Protein AF-A0A401KVC7-F1 (afdb_monomer_lite)

Structure (mmCIF, N/CA/C/O backbone):
data_AF-A0A401KVC7-F1
#
_entry.id   AF-A0A401KVC7-F1
#
loop_
_atom_site.group_PDB
_atom_site.id
_atom_site.type_symbol
_atom_site.label_atom_id
_atom_site.label_alt_id
_atom_site.label_comp_id
_atom_site.label_asym_id
_atom_site.label_entity_id
_atom_site.label_seq_id
_atom_site.pdbx_PDB_ins_code
_atom_site.Cartn_x
_atom_site.Cartn_y
_atom_site.Cartn_z
_atom_site.occupancy
_atom_site.B_iso_or_equiv
_atom_site.auth_seq_id
_atom_site.auth_comp_id
_atom_site.auth_asym_id
_atom_site.auth_atom_id
_atom_site.pdbx_PDB_model_num
ATOM 1 N N . MET A 1 1 ? -33.698 -28.258 -18.970 1.00 56.53 1 MET A N 1
ATOM 2 C CA . MET A 1 1 ? -33.904 -28.857 -17.631 1.00 56.53 1 MET A CA 1
ATOM 3 C C . MET A 1 1 ? -33.681 -27.746 -16.618 1.00 56.53 1 MET A C 1
ATOM 5 O O . MET A 1 1 ? -32.806 -26.934 -16.901 1.00 56.53 1 MET A O 1
ATOM 9 N N . PRO A 1 2 ? -34.462 -27.651 -15.528 1.00 72.38 2 PRO A N 1
ATOM 10 C CA . PRO A 1 2 ? -34.276 -26.594 -14.529 1.00 72.38 2 PRO A CA 1
ATOM 11 C C . PRO A 1 2 ? -32.848 -26.633 -13.958 1.00 72.38 2 PRO A C 1
ATOM 13 O O . PRO A 1 2 ? -32.379 -27.715 -13.610 1.00 72.38 2 PRO A O 1
ATOM 16 N N . GLN A 1 3 ? -32.163 -25.487 -13.872 1.00 91.75 3 GLN A N 1
ATOM 17 C CA . GLN A 1 3 ? -30.787 -25.375 -13.354 1.00 91.75 3 GLN A CA 1
ATOM 18 C C . GLN A 1 3 ? -30.751 -25.302 -11.817 1.00 91.75 3 GLN A C 1
ATOM 20 O O . GLN A 1 3 ? -30.100 -24.445 -11.221 1.00 91.75 3 GLN A O 1
ATOM 25 N N . LYS A 1 4 ? -31.484 -26.206 -11.163 1.00 95.62 4 LYS A N 1
ATOM 26 C CA . LYS A 1 4 ? -31.705 -26.182 -9.715 1.00 95.62 4 LYS A CA 1
ATOM 27 C C . LYS A 1 4 ? -30.775 -27.117 -8.954 1.00 95.62 4 LYS A C 1
ATOM 29 O O . LYS A 1 4 ? -30.546 -28.252 -9.371 1.00 95.62 4 LYS A O 1
ATOM 34 N N . LEU A 1 5 ? -30.313 -26.661 -7.794 1.00 96.81 5 LEU A N 1
ATOM 35 C CA . LEU A 1 5 ? -29.488 -27.426 -6.864 1.00 96.81 5 LEU A CA 1
ATOM 36 C C . LEU A 1 5 ? -29.976 -27.254 -5.434 1.00 96.81 5 LEU A C 1
ATOM 38 O O . LEU A 1 5 ? -30.321 -26.163 -5.005 1.00 96.81 5 LEU A O 1
ATOM 42 N N . THR A 1 6 ? -29.928 -28.328 -4.661 1.00 98.31 6 THR A N 1
ATOM 43 C CA . THR A 1 6 ? -30.092 -28.267 -3.205 1.00 98.31 6 THR A CA 1
ATOM 44 C C . THR A 1 6 ? -28.721 -28.147 -2.555 1.00 98.31 6 THR A C 1
ATOM 46 O O . THR A 1 6 ? -27.891 -29.046 -2.704 1.00 98.31 6 THR A O 1
ATOM 49 N N . VAL A 1 7 ? -28.480 -27.060 -1.834 1.00 98.62 7 VAL A N 1
ATOM 50 C CA . VAL A 1 7 ? -27.216 -26.775 -1.146 1.00 98.62 7 VAL A CA 1
ATOM 51 C C . VAL A 1 7 ? -27.413 -26.722 0.364 1.00 98.62 7 VAL A C 1
ATOM 53 O O . VAL A 1 7 ? -28.530 -26.506 0.837 1.00 98.62 7 VAL A O 1
ATOM 56 N N . ALA A 1 8 ? -26.332 -26.909 1.119 1.00 98.50 8 ALA A N 1
ATOM 57 C CA . ALA A 1 8 ? -26.359 -26.805 2.569 1.00 98.50 8 ALA A CA 1
ATOM 58 C C . ALA A 1 8 ? -25.140 -26.086 3.162 1.00 98.50 8 ALA A C 1
ATOM 60 O O . ALA A 1 8 ? -24.025 -26.174 2.643 1.00 98.50 8 ALA A O 1
ATOM 61 N N . VAL A 1 9 ? -25.347 -25.425 4.302 1.00 98.44 9 VAL A N 1
ATOM 62 C CA . VAL A 1 9 ? -24.275 -24.921 5.175 1.00 98.44 9 VAL A CA 1
ATOM 63 C C . VAL A 1 9 ? -24.387 -25.587 6.542 1.00 98.44 9 VAL A C 1
ATOM 65 O O . VAL A 1 9 ? -25.467 -25.623 7.135 1.00 98.44 9 VAL A O 1
ATOM 68 N N . ALA A 1 10 ? -23.278 -26.141 7.031 1.00 97.75 10 ALA A N 1
ATOM 69 C CA . ALA A 1 10 ? -23.212 -26.791 8.334 1.00 97.75 10 ALA A CA 1
ATOM 70 C C . ALA A 1 10 ? -22.612 -25.845 9.375 1.00 97.75 10 ALA A C 1
ATOM 72 O O . ALA A 1 10 ? -21.483 -25.376 9.218 1.00 97.75 10 ALA A O 1
ATOM 73 N N . GLN A 1 11 ? -23.341 -25.620 10.466 1.00 97.38 11 GLN A N 1
ATOM 74 C CA . GLN A 1 11 ? -22.810 -24.956 11.647 1.00 97.38 11 GLN A CA 1
ATOM 75 C C . GLN A 1 11 ? -22.252 -26.003 12.614 1.00 97.38 11 GLN A C 1
ATOM 77 O O . GLN A 1 11 ? -22.992 -26.601 13.388 1.00 97.38 11 GLN A O 1
ATOM 82 N N . ALA A 1 12 ? -20.945 -26.247 12.537 1.00 94.25 12 ALA A N 1
ATOM 83 C CA . ALA A 1 12 ? -20.281 -27.363 13.216 1.00 94.25 12 ALA A CA 1
ATOM 84 C C . ALA A 1 12 ? -19.062 -26.904 14.031 1.00 94.25 12 ALA A C 1
ATOM 86 O O . ALA A 1 12 ? -18.500 -25.836 13.764 1.00 94.25 12 ALA A O 1
ATOM 87 N N . SER A 1 13 ? -18.611 -27.716 14.991 1.00 93.00 13 SER A N 1
ATOM 88 C CA . SER A 1 13 ? -17.391 -27.477 15.771 1.00 93.00 13 SER A CA 1
ATOM 89 C C . SER A 1 13 ? -16.362 -28.600 15.628 1.00 93.00 13 SER A C 1
ATOM 91 O O . SER A 1 13 ? -16.674 -29.778 15.431 1.00 93.00 13 SER A O 1
ATOM 93 N N . THR A 1 14 ? -15.084 -28.227 15.691 1.00 93.50 14 THR A N 1
ATOM 94 C CA . THR A 1 14 ? -13.983 -29.193 15.660 1.00 93.50 14 THR A CA 1
ATOM 95 C C . THR A 1 14 ? -14.047 -30.098 16.886 1.00 93.50 14 THR A C 1
ATOM 97 O O . THR A 1 14 ? -14.194 -29.623 18.010 1.00 93.50 14 THR A O 1
ATOM 100 N N . GLN A 1 15 ? -13.894 -31.403 16.674 1.00 92.62 15 GLN A N 1
ATOM 101 C CA . GLN A 1 15 ? -13.914 -32.392 17.746 1.00 92.62 15 GLN A CA 1
ATOM 102 C C . GLN A 1 15 ? -12.521 -32.560 18.367 1.00 92.62 15 GLN A C 1
ATOM 104 O O . GLN A 1 15 ? -11.517 -32.067 17.856 1.00 92.62 15 GLN A O 1
ATOM 109 N N . SER A 1 16 ? -12.435 -33.320 19.460 1.00 87.94 16 SER A N 1
ATOM 110 C CA . SER A 1 16 ? -11.190 -33.517 20.222 1.00 87.94 16 SER A CA 1
ATOM 111 C C . SER A 1 16 ? -10.022 -34.106 19.420 1.00 87.94 16 SER A C 1
ATOM 113 O O . SER A 1 16 ? -8.867 -33.944 19.808 1.00 87.94 16 SER A O 1
ATOM 115 N N . THR A 1 17 ? -10.304 -34.797 18.312 1.00 91.25 17 THR A N 1
ATOM 116 C CA . THR A 1 17 ? -9.293 -35.348 17.403 1.00 91.25 17 THR A CA 1
ATOM 117 C C . THR A 1 17 ? -9.710 -35.162 15.948 1.00 91.25 17 THR A C 1
ATOM 119 O O . THR A 1 17 ? -10.899 -35.053 15.629 1.00 91.25 17 THR A O 1
ATOM 122 N N . LEU A 1 18 ? -8.732 -35.203 15.040 1.00 93.12 18 LEU A N 1
ATOM 123 C CA . LEU A 1 18 ? -8.986 -35.166 13.600 1.00 93.12 18 LEU A CA 1
ATOM 124 C C . LEU A 1 18 ? -9.897 -36.318 13.146 1.00 93.12 18 LEU A C 1
ATOM 126 O O . LEU A 1 18 ? -10.847 -36.092 12.403 1.00 93.12 18 LEU A O 1
ATOM 130 N N . ALA A 1 19 ? -9.666 -37.534 13.649 1.00 94.62 19 ALA A N 1
ATOM 131 C CA . ALA A 1 19 ? -10.492 -38.699 13.327 1.00 94.62 19 ALA A CA 1
ATOM 132 C C . ALA A 1 19 ? -11.947 -38.534 13.798 1.00 94.62 19 ALA A C 1
ATOM 134 O O . ALA A 1 19 ? -12.874 -38.836 13.049 1.00 94.62 19 ALA A O 1
ATOM 135 N N . ALA A 1 20 ? -12.159 -38.005 15.009 1.00 94.50 20 ALA A N 1
ATOM 136 C CA . ALA A 1 20 ? -13.500 -37.708 15.510 1.00 94.50 20 ALA A CA 1
ATOM 137 C C . ALA A 1 20 ? -14.190 -36.614 14.679 1.00 94.50 20 ALA A C 1
ATOM 139 O O . ALA A 1 20 ? -15.381 -36.719 14.393 1.00 94.50 20 ALA A O 1
ATOM 140 N N . THR A 1 21 ? -13.436 -35.603 14.241 1.00 95.81 21 THR A N 1
ATOM 141 C CA . THR A 1 21 ? -13.970 -34.522 13.400 1.00 95.81 21 THR A CA 1
ATOM 142 C C . THR A 1 21 ? -14.352 -35.041 12.012 1.00 95.81 21 THR A C 1
ATOM 144 O O . THR A 1 21 ? -15.408 -34.692 11.499 1.00 95.81 21 THR A O 1
ATOM 147 N N . LEU A 1 22 ? -13.560 -35.944 11.425 1.00 97.56 22 LEU A N 1
ATOM 148 C CA . LEU A 1 22 ? -13.903 -36.608 10.162 1.00 97.56 22 LEU A CA 1
ATOM 149 C C . LEU A 1 22 ? -15.141 -37.505 10.289 1.00 97.56 22 LEU A C 1
ATOM 151 O O . LEU A 1 22 ? -15.984 -37.500 9.397 1.00 97.56 22 LEU A O 1
ATOM 155 N N . ALA A 1 23 ? -15.293 -38.227 11.401 1.00 96.19 23 ALA A N 1
ATOM 156 C CA . ALA A 1 23 ? -16.499 -39.012 11.662 1.00 96.19 23 ALA A CA 1
ATOM 157 C C . ALA A 1 23 ? -17.746 -38.120 11.837 1.00 96.19 23 ALA A C 1
ATOM 159 O O . ALA A 1 23 ? -18.835 -38.476 11.384 1.00 96.19 23 ALA A O 1
ATOM 160 N N . ALA A 1 24 ? -17.597 -36.948 12.467 1.00 94.88 24 ALA A N 1
ATOM 161 C CA . ALA A 1 24 ? -18.662 -35.951 12.559 1.00 94.88 24 ALA A CA 1
ATOM 162 C C . ALA A 1 24 ? -19.033 -35.383 11.183 1.00 94.88 24 ALA A C 1
ATOM 164 O O . ALA A 1 24 ? -20.211 -35.387 10.824 1.00 94.88 24 ALA A O 1
ATOM 165 N N . LEU A 1 25 ? -18.035 -35.011 10.377 1.00 97.69 25 LEU A N 1
ATOM 166 C CA . LEU A 1 25 ? -18.208 -34.579 8.990 1.00 97.69 25 LEU A CA 1
ATOM 167 C C . LEU A 1 25 ? -18.964 -35.626 8.164 1.00 97.69 25 LEU A C 1
ATOM 169 O O . LEU A 1 25 ? -19.913 -35.290 7.455 1.00 97.69 25 LEU A O 1
ATOM 173 N N . GLU A 1 26 ? -18.573 -36.898 8.267 1.00 97.50 26 GLU A N 1
ATOM 174 C CA . GLU A 1 26 ? -19.224 -38.006 7.566 1.00 97.50 26 GLU A CA 1
ATOM 175 C C . GLU A 1 26 ? -20.699 -38.128 7.958 1.00 97.50 26 GLU A C 1
ATOM 177 O O . GLU A 1 26 ? -21.561 -38.210 7.082 1.00 97.50 26 GLU A O 1
ATOM 182 N N . ARG A 1 27 ? -21.007 -38.086 9.259 1.00 94.38 27 ARG A N 1
ATOM 183 C CA . ARG A 1 27 ? -22.385 -38.146 9.767 1.00 94.38 27 ARG A CA 1
ATOM 184 C C . ARG A 1 27 ? -23.233 -36.992 9.232 1.00 94.38 27 ARG A C 1
ATOM 186 O O . ARG A 1 27 ? -24.313 -37.239 8.698 1.00 94.38 27 ARG A O 1
ATOM 193 N N . VAL A 1 28 ? -22.734 -35.756 9.321 1.00 95.94 28 VAL A N 1
ATOM 194 C CA . VAL A 1 28 ? -23.423 -34.560 8.801 1.00 95.94 28 VAL A CA 1
ATOM 195 C C . VAL A 1 28 ? -23.644 -34.680 7.291 1.00 95.94 28 VAL A C 1
ATOM 197 O O . VAL A 1 28 ? -24.738 -34.413 6.799 1.00 95.94 28 VAL A O 1
ATOM 200 N N . THR A 1 29 ? -22.641 -35.157 6.550 1.00 97.56 29 THR A N 1
ATOM 201 C CA . THR A 1 29 ? -22.743 -35.329 5.094 1.00 97.56 29 THR A CA 1
ATOM 202 C C . THR A 1 29 ? -23.755 -36.414 4.720 1.00 97.56 29 THR A C 1
ATOM 204 O O . THR A 1 29 ? -24.546 -36.215 3.804 1.00 97.56 29 THR A O 1
ATOM 207 N N . ARG A 1 30 ? -23.786 -37.551 5.430 1.00 95.81 30 ARG A N 1
ATOM 208 C CA . ARG A 1 30 ? -24.785 -38.614 5.208 1.00 95.81 30 ARG A CA 1
ATOM 209 C C . ARG A 1 30 ? -26.203 -38.120 5.493 1.00 95.81 30 ARG A C 1
ATOM 211 O O . ARG A 1 30 ? -27.116 -38.423 4.728 1.00 95.81 30 ARG A O 1
ATOM 218 N N . HIS A 1 31 ? -26.377 -37.327 6.548 1.00 92.94 31 HIS A N 1
ATOM 219 C CA . HIS A 1 31 ? -27.657 -36.698 6.875 1.00 92.94 31 HIS A CA 1
ATOM 220 C C . HIS A 1 31 ? -28.111 -35.713 5.792 1.00 92.94 31 HIS A C 1
ATOM 222 O O . HIS A 1 31 ? -29.267 -35.737 5.373 1.00 92.94 31 HIS A O 1
ATOM 228 N N . ALA A 1 32 ? -27.194 -34.889 5.282 1.00 95.38 32 ALA A N 1
ATOM 229 C CA . ALA A 1 32 ? -27.457 -33.990 4.162 1.00 95.38 32 ALA A CA 1
ATOM 230 C C . ALA A 1 32 ? -27.831 -34.769 2.883 1.00 95.38 32 ALA A C 1
ATOM 232 O O . ALA A 1 32 ? -28.822 -34.446 2.226 1.00 95.38 32 ALA A O 1
ATOM 233 N N . ALA A 1 33 ? -27.098 -35.842 2.573 1.00 96.50 33 ALA A N 1
ATOM 234 C CA . ALA A 1 33 ? -27.354 -36.704 1.419 1.00 96.50 33 ALA A CA 1
ATOM 235 C C . ALA A 1 33 ? -28.751 -37.340 1.465 1.00 96.50 33 ALA A C 1
ATOM 237 O O . ALA A 1 33 ? -29.472 -37.332 0.468 1.00 96.50 33 ALA A O 1
ATOM 238 N N . ALA A 1 34 ? -29.181 -37.817 2.639 1.00 94.38 34 ALA A N 1
ATOM 239 C CA . ALA A 1 34 ? -30.521 -38.375 2.841 1.00 94.38 34 ALA A CA 1
ATOM 240 C C . ALA A 1 34 ? -31.654 -37.366 2.555 1.00 94.38 34 ALA A C 1
ATOM 242 O O . ALA A 1 34 ? -32.795 -37.768 2.332 1.00 94.38 34 ALA A O 1
ATOM 243 N N . ARG A 1 35 ? -31.343 -36.064 2.536 1.00 94.38 35 ARG A N 1
ATOM 244 C CA . ARG A 1 35 ? -32.273 -34.957 2.259 1.00 94.38 35 ARG A CA 1
ATOM 245 C C . ARG A 1 35 ? -32.081 -34.359 0.860 1.00 94.38 35 ARG A C 1
ATOM 247 O O . ARG A 1 35 ? -32.627 -33.299 0.576 1.00 94.38 35 ARG A O 1
ATOM 254 N N . GLY A 1 36 ? -31.321 -35.034 -0.007 1.00 95.81 36 GLY A N 1
ATOM 255 C CA . GLY A 1 36 ? -31.115 -34.634 -1.400 1.00 95.81 36 GLY A CA 1
ATOM 256 C C . GLY A 1 36 ? -30.153 -33.461 -1.591 1.00 95.81 36 GLY A C 1
ATOM 257 O O . GLY A 1 36 ? -30.205 -32.800 -2.624 1.00 95.81 36 GLY A O 1
ATOM 258 N N . VAL A 1 37 ? -29.290 -33.167 -0.613 1.00 98.12 37 VAL A N 1
ATOM 259 C CA . VAL A 1 37 ? -28.264 -32.123 -0.750 1.00 98.12 37 VAL A CA 1
ATOM 260 C C . VAL A 1 37 ? -27.216 -32.549 -1.778 1.00 98.12 37 VAL A C 1
ATOM 262 O O . VAL A 1 37 ? -26.712 -33.665 -1.730 1.00 98.12 37 VAL A O 1
ATOM 265 N N . HIS A 1 38 ? -26.855 -31.637 -2.676 1.00 98.44 38 HIS A N 1
ATOM 266 C CA . HIS A 1 38 ? -25.848 -31.845 -3.717 1.00 98.44 38 HIS A CA 1
ATOM 267 C C . HIS A 1 38 ? -24.479 -31.289 -3.313 1.00 98.44 38 HIS A C 1
ATOM 269 O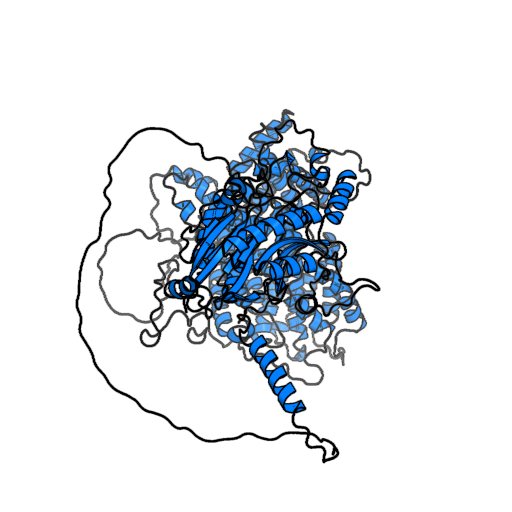 O . HIS A 1 38 ? -23.454 -31.842 -3.702 1.00 98.44 38 HIS A O 1
ATOM 275 N N . LEU A 1 39 ? -24.452 -30.203 -2.533 1.00 98.62 39 LEU A N 1
ATOM 276 C CA . LEU A 1 39 ? -23.230 -29.552 -2.062 1.00 98.62 39 LEU A CA 1
ATOM 277 C C . LEU A 1 39 ? -23.388 -29.077 -0.621 1.00 98.62 39 LEU A C 1
ATOM 279 O O . LEU A 1 39 ? -24.402 -28.468 -0.280 1.00 98.62 39 LEU A O 1
ATOM 283 N N . ILE A 1 40 ? -22.364 -29.304 0.201 1.00 98.75 40 ILE A N 1
ATOM 284 C CA . ILE A 1 40 ? -22.306 -28.844 1.589 1.00 98.75 40 ILE A CA 1
ATOM 285 C C . ILE A 1 40 ? -21.018 -28.061 1.876 1.00 98.75 40 ILE A C 1
ATOM 287 O O . ILE A 1 40 ? -19.923 -28.480 1.493 1.00 98.75 40 ILE A O 1
ATOM 291 N N . LEU A 1 41 ? -21.153 -26.931 2.575 1.00 98.88 41 LEU A N 1
ATOM 292 C CA . LEU A 1 41 ? -20.036 -26.131 3.082 1.00 98.88 41 LEU A CA 1
ATOM 293 C C . LEU A 1 41 ? -19.881 -26.305 4.600 1.00 98.88 41 LEU A C 1
ATOM 295 O O . LEU A 1 41 ? -20.819 -26.046 5.357 1.00 98.88 41 LEU A O 1
ATOM 299 N N . PHE A 1 42 ? -18.673 -26.669 5.031 1.00 98.69 42 PHE A N 1
ATOM 300 C CA . PHE A 1 42 ? -18.246 -26.688 6.432 1.00 98.69 42 PHE A CA 1
ATOM 301 C C . PHE A 1 42 ? -17.442 -25.424 6.814 1.00 98.69 42 PHE A C 1
ATOM 303 O O . PHE A 1 42 ? -16.848 -24.790 5.933 1.00 98.69 42 PHE A O 1
ATOM 310 N N . PRO A 1 43 ? -17.383 -25.059 8.112 1.00 98.44 43 PRO A N 1
ATOM 311 C CA . PRO A 1 43 ? -16.771 -23.808 8.579 1.00 98.44 43 PRO A CA 1
ATOM 312 C C . PRO A 1 43 ? -15.259 -23.659 8.339 1.00 98.44 43 PRO A C 1
ATOM 314 O O . PRO A 1 43 ? -14.547 -24.618 8.030 1.00 98.44 43 PRO A O 1
ATOM 317 N N . GLU A 1 44 ? -14.751 -22.436 8.549 1.00 98.12 44 GLU A N 1
ATOM 318 C CA . GLU A 1 44 ? -13.310 -22.135 8.577 1.00 98.12 44 GLU A CA 1
ATOM 319 C C . GLU A 1 44 ? -12.610 -22.949 9.670 1.00 98.12 44 GLU A C 1
ATOM 321 O O . GLU A 1 44 ? -13.117 -23.060 10.786 1.00 98.12 44 GLU A O 1
ATOM 326 N N . ALA A 1 45 ? -11.416 -23.470 9.358 1.00 96.94 45 ALA A N 1
ATOM 327 C CA . ALA A 1 45 ? -10.579 -24.210 10.304 1.00 96.94 45 ALA A CA 1
ATOM 328 C C . ALA A 1 45 ? -11.289 -25.402 10.983 1.00 96.94 45 ALA A C 1
ATOM 330 O O . ALA A 1 45 ? -10.896 -25.807 12.076 1.00 96.94 45 ALA A O 1
ATOM 331 N N . TYR A 1 46 ? -12.321 -25.972 10.346 1.00 97.44 46 TYR A N 1
ATOM 332 C CA . TYR A 1 46 ? -13.087 -27.080 10.913 1.00 97.44 46 TYR A CA 1
ATOM 333 C C . TYR A 1 46 ? -12.210 -28.315 11.149 1.00 97.44 46 TYR A C 1
ATOM 335 O O . TYR A 1 46 ? -12.194 -28.859 12.253 1.00 97.44 46 TYR A O 1
ATOM 343 N N . LEU A 1 47 ? -11.405 -28.712 10.157 1.00 97.56 47 LEU A N 1
ATOM 344 C CA . LEU A 1 47 ? -10.352 -29.711 10.357 1.00 97.56 47 LEU A CA 1
ATOM 345 C C . LEU A 1 47 ? -9.073 -29.028 10.859 1.00 97.56 47 LEU A C 1
ATOM 347 O O . LEU A 1 47 ? -8.608 -28.057 10.264 1.00 97.56 47 LEU A O 1
ATOM 351 N N . GLY A 1 48 ? -8.497 -29.543 11.946 1.00 94.12 48 GLY A N 1
ATOM 352 C CA . GLY A 1 48 ? -7.313 -28.980 12.613 1.00 94.12 48 GLY A CA 1
ATOM 353 C C . GLY A 1 48 ? -7.628 -27.947 13.705 1.00 94.12 48 GLY A C 1
ATOM 354 O O . GLY A 1 48 ? -6.843 -27.800 14.639 1.00 94.12 48 GLY A O 1
ATOM 355 N N . GLY A 1 49 ? -8.806 -27.318 13.655 1.00 93.94 49 GLY A N 1
ATOM 356 C CA . GLY A 1 49 ? -9.346 -26.479 14.725 1.00 93.94 49 GLY A CA 1
ATOM 357 C C . GLY A 1 49 ? -8.904 -25.021 14.681 1.00 93.94 49 GLY A C 1
ATOM 358 O O . GLY A 1 49 ? -7.815 -24.682 14.225 1.00 93.94 49 GLY A O 1
ATOM 359 N N . TYR A 1 50 ? -9.759 -24.138 15.198 1.00 94.81 50 TYR A N 1
ATOM 360 C CA . TYR A 1 50 ? -9.441 -22.722 15.370 1.00 94.81 50 TYR A CA 1
ATOM 361 C C . TYR A 1 50 ? -8.943 -22.464 16.806 1.00 94.81 50 TYR A C 1
ATOM 363 O O . TYR A 1 50 ? -9.690 -22.715 17.755 1.00 94.81 50 TYR A O 1
ATOM 371 N N . PRO A 1 51 ? -7.734 -21.904 17.010 1.00 93.00 51 PRO A N 1
ATOM 372 C CA . PRO A 1 51 ? -7.132 -21.726 18.332 1.00 93.00 51 PRO A CA 1
ATOM 373 C C . PRO A 1 51 ? -7.692 -20.487 19.052 1.00 93.00 51 PRO A C 1
ATOM 375 O O . PRO A 1 51 ? -6.978 -19.518 19.321 1.00 93.00 51 PRO A O 1
ATOM 378 N N . ARG A 1 52 ? -9.003 -20.468 19.326 1.00 89.31 52 ARG A N 1
ATOM 379 C CA . ARG A 1 52 ? -9.651 -19.336 20.008 1.00 89.31 52 ARG A CA 1
ATOM 380 C C . ARG A 1 52 ? -9.040 -19.159 21.390 1.00 89.31 52 ARG A C 1
ATOM 382 O O . ARG A 1 52 ? -8.782 -20.139 22.074 1.00 89.31 52 ARG A O 1
ATOM 389 N N . THR A 1 53 ? -8.876 -17.907 21.814 1.00 82.88 53 THR A N 1
ATOM 390 C CA . THR A 1 53 ? -8.333 -17.510 23.131 1.00 82.88 53 THR A CA 1
ATOM 391 C C . THR A 1 53 ? -6.835 -17.768 23.362 1.00 82.88 53 THR A C 1
ATOM 393 O O . THR A 1 53 ? -6.312 -17.341 24.386 1.00 82.88 53 THR A O 1
ATOM 396 N N . CYS A 1 54 ? -6.114 -18.374 22.410 1.00 86.25 54 CYS A N 1
ATOM 397 C CA . CYS A 1 54 ? -4.666 -18.569 22.514 1.00 86.25 54 CYS A CA 1
ATOM 398 C C . CYS A 1 54 ? -3.873 -17.315 22.124 1.00 86.25 54 CYS A C 1
ATOM 400 O O . CYS A 1 54 ? -4.102 -16.726 21.068 1.00 86.25 54 CYS A O 1
ATOM 402 N N . ASP A 1 55 ? -2.858 -16.980 22.923 1.00 88.06 55 ASP A N 1
ATOM 403 C CA . ASP A 1 55 ? -1.827 -15.986 22.598 1.00 88.06 55 ASP A CA 1
ATOM 404 C C . ASP A 1 55 ? -0.489 -16.626 22.170 1.00 88.06 55 ASP A C 1
ATOM 406 O O . ASP A 1 55 ? 0.445 -15.924 21.771 1.00 88.06 55 ASP A O 1
ATOM 410 N N . PHE A 1 56 ? -0.382 -17.959 22.269 1.00 90.94 56 PHE A N 1
ATOM 411 C CA . PHE A 1 56 ? 0.837 -18.744 22.044 1.00 90.94 56 PHE A CA 1
ATOM 412 C C . PHE A 1 56 ? 2.053 -18.204 22.818 1.00 90.94 56 PHE A C 1
ATOM 414 O O . PHE A 1 56 ? 3.193 -18.285 22.351 1.00 90.94 56 PHE A O 1
ATOM 421 N N . GLY A 1 57 ? 1.830 -17.613 23.999 1.00 88.62 57 GLY A N 1
ATOM 422 C CA . GLY A 1 57 ? 2.864 -17.001 24.833 1.00 88.62 57 GLY A CA 1
ATOM 423 C C . GLY A 1 57 ? 3.692 -15.941 24.102 1.00 88.62 57 GLY A C 1
ATOM 424 O O . GLY A 1 57 ? 4.893 -15.809 24.375 1.00 88.62 57 GLY A O 1
ATOM 425 N N . THR A 1 58 ? 3.097 -15.251 23.126 1.00 89.19 58 THR A N 1
ATOM 426 C CA . THR A 1 58 ? 3.782 -14.267 22.287 1.00 89.19 58 THR A CA 1
ATOM 427 C C . THR A 1 58 ? 3.620 -12.848 22.825 1.00 89.19 58 THR A C 1
ATOM 429 O O . THR A 1 58 ? 2.539 -12.415 23.207 1.00 89.19 58 THR A O 1
ATOM 432 N N . ALA A 1 59 ? 4.718 -12.096 22.818 1.00 87.81 59 ALA A N 1
ATOM 433 C CA . ALA A 1 59 ? 4.732 -10.653 23.028 1.00 87.81 59 ALA A CA 1
ATOM 434 C C . ALA A 1 59 ? 5.758 -10.022 22.077 1.00 87.81 59 ALA A C 1
ATOM 436 O O . ALA A 1 59 ? 6.619 -10.714 21.518 1.00 87.81 59 ALA A O 1
ATOM 437 N N . VAL A 1 60 ? 5.701 -8.705 21.876 1.00 80.69 60 VAL A N 1
ATOM 438 C CA . VAL A 1 60 ? 6.688 -8.010 21.036 1.00 80.69 60 VAL A CA 1
ATOM 439 C C . VAL A 1 60 ? 8.087 -8.221 21.630 1.00 80.69 60 VAL A C 1
ATOM 441 O O . VAL A 1 60 ? 8.378 -7.776 22.734 1.00 80.69 60 VAL A O 1
ATOM 444 N N . GLY A 1 61 ? 8.945 -8.951 20.909 1.00 82.50 61 GLY A N 1
ATOM 445 C CA . GLY A 1 61 ? 10.310 -9.278 21.342 1.00 82.50 61 GLY A CA 1
ATOM 446 C C . GLY A 1 61 ? 10.458 -10.482 22.288 1.00 82.50 61 GLY A C 1
ATOM 447 O O . GLY A 1 61 ? 11.590 -10.830 22.616 1.00 82.50 61 GLY A O 1
ATOM 448 N N . ALA A 1 62 ? 9.378 -11.169 22.686 1.00 83.44 62 ALA A N 1
ATOM 449 C CA . ALA A 1 62 ? 9.443 -12.307 23.614 1.00 83.44 62 ALA A CA 1
ATOM 450 C C . ALA A 1 62 ? 8.546 -13.486 23.197 1.00 83.44 62 ALA A C 1
ATOM 452 O O . ALA A 1 62 ? 7.521 -13.320 22.538 1.00 83.44 62 ALA A O 1
ATOM 453 N N . ARG A 1 63 ? 8.969 -14.709 23.553 1.00 91.06 63 ARG A N 1
ATOM 454 C CA . ARG A 1 63 ? 8.213 -15.954 23.331 1.00 91.06 63 ARG A CA 1
ATOM 455 C C . ARG A 1 63 ? 8.382 -16.886 24.525 1.00 91.06 63 ARG A C 1
ATOM 457 O O . ARG A 1 63 ? 9.505 -17.330 24.791 1.00 91.06 63 ARG A O 1
ATOM 464 N N . GLY A 1 64 ? 7.289 -17.198 25.215 1.00 89.94 64 GLY A N 1
ATOM 465 C CA . GLY A 1 64 ? 7.267 -18.122 26.351 1.00 89.94 64 GLY A CA 1
ATOM 466 C C . GLY A 1 64 ? 7.525 -19.578 25.947 1.00 89.94 64 GLY A C 1
ATOM 467 O O . GLY A 1 64 ? 7.293 -19.967 24.804 1.00 89.94 64 GLY A O 1
ATOM 468 N N . ALA A 1 65 ? 8.031 -20.396 26.875 1.00 91.81 65 ALA A N 1
ATOM 469 C CA . ALA A 1 65 ? 8.225 -21.834 26.646 1.00 91.81 65 ALA A CA 1
ATOM 470 C C . ALA A 1 65 ? 6.883 -22.544 26.405 1.00 91.81 65 ALA A C 1
ATOM 472 O O . ALA A 1 65 ? 6.721 -23.193 25.380 1.00 91.81 65 ALA A O 1
ATOM 473 N N . HIS A 1 66 ? 5.890 -22.277 27.258 1.00 88.62 66 HIS A N 1
ATOM 474 C CA . HIS A 1 66 ? 4.530 -22.802 27.109 1.00 88.62 66 HIS A CA 1
ATOM 475 C C . HIS A 1 66 ? 3.913 -22.526 25.728 1.00 88.62 66 HIS A C 1
ATOM 477 O O . HIS A 1 66 ? 3.258 -23.391 25.158 1.00 88.62 66 HIS A O 1
ATOM 483 N N . GLY A 1 67 ? 4.161 -21.341 25.166 1.00 91.56 67 GLY A N 1
ATOM 484 C CA . GLY A 1 67 ? 3.689 -20.986 23.831 1.00 91.56 67 GLY A CA 1
ATOM 485 C C . GLY A 1 67 ? 4.248 -21.876 22.718 1.00 91.56 67 GLY A C 1
ATOM 486 O O . GLY A 1 67 ? 3.552 -22.174 21.750 1.00 91.56 67 GLY A O 1
ATOM 487 N N . ARG A 1 68 ? 5.492 -22.352 22.872 1.00 93.44 68 ARG A N 1
ATOM 488 C CA . ARG A 1 68 ? 6.110 -23.311 21.943 1.00 93.44 68 ARG A CA 1
ATOM 489 C C . ARG A 1 68 ? 5.470 -24.690 22.062 1.00 93.44 68 ARG A C 1
ATOM 491 O O . ARG A 1 68 ? 5.247 -25.318 21.034 1.00 93.44 68 ARG A O 1
ATOM 498 N N . ASP A 1 69 ? 5.138 -25.119 23.278 1.00 93.00 69 ASP A N 1
ATOM 499 C CA . ASP A 1 69 ? 4.448 -26.391 23.511 1.00 93.00 69 ASP A CA 1
ATOM 500 C C . ASP A 1 69 ? 3.011 -26.347 22.962 1.00 93.00 69 ASP A C 1
ATOM 502 O O . ASP A 1 69 ? 2.596 -27.265 22.262 1.00 93.00 69 ASP A O 1
ATOM 506 N N . GLN A 1 70 ? 2.281 -25.240 23.162 1.00 92.19 70 GLN A N 1
ATOM 507 C CA . GLN A 1 70 ? 0.969 -25.032 22.529 1.00 92.19 70 GLN A CA 1
ATOM 508 C C . GLN A 1 70 ? 1.054 -25.055 21.003 1.00 92.19 70 GLN A C 1
ATOM 510 O O . GLN A 1 70 ? 0.215 -25.666 20.346 1.00 92.19 70 GLN A O 1
ATOM 515 N N . PHE A 1 71 ? 2.065 -24.400 20.425 1.00 94.88 71 PHE A N 1
ATOM 516 C CA . PHE A 1 71 ? 2.267 -24.430 18.980 1.00 94.88 71 PHE A CA 1
ATOM 517 C C . PHE A 1 71 ? 2.602 -25.841 18.478 1.00 94.88 71 PHE A C 1
ATOM 519 O O . PHE A 1 71 ? 2.124 -26.224 17.416 1.00 94.88 71 PHE A O 1
ATOM 526 N N . LEU A 1 72 ? 3.380 -26.624 19.233 1.00 94.88 72 LEU A N 1
ATOM 527 C CA . LEU A 1 72 ? 3.698 -28.013 18.898 1.00 94.88 72 LEU A CA 1
ATOM 528 C C . LEU A 1 72 ? 2.440 -28.893 18.874 1.00 94.88 72 LEU A C 1
ATOM 530 O O . LEU A 1 72 ? 2.219 -29.603 17.895 1.00 94.88 72 LEU A O 1
ATOM 534 N N . GLU A 1 73 ? 1.597 -28.804 19.906 1.00 93.06 73 GLU A N 1
ATOM 535 C CA . GLU A 1 73 ? 0.309 -29.511 19.962 1.00 93.06 73 GLU A CA 1
ATOM 536 C C . GLU A 1 73 ? -0.595 -29.108 18.791 1.00 93.06 73 GLU A C 1
ATOM 538 O O . GLU A 1 73 ? -1.128 -29.959 18.076 1.00 93.06 73 GLU A O 1
ATOM 543 N N . TYR A 1 74 ? -0.700 -27.805 18.520 1.00 95.12 74 TYR A N 1
ATOM 544 C CA . TYR A 1 74 ? -1.493 -27.296 17.406 1.00 95.12 74 TYR A CA 1
ATOM 545 C C . TYR A 1 74 ? -0.956 -27.757 16.040 1.00 95.12 74 TYR A C 1
ATOM 547 O O . TYR A 1 74 ? -1.720 -28.153 15.161 1.00 95.12 74 TYR A O 1
ATOM 555 N N . PHE A 1 75 ? 0.367 -27.789 15.869 1.00 95.69 75 PHE A N 1
ATOM 556 C CA . PHE A 1 75 ? 1.013 -28.292 14.658 1.00 95.69 75 PHE A CA 1
ATOM 557 C C . PHE A 1 75 ? 0.792 -29.800 14.454 1.00 95.69 75 PHE A C 1
ATOM 559 O O . PHE A 1 75 ? 0.692 -30.266 13.317 1.00 95.69 75 PHE A O 1
ATOM 566 N N . HIS A 1 76 ? 0.708 -30.577 15.537 1.00 93.06 76 HIS A N 1
ATOM 567 C CA . HIS A 1 76 ? 0.368 -32.000 15.481 1.00 93.06 76 HIS A CA 1
ATOM 568 C C . HIS A 1 76 ? -1.115 -32.255 15.202 1.00 93.06 76 HIS A C 1
ATOM 570 O O . HIS A 1 76 ? -1.431 -33.265 14.574 1.00 93.06 76 HIS A O 1
ATOM 576 N N . ALA A 1 77 ? -2.000 -31.349 15.619 1.00 91.81 77 ALA A N 1
ATOM 577 C CA . ALA A 1 77 ? -3.429 -31.413 15.325 1.00 91.81 77 ALA A CA 1
ATOM 578 C C . ALA A 1 77 ? -3.776 -31.019 13.874 1.00 91.81 77 ALA A C 1
ATOM 580 O O . ALA A 1 77 ? -4.815 -31.438 13.361 1.00 91.81 77 ALA A O 1
ATOM 581 N N . ALA A 1 78 ? -2.926 -30.227 13.213 1.00 96.44 78 ALA A N 1
ATOM 582 C CA . ALA A 1 78 ? -3.124 -29.780 11.837 1.00 96.44 78 ALA A CA 1
ATOM 583 C C . ALA A 1 78 ? -3.041 -30.921 10.803 1.00 96.44 78 ALA A C 1
ATOM 585 O O . ALA A 1 78 ? -2.273 -31.875 10.945 1.00 96.44 78 ALA A O 1
ATOM 586 N N . VAL A 1 79 ? -3.797 -30.772 9.715 1.00 97.88 79 VAL A N 1
ATOM 587 C CA . VAL A 1 79 ? -3.949 -31.776 8.652 1.00 97.88 79 VAL A CA 1
ATOM 588 C C . VAL A 1 79 ? -2.772 -31.743 7.684 1.00 97.88 79 VAL A C 1
ATOM 590 O O . VAL A 1 79 ? -2.424 -30.689 7.162 1.00 97.88 79 VAL A O 1
ATOM 593 N N . ASP A 1 80 ? -2.195 -32.893 7.354 1.00 96.69 80 ASP A N 1
ATOM 594 C CA . ASP A 1 80 ? -1.257 -33.018 6.235 1.00 96.69 80 ASP A CA 1
ATOM 595 C C . ASP A 1 80 ? -1.985 -33.476 4.966 1.00 96.69 80 ASP A C 1
ATOM 597 O O . ASP A 1 80 ? -2.235 -34.663 4.760 1.00 96.69 80 ASP A O 1
ATOM 601 N N . LEU A 1 81 ? -2.294 -32.534 4.073 1.00 96.81 81 LEU A N 1
ATOM 602 C CA . LEU A 1 81 ? -2.901 -32.840 2.773 1.00 96.81 81 LEU A CA 1
ATOM 603 C C . LEU A 1 81 ? -1.891 -33.379 1.739 1.00 96.81 81 LEU A C 1
ATOM 605 O O . LEU A 1 81 ? -2.276 -33.701 0.614 1.00 96.81 81 LEU A O 1
ATOM 609 N N . GLY A 1 82 ? -0.602 -33.472 2.076 1.00 94.75 82 GLY A N 1
ATOM 610 C CA . GLY A 1 82 ? 0.451 -33.944 1.178 1.00 94.75 82 GLY A CA 1
ATOM 611 C C . GLY A 1 82 ? 0.867 -32.933 0.103 1.00 94.75 82 GLY A C 1
ATOM 612 O O . GLY A 1 82 ? 1.430 -33.327 -0.919 1.00 94.75 82 GLY A O 1
ATOM 613 N N . ASP A 1 83 ? 0.590 -31.643 0.288 1.00 94.56 83 ASP A N 1
ATOM 614 C CA . ASP A 1 83 ? 0.997 -30.580 -0.643 1.00 94.56 83 ASP A CA 1
ATOM 615 C C . ASP A 1 83 ? 2.367 -29.967 -0.270 1.00 94.56 83 ASP A C 1
ATOM 617 O O . ASP A 1 83 ? 3.003 -30.343 0.715 1.00 94.56 83 ASP A O 1
ATOM 621 N N . THR A 1 84 ? 2.866 -29.032 -1.076 1.00 92.94 84 THR A N 1
ATOM 622 C CA . THR A 1 84 ? 4.126 -28.313 -0.852 1.00 92.94 84 THR A CA 1
ATOM 623 C C . THR A 1 84 ? 3.894 -26.939 -0.197 1.00 92.94 84 THR A C 1
ATOM 625 O O . THR A 1 84 ? 2.796 -26.379 -0.296 1.00 92.94 84 THR A O 1
ATOM 628 N N . PRO A 1 85 ? 4.911 -26.333 0.453 1.00 89.50 85 PRO A N 1
ATOM 629 C CA . PRO A 1 85 ? 4.796 -24.985 1.027 1.00 89.50 85 PRO A CA 1
ATOM 630 C C . PRO A 1 85 ? 4.459 -23.885 0.007 1.00 89.50 85 PRO A C 1
ATOM 632 O O . PRO A 1 85 ? 3.765 -22.929 0.335 1.00 89.50 85 PRO A O 1
ATOM 635 N N . THR A 1 86 ? 4.879 -24.030 -1.252 1.00 85.38 86 THR A N 1
ATOM 636 C CA . THR A 1 86 ? 4.520 -23.094 -2.334 1.00 85.38 86 THR A CA 1
ATOM 637 C C . THR A 1 86 ? 3.146 -23.382 -2.943 1.00 85.38 86 THR A C 1
ATOM 639 O O . THR A 1 86 ? 2.578 -22.508 -3.588 1.00 85.38 86 THR A O 1
ATOM 642 N N . GLY A 1 87 ? 2.601 -24.580 -2.708 1.00 89.25 87 GLY A N 1
ATOM 643 C CA . GLY A 1 87 ? 1.389 -25.089 -3.341 1.00 89.25 87 GLY A CA 1
ATOM 644 C C . GLY A 1 87 ? 1.707 -25.656 -4.721 1.00 89.25 87 GLY A C 1
ATOM 645 O O . GLY A 1 87 ? 2.150 -24.927 -5.604 1.00 89.25 87 GLY A O 1
ATOM 646 N N . ALA A 1 88 ? 1.511 -26.959 -4.921 1.00 90.31 88 ALA A N 1
ATOM 647 C CA . ALA A 1 88 ? 1.838 -27.616 -6.191 1.00 90.31 88 ALA A CA 1
ATOM 648 C C . ALA A 1 88 ? 0.717 -27.524 -7.244 1.00 90.31 88 ALA A C 1
ATOM 650 O O . ALA A 1 88 ? 0.874 -28.033 -8.352 1.00 90.31 88 ALA A O 1
ATOM 651 N N . GLY A 1 89 ? -0.413 -26.887 -6.915 1.00 90.50 89 GLY A N 1
ATOM 652 C CA . GLY A 1 89 ? -1.515 -26.652 -7.849 1.00 90.50 89 GLY A CA 1
ATOM 653 C C . GLY A 1 89 ? -2.028 -27.945 -8.485 1.00 90.50 89 GLY A C 1
ATOM 654 O O . GLY A 1 89 ? -2.333 -28.916 -7.786 1.00 90.50 89 GLY A O 1
ATOM 655 N N . ASP A 1 90 ? -2.088 -27.962 -9.816 1.00 90.12 90 ASP A N 1
ATOM 656 C CA . ASP A 1 90 ? -2.643 -29.077 -10.587 1.00 90.12 90 ASP A CA 1
ATOM 657 C C . ASP A 1 90 ? -1.841 -30.385 -10.407 1.00 90.12 90 ASP A C 1
ATOM 659 O O . ASP A 1 90 ? -2.408 -31.467 -10.550 1.00 90.12 90 ASP A O 1
ATOM 663 N N . ASP A 1 91 ? -0.555 -30.341 -10.034 1.00 93.50 91 ASP A N 1
ATOM 664 C CA . ASP A 1 91 ? 0.223 -31.557 -9.745 1.00 93.50 91 ASP A CA 1
ATOM 665 C C . ASP A 1 91 ? -0.224 -32.235 -8.443 1.00 93.50 91 ASP A C 1
ATOM 667 O O . ASP A 1 91 ? -0.210 -33.465 -8.345 1.00 93.50 91 ASP A O 1
ATOM 671 N N . TRP A 1 92 ? -0.654 -31.455 -7.444 1.00 95.06 92 TRP A N 1
ATOM 672 C CA . TRP A 1 92 ? -1.257 -32.009 -6.232 1.00 95.06 92 TRP A CA 1
ATOM 673 C C . TRP A 1 92 ? -2.650 -32.560 -6.533 1.00 95.06 92 TRP A C 1
ATOM 675 O O . TRP A 1 92 ? -2.922 -33.714 -6.198 1.00 95.06 92 TRP A O 1
ATOM 685 N N . VAL A 1 93 ? -3.498 -31.787 -7.224 1.00 94.50 93 VAL A N 1
ATOM 686 C CA . VAL A 1 93 ? -4.853 -32.205 -7.641 1.00 94.50 93 VAL A CA 1
ATOM 687 C C . VAL A 1 93 ? -4.794 -33.543 -8.380 1.00 94.50 93 VAL A C 1
ATOM 689 O O . VAL A 1 93 ? -5.403 -34.519 -7.947 1.00 94.50 93 VAL A O 1
ATOM 692 N N . ASN A 1 94 ? -3.930 -33.642 -9.390 1.00 94.06 94 ASN A N 1
ATOM 693 C CA . ASN A 1 94 ? -3.788 -34.822 -10.243 1.00 94.06 94 ASN A CA 1
ATOM 694 C C . ASN A 1 94 ? -2.885 -35.927 -9.663 1.00 94.06 94 ASN A C 1
ATOM 696 O O . ASN A 1 94 ? -2.482 -36.828 -10.395 1.00 94.06 94 ASN A O 1
ATOM 700 N N . ARG A 1 95 ? -2.528 -35.867 -8.371 1.00 94.19 95 ARG A N 1
ATOM 701 C CA . ARG A 1 95 ? -1.709 -36.884 -7.676 1.00 94.19 95 ARG A CA 1
ATOM 702 C C . ARG A 1 95 ? -0.357 -37.178 -8.366 1.00 94.19 95 ARG A C 1
ATOM 704 O O . ARG A 1 95 ? 0.142 -38.297 -8.295 1.00 94.19 95 ARG A O 1
ATOM 711 N N . ARG A 1 96 ? 0.265 -36.178 -9.005 1.00 94.81 96 ARG A N 1
ATOM 712 C CA . ARG A 1 96 ? 1.556 -36.314 -9.719 1.00 94.81 96 ARG A CA 1
ATOM 713 C C . ARG A 1 96 ? 2.778 -36.174 -8.811 1.00 94.81 96 ARG A C 1
ATOM 715 O O . ARG A 1 96 ? 3.895 -36.491 -9.213 1.00 94.81 96 ARG A O 1
ATOM 722 N N . LEU A 1 97 ? 2.585 -35.696 -7.582 1.00 93.50 97 LEU A N 1
ATOM 723 C CA . LEU A 1 97 ? 3.658 -35.602 -6.596 1.00 93.50 97 LEU A CA 1
ATOM 724 C C . LEU A 1 97 ? 4.114 -37.000 -6.134 1.00 93.50 97 LEU A C 1
ATOM 726 O O . LEU A 1 97 ? 3.280 -37.881 -5.930 1.00 93.50 97 LEU A O 1
ATOM 730 N N . PRO A 1 98 ? 5.421 -37.211 -5.888 1.00 92.12 98 PRO A N 1
ATOM 731 C CA . PRO A 1 98 ? 5.943 -38.526 -5.529 1.00 92.12 98 PRO A CA 1
ATOM 732 C C . PRO A 1 98 ? 5.399 -39.013 -4.181 1.00 92.12 98 PRO A C 1
ATOM 734 O O . PRO A 1 98 ? 5.296 -38.244 -3.223 1.00 92.12 98 PRO A O 1
ATOM 737 N N . LEU A 1 99 ? 5.104 -40.306 -4.074 1.00 92.75 99 LEU A N 1
ATOM 738 C CA . LEU A 1 99 ? 4.691 -40.917 -2.811 1.00 92.75 99 LEU A CA 1
ATOM 739 C C . LEU A 1 99 ? 5.906 -41.238 -1.922 1.00 92.75 99 LEU A C 1
ATOM 741 O O . LEU A 1 99 ? 6.948 -41.671 -2.430 1.00 92.75 99 LEU A O 1
ATOM 745 N N . PRO A 1 100 ? 5.799 -41.073 -0.590 1.00 88.38 100 PRO A N 1
ATOM 746 C CA . PRO A 1 100 ? 6.787 -41.611 0.336 1.00 88.38 100 PRO A CA 1
ATOM 747 C C . PRO A 1 100 ? 6.898 -43.137 0.196 1.00 88.38 100 PRO A C 1
ATOM 749 O O . PRO A 1 100 ? 5.901 -43.832 -0.008 1.00 88.38 100 PRO A O 1
ATOM 752 N N . ARG A 1 101 ? 8.114 -43.684 0.329 1.00 90.25 101 ARG A N 1
ATOM 753 C CA . ARG A 1 101 ? 8.340 -45.136 0.216 1.00 90.25 101 ARG A CA 1
ATOM 754 C C . ARG A 1 101 ? 7.465 -45.898 1.219 1.00 90.25 101 ARG A C 1
ATOM 756 O O . ARG A 1 101 ? 7.560 -45.658 2.419 1.00 90.25 101 ARG A O 1
ATOM 763 N N . GLY A 1 102 ? 6.660 -46.836 0.719 1.00 89.94 102 GLY A N 1
ATOM 764 C CA . GLY A 1 102 ? 5.798 -47.691 1.542 1.00 89.94 102 GLY A CA 1
ATOM 765 C C . GLY A 1 102 ? 4.531 -47.016 2.080 1.00 89.94 102 GLY A C 1
ATOM 766 O O . GLY A 1 102 ? 3.910 -47.562 2.988 1.00 89.94 102 GLY A O 1
ATOM 767 N N . LYS A 1 103 ? 4.150 -45.841 1.563 1.00 90.94 103 LYS A N 1
ATOM 768 C CA . LYS A 1 103 ? 2.881 -45.172 1.882 1.00 90.94 103 LYS A CA 1
ATOM 769 C C . LYS A 1 103 ? 1.943 -45.199 0.676 1.00 90.94 103 LYS A C 1
ATOM 771 O O . LYS A 1 103 ? 2.393 -45.047 -0.455 1.00 90.94 103 LYS A O 1
ATOM 776 N N . GLU A 1 104 ? 0.648 -45.375 0.934 1.00 90.94 104 GLU A N 1
ATOM 777 C CA . GLU A 1 104 ? -0.404 -45.366 -0.098 1.00 90.94 104 GLU A CA 1
ATOM 778 C C . GLU A 1 104 ? -0.800 -43.945 -0.519 1.00 90.94 104 GLU A C 1
ATOM 780 O O . GLU A 1 104 ? -1.198 -43.709 -1.656 1.00 90.94 104 GLU A O 1
ATOM 785 N N . TYR A 1 105 ? -0.648 -42.988 0.392 1.00 92.69 105 TYR A N 1
ATOM 786 C CA . TYR A 1 105 ? -0.975 -41.583 0.199 1.00 92.69 105 TYR A CA 1
ATOM 787 C C . TYR A 1 105 ? 0.179 -40.697 0.675 1.00 92.69 105 TYR A C 1
ATOM 789 O O . TYR A 1 105 ? 1.041 -41.116 1.452 1.00 92.69 105 TYR A O 1
ATOM 797 N N . ARG A 1 106 ? 0.225 -39.465 0.161 1.00 92.81 106 ARG A N 1
ATOM 798 C CA . ARG A 1 106 ? 1.337 -38.535 0.404 1.00 92.81 106 ARG A CA 1
ATOM 799 C C . ARG A 1 106 ? 1.265 -37.848 1.771 1.00 92.81 106 ARG A C 1
ATOM 801 O O . ARG A 1 106 ? 2.315 -37.629 2.364 1.00 92.81 106 ARG A O 1
ATOM 808 N N . GLY A 1 107 ? 0.058 -37.499 2.213 1.00 94.25 107 GLY A N 1
ATOM 809 C CA . GLY A 1 107 ? -0.206 -36.807 3.476 1.00 94.25 107 GLY A CA 1
ATOM 810 C C . GLY A 1 107 ? -0.569 -37.756 4.621 1.00 94.25 107 GLY A C 1
ATOM 811 O O . GLY A 1 107 ? -0.012 -38.847 4.742 1.00 94.25 107 GLY A O 1
ATOM 812 N N . ASP A 1 108 ? -1.533 -37.361 5.452 1.00 94.94 108 ASP A N 1
ATOM 813 C CA . ASP A 1 108 ? -2.034 -38.153 6.587 1.00 94.94 108 ASP A CA 1
ATOM 814 C C . ASP A 1 108 ? -3.256 -39.038 6.265 1.00 94.94 108 ASP A C 1
ATOM 816 O O . ASP A 1 108 ? -3.657 -39.847 7.100 1.00 94.94 108 ASP A O 1
ATOM 820 N N . GLY A 1 109 ? -3.788 -38.950 5.042 1.00 96.06 109 GLY A N 1
ATOM 821 C CA . GLY A 1 109 ? -4.955 -39.709 4.574 1.00 96.06 109 GLY A CA 1
ATOM 822 C C . GLY A 1 109 ? -6.271 -38.930 4.654 1.00 96.06 109 GLY A C 1
ATOM 823 O O . GLY A 1 109 ? -7.318 -39.439 4.256 1.00 96.06 109 GLY A O 1
ATOM 824 N N . THR A 1 110 ? -6.246 -37.684 5.140 1.00 97.81 110 THR A N 1
ATOM 825 C CA . THR A 1 110 ? -7.445 -36.840 5.256 1.00 97.81 110 THR A CA 1
ATOM 826 C C . THR A 1 110 ? -8.060 -36.518 3.899 1.00 97.81 110 THR A C 1
ATOM 828 O O . THR A 1 110 ? -9.281 -36.557 3.758 1.00 97.81 110 THR A O 1
ATOM 831 N N . ARG A 1 111 ? -7.234 -36.252 2.876 1.00 97.62 111 ARG A N 1
ATOM 832 C CA . ARG A 1 111 ? -7.717 -36.058 1.499 1.00 97.62 111 ARG A CA 1
ATOM 833 C C . ARG A 1 111 ? -8.513 -37.280 1.036 1.00 97.62 111 ARG A C 1
ATOM 835 O O . ARG A 1 111 ? -9.635 -37.139 0.565 1.00 97.62 111 ARG A O 1
ATOM 842 N N . GLU A 1 112 ? -7.940 -38.468 1.191 1.00 97.50 112 GLU A N 1
ATOM 843 C CA . GLU A 1 112 ? -8.553 -39.735 0.798 1.00 97.50 112 GLU A CA 1
ATOM 844 C C . GLU A 1 112 ? -9.856 -40.005 1.561 1.00 97.50 112 GLU A C 1
ATOM 846 O O . GLU A 1 112 ? -10.823 -40.484 0.969 1.00 97.50 112 GLU A O 1
ATOM 851 N N . ALA A 1 113 ? -9.906 -39.672 2.853 1.00 98.38 113 ALA A N 1
ATOM 852 C CA . ALA A 1 113 ? -11.117 -39.792 3.658 1.00 98.38 113 ALA A CA 1
ATOM 853 C C . ALA A 1 113 ? -12.239 -38.881 3.136 1.00 98.38 113 ALA A C 1
ATOM 855 O O . ALA A 1 113 ? -13.359 -39.351 2.945 1.00 98.38 113 ALA A O 1
ATOM 856 N N . LEU A 1 114 ? -11.942 -37.612 2.836 1.00 98.69 114 LEU A N 1
ATOM 857 C CA . LEU A 1 114 ? -12.923 -36.678 2.273 1.00 98.69 114 LEU A CA 1
ATOM 858 C C . LEU A 1 114 ? -13.421 -37.132 0.896 1.00 98.69 114 LEU A C 1
ATOM 860 O O . LEU A 1 114 ? -14.625 -37.136 0.652 1.00 98.69 114 LEU A O 1
ATOM 864 N N . GLU A 1 115 ? -12.516 -37.571 0.016 1.00 98.56 115 GLU A N 1
ATOM 865 C CA . GLU A 1 115 ? -12.876 -38.113 -1.302 1.00 98.56 115 GLU A CA 1
ATOM 866 C C . GLU A 1 115 ? -13.739 -39.375 -1.185 1.00 98.56 115 GLU A C 1
ATOM 868 O O . GLU A 1 115 ? -14.670 -39.570 -1.964 1.00 98.56 115 GLU A O 1
ATOM 873 N N . LYS A 1 116 ? -13.457 -40.240 -0.204 1.00 98.62 116 LYS A N 1
ATOM 874 C CA . LYS A 1 116 ? -14.282 -41.416 0.084 1.00 98.62 116 LYS A CA 1
ATOM 875 C C . LYS A 1 116 ? -15.680 -41.011 0.545 1.00 98.62 116 LYS A C 1
ATOM 877 O O . LYS A 1 116 ? -16.646 -41.527 -0.008 1.00 98.62 116 LYS A O 1
ATOM 882 N N . ILE A 1 117 ? -15.787 -40.103 1.516 1.00 98.75 117 ILE A N 1
ATOM 883 C CA . ILE A 1 117 ? -17.079 -39.647 2.046 1.00 98.75 117 ILE A CA 1
ATOM 884 C C . ILE A 1 117 ? -17.902 -39.012 0.925 1.00 98.75 117 ILE A C 1
ATOM 886 O O . ILE A 1 117 ? -19.039 -39.421 0.722 1.00 98.75 117 ILE A O 1
ATOM 890 N N . SER A 1 118 ? -17.320 -38.080 0.164 1.00 98.69 118 SER A N 1
ATOM 891 C CA . SER A 1 118 ? -17.996 -37.405 -0.951 1.00 98.69 118 SER A CA 1
ATOM 892 C C . SER A 1 118 ? -18.522 -38.406 -1.984 1.00 98.69 118 SER A C 1
ATOM 894 O O . SER A 1 118 ? -19.692 -38.359 -2.359 1.00 98.69 118 SER A O 1
ATOM 896 N N . ARG A 1 119 ? -17.696 -39.382 -2.380 1.00 98.62 119 ARG A N 1
ATOM 897 C CA . ARG A 1 119 ? -18.084 -40.425 -3.338 1.00 98.62 119 ARG A CA 1
ATOM 898 C C . ARG A 1 119 ? -19.192 -41.340 -2.820 1.00 98.62 119 ARG A C 1
ATOM 900 O O . ARG A 1 119 ? -20.072 -41.721 -3.583 1.00 98.62 119 ARG A O 1
ATOM 907 N N . GLU A 1 120 ? -19.145 -41.726 -1.547 1.00 98.44 120 GLU A N 1
ATOM 908 C CA . GLU A 1 120 ? -20.148 -42.617 -0.950 1.00 98.44 120 GLU A CA 1
ATOM 909 C C . GLU A 1 120 ? -21.492 -41.930 -0.706 1.00 98.44 120 GLU A C 1
ATOM 911 O O . GLU A 1 120 ? -22.527 -42.594 -0.736 1.00 98.44 120 GLU A O 1
ATOM 916 N N . THR A 1 121 ? -21.491 -40.624 -0.437 1.00 98.25 121 THR A N 1
ATOM 917 C CA . THR A 1 121 ? -22.716 -39.852 -0.200 1.00 98.25 121 THR A CA 1
ATOM 918 C C . THR A 1 121 ? -23.273 -39.217 -1.469 1.00 98.25 121 THR A C 1
ATOM 920 O O . THR A 1 121 ? -24.448 -38.864 -1.493 1.00 98.25 121 THR A O 1
ATOM 923 N N . GLY A 1 122 ? -22.454 -39.065 -2.512 1.00 97.94 122 GLY A N 1
ATOM 924 C CA . GLY A 1 122 ? -22.808 -38.317 -3.717 1.00 97.94 122 GLY A CA 1
ATOM 925 C C . GLY A 1 122 ? -22.828 -36.798 -3.513 1.00 97.94 122 GLY A C 1
ATOM 926 O O . GLY A 1 122 ? -23.305 -36.082 -4.388 1.00 97.94 122 GLY A O 1
ATOM 927 N N . VAL A 1 123 ? -22.328 -36.299 -2.376 1.00 98.69 123 VAL A N 1
ATOM 928 C CA . VAL A 1 123 ? -22.369 -34.876 -2.006 1.00 98.69 123 VAL A CA 1
ATOM 929 C C . VAL A 1 123 ? -21.013 -34.229 -2.261 1.00 98.69 123 VAL A C 1
ATOM 931 O O . VAL A 1 123 ? -19.987 -34.728 -1.796 1.00 98.69 123 VAL A O 1
ATOM 934 N N . PHE A 1 124 ? -21.001 -33.081 -2.936 1.00 98.75 124 PHE A N 1
ATOM 935 C CA . PHE A 1 124 ? -19.816 -32.235 -3.058 1.00 98.75 124 PHE A CA 1
ATOM 936 C C . PHE A 1 124 ? -19.489 -31.586 -1.711 1.00 98.75 124 PHE A C 1
ATOM 938 O O . PHE A 1 124 ? -20.316 -30.874 -1.137 1.00 98.75 124 PHE A O 1
ATOM 945 N N . ILE A 1 125 ? -18.284 -31.816 -1.198 1.00 98.81 125 ILE A N 1
ATOM 946 C CA . ILE A 1 125 ? -17.855 -31.301 0.105 1.00 98.81 125 ILE A CA 1
ATOM 947 C C . ILE A 1 125 ? -16.904 -30.128 -0.096 1.00 98.81 125 ILE A C 1
ATOM 949 O O . ILE A 1 125 ? -15.881 -30.248 -0.773 1.00 98.81 125 ILE A O 1
ATOM 953 N N . VAL A 1 126 ? -17.190 -29.017 0.584 1.00 98.69 126 VAL A N 1
ATOM 954 C CA . VAL A 1 126 ? -16.213 -27.951 0.819 1.00 98.69 126 VAL A CA 1
ATOM 955 C C . VAL A 1 126 ? -15.929 -27.843 2.303 1.00 98.69 126 VAL A C 1
ATOM 957 O O . VAL A 1 126 ? -16.849 -27.721 3.108 1.00 98.69 126 VAL A O 1
ATOM 960 N N . CYS A 1 127 ? -14.652 -27.882 2.675 1.00 98.38 127 CYS A N 1
ATOM 961 C CA . CYS A 1 127 ? -14.254 -27.895 4.078 1.00 98.38 127 CYS A CA 1
ATOM 962 C C . CYS A 1 127 ? -13.109 -26.927 4.362 1.00 98.38 127 CYS A C 1
ATOM 964 O O . CYS A 1 127 ? -12.109 -26.920 3.641 1.00 98.38 127 CYS A O 1
ATOM 966 N N . GLY A 1 128 ? -13.234 -26.146 5.439 1.00 98.44 128 GLY A N 1
ATOM 967 C CA . GLY A 1 128 ? -12.121 -25.392 6.006 1.00 98.44 128 GLY A CA 1
ATOM 968 C C . GLY A 1 128 ? -11.134 -26.316 6.722 1.00 98.44 128 GLY A C 1
ATOM 969 O O . GLY A 1 128 ? -11.527 -27.199 7.486 1.00 98.44 128 GLY A O 1
ATOM 970 N N . VAL A 1 129 ? -9.843 -26.116 6.468 1.00 98.25 129 VAL A N 1
ATOM 971 C CA . VAL A 1 129 ? -8.752 -26.974 6.943 1.00 98.25 129 VAL A CA 1
ATOM 972 C C . VAL A 1 129 ? -7.585 -26.111 7.405 1.00 98.25 129 VAL A C 1
ATOM 974 O O . VAL A 1 129 ? -7.137 -25.229 6.675 1.00 98.25 129 VAL A O 1
ATOM 977 N N . ILE A 1 130 ? -7.049 -26.396 8.588 1.00 98.31 130 ILE A N 1
ATOM 978 C CA . ILE A 1 130 ? -5.701 -25.968 8.961 1.00 98.31 130 ILE A CA 1
ATOM 979 C C . ILE A 1 130 ? -4.740 -27.016 8.436 1.00 98.31 130 ILE A C 1
ATOM 981 O O . ILE A 1 130 ? -4.592 -28.091 9.018 1.00 98.31 130 ILE A O 1
ATOM 985 N N . GLU A 1 131 ? -4.129 -26.718 7.294 1.00 96.56 131 GLU A N 1
ATOM 986 C CA . GLU A 1 131 ? -3.172 -27.622 6.679 1.00 96.56 131 GLU A CA 1
ATOM 987 C C . GLU A 1 131 ? -1.750 -27.308 7.138 1.00 96.56 131 GLU A C 1
ATOM 989 O O . GLU A 1 131 ? -1.359 -26.145 7.248 1.00 96.56 131 GLU A O 1
ATOM 994 N N . ARG A 1 132 ? -0.948 -28.343 7.354 1.00 96.75 132 ARG A N 1
ATOM 995 C CA . ARG A 1 132 ? 0.497 -28.228 7.519 1.00 96.75 132 ARG A CA 1
ATOM 996 C C . ARG A 1 132 ? 1.193 -28.625 6.225 1.00 96.75 132 ARG A C 1
ATOM 998 O O . ARG A 1 132 ? 0.863 -29.638 5.614 1.00 96.75 132 ARG A O 1
ATOM 1005 N N . ALA A 1 133 ? 2.175 -27.831 5.817 1.00 94.81 133 ALA A N 1
ATOM 1006 C CA . ALA A 1 133 ? 3.049 -28.142 4.694 1.00 94.81 133 ALA A CA 1
ATOM 1007 C C . ALA A 1 133 ? 4.476 -27.703 5.035 1.00 94.81 133 ALA A C 1
ATOM 1009 O O . ALA A 1 133 ? 4.744 -26.523 5.272 1.00 94.81 133 ALA A O 1
ATOM 1010 N N . GLY A 1 134 ? 5.404 -28.660 5.085 1.00 88.88 134 GLY A N 1
ATOM 1011 C CA . GLY A 1 134 ? 6.740 -28.409 5.625 1.00 88.88 134 GLY A CA 1
ATOM 1012 C C . GLY A 1 134 ? 6.671 -28.023 7.107 1.00 88.88 134 GLY A C 1
ATOM 1013 O O . GLY A 1 134 ? 6.090 -28.754 7.899 1.00 88.88 134 GLY A O 1
ATOM 1014 N N . GLY A 1 135 ? 7.265 -26.885 7.477 1.00 90.94 135 GLY A N 1
ATOM 1015 C CA . GLY A 1 135 ? 7.250 -26.349 8.846 1.00 90.94 135 GLY A CA 1
ATOM 1016 C C . GLY A 1 135 ? 6.195 -25.265 9.099 1.00 90.94 135 GLY A C 1
ATOM 1017 O O . GLY A 1 135 ? 6.304 -24.545 10.087 1.00 90.94 135 GLY A O 1
ATOM 1018 N N . SER A 1 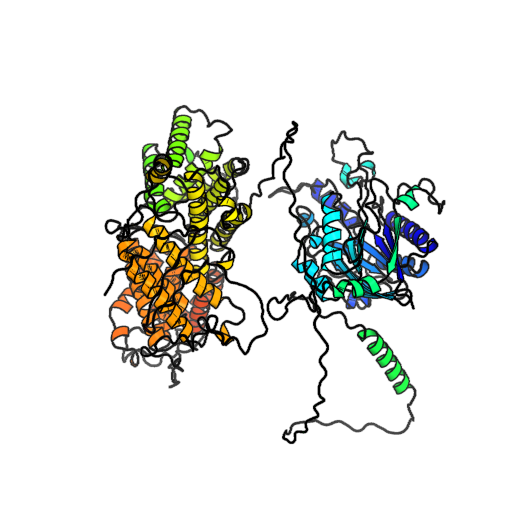136 ? 5.220 -25.095 8.201 1.00 96.00 136 SER A N 1
ATOM 1019 C CA . SER A 1 136 ? 4.245 -23.996 8.245 1.00 96.00 136 SER A CA 1
ATOM 1020 C C . SER A 1 136 ? 2.807 -24.507 8.282 1.00 96.00 136 SER A C 1
ATOM 1022 O O . SER A 1 136 ? 2.508 -25.560 7.718 1.00 96.00 136 SER A O 1
ATOM 1024 N N . LEU A 1 137 ? 1.925 -23.735 8.921 1.00 98.25 137 LEU A N 1
ATOM 1025 C CA . LEU A 1 137 ? 0.478 -23.953 8.939 1.00 98.25 137 LEU A CA 1
ATOM 1026 C C . LEU A 1 137 ? -0.214 -22.945 8.022 1.00 98.25 137 LEU A C 1
ATOM 1028 O O . LEU A 1 137 ? 0.176 -21.780 7.988 1.00 98.25 137 LEU A O 1
ATOM 1032 N N . TYR A 1 138 ? -1.259 -23.364 7.320 1.00 98.19 138 TYR A N 1
ATOM 1033 C CA . TYR A 1 138 ? -2.054 -22.515 6.438 1.00 98.19 138 TYR A CA 1
ATOM 1034 C C . TYR A 1 138 ? -3.542 -22.728 6.712 1.00 98.19 138 TYR A C 1
ATOM 1036 O O . TYR A 1 138 ? -4.013 -23.863 6.752 1.00 98.19 138 TYR A O 1
ATOM 1044 N N . CYS A 1 139 ? -4.302 -21.638 6.833 1.00 98.38 139 CYS A N 1
ATOM 1045 C CA . CYS A 1 139 ? -5.762 -21.709 6.815 1.00 98.38 139 CYS A CA 1
ATOM 1046 C C . CYS A 1 139 ? -6.235 -21.861 5.366 1.00 98.38 139 CYS A C 1
ATOM 1048 O O . CYS A 1 139 ? -5.905 -21.028 4.517 1.00 98.38 139 CYS A O 1
ATOM 1050 N N . SER A 1 140 ? -6.956 -22.940 5.077 1.00 98.00 140 SER A N 1
ATOM 1051 C CA . SER A 1 140 ? -7.286 -23.363 3.718 1.00 98.00 140 SER A CA 1
ATOM 1052 C C . SER A 1 140 ? -8.739 -23.800 3.571 1.00 98.00 140 SER A C 1
ATOM 1054 O O . SER A 1 140 ? -9.405 -24.105 4.555 1.00 98.00 140 SER A O 1
ATOM 1056 N N . ALA A 1 141 ? -9.217 -23.873 2.330 1.00 98.12 141 ALA A N 1
ATOM 1057 C CA . ALA A 1 141 ? -10.474 -24.524 1.963 1.00 98.12 141 ALA A CA 1
ATOM 1058 C C . ALA A 1 141 ? -10.218 -25.540 0.840 1.00 98.12 141 ALA A C 1
ATOM 1060 O O . ALA A 1 141 ? -9.541 -25.206 -0.134 1.00 98.12 141 ALA A O 1
ATOM 1061 N N . ILE A 1 142 ? -10.727 -26.766 0.977 1.00 98.19 142 ILE A N 1
ATOM 1062 C CA . ILE A 1 142 ? -10.615 -27.846 -0.022 1.00 98.19 142 ILE A CA 1
ATOM 1063 C C . ILE A 1 142 ? -11.968 -28.090 -0.698 1.00 98.19 142 ILE A C 1
ATOM 1065 O O . ILE A 1 142 ? -12.992 -28.065 -0.019 1.00 98.19 142 ILE A O 1
ATOM 1069 N N . TYR A 1 143 ? -11.958 -28.343 -2.010 1.00 98.44 143 TYR A N 1
ATOM 1070 C CA . TYR A 1 143 ? -13.141 -28.658 -2.817 1.00 98.44 143 TYR A CA 1
ATOM 1071 C C . TYR A 1 143 ? -13.089 -30.122 -3.256 1.00 98.44 143 TYR A C 1
ATOM 1073 O O . TYR A 1 143 ? -12.132 -30.524 -3.925 1.00 98.44 143 TYR A O 1
ATOM 1081 N N . VAL A 1 144 ? -14.091 -30.917 -2.883 1.00 98.62 144 VAL A N 1
ATOM 1082 C CA . VAL A 1 144 ? -14.116 -32.364 -3.122 1.00 98.62 144 VAL A CA 1
ATOM 1083 C C . VAL A 1 144 ? -15.400 -32.754 -3.838 1.00 98.62 144 VAL A C 1
ATOM 1085 O O . VAL A 1 144 ? -16.492 -32.649 -3.287 1.00 98.62 144 VAL A O 1
ATOM 1088 N N . ASP A 1 145 ? -15.234 -33.212 -5.070 1.00 98.12 145 ASP A N 1
ATOM 1089 C CA . ASP A 1 145 ? -16.292 -33.669 -5.952 1.00 98.12 145 ASP A CA 1
ATOM 1090 C C . ASP A 1 145 ? -16.580 -35.168 -5.752 1.00 98.12 145 ASP A C 1
ATOM 1092 O O . ASP A 1 145 ? -15.638 -35.961 -5.624 1.00 98.12 145 ASP A O 1
ATOM 1096 N N . PRO A 1 146 ? -17.859 -35.590 -5.750 1.00 97.38 146 PRO A N 1
ATOM 1097 C CA . PRO A 1 146 ? -18.226 -36.987 -5.518 1.00 97.38 146 PRO A CA 1
ATOM 1098 C C . PRO A 1 146 ? -17.770 -37.930 -6.638 1.00 97.38 146 PRO A C 1
ATOM 1100 O O . PRO A 1 146 ? -17.554 -39.119 -6.394 1.00 97.38 146 PRO A O 1
ATOM 1103 N N . ARG A 1 147 ? -17.618 -37.420 -7.864 1.00 95.31 147 ARG A N 1
ATOM 1104 C CA . ARG A 1 147 ? -17.140 -38.176 -9.024 1.00 95.31 147 ARG A CA 1
ATOM 1105 C C . ARG A 1 147 ? -15.632 -38.036 -9.180 1.00 95.31 147 ARG A C 1
ATOM 1107 O O . ARG A 1 147 ? -14.943 -39.034 -9.378 1.00 95.31 147 ARG A O 1
ATOM 1114 N N . ASP A 1 148 ? -15.137 -36.807 -9.095 1.00 93.62 148 ASP A N 1
ATOM 1115 C CA . ASP A 1 148 ? -13.790 -36.450 -9.545 1.00 93.62 148 ASP A CA 1
ATOM 1116 C C . ASP A 1 148 ? -12.762 -36.321 -8.407 1.00 93.62 148 ASP A C 1
ATOM 1118 O O . ASP A 1 148 ? -11.563 -36.193 -8.657 1.00 93.62 148 ASP A O 1
ATOM 1122 N N . GLY A 1 149 ? -13.202 -36.413 -7.149 1.00 96.50 149 GLY A N 1
ATOM 1123 C CA . GLY A 1 149 ? -12.344 -36.267 -5.977 1.00 96.50 149 GLY A CA 1
ATOM 1124 C C . GLY A 1 149 ? -11.943 -34.812 -5.726 1.00 96.50 149 GLY A C 1
ATOM 1125 O O . GLY A 1 149 ? -12.696 -33.886 -6.018 1.00 96.50 149 GLY A O 1
ATOM 1126 N N . ALA A 1 150 ? -10.771 -34.575 -5.129 1.00 97.38 150 ALA A N 1
ATOM 1127 C CA . ALA A 1 150 ? -10.335 -33.211 -4.832 1.00 97.38 150 ALA A CA 1
ATOM 1128 C C . ALA A 1 150 ? -10.068 -32.416 -6.124 1.00 97.38 150 ALA A C 1
ATOM 1130 O O . ALA A 1 150 ? -9.094 -32.695 -6.817 1.00 97.38 150 ALA A O 1
ATOM 1131 N N . LEU A 1 151 ? -10.883 -31.394 -6.409 1.00 95.62 151 LEU A N 1
ATOM 1132 C CA . LEU A 1 151 ? -10.728 -30.517 -7.583 1.00 95.62 151 LEU A CA 1
ATOM 1133 C C . LEU A 1 151 ? -9.708 -29.400 -7.362 1.00 95.62 151 LEU A C 1
ATOM 1135 O O . LEU A 1 151 ? -9.197 -28.801 -8.304 1.00 95.62 151 LEU A O 1
ATOM 1139 N N . GLY A 1 152 ? -9.423 -29.093 -6.101 1.00 94.56 152 GLY A N 1
ATOM 1140 C CA . GLY A 1 152 ? -8.513 -28.029 -5.732 1.00 94.56 152 GLY A CA 1
ATOM 1141 C C . GLY A 1 152 ? -8.557 -27.743 -4.244 1.00 94.56 152 GLY A C 1
ATOM 1142 O O . GLY A 1 152 ? -9.386 -28.265 -3.495 1.00 94.56 152 GLY A O 1
ATOM 1143 N N . LYS A 1 153 ? -7.658 -26.867 -3.820 1.00 94.81 153 LYS A N 1
ATOM 1144 C CA . LYS A 1 153 ? -7.705 -26.235 -2.508 1.00 94.81 153 LYS A CA 1
ATOM 1145 C C . LYS A 1 153 ? -7.106 -24.849 -2.602 1.00 94.81 153 LYS A C 1
ATOM 1147 O O . LYS A 1 153 ? -6.277 -24.585 -3.474 1.00 94.81 153 LYS A O 1
ATOM 1152 N N . ARG A 1 154 ? -7.476 -23.990 -1.665 1.00 94.00 154 ARG A N 1
ATOM 1153 C CA . ARG A 1 154 ? -6.927 -22.645 -1.578 1.00 94.00 154 ARG A CA 1
ATOM 1154 C C . ARG A 1 154 ? -6.420 -22.313 -0.194 1.00 94.00 154 ARG A C 1
ATOM 1156 O O . ARG A 1 154 ? -6.987 -22.791 0.780 1.00 94.00 154 ARG A O 1
ATOM 1163 N N . ARG A 1 155 ? -5.391 -21.468 -0.126 1.00 97.19 155 ARG A N 1
ATOM 1164 C CA . ARG A 1 155 ? -4.828 -20.926 1.118 1.00 97.19 155 ARG A CA 1
ATOM 1165 C C . ARG A 1 155 ? -5.296 -19.481 1.300 1.00 97.19 155 ARG A C 1
ATOM 1167 O O . ARG A 1 155 ? -5.392 -18.733 0.325 1.00 97.19 155 ARG A O 1
ATOM 1174 N N . LYS A 1 156 ? -5.567 -19.074 2.540 1.00 97.50 156 LYS A N 1
ATOM 1175 C CA . LYS A 1 156 ? -5.885 -17.688 2.919 1.00 97.50 156 LYS A CA 1
ATOM 1176 C C . LYS A 1 156 ? -4.706 -16.786 2.542 1.00 97.50 156 LYS A C 1
ATOM 1178 O O . LYS A 1 156 ? -3.601 -16.992 3.039 1.00 97.50 156 LYS A O 1
ATOM 1183 N N . VAL A 1 157 ? -4.902 -15.816 1.650 1.00 95.25 157 VAL A N 1
ATOM 1184 C CA . VAL A 1 157 ? -3.827 -14.937 1.155 1.00 95.25 157 VAL A CA 1
ATOM 1185 C C . VAL A 1 157 ? -3.322 -14.000 2.249 1.00 95.25 157 VAL A C 1
ATOM 1187 O O . VAL A 1 157 ? -2.151 -13.634 2.267 1.00 95.25 157 VAL A O 1
ATOM 1190 N N . MET A 1 158 ? -4.187 -13.646 3.202 1.00 95.25 158 MET A N 1
ATOM 1191 C CA . MET A 1 158 ? -3.836 -12.775 4.317 1.00 95.25 158 MET A CA 1
ATOM 1192 C C . MET A 1 158 ? -4.530 -13.221 5.611 1.00 95.25 158 MET A C 1
ATOM 1194 O O . MET A 1 158 ? -5.705 -12.912 5.813 1.00 95.25 158 MET A O 1
ATOM 1198 N N . PRO A 1 159 ? -3.816 -13.906 6.523 1.00 96.38 159 PRO A N 1
ATOM 1199 C CA . PRO A 1 159 ? -4.304 -14.141 7.877 1.00 96.38 159 PRO A CA 1
ATOM 1200 C C . PRO A 1 159 ? -4.581 -12.821 8.615 1.00 96.38 159 PRO A C 1
ATOM 1202 O O . PRO A 1 159 ? -3.915 -11.800 8.385 1.00 96.38 159 PRO A O 1
ATOM 1205 N N . THR A 1 160 ? -5.564 -12.834 9.508 1.00 92.56 160 THR A N 1
ATOM 1206 C CA . THR A 1 160 ? -6.056 -11.663 10.240 1.00 92.56 160 THR A CA 1
ATOM 1207 C C . THR A 1 160 ? -5.315 -11.486 11.564 1.00 92.56 160 THR A C 1
ATOM 1209 O O . THR A 1 160 ? -5.232 -12.410 12.364 1.00 92.56 160 THR A O 1
ATOM 1212 N N . ALA A 1 161 ? -4.828 -10.271 11.843 1.00 93.12 161 ALA A N 1
ATOM 1213 C CA . ALA A 1 161 ? -4.257 -9.892 13.144 1.00 93.12 161 ALA A CA 1
ATOM 1214 C C . ALA A 1 161 ? -3.263 -10.940 13.706 1.00 93.12 161 ALA A C 1
ATOM 1216 O O . ALA A 1 161 ? -2.262 -11.236 13.049 1.00 93.12 161 ALA A O 1
ATOM 1217 N N . SER A 1 162 ? -3.532 -11.496 14.892 1.00 91.50 162 SER A N 1
ATOM 1218 C CA . SER A 1 162 ? -2.673 -12.471 15.581 1.00 91.50 162 SER A CA 1
ATOM 1219 C C . SER A 1 162 ? -2.559 -13.821 14.871 1.00 91.50 162 SER A C 1
ATOM 1221 O O . SER A 1 162 ? -1.594 -14.540 15.114 1.00 91.50 162 SER A O 1
ATOM 1223 N N . GLU A 1 163 ? -3.460 -14.156 13.939 1.00 96.12 163 GLU A N 1
ATOM 1224 C CA . GLU A 1 163 ? -3.319 -15.359 13.104 1.00 96.12 163 GLU A CA 1
ATOM 1225 C C . GLU A 1 163 ? -1.982 -15.357 12.344 1.00 96.12 163 GLU A C 1
ATOM 1227 O O . GLU A 1 163 ? -1.400 -16.412 12.123 1.00 96.12 163 GLU A O 1
ATOM 1232 N N . ARG A 1 164 ? -1.434 -14.176 12.008 1.00 95.25 164 ARG A N 1
ATOM 1233 C CA . ARG A 1 164 ? -0.142 -14.026 11.304 1.00 95.25 164 ARG A CA 1
ATOM 1234 C C . ARG A 1 164 ? 1.062 -14.539 12.095 1.00 95.25 164 ARG A C 1
ATOM 1236 O O . ARG A 1 164 ? 2.146 -14.664 11.535 1.00 95.25 164 ARG A O 1
ATOM 1243 N N . LEU A 1 165 ? 0.891 -14.801 13.389 1.00 92.38 165 LEU A N 1
ATOM 1244 C CA . LEU A 1 165 ? 1.926 -15.397 14.230 1.00 92.38 165 LEU A CA 1
ATOM 1245 C C . LEU A 1 165 ? 2.043 -16.910 14.020 1.00 92.38 165 LEU A C 1
ATOM 1247 O O . LEU A 1 165 ? 3.102 -17.473 14.283 1.00 92.38 165 LEU A O 1
ATOM 1251 N N . ILE A 1 166 ? 0.966 -17.555 13.564 1.00 94.62 166 ILE A N 1
ATOM 1252 C CA . ILE A 1 166 ? 0.838 -19.017 13.518 1.00 94.62 166 ILE A CA 1
ATOM 1253 C C . ILE A 1 166 ? 0.512 -19.558 12.125 1.00 94.62 166 ILE A C 1
ATOM 1255 O O . ILE A 1 166 ? 0.867 -20.696 11.825 1.00 94.62 166 ILE A O 1
ATOM 1259 N N . TRP A 1 167 ? -0.134 -18.766 11.270 1.00 97.88 167 TRP A N 1
ATOM 1260 C CA . TRP A 1 167 ? -0.499 -19.136 9.909 1.00 97.88 167 TRP A CA 1
ATOM 1261 C C . TRP A 1 167 ? 0.317 -18.348 8.892 1.00 97.88 167 TRP A C 1
ATOM 1263 O O . TRP A 1 167 ? 0.465 -17.128 8.980 1.00 97.88 167 TRP A O 1
ATOM 1273 N N . ALA A 1 168 ? 0.820 -19.064 7.895 1.00 97.31 168 ALA A N 1
ATOM 1274 C CA . ALA A 1 168 ? 1.493 -18.505 6.742 1.00 97.31 168 ALA A CA 1
ATOM 1275 C C . ALA A 1 168 ? 0.485 -17.985 5.705 1.00 97.31 168 ALA A C 1
ATOM 1277 O O . ALA A 1 168 ? -0.672 -18.408 5.644 1.00 97.31 168 ALA A O 1
ATOM 1278 N N . GLN A 1 169 ? 0.951 -17.056 4.872 1.00 96.25 169 GLN A N 1
ATOM 1279 C CA . GLN A 1 169 ? 0.174 -16.484 3.776 1.00 96.25 169 GLN A CA 1
ATOM 1280 C C . GLN A 1 169 ? 0.109 -17.445 2.585 1.00 96.25 169 GLN A C 1
ATOM 1282 O O . GLN A 1 169 ? 1.109 -18.050 2.193 1.00 96.25 169 GLN A O 1
ATOM 1287 N N . GLY A 1 170 ? -1.077 -17.567 1.998 1.00 93.25 170 GLY A N 1
ATOM 1288 C CA . GLY A 1 170 ? -1.305 -18.238 0.726 1.00 93.25 170 GLY A CA 1
ATOM 1289 C C . GLY A 1 170 ? -0.886 -17.394 -0.476 1.00 93.25 170 GLY A C 1
ATOM 1290 O O . GLY A 1 170 ? -0.865 -16.167 -0.420 1.00 93.25 170 GLY A O 1
ATOM 1291 N N . SER A 1 171 ? -0.601 -18.062 -1.593 1.00 91.88 171 SER A N 1
ATOM 1292 C CA . SER A 1 171 ? -0.379 -17.398 -2.880 1.00 91.88 171 SER A CA 1
ATOM 1293 C C . SER A 1 171 ? -1.712 -16.961 -3.510 1.00 91.88 171 SER A C 1
ATOM 1295 O O . SER A 1 171 ? -2.667 -17.752 -3.480 1.00 91.88 171 SER A O 1
ATOM 1297 N N . PRO A 1 172 ? -1.783 -15.781 -4.163 1.00 89.81 172 PRO A N 1
ATOM 1298 C CA . PRO A 1 172 ? -2.928 -15.387 -4.984 1.00 89.81 172 PRO A CA 1
ATOM 1299 C C . PRO A 1 172 ? -3.280 -16.407 -6.071 1.00 89.81 172 PRO A C 1
ATOM 1301 O O . PRO A 1 172 ? -4.452 -16.555 -6.396 1.00 89.81 172 PRO A O 1
ATOM 1304 N N . SER A 1 173 ? -2.305 -17.181 -6.565 1.00 90.62 173 SER A N 1
ATOM 1305 C CA . SER A 1 173 ? -2.535 -18.265 -7.536 1.00 90.62 173 SER A CA 1
ATOM 1306 C C . SER A 1 173 ? -3.540 -19.317 -7.055 1.00 90.62 173 SER A C 1
ATOM 1308 O O . SER A 1 173 ? -4.164 -20.005 -7.858 1.00 90.62 173 SER A O 1
ATOM 1310 N N . THR A 1 174 ? -3.724 -19.440 -5.738 1.00 90.12 174 THR A N 1
ATOM 1311 C CA . THR A 1 174 ? -4.679 -20.378 -5.142 1.00 90.12 174 THR A CA 1
ATOM 1312 C C . THR A 1 174 ? -6.117 -19.850 -5.108 1.00 90.12 174 THR A C 1
ATOM 1314 O O . THR A 1 174 ? -7.022 -20.611 -4.797 1.00 90.12 174 THR A O 1
ATOM 1317 N N . LEU A 1 175 ? -6.361 -18.581 -5.469 1.00 93.81 175 LEU A N 1
ATOM 1318 C CA . LEU A 1 175 ? -7.710 -18.022 -5.671 1.00 93.81 175 LEU A CA 1
ATOM 1319 C C . LEU A 1 175 ? -8.360 -18.485 -6.991 1.00 93.81 175 LEU A C 1
ATOM 1321 O O . LEU A 1 175 ? -9.448 -18.015 -7.326 1.00 93.81 175 LEU A O 1
ATOM 1325 N N . LYS A 1 176 ? -7.703 -19.389 -7.733 1.00 93.06 176 LYS A N 1
ATOM 1326 C CA . LYS A 1 176 ? -8.237 -20.038 -8.935 1.00 93.06 176 LYS A CA 1
ATOM 1327 C C . LYS A 1 176 ? -9.590 -20.685 -8.617 1.00 93.06 176 LYS A C 1
ATOM 1329 O O . LYS A 1 176 ? -9.670 -21.562 -7.754 1.00 93.06 176 LYS A O 1
ATOM 1334 N N . ALA A 1 177 ? -10.637 -20.247 -9.308 1.00 95.06 177 ALA A N 1
ATOM 1335 C CA . ALA A 1 177 ? -11.963 -20.841 -9.218 1.00 95.06 177 ALA A CA 1
ATOM 1336 C C . ALA A 1 177 ? -11.944 -22.276 -9.769 1.00 95.06 177 ALA A C 1
ATOM 1338 O O . ALA A 1 177 ? -11.214 -22.585 -10.716 1.00 95.06 177 ALA A O 1
ATOM 1339 N N . VAL A 1 178 ? -12.758 -23.153 -9.185 1.00 94.38 178 VAL A N 1
ATOM 1340 C CA . VAL A 1 178 ? -12.937 -24.531 -9.665 1.00 94.38 178 VAL A CA 1
ATOM 1341 C C . VAL A 1 178 ? -14.262 -24.648 -10.404 1.00 94.38 178 VAL A C 1
ATOM 1343 O O . VAL A 1 178 ? -15.244 -24.013 -10.025 1.00 94.38 178 VAL A O 1
ATOM 1346 N N . THR A 1 179 ? -14.299 -25.454 -11.461 1.00 92.50 179 THR A N 1
ATOM 1347 C CA . THR A 1 179 ? -15.527 -25.711 -12.220 1.00 92.50 179 THR A CA 1
ATOM 1348 C C . THR A 1 179 ? -15.927 -27.174 -12.097 1.00 92.50 179 THR A C 1
ATOM 1350 O O . THR A 1 179 ? -15.070 -28.057 -12.070 1.00 92.50 179 THR A O 1
ATOM 1353 N N . THR A 1 180 ? -17.227 -27.433 -11.984 1.00 93.88 180 THR A N 1
ATOM 1354 C CA . THR A 1 180 ? -17.795 -28.787 -11.984 1.00 93.88 180 THR A CA 1
ATOM 1355 C C . THR A 1 180 ? -19.234 -28.766 -12.505 1.00 93.88 180 THR A C 1
ATOM 1357 O O . THR A 1 180 ? -19.833 -27.703 -12.689 1.00 93.88 180 THR A O 1
ATOM 1360 N N . GLU A 1 181 ? -19.793 -29.947 -12.744 1.00 92.75 181 GLU A N 1
ATOM 1361 C CA . GLU A 1 181 ? -21.204 -30.144 -13.049 1.00 92.75 181 GLU A CA 1
ATOM 1362 C C . GLU A 1 181 ? -21.809 -31.083 -12.004 1.00 92.75 181 GLU A C 1
ATOM 1364 O O . GLU A 1 181 ? -21.424 -32.249 -11.911 1.00 92.75 181 GLU A O 1
ATOM 1369 N N . LEU A 1 182 ? -22.769 -30.574 -11.232 1.00 92.88 182 LEU A N 1
ATOM 1370 C CA . LEU A 1 182 ? -23.511 -31.342 -10.235 1.00 92.88 182 LEU A CA 1
ATOM 1371 C C . LEU A 1 182 ? -24.964 -31.433 -10.676 1.00 92.88 182 LEU A C 1
ATOM 1373 O O . LEU A 1 182 ? -25.577 -30.419 -10.982 1.00 92.88 182 LEU A O 1
ATOM 1377 N N . ASN A 1 183 ? -25.519 -32.645 -10.730 1.00 91.31 183 ASN A N 1
ATOM 1378 C CA . ASN A 1 183 ? -26.910 -32.880 -11.142 1.00 91.31 183 ASN A CA 1
ATOM 1379 C C . ASN A 1 183 ? -27.306 -32.193 -12.476 1.00 91.31 183 ASN A C 1
ATOM 1381 O O . ASN A 1 183 ? -28.416 -31.687 -12.623 1.00 91.31 183 ASN A O 1
ATOM 1385 N N . GLY A 1 184 ? -26.385 -32.134 -13.446 1.00 89.56 184 GLY A N 1
ATOM 1386 C CA . GLY A 1 184 ? -26.610 -31.459 -14.732 1.00 89.56 184 GLY A CA 1
ATOM 1387 C C . GLY A 1 184 ? -26.579 -29.923 -14.677 1.00 89.56 184 GLY A C 1
ATOM 1388 O O . GLY A 1 184 ? -26.944 -29.271 -15.657 1.00 89.56 184 GLY A O 1
ATOM 1389 N N . VAL A 1 185 ? -26.164 -29.343 -13.546 1.00 92.69 185 VAL A N 1
ATOM 1390 C CA . VAL A 1 185 ? -26.041 -27.899 -13.315 1.00 92.69 185 VAL A CA 1
ATOM 1391 C C . VAL A 1 185 ? -24.572 -27.511 -13.238 1.00 92.69 185 VAL A C 1
ATOM 1393 O O . VAL A 1 185 ? -23.790 -28.103 -12.491 1.00 92.69 185 VAL A O 1
ATOM 1396 N N . ARG A 1 186 ? -24.188 -26.498 -14.016 1.00 89.62 186 ARG A N 1
ATOM 1397 C CA . ARG A 1 186 ? -22.797 -26.041 -14.115 1.00 89.62 186 ARG A CA 1
ATOM 1398 C C . ARG A 1 186 ? -22.460 -25.040 -13.021 1.00 89.62 186 ARG A C 1
ATOM 1400 O O . ARG A 1 186 ? -23.152 -24.038 -12.842 1.00 89.62 186 ARG A O 1
ATOM 1407 N N . LEU A 1 187 ? -21.341 -25.276 -12.349 1.00 94.25 187 LEU A N 1
ATOM 1408 C CA . LEU A 1 187 ? -20.863 -24.455 -11.247 1.00 94.25 187 LEU A CA 1
ATOM 1409 C C . LEU A 1 187 ? -19.459 -23.931 -11.523 1.00 94.25 187 LEU A C 1
ATOM 1411 O O . LEU A 1 187 ? -18.576 -24.686 -11.928 1.00 94.25 187 LEU A O 1
ATOM 1415 N N . THR A 1 188 ? -19.259 -22.656 -11.209 1.00 95.81 188 THR A N 1
ATOM 1416 C CA . THR A 1 188 ? -17.949 -22.031 -11.037 1.00 95.81 188 THR A CA 1
ATOM 1417 C C . THR A 1 188 ? -17.867 -21.562 -9.593 1.00 95.81 188 THR A C 1
ATOM 1419 O O . THR A 1 188 ? -18.562 -20.629 -9.182 1.00 95.81 188 THR A O 1
ATOM 1422 N N . ILE A 1 189 ? -17.032 -22.237 -8.815 1.00 97.69 189 ILE A N 1
ATOM 1423 C CA . ILE A 1 189 ? -16.977 -22.114 -7.365 1.00 97.69 189 ILE A CA 1
ATOM 1424 C C . ILE A 1 189 ? -15.713 -21.351 -6.981 1.00 97.69 189 ILE A C 1
ATOM 1426 O O . ILE A 1 189 ? -14.601 -21.721 -7.367 1.00 97.69 189 ILE A O 1
ATOM 1430 N N . GLY A 1 190 ? -15.886 -20.298 -6.188 1.00 97.19 190 GLY A N 1
ATOM 1431 C CA . GLY A 1 190 ? -14.799 -19.538 -5.578 1.00 97.19 190 GLY A CA 1
ATOM 1432 C C . GLY A 1 190 ? -15.025 -19.399 -4.079 1.00 97.19 190 GLY A C 1
ATOM 1433 O O . GLY A 1 190 ? -16.164 -19.437 -3.618 1.00 97.19 190 GLY A O 1
ATOM 1434 N N . ALA A 1 191 ? -13.952 -19.231 -3.307 1.00 98.00 191 ALA A N 1
ATOM 1435 C CA . ALA A 1 191 ? -14.067 -19.049 -1.865 1.00 98.00 191 ALA A CA 1
ATOM 1436 C C . ALA A 1 191 ? -13.171 -17.927 -1.344 1.00 98.00 191 ALA A C 1
ATOM 1438 O O . ALA A 1 191 ? -11.994 -17.848 -1.700 1.00 98.00 191 ALA A O 1
ATOM 1439 N N . ALA A 1 192 ? -13.691 -17.140 -0.406 1.00 98.12 192 ALA A N 1
ATOM 1440 C CA . ALA A 1 192 ? -12.944 -16.176 0.398 1.00 98.12 192 ALA A CA 1
ATOM 1441 C C . ALA A 1 192 ? -13.151 -16.498 1.884 1.00 98.12 192 ALA A C 1
ATOM 1443 O O . ALA A 1 192 ? -14.281 -16.637 2.347 1.00 98.12 192 ALA A O 1
ATOM 1444 N N . ILE A 1 193 ? -12.065 -16.629 2.641 1.00 98.44 193 ILE A N 1
ATOM 1445 C CA . ILE A 1 193 ? -12.087 -17.108 4.021 1.00 98.44 193 ILE A CA 1
ATOM 1446 C C . ILE A 1 193 ? -12.108 -15.895 4.952 1.00 98.44 193 ILE A C 1
ATOM 1448 O O . ILE A 1 193 ? -11.192 -15.065 4.931 1.00 98.44 193 ILE A O 1
ATOM 1452 N N . CYS A 1 194 ? -13.125 -15.815 5.813 1.00 98.00 194 CYS A N 1
ATOM 1453 C CA . CYS A 1 194 ? -13.228 -14.797 6.859 1.00 98.00 194 CYS A CA 1
ATOM 1454 C C . CYS A 1 194 ? -13.066 -13.375 6.288 1.00 98.00 194 CYS A C 1
ATOM 1456 O O . CYS A 1 194 ? -13.758 -12.995 5.342 1.00 98.00 194 CYS A O 1
ATOM 1458 N N . TRP A 1 195 ? -12.142 -12.574 6.820 1.00 98.00 195 TRP A N 1
ATOM 1459 C CA . TRP A 1 195 ? -12.005 -11.163 6.455 1.00 98.00 195 TRP A CA 1
ATOM 1460 C C . TRP A 1 195 ? -11.450 -10.890 5.054 1.00 98.00 195 TRP A C 1
ATOM 1462 O O . TRP A 1 195 ? -11.436 -9.737 4.631 1.00 98.00 195 TRP A O 1
ATOM 1472 N N . GLU A 1 196 ? -11.085 -11.917 4.285 1.00 97.69 196 GLU A N 1
ATOM 1473 C CA . GLU A 1 196 ? -10.853 -11.754 2.843 1.00 97.69 196 GLU A CA 1
ATOM 1474 C C . GLU A 1 196 ? -12.096 -11.216 2.121 1.00 97.69 196 GLU A C 1
ATOM 1476 O O . GLU A 1 196 ? -11.975 -10.488 1.140 1.00 97.69 196 GLU A O 1
ATOM 1481 N N . ASN A 1 197 ? -13.292 -11.478 2.657 1.00 98.31 197 ASN A N 1
ATOM 1482 C CA . ASN A 1 197 ? -14.547 -10.924 2.151 1.00 98.31 197 ASN A CA 1
ATOM 1483 C C . ASN A 1 197 ? -14.643 -9.395 2.300 1.00 98.31 197 ASN A C 1
ATOM 1485 O O . ASN A 1 197 ? -15.391 -8.748 1.571 1.00 98.31 197 ASN A O 1
ATOM 1489 N N . TYR A 1 198 ? -13.866 -8.786 3.198 1.00 97.38 198 TYR A N 1
ATOM 1490 C CA . TYR A 1 198 ? -13.778 -7.328 3.301 1.00 97.38 198 TYR A CA 1
ATOM 1491 C C . TYR A 1 198 ? -12.799 -6.718 2.289 1.00 97.38 198 TYR A C 1
ATOM 1493 O O . TYR A 1 198 ? -12.724 -5.497 2.203 1.00 97.38 198 TYR A O 1
ATOM 1501 N N . MET A 1 199 ? -12.048 -7.522 1.523 1.00 97.25 199 MET A N 1
ATOM 1502 C CA . MET A 1 199 ? -11.048 -7.042 0.564 1.00 97.25 199 MET A CA 1
ATOM 1503 C C . MET A 1 199 ? -11.677 -6.877 -0.833 1.00 97.25 199 MET A C 1
ATOM 1505 O O . MET A 1 199 ? -11.855 -7.878 -1.531 1.00 97.25 199 MET A O 1
ATOM 1509 N N . PRO A 1 200 ? -11.976 -5.647 -1.304 1.00 96.50 200 PRO A N 1
ATOM 1510 C CA . PRO A 1 200 ? -12.755 -5.458 -2.534 1.00 96.50 200 PRO A CA 1
ATOM 1511 C C . PRO A 1 200 ? -12.066 -6.030 -3.778 1.00 96.50 200 PRO A C 1
ATOM 1513 O O . PRO A 1 200 ? -12.703 -6.682 -4.596 1.00 96.50 200 PRO A O 1
ATOM 1516 N N . MET A 1 201 ? -10.741 -5.874 -3.886 1.00 96.00 201 MET A N 1
ATOM 1517 C CA . MET A 1 201 ? -9.977 -6.406 -5.024 1.00 96.00 201 MET A CA 1
ATOM 1518 C C . MET A 1 201 ? -9.926 -7.941 -5.051 1.00 96.00 201 MET A C 1
ATOM 1520 O O . MET A 1 201 ? -9.860 -8.523 -6.129 1.00 96.00 201 MET A O 1
ATOM 1524 N N . LEU A 1 202 ? -9.977 -8.603 -3.888 1.00 96.94 202 LEU A N 1
ATOM 1525 C CA . LEU A 1 202 ? -10.034 -10.067 -3.813 1.00 96.94 202 LEU A CA 1
ATOM 1526 C C . LEU A 1 202 ? -11.410 -10.574 -4.240 1.00 96.94 202 LEU A C 1
ATOM 1528 O O . LEU A 1 202 ? -11.511 -11.550 -4.973 1.00 96.94 202 LEU A O 1
ATOM 1532 N N . ARG A 1 203 ? -12.480 -9.893 -3.825 1.00 97.31 203 ARG A N 1
ATOM 1533 C CA . ARG A 1 203 ? -13.829 -10.232 -4.288 1.00 97.31 203 ARG A CA 1
ATOM 1534 C C . ARG A 1 203 ? -13.964 -10.038 -5.794 1.00 97.31 203 ARG A C 1
ATOM 1536 O O . ARG A 1 203 ? -14.400 -10.956 -6.481 1.00 97.31 203 ARG A O 1
ATOM 1543 N N . GLN A 1 204 ? -13.476 -8.909 -6.311 1.00 96.25 204 GLN A N 1
ATOM 1544 C CA . GLN A 1 204 ? -13.473 -8.642 -7.746 1.00 96.25 204 GLN A CA 1
ATOM 1545 C C . GLN A 1 204 ? -12.675 -9.692 -8.531 1.00 96.25 204 GLN A C 1
ATOM 1547 O O . GLN A 1 204 ? -13.126 -10.105 -9.595 1.00 96.25 204 GLN A O 1
ATOM 1552 N N . SER A 1 205 ? -11.542 -10.188 -8.015 1.00 96.44 205 SER A N 1
ATOM 1553 C CA . SER A 1 205 ? -10.781 -11.243 -8.703 1.00 96.44 205 SER A CA 1
ATOM 1554 C C . SER A 1 205 ? -11.520 -12.584 -8.769 1.00 96.44 205 SER A C 1
ATOM 1556 O O . SER A 1 205 ? -11.323 -13.342 -9.718 1.00 96.44 205 SER A O 1
ATOM 1558 N N . LEU A 1 206 ? -12.396 -12.880 -7.804 1.00 96.81 206 LEU A N 1
ATOM 1559 C CA . LEU A 1 206 ? -13.292 -14.037 -7.862 1.00 96.81 206 LEU A CA 1
ATOM 1560 C C . LEU A 1 206 ? -14.440 -13.801 -8.854 1.00 96.81 206 LEU A C 1
ATOM 1562 O O . LEU A 1 206 ? -14.727 -14.679 -9.666 1.00 96.81 206 LEU A O 1
ATOM 1566 N N . TYR A 1 207 ? -15.049 -12.611 -8.861 1.00 96.31 207 TYR A N 1
ATOM 1567 C CA . TYR A 1 207 ? -16.105 -12.270 -9.824 1.00 96.31 207 TYR A CA 1
ATOM 1568 C C . TYR A 1 207 ? -15.599 -12.337 -11.274 1.00 96.31 207 TYR A C 1
ATOM 1570 O O . TYR A 1 207 ? -16.269 -12.909 -12.131 1.00 96.31 207 TYR A O 1
ATOM 1578 N N . SER A 1 208 ? -14.380 -11.848 -11.536 1.00 94.12 208 SER A N 1
ATOM 1579 C CA . SER A 1 208 ? -13.715 -11.911 -12.848 1.00 94.12 208 SER A CA 1
ATOM 1580 C C . SER A 1 208 ? -13.571 -13.322 -13.410 1.00 94.12 208 SER A C 1
ATOM 1582 O O . SER A 1 208 ? -13.629 -13.499 -14.623 1.00 94.12 208 SER A O 1
ATOM 1584 N N . GLN A 1 209 ? -13.470 -14.331 -12.546 1.00 94.19 209 GLN A N 1
ATOM 1585 C CA . GLN A 1 209 ? -13.387 -15.734 -12.949 1.00 94.19 209 GLN A CA 1
ATOM 1586 C C . GLN A 1 209 ? -14.763 -16.372 -13.205 1.00 94.19 209 GLN A C 1
ATOM 1588 O O . GLN A 1 209 ? -14.843 -17.587 -13.371 1.00 94.19 209 GLN A O 1
ATOM 1593 N N . ASN A 1 210 ? -15.842 -15.579 -13.257 1.00 92.44 210 ASN A N 1
ATOM 1594 C CA . ASN A 1 210 ? -17.221 -16.024 -13.468 1.00 92.44 210 ASN A CA 1
ATOM 1595 C C . ASN A 1 210 ? -17.771 -16.915 -12.335 1.00 92.44 210 ASN A C 1
ATOM 1597 O O . ASN A 1 210 ? -18.539 -17.842 -12.592 1.00 92.44 210 ASN A O 1
ATOM 1601 N N . VAL A 1 211 ? -17.383 -16.653 -11.082 1.00 96.69 211 VAL A N 1
ATOM 1602 C CA . VAL A 1 211 ? -17.921 -17.370 -9.914 1.00 96.69 211 VAL A CA 1
ATOM 1603 C C . VAL A 1 211 ? -19.432 -17.143 -9.808 1.00 96.69 211 VAL A C 1
ATOM 1605 O O . VAL A 1 211 ? -19.887 -16.004 -9.747 1.00 96.69 211 VAL A O 1
ATOM 1608 N N . ASN A 1 212 ? -20.205 -18.231 -9.787 1.00 95.62 212 ASN A N 1
ATOM 1609 C CA . ASN A 1 212 ? -21.664 -18.215 -9.609 1.00 95.62 212 ASN A CA 1
ATOM 1610 C C . ASN A 1 212 ? -22.104 -18.825 -8.264 1.00 95.62 212 ASN A C 1
ATOM 1612 O O . ASN A 1 212 ? -23.207 -18.544 -7.797 1.00 95.62 212 ASN A O 1
ATOM 1616 N N . LEU A 1 213 ? -21.213 -19.574 -7.607 1.00 98.31 213 LEU A N 1
ATOM 1617 C CA . LEU A 1 213 ? -21.367 -20.051 -6.238 1.00 98.31 213 LEU A CA 1
ATOM 1618 C C . LEU A 1 213 ? -20.168 -19.593 -5.400 1.00 98.31 213 LEU A C 1
ATOM 1620 O O . LEU A 1 213 ? -19.051 -20.097 -5.545 1.00 98.31 213 LEU A O 1
ATOM 1624 N N . TYR A 1 214 ? -20.400 -18.620 -4.527 1.00 98.81 214 TYR A N 1
ATOM 1625 C CA . TYR A 1 214 ? -19.377 -17.999 -3.700 1.00 98.81 214 TYR A CA 1
ATOM 1626 C C . TYR A 1 214 ? -19.433 -18.550 -2.273 1.00 98.81 214 TYR A C 1
ATOM 1628 O O . TYR A 1 214 ? -20.465 -18.515 -1.603 1.00 98.81 214 TYR A O 1
ATOM 1636 N N . LEU A 1 215 ? -18.301 -19.040 -1.777 1.00 98.81 215 LEU A N 1
ATOM 1637 C CA . LEU A 1 215 ? -18.209 -19.676 -0.467 1.00 98.81 215 LEU A CA 1
ATOM 1638 C C . LEU A 1 215 ? -17.458 -18.781 0.520 1.00 98.81 215 LEU A C 1
ATOM 1640 O O . LEU A 1 215 ? -16.337 -18.339 0.262 1.00 98.81 215 LEU A O 1
ATOM 1644 N N . ALA A 1 216 ? -18.065 -18.549 1.678 1.00 98.69 216 ALA A N 1
ATOM 1645 C CA . ALA A 1 216 ? -17.548 -17.670 2.718 1.00 98.69 216 ALA A CA 1
ATOM 1646 C C . ALA A 1 216 ? -17.474 -18.384 4.081 1.00 98.69 216 ALA A C 1
ATOM 1648 O O . ALA A 1 216 ? -18.222 -18.032 5.004 1.00 98.69 216 ALA A O 1
ATOM 1649 N N . PRO A 1 217 ? -16.603 -19.405 4.235 1.00 98.50 217 PRO A N 1
ATOM 1650 C CA . PRO A 1 217 ? -16.335 -19.993 5.542 1.00 98.50 217 PRO A CA 1
ATOM 1651 C C . PRO A 1 217 ? -15.710 -18.938 6.463 1.00 98.50 217 PRO A C 1
ATOM 1653 O O . PRO A 1 217 ? -14.847 -18.159 6.042 1.00 98.50 217 PRO A O 1
ATOM 1656 N N . THR A 1 218 ? -16.153 -18.894 7.716 1.00 97.88 218 THR A N 1
ATOM 1657 C CA . THR A 1 218 ? -15.762 -17.836 8.649 1.00 97.88 218 THR A CA 1
ATOM 1658 C C . THR A 1 218 ? -15.653 -18.326 10.089 1.00 97.88 218 THR A C 1
ATOM 1660 O O . THR A 1 218 ? -16.159 -19.385 10.461 1.00 97.88 218 THR A O 1
ATOM 1663 N N . ALA A 1 219 ? -14.986 -17.509 10.894 1.00 94.75 219 ALA A N 1
ATOM 1664 C CA . ALA A 1 219 ? -14.896 -17.577 12.343 1.00 94.75 219 ALA A CA 1
ATOM 1665 C C . ALA A 1 219 ? -15.509 -16.320 13.009 1.00 94.75 219 ALA A C 1
ATOM 1667 O O . ALA A 1 219 ? -15.374 -16.132 14.224 1.00 94.75 219 ALA A O 1
ATOM 1668 N N . ASP A 1 220 ? -16.149 -15.450 12.222 1.00 94.25 220 ASP A N 1
ATOM 1669 C CA . ASP A 1 220 ? -16.679 -14.148 12.623 1.00 94.25 220 ASP A CA 1
ATOM 1670 C C . ASP A 1 220 ? -18.189 -14.207 12.887 1.00 94.25 220 ASP A C 1
ATOM 1672 O O . ASP A 1 220 ? -18.988 -14.322 11.964 1.00 94.25 220 ASP A O 1
ATOM 1676 N N . ALA A 1 221 ? -18.574 -14.138 14.161 1.00 94.50 221 ALA A N 1
ATOM 1677 C CA . ALA A 1 221 ? -19.967 -14.217 14.612 1.00 94.50 221 ALA A CA 1
ATOM 1678 C C . ALA A 1 221 ? -20.607 -12.838 14.868 1.00 94.50 221 ALA A C 1
ATOM 1680 O O . ALA A 1 221 ? -21.542 -12.732 15.659 1.00 94.50 221 ALA A O 1
ATOM 1681 N N . ARG A 1 222 ? -20.063 -11.761 14.285 1.00 93.44 222 ARG A N 1
ATOM 1682 C CA . ARG A 1 222 ? -20.588 -10.400 14.474 1.00 93.44 222 ARG A CA 1
ATOM 1683 C C . ARG A 1 222 ? -21.786 -10.133 13.568 1.00 93.44 222 ARG A C 1
ATOM 1685 O O . ARG A 1 222 ? -21.807 -10.559 12.416 1.00 93.44 222 ARG A O 1
ATOM 1692 N N . ASP A 1 223 ? -22.705 -9.293 14.037 1.00 93.12 223 ASP A N 1
ATOM 1693 C CA . ASP A 1 223 ? -23.889 -8.868 13.272 1.00 93.12 223 ASP A CA 1
ATOM 1694 C C . ASP A 1 223 ? -23.538 -8.168 11.951 1.00 93.12 223 ASP A C 1
ATOM 1696 O O . ASP A 1 223 ? -24.319 -8.178 11.004 1.00 93.12 223 ASP A O 1
ATOM 1700 N N . THR A 1 224 ? -22.330 -7.605 11.843 1.00 94.81 224 THR A N 1
ATOM 1701 C CA . THR A 1 224 ? -21.810 -6.997 10.610 1.00 94.81 224 THR A CA 1
ATOM 1702 C C . THR A 1 224 ? -21.527 -8.007 9.495 1.00 94.81 224 THR A C 1
ATOM 1704 O O . THR A 1 224 ? -21.294 -7.598 8.358 1.00 94.81 224 THR A O 1
ATOM 1707 N N . TRP A 1 225 ? -21.515 -9.309 9.792 1.00 97.81 225 TRP A N 1
ATOM 1708 C CA . TRP A 1 225 ? -21.205 -10.355 8.819 1.00 97.81 225 TRP A CA 1
ATOM 1709 C C . TRP A 1 225 ? -22.329 -10.566 7.797 1.00 97.81 225 TRP A C 1
ATOM 1711 O O . TRP A 1 225 ? -22.068 -10.572 6.595 1.00 97.81 225 TRP A O 1
ATOM 1721 N N . LEU A 1 226 ? -23.588 -10.664 8.240 1.00 98.19 226 LEU A N 1
ATOM 1722 C CA . LEU A 1 226 ? -24.726 -10.861 7.333 1.00 98.19 226 LEU A CA 1
ATOM 1723 C C . LEU A 1 226 ? -24.875 -9.711 6.314 1.00 98.19 226 LEU A C 1
ATOM 1725 O O . LEU A 1 226 ? -24.989 -10.006 5.122 1.00 98.19 226 LEU A O 1
ATOM 1729 N N . PRO A 1 227 ? -24.828 -8.418 6.706 1.00 98.56 227 PRO A N 1
ATOM 1730 C CA . PRO A 1 227 ? -24.828 -7.315 5.748 1.00 98.56 227 PRO A CA 1
ATOM 1731 C C . PRO A 1 227 ? -23.713 -7.423 4.703 1.00 98.56 227 PRO A C 1
ATOM 1733 O O . PRO A 1 227 ? -23.964 -7.152 3.533 1.00 98.56 227 PRO A O 1
ATOM 1736 N N . LEU A 1 228 ? -22.511 -7.877 5.085 1.00 98.56 228 LEU A N 1
ATOM 1737 C CA . LEU A 1 228 ? -21.436 -8.114 4.122 1.00 98.56 228 LEU A CA 1
ATOM 1738 C C . LEU A 1 228 ? -21.810 -9.219 3.131 1.00 98.56 228 LEU A C 1
ATOM 1740 O O . LEU A 1 228 ? -21.654 -9.013 1.934 1.00 98.56 228 LEU A O 1
ATOM 1744 N N . MET A 1 229 ? -22.315 -10.366 3.594 1.00 98.69 229 MET A N 1
ATOM 1745 C CA . MET A 1 229 ? -22.708 -11.471 2.704 1.00 98.69 229 MET A CA 1
ATOM 1746 C C . MET A 1 229 ? -23.795 -11.047 1.710 1.00 98.69 229 MET A C 1
ATOM 1748 O O . MET A 1 229 ? -23.733 -11.422 0.541 1.00 98.69 229 MET A O 1
ATOM 1752 N N . ARG A 1 230 ? -24.732 -10.191 2.139 1.00 98.75 230 ARG A N 1
ATOM 1753 C CA . ARG A 1 230 ? -25.732 -9.557 1.263 1.00 98.75 230 ARG A CA 1
ATOM 1754 C C . ARG A 1 230 ? -25.104 -8.676 0.196 1.00 98.75 230 ARG A C 1
ATOM 1756 O O . ARG A 1 230 ? -25.467 -8.799 -0.971 1.00 98.75 230 ARG A O 1
ATOM 1763 N N . THR A 1 231 ? -24.133 -7.850 0.576 1.00 98.56 231 THR A N 1
ATOM 1764 C CA . THR A 1 231 ? -23.359 -7.051 -0.380 1.00 98.56 231 THR A CA 1
ATOM 1765 C C . THR A 1 231 ? -22.606 -7.941 -1.363 1.00 98.56 231 THR A C 1
ATOM 1767 O O . THR A 1 231 ? -22.716 -7.722 -2.558 1.00 98.56 231 THR A O 1
ATOM 1770 N N . VAL A 1 232 ? -21.898 -8.974 -0.896 1.00 98.62 232 VAL A N 1
ATOM 1771 C CA . VAL A 1 232 ? -21.118 -9.879 -1.760 1.00 98.62 232 VAL A CA 1
ATOM 1772 C C . VAL A 1 232 ? -22.006 -10.600 -2.774 1.00 98.62 232 VAL A C 1
ATOM 1774 O O . VAL A 1 232 ? -21.621 -10.707 -3.939 1.00 98.62 232 VAL A O 1
ATOM 1777 N N . ALA A 1 233 ? -23.181 -11.070 -2.345 1.00 98.56 233 ALA A N 1
ATOM 1778 C CA . ALA A 1 233 ? -24.129 -11.759 -3.213 1.00 98.56 233 ALA A CA 1
ATOM 1779 C C . ALA A 1 233 ? -24.714 -10.813 -4.271 1.00 98.56 233 ALA A C 1
ATOM 1781 O O . ALA A 1 233 ? -24.682 -11.126 -5.462 1.00 98.56 233 ALA A O 1
ATOM 1782 N N . GLY A 1 234 ? -25.161 -9.627 -3.839 1.00 97.81 234 GLY A N 1
ATOM 1783 C CA . GLY A 1 234 ? -25.706 -8.590 -4.713 1.00 97.81 234 GLY A CA 1
ATOM 1784 C C . GLY A 1 234 ? -24.682 -8.011 -5.692 1.00 97.81 234 GLY A C 1
ATOM 1785 O O . GLY A 1 234 ? -24.997 -7.791 -6.854 1.00 97.81 234 GLY A O 1
ATOM 1786 N N . GLU A 1 235 ? -23.448 -7.791 -5.245 1.00 97.50 235 GLU A N 1
ATOM 1787 C CA . GLU A 1 235 ? -22.369 -7.230 -6.060 1.00 97.50 235 GLU A CA 1
ATOM 1788 C C . GLU A 1 235 ? -21.893 -8.219 -7.127 1.00 97.50 235 GLU A C 1
ATOM 1790 O O . GLU A 1 235 ? -21.761 -7.847 -8.288 1.00 97.50 235 GLU A O 1
ATOM 1795 N N . GLY A 1 236 ? -21.678 -9.487 -6.760 1.00 96.62 236 GLY A N 1
ATOM 1796 C CA . GLY A 1 236 ? -21.181 -10.505 -7.689 1.00 96.62 236 GLY A CA 1
ATOM 1797 C C . GLY A 1 236 ? -22.254 -11.202 -8.529 1.00 96.62 236 GLY A C 1
ATOM 1798 O O . GLY A 1 236 ? -21.909 -11.927 -9.460 1.00 96.62 236 GLY A O 1
ATOM 1799 N N . ARG A 1 237 ? -23.541 -11.033 -8.191 1.00 97.25 237 ARG A N 1
ATOM 1800 C CA . ARG A 1 237 ? -24.665 -11.825 -8.731 1.00 97.25 237 ARG A CA 1
ATOM 1801 C C . ARG A 1 237 ? -24.436 -13.330 -8.600 1.00 97.25 237 ARG A C 1
ATOM 1803 O O . ARG A 1 237 ? -24.575 -14.098 -9.551 1.00 97.25 237 ARG A O 1
ATOM 1810 N N . THR A 1 238 ? -24.084 -13.750 -7.390 1.00 97.88 238 THR A N 1
ATOM 1811 C CA . THR A 1 238 ? -23.765 -15.146 -7.053 1.00 97.88 238 THR A CA 1
ATOM 1812 C C . THR A 1 238 ? -24.595 -15.590 -5.856 1.00 97.88 238 THR A C 1
ATOM 1814 O O . THR A 1 238 ? -24.890 -14.763 -4.991 1.00 97.88 238 THR A O 1
ATOM 1817 N N . PHE A 1 239 ? -24.866 -16.887 -5.730 1.00 98.75 239 PHE A N 1
ATOM 1818 C CA . PHE A 1 239 ? -25.296 -17.432 -4.443 1.00 98.75 239 PHE A CA 1
ATOM 1819 C C . PHE A 1 239 ? -24.121 -17.439 -3.464 1.00 98.75 239 PHE A C 1
ATOM 1821 O O . PHE A 1 239 ? -23.055 -17.970 -3.780 1.00 98.75 239 PHE A O 1
ATOM 1828 N N . VAL A 1 240 ? -24.319 -16.878 -2.271 1.00 98.88 240 VAL A N 1
ATOM 1829 C CA . VAL A 1 240 ? -23.321 -16.876 -1.196 1.00 98.88 240 VAL A CA 1
ATOM 1830 C C . VAL A 1 240 ? -23.720 -17.882 -0.125 1.00 98.88 240 VAL A C 1
ATOM 1832 O O . VAL A 1 240 ? -24.780 -17.762 0.492 1.00 98.88 240 VAL A O 1
ATOM 1835 N N . LEU A 1 241 ? -22.842 -18.851 0.127 1.00 98.81 241 LEU A N 1
ATOM 1836 C CA . LEU A 1 241 ? -22.953 -19.790 1.243 1.00 98.81 241 LEU A CA 1
ATOM 1837 C C . LEU A 1 241 ? -21.922 -19.400 2.296 1.00 98.81 241 LEU A C 1
ATOM 1839 O O . LEU A 1 241 ? -20.719 -19.432 2.029 1.00 98.81 241 LEU A O 1
ATOM 1843 N N . SER A 1 242 ? -22.376 -19.069 3.502 1.00 98.69 242 SER A N 1
ATOM 1844 C CA . SER A 1 242 ? -21.491 -18.782 4.626 1.00 98.69 242 SER A CA 1
ATOM 1845 C C . SER A 1 242 ? -21.688 -19.797 5.743 1.00 98.69 242 SER A C 1
ATOM 1847 O O . SER A 1 242 ? -22.795 -19.970 6.248 1.00 98.69 242 SER A O 1
ATOM 1849 N N . ALA A 1 243 ? -20.597 -20.455 6.136 1.00 98.56 243 ALA A N 1
ATOM 1850 C CA . ALA A 1 243 ? -20.573 -21.414 7.234 1.00 98.56 243 ALA A CA 1
ATOM 1851 C C . ALA A 1 243 ? -19.661 -20.902 8.351 1.00 98.56 243 ALA A C 1
ATOM 1853 O O . ALA A 1 243 ? -18.489 -20.589 8.117 1.00 98.56 243 ALA A O 1
ATOM 1854 N N . ASN A 1 244 ? -20.199 -20.834 9.564 1.00 98.00 244 ASN A N 1
ATOM 1855 C CA . ASN A 1 244 ? -19.484 -20.453 10.773 1.00 98.00 244 ASN A CA 1
ATOM 1856 C C . ASN A 1 244 ? -19.495 -21.608 11.777 1.00 98.00 244 ASN A C 1
ATOM 1858 O O . ASN A 1 244 ? -20.370 -22.469 11.768 1.00 98.00 244 ASN A O 1
ATOM 1862 N N . GLN A 1 245 ? -18.510 -21.612 12.658 1.00 94.62 245 GLN A N 1
ATOM 1863 C CA . GLN A 1 245 ? -18.429 -22.537 13.778 1.00 94.62 245 GLN A CA 1
ATOM 1864 C C . GLN A 1 245 ? -19.299 -22.050 14.946 1.00 94.62 245 GLN A C 1
ATOM 1866 O O . GLN A 1 245 ? -19.390 -20.851 15.207 1.00 94.62 245 GLN A O 1
ATOM 1871 N N . CYS A 1 246 ? -19.905 -22.977 15.683 1.00 95.12 246 CYS A N 1
ATOM 1872 C CA . CYS A 1 246 ? -20.595 -22.691 16.940 1.00 95.12 246 CYS A CA 1
ATOM 1873 C C . CYS A 1 246 ? -19.901 -23.484 18.047 1.00 95.12 246 CYS A C 1
ATOM 1875 O O . CYS A 1 246 ? -19.912 -24.709 18.017 1.00 95.12 246 CYS A O 1
ATOM 1877 N N . VAL A 1 247 ? -19.213 -22.789 18.955 1.00 93.31 247 VAL A N 1
ATOM 1878 C CA . VAL A 1 247 ? -18.263 -23.402 19.894 1.00 93.31 247 VAL A CA 1
ATOM 1879 C C . VAL A 1 247 ? -18.502 -22.862 21.295 1.00 93.31 247 VAL A C 1
ATOM 1881 O O . VAL A 1 247 ? -18.425 -21.647 21.522 1.00 93.31 247 VAL A O 1
ATOM 1884 N N . ARG A 1 248 ? -18.740 -23.768 22.244 1.00 91.25 248 ARG A N 1
ATOM 1885 C CA . ARG A 1 248 ? -18.775 -23.470 23.681 1.00 91.25 248 ARG A CA 1
ATOM 1886 C C . ARG A 1 248 ? -17.386 -23.591 24.284 1.00 91.25 248 ARG A C 1
ATOM 1888 O O . ARG A 1 248 ? -16.528 -24.327 23.804 1.00 91.25 248 ARG A O 1
ATOM 1895 N N . ARG A 1 249 ? -17.146 -22.885 25.382 1.00 88.50 249 ARG A N 1
ATOM 1896 C CA . ARG A 1 249 ? -15.838 -22.871 26.047 1.00 88.50 249 ARG A CA 1
ATOM 1897 C C . ARG A 1 249 ? -15.364 -24.266 26.463 1.00 88.50 249 ARG A C 1
ATOM 1899 O O . ARG A 1 249 ? -14.186 -24.571 26.304 1.00 88.50 249 ARG A O 1
ATOM 1906 N N . ARG A 1 250 ? -16.271 -25.123 26.943 1.00 86.81 250 ARG A N 1
ATOM 1907 C CA . ARG A 1 250 ? -15.987 -26.524 27.316 1.00 86.81 250 ARG A CA 1
ATOM 1908 C C . ARG A 1 250 ? -15.543 -27.414 26.146 1.00 86.81 250 ARG A C 1
ATOM 1910 O O . ARG A 1 250 ? -14.991 -28.480 26.388 1.00 86.81 250 ARG A O 1
ATOM 1917 N N . GLU A 1 251 ? -15.810 -27.000 24.908 1.00 88.12 251 GLU A N 1
ATOM 1918 C CA . GLU A 1 251 ? -15.455 -27.739 23.687 1.00 88.12 251 GLU A CA 1
ATOM 1919 C C . GLU A 1 251 ? -14.058 -27.367 23.173 1.00 88.12 251 GLU A C 1
ATOM 1921 O O . GLU A 1 251 ? -13.539 -28.020 22.269 1.00 88.12 251 GLU A O 1
ATOM 1926 N N . LEU A 1 252 ? -13.414 -26.346 23.752 1.00 87.38 252 LEU A N 1
ATOM 1927 C CA . LEU A 1 252 ? -12.040 -26.006 23.405 1.00 87.38 252 LEU A CA 1
ATOM 1928 C C . LEU A 1 252 ? -11.079 -27.134 23.828 1.00 87.38 252 LEU A C 1
ATOM 1930 O O . LEU A 1 252 ? -11.172 -27.632 24.954 1.00 87.38 252 LEU A O 1
ATOM 1934 N N . PRO A 1 253 ? -10.113 -27.513 22.970 1.00 84.62 253 PRO A N 1
ATOM 1935 C CA . PRO A 1 253 ? -9.099 -28.500 23.312 1.00 84.62 253 PRO A CA 1
ATOM 1936 C C . PRO A 1 253 ? -8.360 -28.183 24.616 1.00 84.62 253 PRO A C 1
ATOM 1938 O O . PRO A 1 253 ? -8.055 -27.029 24.913 1.00 84.62 253 PRO A O 1
ATOM 1941 N N . GLY A 1 254 ? -7.982 -29.222 25.366 1.00 80.06 254 GLY A N 1
ATOM 1942 C CA . GLY A 1 254 ? -7.299 -29.056 26.655 1.00 80.06 254 GLY A CA 1
ATOM 1943 C C . GLY A 1 254 ? -5.994 -28.256 26.570 1.00 80.06 254 GLY A C 1
ATOM 1944 O O . GLY A 1 254 ? -5.676 -27.513 27.490 1.00 80.06 254 GLY A O 1
ATOM 1945 N N . TRP A 1 255 ? -5.264 -28.327 25.453 1.00 82.94 255 TRP A N 1
ATOM 1946 C CA . TRP A 1 255 ? -4.041 -27.538 25.249 1.00 82.94 255 TRP A CA 1
ATOM 1947 C C . TRP A 1 255 ? -4.304 -26.024 25.102 1.00 82.94 255 TRP A C 1
ATOM 1949 O O . TRP A 1 255 ? -3.397 -25.225 25.345 1.00 82.94 255 TRP A O 1
ATOM 1959 N N . ILE A 1 256 ? -5.538 -25.620 24.774 1.00 83.31 256 ILE A N 1
ATOM 1960 C CA . ILE A 1 256 ? -5.989 -24.219 24.783 1.00 83.31 256 ILE A CA 1
ATOM 1961 C C . ILE A 1 256 ? -6.292 -23.768 26.216 1.00 83.31 256 ILE A C 1
ATOM 1963 O O . ILE A 1 256 ? -5.858 -22.697 26.635 1.00 83.31 256 ILE A O 1
ATOM 1967 N N . THR A 1 257 ? -7.011 -24.590 26.985 1.00 75.12 257 THR A N 1
ATOM 1968 C CA . THR A 1 257 ? -7.558 -24.211 28.301 1.00 75.12 257 THR A CA 1
ATOM 1969 C C . THR A 1 257 ? -6.626 -24.497 29.484 1.00 75.12 257 THR A C 1
ATOM 1971 O O . THR A 1 257 ? -6.825 -23.928 30.557 1.00 75.12 257 THR A O 1
ATOM 1974 N N . ALA A 1 258 ? -5.577 -25.312 29.305 1.00 65.75 258 ALA A N 1
ATOM 1975 C CA . ALA A 1 258 ? -4.692 -25.796 30.375 1.00 65.75 258 ALA A CA 1
ATOM 1976 C C . ALA A 1 258 ? -4.066 -24.698 31.254 1.00 65.75 258 ALA A C 1
ATOM 1978 O O . ALA A 1 258 ? -3.785 -24.950 32.424 1.00 65.75 258 ALA A O 1
ATOM 1979 N N . ASN A 1 259 ? -3.870 -23.491 30.714 1.00 59.16 259 ASN A N 1
ATOM 1980 C CA . ASN A 1 259 ? -3.248 -22.371 31.425 1.00 59.16 259 ASN A CA 1
ATOM 1981 C C . ASN A 1 259 ? -4.191 -21.192 31.705 1.00 59.16 259 ASN A C 1
ATOM 1983 O O . ASN A 1 259 ? -3.751 -20.175 32.244 1.00 59.16 259 ASN A O 1
ATOM 1987 N N . SER A 1 260 ? -5.482 -21.308 31.381 1.00 59.06 260 SER A N 1
ATOM 1988 C CA . SER A 1 260 ? -6.448 -20.254 31.689 1.00 59.06 260 SER A CA 1
ATOM 1989 C C . SER A 1 260 ? -6.873 -20.337 33.161 1.00 59.06 260 SER A C 1
ATOM 1991 O O . SER A 1 260 ? -7.429 -21.346 33.587 1.00 59.06 260 SER A O 1
ATOM 1993 N N . GLN A 1 261 ? -6.657 -19.274 33.946 1.00 52.47 261 GLN A N 1
ATOM 1994 C CA . GLN A 1 261 ? -7.228 -19.133 35.301 1.00 52.47 261 GLN A CA 1
ATOM 1995 C C . GLN A 1 261 ? -8.708 -18.694 35.282 1.00 52.47 261 GLN A C 1
ATOM 1997 O O . GLN A 1 261 ? -9.216 -18.127 36.253 1.00 52.47 261 GLN A O 1
ATOM 2002 N N . ASP A 1 262 ? -9.398 -18.911 34.164 1.00 53.78 262 ASP A N 1
ATOM 2003 C CA . ASP A 1 262 ? -10.686 -18.293 33.888 1.00 53.78 262 ASP A CA 1
ATOM 2004 C C . ASP A 1 262 ? -11.818 -18.956 34.683 1.00 53.78 262 ASP A C 1
ATOM 2006 O O . ASP A 1 262 ? -12.089 -20.148 34.553 1.00 53.78 262 ASP A O 1
ATOM 2010 N N . LYS A 1 263 ? -12.513 -18.156 35.501 1.00 53.19 263 LYS A N 1
ATOM 2011 C CA . LYS A 1 263 ? -13.661 -18.565 36.336 1.00 53.19 263 LYS A CA 1
ATOM 2012 C C . LYS A 1 263 ? -15.005 -18.532 35.584 1.00 53.19 263 LYS A C 1
ATOM 2014 O O . LYS A 1 263 ? -16.049 -18.363 36.210 1.00 53.19 263 LYS A O 1
ATOM 2019 N N . HIS A 1 264 ? -14.990 -18.613 34.257 1.00 60.97 264 HIS A N 1
ATOM 2020 C CA . HIS A 1 264 ? -16.197 -18.510 33.431 1.00 60.97 264 HIS A CA 1
ATOM 2021 C C . HIS A 1 264 ? -16.945 -19.843 33.313 1.00 60.97 264 HIS A C 1
ATOM 2023 O O . HIS A 1 264 ? -16.364 -20.914 33.494 1.00 60.97 264 HIS A O 1
ATOM 2029 N N . ASN A 1 265 ? -18.244 -19.773 33.005 1.00 66.38 265 ASN A N 1
ATOM 2030 C CA . ASN A 1 265 ? -19.091 -20.946 32.826 1.00 66.38 265 ASN A CA 1
ATOM 2031 C C . ASN A 1 265 ? -18.663 -21.714 31.559 1.00 66.38 265 ASN A C 1
ATOM 2033 O O . ASN A 1 265 ? -18.437 -21.120 30.505 1.00 66.38 265 ASN A O 1
ATOM 2037 N N . GLY A 1 266 ? -18.547 -23.042 31.646 1.00 73.25 266 GLY A N 1
ATOM 2038 C CA . GLY A 1 266 ? -18.144 -23.891 30.516 1.00 73.25 266 GLY A CA 1
ATOM 2039 C C . GLY A 1 266 ? -19.135 -23.875 29.345 1.00 73.25 266 GLY A C 1
ATOM 2040 O O . GLY A 1 266 ? -18.753 -24.200 28.219 1.00 73.25 266 GLY A O 1
ATOM 2041 N N . ASP A 1 267 ? -20.375 -23.459 29.602 1.00 84.25 267 ASP A N 1
ATOM 2042 C CA . ASP A 1 267 ? -21.454 -23.395 28.612 1.00 84.25 267 ASP A CA 1
ATOM 2043 C C . ASP A 1 267 ? -21.479 -22.090 27.804 1.00 84.25 267 ASP A C 1
ATOM 2045 O O . ASP A 1 267 ? -22.224 -21.996 26.830 1.00 84.25 267 ASP A O 1
ATOM 2049 N N . ASP A 1 268 ? -20.646 -21.103 28.154 1.00 89.12 268 ASP A N 1
ATOM 2050 C CA . ASP A 1 268 ? -20.568 -19.840 27.420 1.00 89.12 268 ASP A CA 1
ATOM 2051 C C . ASP A 1 268 ? -20.003 -20.061 26.004 1.00 89.12 268 ASP A C 1
ATOM 2053 O O . ASP A 1 268 ? -18.978 -20.730 25.813 1.00 89.12 268 ASP A O 1
ATOM 2057 N N . TYR A 1 269 ? -20.633 -19.448 24.998 1.00 90.81 269 TYR A N 1
ATOM 2058 C CA . TYR A 1 269 ? -20.163 -19.494 23.613 1.00 90.81 269 TYR A CA 1
ATOM 2059 C C . TYR A 1 269 ? -18.927 -18.611 23.407 1.00 90.81 269 TYR A C 1
ATOM 2061 O O . TYR A 1 269 ? -18.965 -17.400 23.620 1.00 90.81 269 TYR A O 1
ATOM 2069 N N . VAL A 1 270 ? -17.839 -19.203 22.904 1.00 91.25 270 VAL A N 1
ATOM 2070 C CA . VAL A 1 270 ? -16.673 -18.462 22.379 1.00 91.25 270 VAL A CA 1
ATOM 2071 C C . VAL A 1 270 ? -16.846 -18.102 20.900 1.00 91.25 270 VAL A C 1
ATOM 2073 O O . VAL A 1 270 ? -16.168 -17.214 20.383 1.00 91.25 270 VAL A O 1
ATOM 2076 N N . CYS A 1 271 ? -17.771 -18.777 20.217 1.00 93.94 271 CYS A N 1
ATOM 2077 C CA . CYS A 1 271 ? -18.320 -18.382 18.928 1.00 93.94 271 CYS A CA 1
ATOM 2078 C C . CYS A 1 271 ? -19.764 -18.874 18.837 1.00 93.94 271 CYS A C 1
ATOM 2080 O O . CYS A 1 271 ? -20.023 -20.050 19.073 1.00 93.94 271 CYS A O 1
ATOM 2082 N N . ARG A 1 272 ? -20.700 -17.980 18.519 1.00 95.38 272 ARG A N 1
ATOM 2083 C CA . ARG A 1 272 ? -22.142 -18.270 18.553 1.00 95.38 272 ARG A CA 1
ATOM 2084 C C . ARG A 1 272 ? -22.685 -18.824 17.234 1.00 95.38 272 ARG A C 1
ATOM 2086 O O . ARG A 1 272 ? -23.862 -19.157 17.179 1.00 95.38 272 ARG A O 1
ATOM 2093 N N . GLY A 1 273 ? -21.865 -18.937 16.190 1.00 96.00 273 GLY A N 1
ATOM 2094 C CA . GLY A 1 273 ? -22.327 -19.289 14.850 1.00 96.00 273 GLY A CA 1
ATOM 2095 C C . GLY A 1 273 ? -22.660 -18.068 13.993 1.00 96.00 273 GLY A C 1
ATOM 2096 O O . GLY A 1 273 ? -21.966 -17.055 14.059 1.00 96.00 273 GLY A O 1
ATOM 2097 N N . GLY A 1 274 ? -23.689 -18.182 13.161 1.00 97.12 274 GLY A N 1
ATOM 2098 C CA . GLY A 1 274 ? -24.123 -17.164 12.200 1.00 97.12 274 GLY A CA 1
ATOM 2099 C C . GLY A 1 274 ? -24.085 -17.641 10.745 1.00 97.12 274 GLY A C 1
ATOM 2100 O O . GLY A 1 274 ? -23.955 -16.823 9.835 1.00 97.12 274 GLY A O 1
ATOM 2101 N N . SER A 1 275 ? -24.145 -18.957 10.514 1.00 98.38 275 SER A N 1
ATOM 2102 C CA . SER A 1 275 ? -24.161 -19.537 9.162 1.00 98.38 275 SER A CA 1
ATOM 2103 C C . SER A 1 275 ? -25.429 -19.127 8.412 1.00 98.38 275 SER A C 1
ATOM 2105 O O . SER A 1 275 ? -26.509 -19.198 8.988 1.00 98.38 275 SER A O 1
ATOM 2107 N N . CYS A 1 276 ? -25.317 -18.714 7.149 1.00 98.44 276 CYS A N 1
ATOM 2108 C CA . CYS A 1 276 ? -26.439 -18.202 6.354 1.00 98.44 276 CYS A CA 1
ATOM 2109 C C . CYS A 1 276 ? -26.272 -18.490 4.853 1.00 98.44 276 CYS A C 1
ATOM 2111 O O . CYS A 1 276 ? -25.177 -18.816 4.381 1.00 98.44 276 CYS A O 1
ATOM 2113 N N . ILE A 1 277 ? -27.371 -18.352 4.105 1.00 98.81 277 ILE A N 1
ATOM 2114 C CA . ILE A 1 277 ? -27.407 -18.484 2.641 1.00 98.81 277 ILE A CA 1
ATOM 2115 C C . ILE A 1 277 ? -28.090 -17.248 2.063 1.00 98.81 277 ILE A C 1
ATOM 2117 O O . ILE A 1 277 ? -29.172 -16.858 2.509 1.00 98.81 277 ILE A O 1
ATOM 2121 N N . VAL A 1 278 ? -27.457 -16.634 1.067 1.00 98.88 278 VAL A N 1
ATOM 2122 C CA . VAL A 1 278 ? -27.913 -15.387 0.446 1.00 98.88 278 VAL A CA 1
ATOM 2123 C C . VAL A 1 278 ? -27.947 -15.550 -1.070 1.00 98.88 278 VAL A C 1
ATOM 2125 O O . VAL A 1 278 ? -27.017 -16.107 -1.656 1.00 98.88 278 VAL A O 1
ATOM 2128 N N . GLY A 1 279 ? -29.020 -15.080 -1.698 1.00 98.56 279 GLY A N 1
ATOM 2129 C CA . GLY A 1 279 ? -29.197 -15.148 -3.141 1.00 98.56 279 GLY A CA 1
ATOM 2130 C C . GLY A 1 279 ? -28.635 -13.940 -3.907 1.00 98.56 279 GLY A C 1
ATOM 2131 O O . GLY A 1 279 ? -28.197 -12.957 -3.297 1.00 98.56 279 GLY A O 1
ATOM 2132 N N . PRO A 1 280 ? -28.605 -14.005 -5.251 1.00 97.88 280 PRO A N 1
ATOM 2133 C CA . PRO A 1 280 ? -27.883 -13.064 -6.116 1.00 97.88 280 PRO A CA 1
ATOM 2134 C C . PRO A 1 280 ? -28.371 -11.607 -6.082 1.00 97.88 280 PRO A C 1
ATOM 2136 O O . PRO A 1 280 ? -27.673 -10.712 -6.572 1.00 97.88 280 PRO A O 1
ATOM 2139 N N . LEU A 1 281 ? -29.558 -11.336 -5.532 1.00 96.94 281 LEU A N 1
ATOM 2140 C CA . LEU A 1 281 ? -30.090 -9.982 -5.347 1.00 96.94 281 LEU A CA 1
ATOM 2141 C C . LEU A 1 281 ? -29.866 -9.463 -3.915 1.00 96.94 281 LEU A C 1
ATOM 2143 O O . LEU A 1 281 ? -30.300 -8.361 -3.576 1.00 96.94 281 LEU A O 1
ATOM 2147 N N . GLY A 1 282 ? -29.134 -10.213 -3.085 1.00 97.38 282 GLY A N 1
ATOM 2148 C CA . GLY A 1 282 ? -28.854 -9.878 -1.689 1.00 97.38 282 GLY A CA 1
ATOM 2149 C C . GLY A 1 282 ? -29.993 -10.243 -0.733 1.00 97.38 282 GLY A C 1
ATOM 2150 O O . GLY A 1 282 ? -30.015 -9.773 0.408 1.00 97.38 282 GLY A O 1
ATOM 2151 N N . GLU A 1 283 ? -30.953 -11.043 -1.186 1.00 98.00 283 GLU A N 1
ATOM 2152 C CA . GLU A 1 283 ? -32.022 -11.633 -0.394 1.00 98.00 283 GLU A CA 1
ATOM 2153 C C . GLU A 1 283 ? -31.494 -12.771 0.481 1.00 98.00 283 GLU A C 1
ATOM 2155 O O . GLU A 1 283 ? -30.673 -13.585 0.064 1.00 98.00 283 GLU A O 1
ATOM 2160 N N . VAL A 1 284 ? -31.961 -12.828 1.724 1.00 98.62 284 VAL A N 1
ATOM 2161 C CA . VAL A 1 284 ? -31.559 -13.879 2.661 1.00 98.62 284 VAL A CA 1
ATOM 2162 C C . VAL A 1 284 ? -32.473 -15.077 2.431 1.00 98.62 284 VAL A C 1
ATOM 2164 O O . VAL A 1 284 ? -33.675 -14.985 2.661 1.00 98.62 284 VAL A O 1
ATOM 2167 N N . LEU A 1 285 ? -31.901 -16.175 1.939 1.00 98.38 285 LEU A N 1
ATOM 2168 C CA . LEU A 1 285 ? -32.616 -17.425 1.660 1.00 98.38 285 LEU A CA 1
ATOM 2169 C C . LEU A 1 285 ? -32.644 -18.340 2.886 1.00 98.38 285 LEU A C 1
ATOM 2171 O O . LEU A 1 285 ? -33.601 -19.080 3.094 1.00 98.38 285 LEU A O 1
ATOM 2175 N N . SER A 1 286 ? -31.597 -18.257 3.709 1.00 97.38 286 SER A N 1
ATOM 2176 C CA . SER A 1 286 ? -31.557 -18.831 5.047 1.00 97.38 286 SER A CA 1
ATOM 2177 C C . SER A 1 286 ? -30.988 -17.815 6.016 1.00 97.38 286 SER A C 1
ATOM 2179 O O . SER A 1 286 ? -29.838 -17.388 5.864 1.00 97.38 286 SER A O 1
ATOM 2181 N N . ASP A 1 287 ? -31.773 -17.495 7.040 1.00 96.81 287 ASP A N 1
ATOM 2182 C CA . ASP A 1 287 ? -31.345 -16.635 8.136 1.00 96.81 287 ASP A CA 1
ATOM 2183 C C . ASP A 1 287 ? -30.144 -17.225 8.896 1.00 96.81 287 ASP A C 1
ATOM 2185 O O . ASP A 1 287 ? -29.930 -18.444 8.865 1.00 96.81 287 ASP A O 1
ATOM 2189 N N . PRO A 1 288 ? -29.349 -16.375 9.575 1.00 97.06 288 PRO A N 1
ATOM 2190 C CA . PRO A 1 288 ? -28.233 -16.830 10.389 1.00 97.06 288 PRO A CA 1
ATOM 2191 C C . PRO A 1 288 ? -28.652 -17.819 11.485 1.00 97.06 288 PRO A C 1
ATOM 2193 O O . PRO A 1 288 ? -29.527 -17.524 12.301 1.00 97.06 288 PRO A O 1
ATOM 2196 N N . ILE A 1 289 ? -27.977 -18.968 11.543 1.00 96.56 289 ILE A N 1
ATOM 2197 C CA . ILE A 1 289 ? -28.149 -19.959 12.613 1.00 96.56 289 ILE A CA 1
ATOM 2198 C C . ILE A 1 289 ? -27.358 -19.512 13.846 1.00 96.56 289 ILE A C 1
ATOM 2200 O O . ILE A 1 289 ? -26.139 -19.363 13.777 1.00 96.56 289 ILE A O 1
ATOM 2204 N N . TRP A 1 290 ? -28.005 -19.372 15.001 1.00 96.25 290 TRP A N 1
ATOM 2205 C CA . TRP A 1 290 ? -27.346 -18.966 16.248 1.00 96.25 290 TRP A CA 1
ATOM 2206 C C . TRP A 1 290 ? -27.416 -20.055 17.313 1.00 96.25 290 TRP A C 1
ATOM 2208 O O . TRP A 1 290 ? -28.458 -20.668 17.505 1.00 96.25 290 TRP A O 1
ATOM 2218 N N . GLU A 1 291 ? -26.309 -20.242 18.033 1.00 95.25 291 GLU A N 1
ATOM 2219 C CA . GLU A 1 291 ? -26.234 -20.988 19.299 1.00 95.25 291 GLU A CA 1
ATOM 2220 C C . GLU A 1 291 ? -26.700 -22.451 19.233 1.00 95.25 291 GLU A C 1
ATOM 2222 O O . GLU A 1 291 ? -27.139 -23.013 20.237 1.00 95.25 291 GLU A O 1
ATOM 2227 N N . VAL A 1 292 ? -26.577 -23.072 18.060 1.00 93.50 292 VAL A N 1
ATOM 2228 C CA . VAL A 1 292 ? -26.826 -24.500 17.841 1.00 93.50 292 VAL A CA 1
ATOM 2229 C C . VAL A 1 292 ? -25.745 -25.053 16.918 1.00 93.50 292 VAL A C 1
ATOM 2231 O O . VAL A 1 292 ? -25.406 -24.419 15.913 1.00 93.50 292 VAL A O 1
ATOM 2234 N N . SER A 1 293 ? -25.191 -26.211 17.270 1.00 93.62 293 SER A N 1
ATOM 2235 C CA . SER A 1 293 ? -24.174 -26.927 16.499 1.00 93.62 293 SER A CA 1
ATOM 2236 C C . SER A 1 293 ? -24.695 -28.281 16.014 1.00 93.62 293 SER A C 1
ATOM 2238 O O . SER A 1 293 ? -25.490 -28.932 16.690 1.00 93.62 293 SER A O 1
ATOM 2240 N N . THR A 1 294 ? -24.187 -28.773 14.880 1.00 90.94 294 THR A N 1
ATOM 2241 C CA . THR A 1 294 ? -24.436 -30.153 14.418 1.00 90.94 294 THR A CA 1
ATOM 2242 C C . THR A 1 294 ? -23.902 -31.208 15.390 1.00 90.94 294 THR A C 1
ATOM 2244 O O . THR A 1 294 ? -24.199 -32.395 15.254 1.00 90.94 294 THR A O 1
ATOM 2247 N N . ASP A 1 295 ? -23.087 -30.779 16.350 1.00 88.44 295 ASP A N 1
ATOM 2248 C CA . ASP A 1 295 ? -22.493 -31.611 17.388 1.00 88.44 295 ASP A CA 1
ATOM 2249 C C . ASP A 1 295 ? -23.304 -31.609 18.701 1.00 88.44 295 ASP A C 1
ATOM 2251 O O . ASP A 1 295 ? -23.005 -32.403 19.587 1.00 88.44 295 ASP A O 1
ATOM 2255 N N . ASP A 1 296 ? -24.373 -30.802 18.810 1.00 88.00 296 ASP A N 1
ATOM 2256 C CA . ASP A 1 296 ? -25.317 -30.807 19.949 1.00 88.00 296 ASP A CA 1
ATOM 2257 C C . ASP A 1 296 ? -26.296 -32.006 19.930 1.00 88.00 296 ASP A C 1
ATOM 2259 O O . ASP A 1 296 ? -27.174 -32.115 20.787 1.00 88.00 296 ASP A O 1
ATOM 2263 N N . VAL A 1 297 ? -26.161 -32.905 18.951 1.00 83.06 297 VAL A N 1
ATOM 2264 C CA . VAL A 1 297 ? -27.010 -34.091 18.773 1.00 83.06 297 VAL A CA 1
ATOM 2265 C C . VAL A 1 297 ? -26.974 -34.985 20.010 1.00 83.06 297 VAL A C 1
ATOM 2267 O O . VAL A 1 297 ? -25.911 -35.354 20.510 1.00 83.06 297 VAL A O 1
ATOM 2270 N N . THR A 1 298 ? -28.157 -35.377 20.477 1.00 76.56 298 THR A N 1
ATOM 2271 C CA . THR A 1 298 ? -28.328 -36.194 21.688 1.00 76.56 298 THR A CA 1
ATOM 2272 C C . THR A 1 298 ? -28.275 -37.690 21.400 1.00 76.56 298 THR A C 1
ATOM 2274 O O . THR A 1 298 ? -27.781 -38.459 22.227 1.00 76.56 298 THR A O 1
ATOM 2277 N N . ASP A 1 299 ? -28.716 -38.095 20.208 1.00 75.56 299 ASP A N 1
ATOM 2278 C CA . ASP A 1 299 ? -28.598 -39.454 19.694 1.00 75.56 299 ASP A CA 1
ATOM 2279 C C . ASP A 1 299 ? -28.012 -39.419 18.280 1.00 75.56 299 ASP A C 1
ATOM 2281 O O . ASP A 1 299 ? -28.689 -39.121 17.300 1.00 75.56 299 ASP A O 1
ATOM 2285 N N . ALA A 1 300 ? -26.724 -39.753 18.163 1.00 67.38 300 ALA A N 1
ATOM 2286 C CA . ALA A 1 300 ? -26.017 -39.768 16.882 1.00 67.38 300 ALA A CA 1
ATOM 2287 C C . ALA A 1 300 ? -26.571 -40.799 15.878 1.00 67.38 300 ALA A C 1
ATOM 2289 O O . ALA A 1 300 ? -26.167 -40.779 14.713 1.00 67.38 300 ALA A O 1
ATOM 2290 N N . SER A 1 301 ? -27.444 -41.709 16.324 1.00 71.00 301 SER A N 1
ATOM 2291 C CA . SER A 1 301 ? -28.128 -42.688 15.483 1.00 71.00 301 SER A CA 1
ATOM 2292 C C . SER A 1 301 ? -29.511 -42.238 15.011 1.00 71.00 301 SER A C 1
ATOM 2294 O O . SER A 1 301 ? -30.048 -42.876 14.104 1.00 71.00 301 SER A O 1
ATOM 2296 N N . ASP A 1 302 ? -30.063 -41.148 15.560 1.00 76.19 302 ASP A N 1
ATOM 2297 C CA . ASP A 1 302 ? -31.339 -40.584 15.122 1.00 76.19 302 ASP A CA 1
ATOM 2298 C C . ASP A 1 302 ? -31.132 -39.639 13.919 1.00 76.19 302 ASP A C 1
ATOM 2300 O O . ASP A 1 302 ? -30.626 -38.523 14.072 1.00 76.19 302 ASP A O 1
ATOM 2304 N N . PRO A 1 303 ? -31.549 -40.035 12.700 1.00 67.31 303 PRO A N 1
ATOM 2305 C CA . PRO A 1 303 ? -31.459 -39.186 11.515 1.00 67.31 303 PRO A CA 1
ATOM 2306 C C . PRO A 1 303 ? -32.458 -38.017 11.534 1.00 67.31 303 PRO A C 1
ATOM 2308 O O . PRO A 1 303 ? -32.524 -37.264 10.568 1.00 67.31 303 PRO A O 1
ATOM 2311 N N . ASN A 1 304 ? -33.271 -37.863 12.581 1.00 76.31 304 ASN A N 1
ATOM 2312 C CA . ASN A 1 304 ? -34.198 -36.748 12.756 1.00 76.31 304 ASN A CA 1
ATOM 2313 C C . ASN A 1 304 ? -33.897 -35.913 14.009 1.00 76.31 304 ASN A C 1
ATOM 2315 O O . ASN A 1 304 ? -34.763 -35.136 14.417 1.00 76.31 304 ASN A O 1
ATOM 2319 N N . ASP A 1 305 ? -32.695 -36.031 14.593 1.00 84.56 305 ASP A N 1
ATOM 2320 C CA . ASP A 1 305 ? -32.338 -35.252 15.782 1.00 84.56 305 ASP A CA 1
ATOM 2321 C C . ASP A 1 305 ? -32.566 -33.740 15.528 1.00 84.56 305 ASP A C 1
ATOM 2323 O O . ASP A 1 305 ? -32.106 -33.185 14.514 1.00 84.56 305 ASP A O 1
ATOM 2327 N N . PRO A 1 306 ? -33.307 -33.057 16.421 1.00 83.69 306 PRO A N 1
ATOM 2328 C CA . PRO A 1 306 ? -33.704 -31.669 16.221 1.00 83.69 306 PRO A CA 1
ATOM 2329 C C . PRO A 1 306 ? -32.511 -30.706 16.189 1.00 83.69 306 PRO A C 1
ATOM 2331 O O . PRO A 1 306 ? -32.583 -29.699 15.485 1.00 83.69 306 PRO A O 1
ATOM 2334 N N . ALA A 1 307 ? -31.410 -31.004 16.887 1.00 85.12 307 ALA A N 1
ATOM 2335 C CA . ALA A 1 307 ? -30.206 -30.178 16.863 1.00 85.12 307 ALA A CA 1
ATOM 2336 C C . ALA A 1 307 ? -29.495 -30.270 15.505 1.00 85.12 307 ALA A C 1
ATOM 2338 O O . ALA A 1 307 ? -29.101 -29.244 14.951 1.00 85.12 307 ALA A O 1
ATOM 2339 N N . MET A 1 308 ? -29.423 -31.468 14.908 1.00 89.25 308 MET A N 1
ATOM 2340 C CA . MET A 1 308 ? -28.885 -31.637 13.550 1.00 89.25 308 MET A CA 1
ATOM 2341 C C . MET A 1 308 ? -29.715 -30.854 12.526 1.00 89.25 308 MET A C 1
ATOM 2343 O O . MET A 1 308 ? -29.162 -30.173 11.666 1.00 89.25 308 MET A O 1
ATOM 2347 N N . ALA A 1 309 ? -31.046 -30.925 12.619 1.00 85.38 309 ALA A N 1
ATOM 2348 C CA . ALA A 1 309 ? -31.931 -30.180 11.727 1.00 85.38 309 ALA A CA 1
ATOM 2349 C C . ALA A 1 309 ? -31.842 -28.654 11.925 1.00 85.38 309 ALA A C 1
ATOM 2351 O O . ALA A 1 309 ? -31.993 -27.919 10.954 1.00 85.38 309 ALA A O 1
ATOM 2352 N N . ALA A 1 310 ? -31.593 -28.183 13.150 1.00 88.75 310 ALA A N 1
ATOM 2353 C CA . ALA A 1 310 ? -31.458 -26.761 13.461 1.00 88.75 310 ALA A CA 1
ATOM 2354 C C . ALA A 1 310 ? -30.095 -26.171 13.054 1.00 88.75 310 ALA A C 1
ATOM 2356 O O . ALA A 1 310 ? -30.026 -24.995 12.707 1.00 88.75 310 ALA A O 1
ATOM 2357 N N . ALA A 1 311 ? -29.019 -26.966 13.079 1.00 93.88 311 ALA A N 1
ATOM 2358 C CA . ALA A 1 311 ? -27.664 -26.526 12.730 1.00 93.88 311 ALA A CA 1
ATOM 2359 C C . ALA A 1 311 ? -27.286 -26.702 11.248 1.00 93.88 311 ALA A C 1
ATOM 2361 O O . ALA A 1 311 ? -26.227 -26.230 10.821 1.00 93.88 311 ALA A O 1
ATOM 2362 N N . LEU A 1 312 ? -28.121 -27.387 10.465 1.00 95.00 312 LEU A N 1
ATOM 2363 C CA . LEU A 1 312 ? -27.913 -27.617 9.039 1.00 95.00 312 LEU A CA 1
ATOM 2364 C C . LEU A 1 312 ? -28.978 -26.873 8.230 1.00 95.00 312 LEU A C 1
ATOM 2366 O O . LEU A 1 312 ? -30.116 -27.328 8.117 1.00 95.00 312 LEU A O 1
ATOM 2370 N N . SER A 1 313 ? -28.595 -25.752 7.621 1.00 96.12 313 SER A N 1
ATOM 2371 C CA . SER A 1 313 ? -29.482 -25.046 6.696 1.00 96.12 313 SER A CA 1
ATOM 2372 C C . SER A 1 313 ? -29.407 -25.681 5.313 1.00 96.12 313 SER A C 1
ATOM 2374 O O . SER A 1 313 ? -28.312 -25.882 4.789 1.00 96.12 313 SER A O 1
ATOM 2376 N N . ILE A 1 314 ? -30.570 -26.010 4.745 1.00 97.62 314 ILE A N 1
ATOM 2377 C CA . ILE A 1 314 ? -30.727 -26.632 3.429 1.00 97.62 314 ILE A CA 1
ATOM 2378 C C . ILE A 1 314 ? -31.643 -25.749 2.584 1.00 97.62 314 ILE A C 1
ATOM 2380 O O . ILE A 1 314 ? -32.756 -25.424 3.000 1.00 97.62 314 ILE A O 1
ATOM 2384 N N . THR A 1 315 ? -31.202 -25.397 1.380 1.00 97.94 315 THR A N 1
ATOM 2385 C CA . THR A 1 315 ? -31.936 -24.505 0.475 1.00 97.94 315 THR A CA 1
ATOM 2386 C C . THR A 1 315 ? -31.836 -25.010 -0.962 1.00 97.94 315 THR A C 1
ATOM 2388 O O . THR A 1 315 ? -30.760 -25.394 -1.414 1.00 97.94 315 THR A O 1
ATOM 2391 N N . GLU A 1 316 ? -32.954 -25.015 -1.691 1.00 98.00 316 GLU A N 1
ATOM 2392 C CA . GLU A 1 316 ? -32.945 -25.174 -3.150 1.00 98.00 316 GLU A CA 1
ATOM 2393 C C . GLU A 1 316 ? -32.677 -23.813 -3.801 1.00 98.00 316 GLU A C 1
ATOM 2395 O O . GLU A 1 316 ? -33.366 -22.839 -3.506 1.00 98.00 316 GLU A O 1
ATOM 2400 N N . ILE A 1 317 ? -31.681 -23.755 -4.679 1.00 97.69 317 ILE A N 1
ATOM 2401 C CA . ILE A 1 317 ? -31.267 -22.567 -5.426 1.00 97.69 317 ILE A CA 1
ATOM 2402 C C . ILE A 1 317 ? -31.418 -22.824 -6.929 1.00 97.69 317 ILE A C 1
ATOM 2404 O O . ILE A 1 317 ? -31.163 -23.937 -7.394 1.00 97.69 317 ILE A O 1
ATOM 2408 N N . ASP A 1 318 ? -31.839 -21.814 -7.690 1.00 96.88 318 ASP A N 1
ATOM 2409 C CA . ASP A 1 318 ? -31.885 -21.849 -9.156 1.00 96.88 318 ASP A CA 1
ATOM 2410 C C . ASP A 1 318 ? -30.690 -21.072 -9.714 1.00 96.88 318 ASP A C 1
ATOM 2412 O O . ASP A 1 318 ? -30.633 -19.850 -9.618 1.00 96.88 318 ASP A O 1
ATOM 2416 N N . MET A 1 319 ? -29.716 -21.770 -10.300 1.00 95.69 319 MET A N 1
ATOM 2417 C CA . MET A 1 319 ? -28.486 -21.142 -10.792 1.00 95.69 319 MET A CA 1
ATOM 2418 C C . MET A 1 319 ? -28.732 -20.172 -11.957 1.00 95.69 319 MET A C 1
ATOM 2420 O O . MET A 1 319 ? -27.889 -19.310 -12.207 1.00 95.69 319 MET A O 1
ATOM 2424 N N . GLU A 1 320 ? -29.887 -20.248 -12.631 1.00 95.38 320 GLU A N 1
ATOM 2425 C CA . GLU A 1 320 ? -30.290 -19.234 -13.614 1.00 95.38 320 GLU A CA 1
ATOM 2426 C C . GLU A 1 320 ? -30.534 -17.858 -12.968 1.00 95.38 320 GLU A C 1
ATOM 2428 O O . GLU A 1 320 ? -30.428 -16.848 -13.660 1.00 95.38 320 GLU A O 1
ATOM 2433 N N . ASP A 1 321 ? -30.781 -17.764 -11.654 1.00 96.31 321 ASP A N 1
ATOM 2434 C CA . ASP A 1 321 ? -30.926 -16.472 -10.966 1.00 96.31 321 ASP A CA 1
ATOM 2435 C C . ASP A 1 321 ? -29.634 -15.646 -10.977 1.00 96.31 321 ASP A C 1
ATOM 2437 O O . ASP A 1 321 ? -29.688 -14.415 -10.973 1.00 96.31 321 ASP A O 1
ATOM 2441 N N . CYS A 1 322 ? -28.466 -16.289 -11.079 1.00 95.75 322 CYS A N 1
ATOM 2442 C CA . CYS A 1 322 ? -27.207 -15.585 -11.318 1.00 95.75 322 CYS A CA 1
ATOM 2443 C C . CYS A 1 322 ? -27.214 -14.881 -12.682 1.00 95.75 322 CYS A C 1
ATOM 2445 O O . CYS A 1 322 ? -26.812 -13.724 -12.784 1.00 95.75 322 CYS A O 1
ATOM 2447 N N . GLU A 1 323 ? -27.688 -15.557 -13.733 1.00 92.75 323 GLU A N 1
ATOM 2448 C CA . GLU A 1 323 ? -27.781 -14.986 -15.082 1.00 92.75 323 GLU A CA 1
ATOM 2449 C C . GLU A 1 323 ? -28.870 -13.912 -15.161 1.00 92.75 323 GLU A C 1
ATOM 2451 O O . GLU A 1 323 ? -28.629 -12.838 -15.713 1.00 92.75 323 GLU A O 1
ATOM 2456 N N . ARG A 1 324 ? -30.036 -14.152 -14.546 1.00 94.94 324 ARG A N 1
ATOM 2457 C CA . ARG A 1 324 ? -31.118 -13.160 -14.446 1.00 94.94 324 ARG A CA 1
ATOM 2458 C C . ARG A 1 324 ? -30.640 -11.902 -13.717 1.00 94.94 324 ARG A C 1
ATOM 2460 O O . ARG A 1 324 ? -30.860 -10.806 -14.217 1.00 94.94 324 ARG A O 1
ATOM 2467 N N . GLY A 1 325 ? -29.921 -12.043 -12.601 1.00 93.62 325 GLY A N 1
ATOM 2468 C CA . GLY A 1 325 ? -29.380 -10.909 -11.841 1.00 93.62 325 GLY A CA 1
ATOM 2469 C C . GLY A 1 325 ? -28.298 -10.111 -12.580 1.00 93.62 325 GLY A C 1
ATOM 2470 O O . GLY A 1 325 ? -28.132 -8.915 -12.325 1.00 93.62 325 GLY A O 1
ATOM 2471 N N . ARG A 1 326 ? -27.578 -10.733 -13.524 1.00 92.38 326 ARG A N 1
ATOM 2472 C CA . ARG A 1 326 ? -26.575 -10.047 -14.361 1.00 92.38 326 ARG A CA 1
ATOM 2473 C C . ARG A 1 326 ? -27.173 -9.086 -15.377 1.00 92.38 326 ARG A C 1
ATOM 2475 O O . ARG A 1 326 ? -26.459 -8.192 -15.822 1.00 92.38 326 ARG A O 1
ATOM 2482 N N . LEU A 1 327 ? -28.461 -9.226 -15.705 1.00 92.56 327 LEU A N 1
ATOM 2483 C CA . LEU A 1 327 ? -29.181 -8.219 -16.487 1.00 92.56 327 LEU A CA 1
ATOM 2484 C C . LEU A 1 327 ? -29.091 -6.840 -15.819 1.00 92.56 327 LEU A C 1
ATOM 2486 O O . LEU A 1 327 ? -28.868 -5.844 -16.502 1.00 92.56 327 LEU A O 1
ATOM 2490 N N . ASP A 1 328 ? -29.234 -6.805 -14.491 1.00 90.75 328 ASP A N 1
ATOM 2491 C CA . ASP A 1 328 ? -29.213 -5.568 -13.712 1.00 90.75 328 ASP A CA 1
ATOM 2492 C C . ASP A 1 328 ? -27.784 -5.077 -13.453 1.00 90.75 328 ASP A C 1
ATOM 2494 O O . ASP A 1 328 ? -27.530 -3.872 -13.429 1.00 90.75 328 ASP A O 1
ATOM 2498 N N . LEU A 1 329 ? -26.850 -6.002 -13.194 1.00 92.00 329 LEU A N 1
ATOM 2499 C CA . LEU A 1 329 ? -25.472 -5.676 -12.828 1.00 92.00 329 LEU A CA 1
ATOM 2500 C C . LEU A 1 329 ? -24.510 -6.833 -13.123 1.00 92.00 329 LEU A C 1
ATOM 2502 O O . LEU A 1 329 ? -24.629 -7.902 -12.533 1.00 92.00 329 LEU A O 1
ATOM 2506 N N . ASP A 1 330 ? -23.489 -6.578 -13.938 1.00 91.25 330 ASP A N 1
ATOM 2507 C CA . ASP A 1 330 ? -22.373 -7.496 -14.186 1.00 91.25 330 ASP A CA 1
ATOM 2508 C C . ASP A 1 330 ? -21.035 -6.782 -13.933 1.00 91.25 330 ASP A C 1
ATOM 2510 O O . ASP A 1 330 ? -20.421 -6.221 -14.846 1.00 91.25 330 ASP A O 1
ATOM 2514 N N . VAL A 1 331 ? -20.600 -6.763 -12.666 1.00 91.38 331 VAL A N 1
ATOM 2515 C CA . VAL A 1 331 ? -19.411 -6.016 -12.198 1.00 91.38 331 VAL A CA 1
ATOM 2516 C C . VAL A 1 331 ? -18.093 -6.486 -12.811 1.00 91.38 331 VAL A C 1
ATOM 2518 O O . VAL A 1 331 ? -17.109 -5.745 -12.791 1.00 91.38 331 VAL A O 1
ATOM 2521 N N . ALA A 1 332 ? -18.045 -7.710 -13.331 1.00 87.38 332 ALA A N 1
ATOM 2522 C CA . ALA A 1 332 ? -16.848 -8.299 -13.920 1.00 87.38 332 ALA A CA 1
ATOM 2523 C C . ALA A 1 332 ? -16.873 -8.302 -15.456 1.00 87.38 332 ALA A C 1
ATOM 2525 O O . ALA A 1 332 ? -15.806 -8.336 -16.073 1.00 87.38 332 ALA A O 1
ATOM 2526 N N . GLY A 1 333 ? -18.060 -8.244 -16.063 1.00 86.31 333 GLY A N 1
ATOM 2527 C CA . GLY A 1 333 ? -18.254 -8.098 -17.500 1.00 86.31 333 GLY A CA 1
ATOM 2528 C C . GLY A 1 333 ? -18.727 -6.699 -17.883 1.00 86.31 333 GLY A C 1
ATOM 2529 O O . GLY A 1 333 ? -17.947 -5.749 -17.858 1.00 86.31 333 GLY A O 1
ATOM 2530 N N . SER A 1 334 ? -19.984 -6.551 -18.310 1.00 85.94 334 SER A N 1
ATOM 2531 C CA . SER A 1 334 ? -20.429 -5.334 -19.017 1.00 85.94 334 SER A CA 1
ATOM 2532 C C . SER A 1 334 ? -20.374 -4.048 -18.184 1.00 85.94 334 SER A C 1
ATOM 2534 O O . SER A 1 334 ? -20.275 -2.962 -18.755 1.00 85.94 334 SER A O 1
ATOM 2536 N N . TYR A 1 335 ? -20.424 -4.147 -16.854 1.00 88.38 335 TYR A N 1
ATOM 2537 C CA . TYR A 1 335 ? -20.370 -2.999 -15.944 1.00 88.38 335 TYR A CA 1
ATOM 2538 C C . TYR A 1 335 ? -18.940 -2.644 -15.506 1.00 88.38 335 TYR A C 1
ATOM 2540 O O . TYR A 1 335 ? -18.718 -1.575 -14.940 1.00 88.38 335 TYR A O 1
ATOM 2548 N N . SER A 1 336 ? -17.952 -3.504 -15.775 1.00 85.00 336 SER A N 1
ATOM 2549 C CA . SER A 1 336 ? -16.603 -3.374 -15.211 1.00 85.00 336 SER A CA 1
ATOM 2550 C C . SER A 1 336 ? -15.812 -2.174 -15.742 1.00 85.00 336 SER A C 1
ATOM 2552 O O . SER A 1 336 ? -14.844 -1.752 -15.111 1.00 85.00 336 SER A O 1
ATOM 2554 N N . ARG A 1 337 ? -16.205 -1.629 -16.908 1.00 84.44 337 ARG A N 1
ATOM 2555 C CA . ARG A 1 337 ? -15.488 -0.552 -17.612 1.00 84.44 337 ARG A CA 1
ATOM 2556 C C . ARG A 1 337 ? -13.993 -0.861 -17.730 1.00 84.44 337 ARG A C 1
ATOM 2558 O O . ARG A 1 337 ? -13.154 -0.044 -17.357 1.00 84.44 337 ARG A O 1
ATOM 2565 N N . ASN A 1 338 ? -13.661 -2.040 -18.272 1.00 75.31 338 ASN A N 1
ATOM 2566 C CA . ASN A 1 338 ? -12.273 -2.503 -18.464 1.00 75.31 338 ASN A CA 1
ATOM 2567 C C . ASN A 1 338 ? -11.401 -1.549 -19.313 1.00 75.31 338 ASN A C 1
ATOM 2569 O O . ASN A 1 338 ? -10.176 -1.667 -19.316 1.00 75.31 338 ASN A O 1
ATOM 2573 N N . ASP A 1 339 ? -12.019 -0.608 -20.032 1.00 77.50 339 ASP A N 1
ATOM 2574 C CA . ASP A 1 339 ? -11.370 0.515 -20.717 1.00 77.50 339 ASP A CA 1
ATOM 2575 C C . ASP A 1 339 ? -10.802 1.573 -19.752 1.00 77.50 339 ASP A C 1
ATOM 2577 O O . ASP A 1 339 ? -9.813 2.231 -20.068 1.00 77.50 339 ASP A O 1
ATOM 2581 N N . SER A 1 340 ? -11.425 1.734 -18.583 1.00 81.88 340 SER A N 1
ATOM 2582 C CA . SER A 1 340 ? -11.116 2.749 -17.569 1.00 81.88 340 SER A CA 1
ATOM 2583 C C . SER A 1 340 ? -10.491 2.155 -16.301 1.00 81.88 340 SER A C 1
ATOM 2585 O O . SER A 1 340 ? -9.552 2.730 -15.754 1.00 81.88 340 SER A O 1
ATOM 2587 N N . PHE A 1 341 ? -10.972 0.995 -15.845 1.00 83.31 341 PHE A N 1
ATOM 2588 C CA . PHE A 1 341 ? -10.494 0.302 -14.649 1.00 83.31 341 PHE A CA 1
ATOM 2589 C C . PHE A 1 341 ? -10.007 -1.094 -15.020 1.00 83.31 341 PHE A C 1
ATOM 2591 O O . PHE A 1 341 ? -10.767 -1.911 -15.526 1.00 83.31 341 PHE A O 1
ATOM 2598 N N . LYS A 1 342 ? -8.733 -1.391 -14.753 1.00 86.19 342 LYS A N 1
ATOM 2599 C CA . LYS A 1 342 ? -8.144 -2.700 -15.046 1.00 86.19 342 LYS A CA 1
ATOM 2600 C C . LYS A 1 342 ? -7.630 -3.347 -13.770 1.00 86.19 342 LYS A C 1
ATOM 2602 O O . LYS A 1 342 ? -6.749 -2.798 -13.113 1.00 86.19 342 LYS A O 1
ATOM 2607 N N . LEU A 1 343 ? -8.150 -4.532 -13.460 1.00 90.12 343 LEU A N 1
ATOM 2608 C CA . LEU A 1 343 ? -7.624 -5.395 -12.408 1.00 90.12 343 LEU A CA 1
ATOM 2609 C C . LEU A 1 343 ? -6.759 -6.494 -13.033 1.00 90.12 343 LEU A C 1
ATOM 2611 O O . LEU A 1 343 ? -7.194 -7.205 -13.934 1.00 90.12 343 LEU A O 1
ATOM 2615 N N . THR A 1 344 ? -5.540 -6.644 -12.527 1.00 91.44 344 THR A N 1
ATOM 2616 C CA . THR A 1 344 ? -4.678 -7.808 -12.766 1.00 91.44 344 THR A CA 1
ATOM 2617 C C . THR A 1 344 ? -4.209 -8.343 -11.422 1.00 91.44 344 THR A C 1
ATOM 2619 O O . THR A 1 344 ? -3.982 -7.561 -10.498 1.00 91.44 344 THR A O 1
ATOM 2622 N N . VAL A 1 345 ? -4.060 -9.662 -11.305 1.00 92.19 345 VAL A N 1
ATOM 2623 C CA . VAL A 1 345 ? -3.572 -10.310 -10.083 1.00 92.19 345 VAL A CA 1
ATOM 2624 C C . VAL A 1 345 ? -2.338 -11.131 -10.426 1.00 92.19 345 VAL A C 1
ATOM 2626 O O . VAL A 1 345 ? -2.418 -12.108 -11.166 1.00 92.19 345 VAL A O 1
ATOM 2629 N N . ASP A 1 346 ? -1.187 -10.737 -9.888 1.00 91.44 346 ASP A N 1
ATOM 2630 C CA . ASP A 1 346 ? 0.067 -11.437 -10.155 1.00 91.44 346 ASP A CA 1
ATOM 2631 C C . ASP A 1 346 ? -0.006 -12.895 -9.676 1.00 91.44 346 ASP A C 1
ATOM 2633 O O . ASP A 1 346 ? -0.342 -13.186 -8.526 1.00 91.44 346 ASP A O 1
ATOM 2637 N N . GLY A 1 347 ? 0.308 -13.823 -10.582 1.00 84.81 347 GLY A N 1
ATOM 2638 C CA . GLY A 1 347 ? 0.264 -15.262 -10.323 1.00 84.81 347 GLY A CA 1
ATOM 2639 C C . GLY A 1 347 ? -1.124 -15.905 -10.427 1.00 84.81 347 GLY A C 1
ATOM 2640 O O . GLY A 1 347 ? -1.222 -17.112 -10.219 1.00 84.81 347 GLY A O 1
ATOM 2641 N N . LEU A 1 348 ? -2.176 -15.156 -10.768 1.00 90.44 348 LEU A N 1
ATOM 2642 C CA . LEU A 1 348 ? -3.522 -15.683 -10.990 1.00 90.44 348 LEU A CA 1
ATOM 2643 C C . LEU A 1 348 ? -4.020 -15.290 -12.382 1.00 90.44 348 LEU A C 1
ATOM 2645 O O . LEU A 1 348 ? -4.108 -14.108 -12.709 1.00 90.44 348 LEU A O 1
ATOM 2649 N N . ASP A 1 349 ? -4.394 -16.285 -13.182 1.00 86.12 349 ASP A N 1
ATOM 2650 C CA . ASP A 1 349 ? -5.133 -16.023 -14.412 1.00 86.12 349 ASP A CA 1
ATOM 2651 C C . ASP A 1 349 ? -6.594 -15.715 -14.063 1.00 86.12 349 ASP A C 1
ATOM 2653 O O . ASP A 1 349 ? -7.283 -16.538 -13.460 1.00 86.12 349 ASP A O 1
ATOM 2657 N N . LEU A 1 350 ? -7.039 -14.505 -14.405 1.00 86.88 350 LEU A N 1
ATOM 2658 C CA . LEU A 1 350 ? -8.412 -14.053 -14.178 1.00 86.88 350 LEU A CA 1
ATOM 2659 C C . LEU A 1 350 ? -9.365 -14.493 -15.286 1.00 86.88 350 LEU A C 1
ATOM 2661 O O . LEU A 1 350 ? -10.570 -14.285 -15.145 1.00 86.88 350 LEU A O 1
ATOM 2665 N N . ASN A 1 351 ? -8.856 -15.075 -16.377 1.00 78.50 351 ASN A N 1
ATOM 2666 C CA . ASN A 1 351 ? -9.725 -15.661 -17.380 1.00 78.50 351 ASN A CA 1
ATOM 2667 C C . ASN A 1 351 ? -10.604 -16.724 -16.710 1.00 78.50 351 ASN A C 1
ATOM 2669 O O . ASN A 1 351 ? -10.079 -17.582 -15.991 1.00 78.50 351 ASN A O 1
ATOM 2673 N N . PRO A 1 352 ? -11.927 -16.696 -16.947 1.00 67.44 352 PRO A N 1
ATOM 2674 C CA . PRO A 1 352 ? -12.803 -17.752 -16.478 1.00 67.44 352 PRO A CA 1
ATOM 2675 C C . PRO A 1 352 ? -12.226 -19.108 -16.901 1.00 67.44 352 PRO A C 1
ATOM 2677 O O . PRO A 1 352 ? -11.884 -19.261 -18.082 1.00 67.44 352 PRO A O 1
ATOM 2680 N N . PRO A 1 353 ? -12.094 -20.083 -15.982 1.00 62.88 353 PRO A N 1
ATOM 2681 C CA . PRO A 1 353 ? -11.580 -21.397 -16.328 1.00 62.88 353 PRO A CA 1
ATOM 2682 C C . PRO A 1 353 ? -12.363 -21.943 -17.532 1.00 62.88 353 PRO A C 1
ATOM 2684 O O . PRO A 1 353 ? -13.598 -21.980 -17.481 1.00 62.88 353 PRO A O 1
ATOM 2687 N N . PRO A 1 354 ? -11.698 -22.317 -18.641 1.00 54.00 354 PRO A N 1
ATOM 2688 C CA . PRO A 1 354 ? -12.401 -22.751 -19.835 1.00 54.00 354 PRO A CA 1
ATOM 2689 C C . PRO A 1 354 ? -13.214 -24.005 -19.516 1.00 54.00 354 PRO A C 1
ATOM 2691 O O . PRO A 1 354 ? -12.649 -25.055 -19.214 1.00 54.00 354 PRO A O 1
ATOM 2694 N N . LEU A 1 355 ? -14.540 -23.914 -19.672 1.00 51.44 355 LEU A N 1
ATOM 2695 C CA . LEU A 1 355 ? -15.473 -25.047 -19.547 1.00 51.44 355 LEU A CA 1
ATOM 2696 C C . LEU A 1 355 ? -15.078 -26.241 -20.445 1.00 51.44 355 LEU A C 1
ATOM 2698 O O . LEU A 1 355 ? -15.504 -27.367 -20.214 1.00 51.44 355 LEU A O 1
ATOM 2702 N N . TYR A 1 356 ? -14.259 -25.992 -21.472 1.00 41.47 356 TYR A N 1
ATOM 2703 C CA . TYR A 1 356 ? -13.878 -26.937 -22.517 1.00 41.47 356 TYR A CA 1
ATOM 2704 C C . TYR A 1 356 ? -12.550 -27.665 -22.305 1.00 41.47 356 TYR A C 1
ATOM 2706 O O . TYR A 1 356 ? -12.290 -28.581 -23.077 1.00 41.47 356 TYR A O 1
ATOM 2714 N N . ALA A 1 357 ? -11.710 -27.320 -21.319 1.00 45.22 357 ALA A N 1
ATOM 2715 C CA . ALA A 1 357 ? -10.401 -27.979 -21.186 1.00 45.22 357 ALA A CA 1
ATOM 2716 C C . ALA A 1 357 ? -10.544 -29.499 -20.993 1.00 45.22 357 ALA A C 1
ATOM 2718 O O . ALA A 1 357 ? -9.853 -30.271 -21.647 1.00 45.22 357 ALA A O 1
ATOM 2719 N N . ARG A 1 358 ? -11.538 -29.927 -20.207 1.00 48.06 358 ARG A N 1
ATOM 2720 C CA . ARG A 1 358 ? -11.802 -31.346 -19.955 1.00 48.06 358 ARG A CA 1
ATOM 2721 C C . ARG A 1 358 ? -12.525 -32.049 -21.104 1.00 48.06 358 ARG A C 1
ATOM 2723 O O . ARG A 1 358 ? -12.161 -33.161 -21.446 1.00 48.06 358 ARG A O 1
ATOM 2730 N N . ALA A 1 359 ? -13.486 -31.384 -21.751 1.00 46.56 359 ALA A N 1
ATOM 2731 C CA . ALA A 1 359 ? -14.149 -31.922 -22.943 1.00 46.56 359 ALA A CA 1
ATOM 2732 C C . ALA A 1 359 ? -13.174 -32.062 -24.126 1.00 46.56 359 ALA A C 1
ATOM 2734 O O . ALA A 1 359 ? -13.301 -32.983 -24.926 1.00 46.56 359 ALA A O 1
ATOM 2735 N N . LEU A 1 360 ? -12.185 -31.168 -24.231 1.00 42.69 360 LEU A N 1
ATOM 2736 C CA . LEU A 1 360 ? -11.081 -31.284 -25.180 1.00 42.69 360 LEU A CA 1
ATOM 2737 C C . LEU A 1 360 ? -10.120 -32.399 -24.786 1.00 42.69 360 LEU A C 1
ATOM 2739 O O . LEU A 1 360 ? -9.758 -33.159 -25.665 1.00 42.69 360 LEU A O 1
ATOM 2743 N N . GLU A 1 361 ? -9.734 -32.541 -23.518 1.00 53.97 361 GLU A N 1
ATOM 2744 C CA . GLU A 1 361 ? -8.872 -33.645 -23.068 1.00 53.97 361 GLU A CA 1
ATOM 2745 C C . GLU A 1 361 ? -9.544 -35.011 -23.242 1.00 53.97 361 GLU A C 1
ATOM 2747 O O . GLU A 1 361 ? -8.932 -35.920 -23.790 1.00 53.97 361 GLU A O 1
ATOM 2752 N N . GLU A 1 362 ? -10.821 -35.151 -22.881 1.00 53.09 362 GLU A N 1
ATOM 2753 C CA . GLU A 1 362 ? -11.610 -36.358 -23.136 1.00 53.09 362 GLU A CA 1
ATOM 2754 C C . GLU A 1 362 ? -11.745 -36.614 -24.632 1.00 53.09 362 GLU A C 1
ATOM 2756 O O . GLU A 1 362 ? -11.536 -37.741 -25.063 1.00 53.09 362 GLU A O 1
ATOM 2761 N N . ARG A 1 363 ? -12.001 -35.580 -25.447 1.00 57.22 363 ARG A N 1
ATOM 2762 C CA . ARG A 1 363 ? -12.061 -35.716 -26.906 1.00 57.22 363 ARG A CA 1
ATOM 2763 C C . ARG A 1 363 ? -10.704 -36.043 -27.518 1.00 57.22 363 ARG A C 1
ATOM 2765 O O . ARG A 1 363 ? -10.666 -36.777 -28.496 1.00 57.22 363 ARG A O 1
ATOM 2772 N N . ILE A 1 364 ? -9.610 -35.522 -26.973 1.00 65.62 364 ILE A N 1
ATOM 2773 C CA . ILE A 1 364 ? -8.241 -35.845 -27.380 1.00 65.62 364 ILE A CA 1
ATOM 2774 C C . ILE A 1 364 ? -7.960 -37.304 -27.036 1.00 65.62 364 ILE A C 1
ATOM 2776 O O . ILE A 1 364 ? -7.564 -38.035 -27.927 1.00 65.62 364 ILE A O 1
ATOM 2780 N N . ILE A 1 365 ? -8.284 -37.769 -25.828 1.00 70.69 365 ILE A N 1
ATOM 2781 C CA . ILE A 1 365 ? -8.148 -39.178 -25.427 1.00 70.69 365 ILE A CA 1
ATOM 2782 C C . ILE A 1 365 ? -9.040 -40.087 -26.291 1.00 70.69 365 ILE A C 1
ATOM 2784 O O . ILE A 1 365 ? -8.612 -41.160 -26.713 1.00 70.69 365 ILE A O 1
ATOM 2788 N N . GLU A 1 366 ? -10.264 -39.663 -26.612 1.00 66.75 366 GLU A N 1
ATOM 2789 C CA . GLU A 1 366 ? -11.186 -40.389 -27.491 1.00 66.75 366 GLU A CA 1
ATOM 2790 C C . GLU A 1 366 ? -10.637 -40.472 -28.924 1.00 66.75 366 GLU A C 1
ATOM 2792 O O . GLU A 1 366 ? -10.611 -41.549 -29.515 1.00 66.75 366 GLU A O 1
ATOM 2797 N N . LEU A 1 367 ? -10.141 -39.359 -29.472 1.00 65.12 367 LEU A N 1
ATOM 2798 C CA . LEU A 1 367 ? -9.529 -39.284 -30.801 1.00 65.12 367 LEU A CA 1
ATOM 2799 C C . LEU A 1 367 ? -8.200 -40.045 -30.864 1.00 65.12 367 LEU A C 1
ATOM 2801 O O . LEU A 1 367 ? -7.928 -40.708 -31.861 1.00 65.12 367 LEU A O 1
ATOM 2805 N N . GLU A 1 368 ? -7.399 -40.008 -29.802 1.00 74.31 368 GLU A N 1
ATOM 2806 C CA . GLU A 1 368 ? -6.170 -40.785 -29.658 1.00 74.31 368 GLU A CA 1
ATOM 2807 C C . GLU A 1 368 ? -6.497 -42.278 -29.571 1.00 74.31 368 GLU A C 1
ATOM 2809 O O . GLU A 1 368 ? -5.860 -43.080 -30.251 1.00 74.31 368 GLU A O 1
ATOM 2814 N N . SER A 1 369 ? -7.540 -42.677 -28.838 1.00 64.25 369 SER A N 1
ATOM 2815 C CA . SER A 1 369 ? -8.006 -44.071 -28.803 1.00 64.25 369 SER A CA 1
ATOM 2816 C C . SER A 1 369 ? -8.540 -44.546 -30.164 1.00 64.25 369 SER A C 1
ATOM 2818 O O . SER A 1 369 ? -8.310 -45.691 -30.555 1.00 64.25 369 SER A O 1
ATOM 2820 N N . GLN A 1 370 ? -9.167 -43.651 -30.937 1.00 60.97 370 GLN A N 1
ATOM 2821 C CA . GLN A 1 370 ? -9.623 -43.912 -32.306 1.00 60.97 370 GLN A CA 1
ATOM 2822 C C . GLN A 1 370 ? -8.457 -43.971 -33.308 1.00 60.97 370 GLN A C 1
ATOM 2824 O O . GLN A 1 370 ? -8.497 -44.784 -34.231 1.00 60.97 370 GLN A O 1
ATOM 2829 N N . GLN A 1 371 ? -7.388 -43.189 -33.110 1.00 53.47 371 GLN A N 1
ATOM 2830 C CA . GLN A 1 371 ? -6.153 -43.275 -33.902 1.00 53.47 371 GLN A CA 1
ATOM 2831 C C . GLN A 1 371 ? -5.371 -44.568 -33.634 1.00 53.47 371 GLN A C 1
ATOM 2833 O O . GLN A 1 371 ? -4.849 -45.167 -34.572 1.00 53.47 371 GLN A O 1
ATOM 2838 N N . HIS A 1 372 ? -5.331 -45.046 -32.388 1.00 50.84 372 HIS A N 1
ATOM 2839 C CA . HIS A 1 372 ? -4.664 -46.308 -32.045 1.00 50.84 372 HIS A CA 1
ATOM 2840 C C . HIS A 1 372 ? -5.492 -47.554 -32.422 1.00 50.84 372 HIS A C 1
ATOM 2842 O O . HIS A 1 372 ? -4.936 -48.647 -32.526 1.00 50.84 372 HIS A O 1
ATOM 2848 N N . GLY A 1 373 ? -6.795 -47.399 -32.691 1.00 43.88 373 GLY A N 1
ATOM 2849 C CA . GLY A 1 373 ? -7.683 -48.462 -33.181 1.00 43.88 373 GLY A CA 1
ATOM 2850 C C . GLY A 1 373 ? -7.621 -48.731 -34.692 1.00 43.88 373 GLY A C 1
ATOM 2851 O O . GLY A 1 373 ? -8.240 -49.686 -35.156 1.00 43.88 373 GLY A O 1
ATOM 2852 N N . SER A 1 374 ? -6.877 -47.928 -35.464 1.00 45.75 374 SER A N 1
ATOM 2853 C CA . SER A 1 374 ? -6.735 -48.070 -36.921 1.00 45.75 374 SER A CA 1
ATOM 2854 C C . SER A 1 374 ? -5.263 -48.172 -37.331 1.00 45.75 374 SER A C 1
ATOM 2856 O O . SER A 1 374 ? -4.744 -47.338 -38.072 1.00 45.75 374 SER A O 1
ATOM 2858 N N . THR A 1 375 ? -4.574 -49.209 -36.858 1.00 38.62 375 THR A N 1
ATOM 2859 C CA . THR A 1 375 ? -3.290 -49.631 -37.434 1.00 38.62 375 THR A CA 1
ATOM 2860 C C . THR A 1 375 ? -3.537 -50.739 -38.455 1.00 38.62 375 THR A C 1
ATOM 2862 O O . THR A 1 375 ? -3.651 -51.913 -38.114 1.00 38.62 375 THR A O 1
ATOM 2865 N N . ASP A 1 376 ? -3.634 -50.349 -39.727 1.00 39.84 376 ASP A N 1
ATOM 2866 C CA . ASP A 1 376 ? -3.389 -51.254 -40.853 1.00 39.84 376 ASP A CA 1
ATOM 2867 C C . ASP A 1 376 ? -1.862 -51.474 -40.933 1.00 39.84 376 ASP A C 1
ATOM 2869 O O . ASP A 1 376 ? -1.113 -50.498 -41.069 1.00 39.84 376 ASP A O 1
ATOM 2873 N N . PRO A 1 377 ? -1.342 -52.700 -40.742 1.00 39.38 377 PRO A N 1
ATOM 2874 C CA . PRO A 1 377 ? 0.070 -52.923 -40.473 1.00 39.38 377 PRO A CA 1
ATOM 2875 C C . PRO A 1 377 ? 0.858 -53.078 -41.773 1.00 39.38 377 PRO A C 1
ATOM 2877 O O . PRO A 1 377 ? 1.409 -54.140 -42.044 1.00 39.38 377 PRO A O 1
ATOM 2880 N N . THR A 1 378 ? 0.965 -52.022 -42.574 1.00 40.91 378 THR A N 1
ATOM 2881 C CA . THR A 1 378 ? 1.980 -51.958 -43.633 1.00 40.91 378 THR A CA 1
ATOM 2882 C C . THR A 1 378 ? 2.395 -50.514 -43.881 1.00 40.91 378 THR A C 1
ATOM 2884 O O . THR A 1 378 ? 1.651 -49.797 -44.538 1.00 40.91 378 THR A O 1
ATOM 2887 N N . LEU A 1 379 ? 3.569 -50.103 -43.380 1.00 32.62 379 LEU A N 1
ATOM 2888 C CA . LEU A 1 379 ? 4.594 -49.293 -44.077 1.00 32.62 379 LEU A CA 1
ATOM 2889 C C . LEU A 1 379 ? 5.583 -48.656 -43.075 1.00 32.62 379 LEU A C 1
ATOM 2891 O O . LEU A 1 379 ? 5.194 -48.027 -42.097 1.00 32.62 379 LEU A O 1
ATOM 2895 N N . GLU A 1 380 ? 6.876 -48.867 -43.333 1.00 32.47 380 GLU A N 1
ATOM 2896 C CA . GLU A 1 380 ? 8.033 -48.435 -42.532 1.00 32.47 380 GLU A CA 1
ATOM 2897 C C . GLU A 1 380 ? 8.337 -46.916 -42.592 1.00 32.47 380 GLU A C 1
ATOM 2899 O O . GLU A 1 380 ? 7.885 -46.234 -43.516 1.00 32.47 380 GLU A O 1
ATOM 2904 N N . PRO A 1 381 ? 9.128 -46.365 -41.636 1.00 35.59 381 PRO A N 1
ATOM 2905 C CA . PRO A 1 381 ? 9.284 -44.924 -41.448 1.00 35.59 381 PRO A CA 1
ATOM 2906 C C . PRO A 1 381 ? 10.416 -44.309 -42.291 1.00 35.59 381 PRO A C 1
ATOM 2908 O O . PRO A 1 381 ? 11.549 -44.789 -42.296 1.00 35.59 381 PRO A O 1
ATOM 2911 N N . GLY A 1 382 ? 10.126 -43.177 -42.940 1.00 29.23 382 GLY A N 1
ATOM 2912 C CA . GLY A 1 382 ? 11.109 -42.304 -43.596 1.00 29.23 382 GLY A CA 1
ATOM 2913 C C . GLY A 1 382 ? 11.285 -40.967 -42.853 1.00 29.23 382 GLY A C 1
ATOM 2914 O O . GLY A 1 382 ? 10.325 -40.490 -42.246 1.00 29.23 382 GLY A O 1
ATOM 2915 N N . PRO A 1 383 ? 12.487 -40.352 -42.865 1.00 33.97 383 PRO A N 1
ATOM 2916 C CA . PRO A 1 383 ? 12.846 -39.280 -41.942 1.00 33.97 383 PRO A CA 1
ATOM 2917 C C . PRO A 1 383 ? 12.414 -37.882 -42.407 1.00 33.97 383 PRO A C 1
ATOM 2919 O O . PRO A 1 383 ? 12.386 -37.555 -43.593 1.00 33.97 383 PRO A O 1
ATOM 2922 N N . THR A 1 384 ? 12.145 -37.045 -41.410 1.00 38.34 384 THR A N 1
ATOM 2923 C CA . THR A 1 384 ? 11.813 -35.617 -41.464 1.00 38.34 384 THR A CA 1
ATOM 2924 C C . THR A 1 384 ? 12.902 -34.767 -42.125 1.00 38.34 384 THR A C 1
ATOM 2926 O O . THR A 1 384 ? 14.089 -34.982 -41.871 1.00 38.34 384 THR A O 1
ATOM 2929 N N . PRO A 1 385 ? 12.516 -33.703 -42.856 1.00 32.09 385 PRO A N 1
ATOM 2930 C CA . PRO A 1 385 ? 13.208 -32.427 -42.649 1.00 32.09 385 PRO A CA 1
ATOM 2931 C C . PRO A 1 385 ? 12.334 -31.157 -42.762 1.00 32.09 385 PRO A C 1
ATOM 2933 O O . PRO A 1 385 ? 11.632 -30.938 -43.740 1.00 32.09 385 PRO A O 1
ATOM 2936 N N . GLY A 1 386 ? 12.496 -30.285 -41.758 1.00 26.06 386 GLY A N 1
ATOM 2937 C CA . GLY A 1 386 ? 12.866 -28.866 -41.891 1.00 26.06 386 GLY A CA 1
ATOM 2938 C C . GLY A 1 386 ? 12.000 -27.916 -42.728 1.00 26.06 386 GLY A C 1
ATOM 2939 O O . GLY A 1 386 ? 12.140 -27.846 -43.943 1.00 26.06 386 GLY A O 1
ATOM 2940 N N . LEU A 1 387 ? 11.256 -27.037 -42.050 1.00 26.06 387 LEU A N 1
ATOM 2941 C CA . LEU A 1 387 ? 10.610 -25.863 -42.647 1.00 26.06 387 LEU A CA 1
ATOM 2942 C C . LEU A 1 387 ? 11.380 -24.574 -42.318 1.00 26.06 387 LEU A C 1
ATOM 2944 O O . LEU A 1 387 ? 11.533 -24.195 -41.156 1.00 26.06 387 LEU A O 1
ATOM 2948 N N . ARG A 1 388 ? 11.814 -23.861 -43.365 1.00 24.48 388 ARG A N 1
ATOM 2949 C CA . ARG A 1 388 ? 12.114 -22.423 -43.333 1.00 24.48 388 ARG A CA 1
ATOM 2950 C C . ARG A 1 388 ? 11.351 -21.702 -44.449 1.00 24.48 388 ARG A C 1
ATOM 2952 O O . ARG A 1 388 ? 11.469 -22.096 -45.598 1.00 24.48 388 ARG A O 1
ATOM 2959 N N . LYS A 1 389 ? 10.687 -20.622 -44.012 1.00 29.89 389 LYS A N 1
ATOM 2960 C CA . LYS A 1 389 ? 10.416 -19.297 -44.616 1.00 29.89 389 LYS A CA 1
ATOM 2961 C C . LYS A 1 389 ? 9.940 -19.182 -46.071 1.00 29.89 389 LYS A C 1
ATOM 2963 O O . LYS A 1 389 ? 10.635 -19.649 -46.954 1.00 29.89 389 LYS A O 1
ATOM 2968 N N . THR A 1 390 ? 8.868 -18.387 -46.227 1.00 25.98 390 THR A N 1
ATOM 2969 C CA . THR A 1 390 ? 8.566 -17.288 -47.196 1.00 25.98 390 THR A CA 1
ATOM 2970 C C . THR A 1 390 ? 7.091 -17.373 -47.599 1.00 25.98 390 THR A C 1
ATOM 2972 O O . THR A 1 390 ? 6.564 -18.477 -47.642 1.00 25.98 390 THR A O 1
ATOM 2975 N N . ASP A 1 391 ? 6.345 -16.350 -48.000 1.00 24.98 391 ASP A N 1
ATOM 2976 C CA . ASP A 1 391 ? 6.328 -14.893 -47.850 1.00 24.98 391 ASP A CA 1
ATOM 2977 C C . ASP A 1 391 ? 4.862 -14.496 -48.133 1.00 24.98 391 ASP A C 1
ATOM 2979 O O . ASP A 1 391 ? 4.126 -15.230 -48.798 1.00 24.98 391 ASP A O 1
ATOM 2983 N N . VAL A 1 392 ? 4.419 -13.362 -47.595 1.00 26.31 392 VAL A N 1
ATOM 2984 C CA . VAL A 1 392 ? 3.043 -12.847 -47.707 1.00 26.31 392 VAL A CA 1
ATOM 2985 C C . VAL A 1 392 ? 2.933 -11.833 -48.849 1.00 26.31 392 VAL A C 1
ATOM 2987 O O . VAL A 1 392 ? 3.842 -11.022 -49.000 1.00 26.31 392 VAL A O 1
ATOM 2990 N N . HIS A 1 393 ? 1.799 -11.860 -49.578 1.00 23.62 393 HIS A N 1
ATOM 2991 C CA . HIS A 1 393 ? 0.923 -10.730 -50.004 1.00 23.62 393 HIS A CA 1
ATOM 2992 C C . HIS A 1 393 ? 0.173 -11.035 -51.332 1.00 23.62 393 HIS A C 1
ATOM 2994 O O . HIS A 1 393 ? 0.673 -11.837 -52.118 1.00 23.62 393 HIS A O 1
ATOM 3000 N N . PRO A 1 394 ? -0.897 -10.293 -51.717 1.00 45.84 394 PRO A N 1
ATOM 3001 C CA . PRO A 1 394 ? -2.138 -9.902 -51.009 1.00 45.84 394 PRO A CA 1
ATOM 3002 C C . PRO A 1 394 ? -3.388 -10.014 -51.950 1.00 45.84 394 PRO A C 1
ATOM 3004 O O . PRO A 1 394 ? -3.262 -10.616 -53.008 1.00 45.84 394 PRO A O 1
ATOM 3007 N N . THR A 1 395 ? -4.521 -9.353 -51.612 1.00 22.94 395 THR A N 1
ATOM 3008 C CA . THR A 1 395 ? -5.835 -9.148 -52.326 1.00 22.94 395 THR A CA 1
ATOM 3009 C C . THR A 1 395 ? -6.991 -10.040 -51.828 1.00 22.94 395 THR A C 1
ATOM 3011 O O . THR A 1 395 ? -6.754 -11.181 -51.466 1.00 22.94 395 THR A O 1
ATOM 3014 N N . GLU A 1 396 ? -8.261 -9.625 -51.701 1.00 25.31 396 GLU A N 1
ATOM 3015 C CA . GLU A 1 396 ? -8.997 -8.386 -52.007 1.00 25.31 396 GLU A CA 1
ATOM 3016 C C . GLU A 1 396 ? -10.330 -8.357 -51.210 1.00 25.31 396 GLU A C 1
ATOM 3018 O O . GLU A 1 396 ? -10.808 -9.375 -50.713 1.00 25.31 396 GLU A O 1
ATOM 3023 N N . SER A 1 397 ? -10.901 -7.159 -51.106 1.00 25.44 397 SER A N 1
ATOM 3024 C CA . SER A 1 397 ? -12.168 -6.723 -50.494 1.00 25.44 397 SER A CA 1
ATOM 3025 C C . SER A 1 397 ? -13.457 -7.351 -51.041 1.00 25.44 397 SER A C 1
ATOM 3027 O O . SER A 1 397 ? -13.536 -7.545 -52.247 1.00 25.44 397 SER A O 1
ATOM 3029 N N . LEU A 1 398 ? -14.507 -7.465 -50.206 1.00 24.19 398 LEU A N 1
ATOM 3030 C CA . LEU A 1 398 ? -15.930 -7.456 -50.608 1.00 24.19 398 LEU A CA 1
ATOM 3031 C C . LEU A 1 398 ? -16.855 -7.054 -49.425 1.00 24.19 398 LEU A C 1
ATOM 3033 O O . LEU A 1 398 ? -16.924 -7.740 -48.410 1.00 24.19 398 LEU A O 1
ATOM 3037 N N . GLU A 1 399 ? -17.563 -5.935 -49.590 1.00 21.69 399 GLU A N 1
ATOM 3038 C CA . GLU A 1 399 ? -18.808 -5.504 -48.906 1.00 21.69 399 GLU A CA 1
ATOM 3039 C C . GLU A 1 399 ? -20.033 -5.918 -49.777 1.00 21.69 399 GLU A C 1
ATOM 3041 O O . GLU A 1 399 ? -19.796 -6.359 -50.907 1.00 21.69 399 GLU A O 1
ATOM 3046 N N . PRO A 1 400 ? -21.331 -5.651 -49.454 1.00 39.94 400 PRO A N 1
ATOM 3047 C CA . PRO A 1 400 ? -22.104 -5.443 -48.204 1.00 39.94 400 PRO A CA 1
ATOM 3048 C C . PRO A 1 400 ? -23.404 -6.343 -48.231 1.00 39.94 400 PRO A C 1
ATOM 3050 O O . PRO A 1 400 ? -23.359 -7.350 -48.940 1.00 39.94 400 PRO A O 1
ATOM 3053 N N . PRO A 1 401 ? -24.559 -6.099 -47.532 1.00 27.05 401 PRO A N 1
ATOM 3054 C CA . PRO A 1 401 ? -25.476 -4.975 -47.826 1.00 27.05 401 PRO A CA 1
ATOM 3055 C C . PRO A 1 401 ? -26.286 -4.378 -46.641 1.00 27.05 401 PRO A C 1
ATOM 3057 O O . PRO A 1 401 ? -26.473 -4.959 -45.575 1.00 27.05 401 PRO A O 1
ATOM 3060 N N . GLN A 1 402 ? -26.821 -3.184 -46.911 1.00 26.16 402 GLN A N 1
ATOM 3061 C CA . GLN A 1 402 ? -27.748 -2.379 -46.108 1.00 26.16 402 GLN A CA 1
ATOM 3062 C C . GLN A 1 402 ? -29.212 -2.863 -46.205 1.00 26.16 402 GLN A C 1
ATOM 3064 O O . GLN A 1 402 ? -29.650 -3.322 -47.260 1.00 26.16 402 GLN A O 1
ATOM 3069 N N . GLY A 1 403 ? -30.002 -2.633 -45.147 1.00 23.05 403 GLY A N 1
ATOM 3070 C CA . GLY A 1 403 ? -31.464 -2.791 -45.112 1.00 23.05 403 GLY A CA 1
ATOM 3071 C C . GLY A 1 403 ? -32.132 -1.743 -44.206 1.00 23.05 403 GLY A C 1
ATOM 3072 O O . GLY A 1 403 ? -31.591 -1.364 -43.176 1.00 23.05 403 GLY A O 1
ATOM 3073 N N . ARG A 1 404 ? -33.285 -1.227 -44.640 1.00 21.30 404 ARG A N 1
ATOM 3074 C CA . ARG A 1 404 ? -33.887 0.086 -44.331 1.00 21.30 404 ARG A CA 1
ATOM 3075 C C . ARG A 1 404 ? -35.108 -0.026 -43.384 1.00 21.30 404 ARG A C 1
ATOM 3077 O O . ARG A 1 404 ? -35.969 -0.848 -43.651 1.00 21.30 404 ARG A O 1
ATOM 3084 N N . ILE A 1 405 ? -35.210 0.900 -42.414 1.00 22.03 405 ILE A N 1
ATOM 3085 C CA . ILE A 1 405 ? -36.403 1.629 -41.880 1.00 22.03 405 ILE A CA 1
ATOM 3086 C C . ILE A 1 405 ? -37.630 0.835 -41.355 1.00 22.03 405 ILE A C 1
ATOM 3088 O O . ILE A 1 405 ? -38.302 0.173 -42.128 1.00 22.03 405 ILE A O 1
ATOM 3092 N N . THR A 1 406 ? -38.064 1.103 -40.104 1.00 20.98 406 THR A N 1
ATOM 3093 C CA . THR A 1 406 ? -39.351 1.798 -39.799 1.00 20.98 406 THR A CA 1
ATOM 3094 C C . THR A 1 406 ? -39.443 2.321 -38.359 1.00 20.98 406 THR A C 1
ATOM 3096 O O . THR A 1 406 ? -38.847 1.784 -37.436 1.00 20.98 406 THR A O 1
ATOM 3099 N N . ARG A 1 407 ? -40.186 3.425 -38.233 1.00 21.98 407 ARG A N 1
ATOM 3100 C CA . ARG A 1 407 ? -40.408 4.319 -37.090 1.00 21.98 407 ARG A CA 1
ATOM 3101 C C . ARG A 1 407 ? -41.808 4.047 -36.516 1.00 21.98 407 ARG A C 1
ATOM 3103 O O . ARG A 1 407 ? -42.756 4.043 -37.294 1.00 21.98 407 ARG A O 1
ATOM 3110 N N . ALA A 1 408 ? -41.946 3.905 -35.199 1.00 22.28 408 ALA A N 1
ATOM 3111 C CA . ALA A 1 408 ? -43.218 3.990 -34.464 1.00 22.28 408 ALA A CA 1
ATOM 3112 C C . ALA A 1 408 ? -42.920 4.684 -33.121 1.00 22.28 408 ALA A C 1
ATOM 3114 O O . ALA A 1 408 ? -42.046 4.240 -32.389 1.00 22.28 408 ALA A O 1
ATOM 3115 N N . GLN A 1 409 ? -43.272 5.965 -33.010 1.00 21.64 409 GLN A N 1
ATOM 3116 C CA . GLN A 1 409 ? -44.434 6.505 -32.288 1.00 21.64 409 GLN A CA 1
ATOM 3117 C C . GLN A 1 409 ? -44.186 6.675 -30.779 1.00 21.64 409 GLN A C 1
ATOM 3119 O O . GLN A 1 409 ? -44.038 5.728 -30.021 1.00 21.64 409 GLN A O 1
ATOM 3124 N N . THR A 1 410 ? -44.114 7.955 -30.423 1.00 22.86 410 THR A N 1
ATOM 3125 C CA . THR A 1 410 ? -44.127 8.600 -29.110 1.00 22.86 410 THR A CA 1
ATOM 3126 C C . THR A 1 410 ? -45.416 8.334 -28.340 1.00 22.86 410 THR A C 1
ATOM 3128 O O . THR A 1 410 ? -46.482 8.550 -28.911 1.00 22.86 410 THR A O 1
ATOM 3131 N N . GLU A 1 411 ? -45.310 8.065 -27.039 1.00 21.45 411 GLU A N 1
ATOM 3132 C CA . GLU A 1 411 ? -46.302 8.502 -26.049 1.00 21.45 411 GLU A CA 1
ATOM 3133 C C . GLU A 1 411 ? -45.582 9.054 -24.808 1.00 21.45 411 GLU A C 1
ATOM 3135 O O . GLU A 1 411 ? -44.752 8.389 -24.189 1.00 21.45 411 GLU A O 1
ATOM 3140 N N . GLU A 1 412 ? -45.877 10.319 -24.506 1.00 21.56 412 GLU A N 1
ATOM 3141 C CA . GLU A 1 412 ? -45.570 11.001 -23.253 1.00 21.56 412 GLU A CA 1
ATOM 3142 C C . GLU A 1 412 ? -46.491 10.473 -22.145 1.00 21.56 412 GLU A C 1
ATOM 3144 O O . GLU A 1 412 ? -47.704 10.388 -22.332 1.00 21.56 412 GLU A O 1
ATOM 3149 N N . ALA A 1 413 ? -45.942 10.218 -20.957 1.00 22.08 413 ALA A N 1
ATOM 3150 C CA . ALA A 1 413 ? -46.723 10.167 -19.727 1.00 22.08 413 ALA A CA 1
ATOM 3151 C C . ALA A 1 413 ? -45.948 10.855 -18.599 1.00 22.08 413 ALA A C 1
ATOM 3153 O O . ALA A 1 413 ? -44.791 10.549 -18.317 1.00 22.08 413 ALA A O 1
ATOM 3154 N N . THR A 1 414 ? -46.604 11.840 -18.001 1.00 19.39 414 THR A N 1
ATOM 3155 C CA . THR A 1 414 ? -46.091 12.793 -17.019 1.00 19.39 414 THR A CA 1
ATOM 3156 C C . THR A 1 414 ? -46.566 12.429 -15.598 1.00 19.39 414 THR A C 1
ATOM 3158 O O . THR A 1 414 ? -47.684 11.943 -15.441 1.00 19.39 414 THR A O 1
ATOM 3161 N N . PHE A 1 415 ? -45.758 12.817 -14.593 1.00 21.22 415 PHE A N 1
ATOM 3162 C CA . PHE A 1 415 ? -46.033 12.992 -13.139 1.00 21.22 415 PHE A CA 1
ATOM 3163 C C . PHE A 1 415 ? -46.035 11.762 -12.193 1.00 21.22 415 PHE A C 1
ATOM 3165 O O . PHE A 1 415 ? -46.335 10.663 -12.645 1.00 21.22 415 PHE A O 1
ATOM 3172 N N . PRO A 1 416 ? -45.824 11.929 -10.853 1.00 25.12 416 PRO A N 1
ATOM 3173 C CA . PRO A 1 416 ? -45.402 13.117 -10.078 1.00 25.12 416 PRO A CA 1
ATOM 3174 C C . PRO A 1 416 ? -44.267 12.886 -9.045 1.00 25.12 416 PRO A C 1
ATOM 3176 O O . PRO A 1 416 ? -44.022 11.790 -8.548 1.00 25.12 416 PRO A O 1
ATOM 3179 N N . ALA A 1 417 ? -43.655 13.998 -8.629 1.00 21.92 417 ALA A N 1
ATOM 3180 C CA . ALA A 1 417 ? -42.850 14.115 -7.417 1.00 21.92 417 ALA A CA 1
ATOM 3181 C C . ALA A 1 417 ? -43.705 13.940 -6.146 1.00 21.92 417 ALA A C 1
ATOM 3183 O O . ALA A 1 417 ? -44.757 14.568 -6.012 1.00 21.92 417 ALA A O 1
ATOM 3184 N N . ILE A 1 418 ? -43.211 13.161 -5.179 1.00 22.98 418 ILE A N 1
ATOM 3185 C CA . ILE A 1 418 ? -43.758 13.102 -3.818 1.00 22.98 418 ILE A CA 1
ATOM 3186 C C . ILE A 1 418 ? -42.791 13.828 -2.880 1.00 22.98 418 ILE A C 1
ATOM 3188 O O . ILE A 1 418 ? -41.683 13.371 -2.610 1.00 22.98 418 ILE A O 1
ATOM 3192 N N . ARG A 1 419 ? -43.245 14.987 -2.392 1.00 20.48 419 ARG A N 1
ATOM 3193 C CA . ARG A 1 419 ? -42.694 15.693 -1.231 1.00 20.48 419 ARG A CA 1
ATOM 3194 C C . ARG A 1 419 ? -43.062 14.914 0.032 1.00 20.48 419 ARG A C 1
ATOM 3196 O O . ARG A 1 419 ? -44.241 14.636 0.235 1.00 20.48 419 ARG A O 1
ATOM 3203 N N . LEU A 1 420 ? -42.094 14.647 0.906 1.00 23.22 420 LEU A N 1
ATOM 3204 C CA . LEU A 1 420 ? -42.366 14.227 2.282 1.00 23.22 420 LEU A CA 1
ATOM 3205 C C . LEU A 1 420 ? -42.247 15.433 3.215 1.00 23.22 420 LEU A C 1
ATOM 3207 O O . LEU A 1 420 ? -41.213 16.088 3.312 1.00 23.22 420 LEU A O 1
ATOM 3211 N N . SER A 1 421 ? -43.380 15.742 3.835 1.00 20.86 421 SER A N 1
ATOM 3212 C CA . SER A 1 421 ? -43.621 16.828 4.773 1.00 20.86 421 SER A CA 1
ATOM 3213 C C . SER A 1 421 ? -43.141 16.502 6.187 1.00 20.86 421 SER A C 1
ATOM 3215 O O . SER A 1 421 ? -43.329 15.397 6.686 1.00 20.86 421 SER A O 1
ATOM 3217 N N . SER A 1 422 ? -42.630 17.536 6.846 1.00 21.94 422 SER A N 1
ATOM 3218 C CA . SER A 1 422 ? -42.354 17.667 8.276 1.00 21.94 422 SER A CA 1
ATOM 3219 C C . SER A 1 422 ? -43.594 17.512 9.166 1.00 21.94 422 SER A C 1
ATOM 3221 O O . SER A 1 422 ? -44.573 18.219 8.930 1.00 21.94 422 SER A O 1
ATOM 3223 N N . HIS A 1 423 ? -43.500 16.738 10.254 1.00 25.11 423 HIS A N 1
ATOM 3224 C CA . HIS A 1 423 ? -44.271 16.898 11.502 1.00 25.11 423 HIS A CA 1
ATOM 3225 C C . HIS A 1 423 ? -43.356 16.607 12.708 1.00 25.11 423 HIS A C 1
ATOM 3227 O O . HIS A 1 423 ? -42.532 15.700 12.648 1.00 25.11 423 HIS A O 1
ATOM 3233 N N . GLY A 1 424 ? -43.454 17.456 13.741 1.00 23.84 424 GLY A N 1
ATOM 3234 C CA . GLY A 1 424 ? -42.533 17.557 14.883 1.00 23.84 424 GLY A CA 1
ATOM 3235 C C . GLY A 1 424 ? -42.855 16.660 16.096 1.00 23.84 424 GLY A C 1
ATOM 3236 O O . GLY A 1 424 ? -43.290 15.529 15.912 1.00 23.84 424 GLY A O 1
ATOM 3237 N N . PRO A 1 425 ? -42.593 17.132 17.332 1.00 32.41 425 PRO A N 1
ATOM 3238 C CA . PRO A 1 425 ? -41.557 16.581 18.209 1.00 32.41 425 PRO A CA 1
ATOM 3239 C C . PRO A 1 425 ? -42.107 15.670 19.320 1.00 32.41 425 PRO A C 1
ATOM 3241 O O . PRO A 1 425 ? -43.238 15.843 19.770 1.00 32.41 425 PRO A O 1
ATOM 3244 N N . GLY A 1 426 ? -41.280 14.736 19.797 1.00 23.14 426 GLY A N 1
ATOM 3245 C CA . GLY A 1 426 ? -41.571 13.875 20.944 1.00 23.14 426 GLY A CA 1
ATOM 3246 C C . GLY A 1 426 ? -40.284 13.390 21.614 1.00 23.14 426 GLY A C 1
ATOM 3247 O O . GLY A 1 426 ? -39.356 12.964 20.934 1.00 23.14 426 GLY A O 1
ATOM 3248 N N . ASP A 1 427 ? -40.246 13.538 22.932 1.00 23.23 427 ASP A N 1
ATOM 3249 C CA . ASP A 1 427 ? -39.105 13.453 23.843 1.00 23.23 427 ASP A CA 1
ATOM 3250 C C . ASP A 1 427 ? -38.360 12.104 23.923 1.00 23.23 427 ASP A C 1
ATOM 3252 O O . ASP A 1 427 ? -38.966 11.039 23.894 1.00 23.23 427 ASP A O 1
ATOM 3256 N N . GLY A 1 428 ? -37.047 12.203 24.180 1.00 22.80 428 GLY A N 1
ATOM 3257 C CA . GLY A 1 428 ? -36.368 11.461 25.253 1.00 22.80 428 GLY A CA 1
ATOM 3258 C C . GLY A 1 428 ? -35.924 10.014 25.003 1.00 22.80 428 GLY A C 1
ATOM 3259 O O . GLY A 1 428 ? -36.694 9.093 25.214 1.00 22.80 428 GLY A O 1
ATOM 3260 N N . GLU A 1 429 ? -34.638 9.820 24.686 1.00 22.73 429 GLU A N 1
ATOM 3261 C CA . GLU A 1 429 ? -33.646 9.104 25.524 1.00 22.73 429 GLU A CA 1
ATOM 3262 C C . GLU A 1 429 ? -32.337 8.913 24.732 1.00 22.73 429 GLU A C 1
ATOM 3264 O O . GLU A 1 429 ? -32.276 8.254 23.695 1.00 22.73 429 GLU A O 1
ATOM 3269 N N . GLY A 1 430 ? -31.270 9.568 25.201 1.00 24.03 430 GLY A N 1
ATOM 3270 C CA . GLY A 1 430 ? -29.961 9.564 24.556 1.00 24.03 430 GLY A CA 1
ATOM 3271 C C . GLY A 1 430 ? -29.234 8.237 24.749 1.00 24.03 430 GLY A C 1
ATOM 3272 O O . GLY A 1 430 ? -28.952 7.839 25.876 1.00 24.03 430 GLY A O 1
ATOM 3273 N N . THR A 1 431 ? -28.864 7.589 23.644 1.00 22.03 431 THR A N 1
ATOM 3274 C CA . THR A 1 431 ? -27.919 6.467 23.660 1.00 22.03 431 THR A CA 1
ATOM 3275 C C . THR A 1 431 ? -26.529 7.004 23.325 1.00 22.03 431 THR A C 1
ATOM 3277 O O . THR A 1 431 ? -26.291 7.513 22.231 1.00 22.03 431 THR A O 1
ATOM 3280 N N . GLN A 1 432 ? -25.628 6.947 24.306 1.00 22.77 432 GLN A N 1
ATOM 3281 C CA . GLN A 1 432 ? -24.219 7.317 24.182 1.00 22.77 432 GLN A CA 1
ATOM 3282 C C . GLN A 1 432 ? -23.544 6.494 23.075 1.00 22.77 432 GLN A C 1
ATOM 3284 O O . GLN A 1 432 ? -23.553 5.264 23.114 1.00 22.77 432 GLN A O 1
ATOM 3289 N N . ALA A 1 433 ? -22.937 7.172 22.100 1.00 22.62 433 ALA A N 1
ATOM 3290 C CA . ALA A 1 433 ? -22.084 6.541 21.102 1.00 22.62 433 ALA A CA 1
ATOM 3291 C C . ALA A 1 433 ? -20.794 6.039 21.774 1.00 22.62 433 ALA A C 1
ATOM 3293 O O . ALA A 1 433 ? -19.992 6.828 22.276 1.00 22.62 433 ALA A O 1
ATOM 3294 N N . GLY A 1 434 ? -20.624 4.716 21.809 1.00 23.34 434 GLY A N 1
ATOM 3295 C CA . GLY A 1 434 ? -19.421 4.053 22.300 1.00 23.34 434 GLY A CA 1
ATOM 3296 C C . GLY A 1 434 ? -18.204 4.340 21.417 1.00 23.34 434 GLY A C 1
ATOM 3297 O O . GLY A 1 434 ? -18.273 4.283 20.192 1.00 23.34 434 GLY A O 1
ATOM 3298 N N . SER A 1 435 ? -17.097 4.642 22.086 1.00 24.86 435 SER A N 1
ATOM 3299 C CA . SER A 1 435 ? -15.752 4.955 21.598 1.00 24.86 435 SER A CA 1
ATOM 3300 C C . SER A 1 435 ? -15.205 4.041 20.490 1.00 24.86 435 SER A C 1
ATOM 3302 O O . SER A 1 435 ? -15.101 2.826 20.664 1.00 24.86 435 SER A O 1
ATOM 3304 N N . THR A 1 436 ? -14.740 4.652 19.400 1.00 22.56 436 THR A N 1
ATOM 3305 C CA . THR A 1 436 ? -13.916 4.043 18.343 1.00 22.56 436 THR A CA 1
ATOM 3306 C C . THR A 1 436 ? -12.487 3.776 18.858 1.00 22.56 436 THR A C 1
ATOM 3308 O O . THR A 1 436 ? -11.904 4.681 19.453 1.00 22.56 436 THR A O 1
ATOM 3311 N N . PRO A 1 437 ? -11.874 2.593 18.644 1.00 25.23 437 PRO A N 1
ATOM 3312 C CA . PRO A 1 437 ? -10.494 2.344 19.066 1.00 25.23 437 PRO A CA 1
ATOM 3313 C C . PRO A 1 437 ? -9.474 3.007 18.119 1.00 25.23 437 PRO A C 1
ATOM 3315 O O . PRO A 1 437 ? -9.523 2.813 16.903 1.00 25.23 437 PRO A O 1
ATOM 3318 N N . SER A 1 438 ? -8.537 3.773 18.688 1.00 25.59 438 SER A N 1
ATOM 3319 C CA . SER A 1 438 ? -7.425 4.430 17.984 1.00 25.59 438 SER A CA 1
ATOM 3320 C C . SER A 1 438 ? -6.419 3.420 17.417 1.00 25.59 438 SER A C 1
ATOM 3322 O O . SER A 1 438 ? -5.956 2.517 18.113 1.00 25.59 438 SER A O 1
ATOM 3324 N N . ILE A 1 439 ? -6.063 3.578 16.139 1.00 29.50 439 ILE A N 1
ATOM 3325 C CA . ILE A 1 439 ? -5.066 2.758 15.435 1.00 29.50 439 ILE A CA 1
ATOM 3326 C C . ILE A 1 439 ? -3.686 3.415 15.589 1.00 29.50 439 ILE A C 1
ATOM 3328 O O . ILE A 1 439 ? -3.397 4.409 14.924 1.00 29.50 439 ILE A O 1
ATOM 3332 N N . THR A 1 440 ? -2.812 2.835 16.413 1.00 30.62 440 THR A N 1
ATOM 3333 C CA . THR A 1 440 ? -1.395 3.229 16.505 1.00 30.62 440 THR A CA 1
ATOM 3334 C C . THR A 1 440 ? -0.586 2.534 15.401 1.00 30.62 440 THR A C 1
ATOM 3336 O O . THR A 1 440 ? -0.335 1.332 15.447 1.00 30.62 440 THR A O 1
ATOM 3339 N N . ILE A 1 441 ? -0.166 3.291 14.387 1.00 37.00 441 ILE A N 1
ATOM 3340 C CA . ILE A 1 441 ? 0.715 2.874 13.282 1.00 37.00 441 ILE A CA 1
ATOM 3341 C C . ILE A 1 441 ? 2.159 3.283 13.627 1.00 37.00 441 ILE A C 1
ATOM 3343 O O . ILE A 1 441 ? 2.607 4.351 13.221 1.00 37.00 441 ILE A O 1
ATOM 3347 N N . LEU A 1 442 ? 2.913 2.504 14.402 1.00 32.75 442 LEU A N 1
ATOM 3348 C CA . LEU A 1 442 ? 4.370 2.692 14.489 1.00 32.75 442 LEU A CA 1
ATOM 3349 C C . LEU A 1 442 ? 5.100 1.354 14.331 1.00 32.75 442 LEU A C 1
ATOM 3351 O O . LEU A 1 442 ? 4.653 0.351 14.888 1.00 32.75 442 LEU A O 1
ATOM 3355 N N . PRO A 1 443 ? 6.226 1.311 13.596 1.00 28.31 443 PRO A N 1
ATOM 3356 C CA . PRO A 1 443 ? 7.108 0.152 13.608 1.00 28.31 443 PRO A CA 1
ATOM 3357 C C . PRO A 1 443 ? 7.828 0.030 14.968 1.00 28.31 443 PRO A C 1
ATOM 3359 O O . PRO A 1 443 ? 7.999 1.036 15.663 1.00 28.31 443 PRO A O 1
ATOM 3362 N N . PRO A 1 444 ? 8.301 -1.171 15.354 1.00 28.34 444 PRO A N 1
ATOM 3363 C CA . PRO A 1 444 ? 9.111 -1.335 16.553 1.00 28.34 444 PRO A CA 1
ATOM 3364 C C . PRO A 1 444 ? 10.427 -0.571 16.384 1.00 28.34 444 PRO A C 1
ATOM 3366 O O . PRO A 1 444 ? 11.162 -0.789 15.419 1.00 28.34 444 PRO A O 1
ATOM 3369 N N . LEU A 1 445 ? 10.738 0.313 17.329 1.00 30.19 445 LEU A N 1
ATOM 3370 C CA . LEU A 1 445 ? 12.057 0.926 17.425 1.00 30.19 445 LEU A CA 1
ATOM 3371 C C . LEU A 1 445 ? 13.086 -0.171 17.715 1.00 30.19 445 LEU A C 1
ATOM 3373 O O . LEU A 1 445 ? 12.920 -0.947 18.657 1.00 30.19 445 LEU A O 1
ATOM 3377 N N . HIS A 1 446 ? 14.157 -0.230 16.921 1.00 28.50 446 HIS A N 1
ATOM 3378 C CA . HIS A 1 446 ? 15.345 -0.995 17.280 1.00 28.50 446 HIS A CA 1
ATOM 3379 C C . HIS A 1 446 ? 15.862 -0.474 18.624 1.00 28.50 446 HIS A C 1
ATOM 3381 O O . HIS A 1 446 ? 16.458 0.599 18.694 1.00 28.50 446 HIS A O 1
ATOM 3387 N N . THR A 1 447 ? 15.651 -1.236 19.694 1.00 25.08 447 THR A N 1
ATOM 3388 C CA . THR A 1 447 ? 16.471 -1.127 20.894 1.00 25.08 447 THR A CA 1
ATOM 3389 C C . THR A 1 447 ? 17.884 -1.565 20.507 1.00 25.08 447 THR A C 1
ATOM 3391 O O . THR A 1 447 ? 18.071 -2.707 20.073 1.00 25.08 447 THR A O 1
ATOM 3394 N N . PRO A 1 448 ? 18.906 -0.696 20.619 1.00 25.53 448 PRO A N 1
ATOM 3395 C CA . PRO A 1 448 ? 20.277 -1.172 20.612 1.00 25.53 448 PRO A CA 1
ATOM 3396 C C . PRO A 1 448 ? 20.404 -2.195 21.739 1.00 25.53 448 PRO A C 1
ATOM 3398 O O . PRO A 1 448 ? 19.828 -2.010 22.814 1.00 25.53 448 PRO A O 1
ATOM 3401 N N . GLN A 1 449 ? 21.124 -3.282 21.468 1.00 25.72 449 GLN A N 1
ATOM 3402 C CA . GLN A 1 449 ? 21.448 -4.305 22.454 1.00 25.72 449 GLN A CA 1
ATOM 3403 C C . GLN A 1 449 ? 21.836 -3.650 23.781 1.00 25.72 449 GLN A C 1
ATOM 3405 O O . GLN A 1 449 ? 22.639 -2.716 23.806 1.00 25.72 449 GLN A O 1
ATOM 3410 N N . SER A 1 450 ? 21.253 -4.148 24.869 1.00 26.80 450 SER A N 1
ATOM 3411 C CA . SER A 1 450 ? 21.571 -3.766 26.238 1.00 26.80 450 SER A CA 1
ATOM 3412 C C . SER A 1 450 ? 23.029 -4.113 26.561 1.00 26.80 450 SER A C 1
ATOM 3414 O O . SER A 1 450 ? 23.321 -5.126 27.192 1.00 26.80 450 SER A O 1
ATOM 3416 N N . GLY A 1 451 ? 23.956 -3.271 26.116 1.00 25.17 451 GLY A N 1
ATOM 3417 C CA . GLY A 1 451 ? 25.159 -2.985 26.872 1.00 25.17 451 GLY A CA 1
ATOM 3418 C C . GLY A 1 451 ? 24.729 -2.105 28.034 1.00 25.17 451 GLY A C 1
ATOM 3419 O O . GLY A 1 451 ? 24.073 -1.089 27.825 1.00 25.17 451 GLY A O 1
ATOM 3420 N N . SER A 1 452 ? 25.032 -2.537 29.251 1.00 28.53 452 SER A N 1
ATOM 3421 C CA . SER A 1 452 ? 24.855 -1.774 30.483 1.00 28.53 452 SER A CA 1
ATOM 3422 C C . SER A 1 452 ? 25.325 -0.323 30.308 1.00 28.53 452 SER A C 1
ATOM 3424 O O . SER A 1 452 ? 26.522 -0.047 30.367 1.00 28.53 452 SER A O 1
ATOM 3426 N N . LEU A 1 453 ? 24.387 0.593 30.078 1.00 29.94 453 LEU A N 1
ATOM 3427 C CA . LEU A 1 453 ? 24.597 2.026 30.204 1.00 29.94 453 LEU A CA 1
ATOM 3428 C C . LEU A 1 453 ? 23.873 2.446 31.475 1.00 29.94 453 LEU A C 1
ATOM 3430 O O . LEU A 1 453 ? 22.655 2.328 31.597 1.00 29.94 453 LEU A O 1
ATOM 3434 N N . GLU A 1 454 ? 24.687 2.834 32.445 1.00 27.28 454 GLU A N 1
ATOM 3435 C CA . GLU A 1 454 ? 24.309 3.382 33.736 1.00 27.28 454 GLU A CA 1
ATOM 3436 C C . GLU A 1 454 ? 23.187 4.420 33.596 1.00 27.28 454 GLU A C 1
ATOM 3438 O O . GLU A 1 454 ? 23.181 5.244 32.677 1.00 27.28 454 GLU A O 1
ATOM 3443 N N . GLY A 1 455 ? 22.234 4.378 34.531 1.00 28.94 455 GLY A N 1
ATOM 3444 C CA . GLY A 1 455 ? 21.124 5.318 34.602 1.00 28.94 455 GLY A CA 1
ATOM 3445 C C . GLY A 1 455 ? 21.614 6.764 34.615 1.00 28.94 455 GLY A C 1
ATOM 3446 O O . GLY A 1 455 ? 22.099 7.263 35.626 1.00 28.94 455 GLY A O 1
ATOM 3447 N N . THR A 1 456 ? 21.447 7.448 33.489 1.00 31.55 456 THR A N 1
ATOM 3448 C CA . THR A 1 456 ? 21.612 8.894 33.365 1.00 31.55 456 THR A CA 1
ATOM 3449 C C . THR A 1 456 ? 20.295 9.460 32.841 1.00 31.55 456 THR A C 1
ATOM 3451 O O . THR A 1 456 ? 19.862 9.175 31.727 1.00 31.55 456 THR A O 1
ATOM 3454 N N . ASN A 1 457 ? 19.599 10.227 33.685 1.00 40.31 457 ASN A N 1
ATOM 3455 C CA . ASN A 1 457 ? 18.381 10.956 33.326 1.00 40.31 457 ASN A CA 1
ATOM 3456 C C . ASN A 1 457 ? 18.719 12.059 32.302 1.00 40.31 457 ASN A C 1
ATOM 3458 O O . ASN A 1 457 ? 18.899 13.221 32.669 1.00 40.31 457 ASN A O 1
ATOM 3462 N N . TYR A 1 458 ? 18.782 11.733 31.008 1.00 44.47 458 TYR A N 1
ATOM 3463 C CA . TYR A 1 458 ? 19.049 12.716 29.944 1.00 44.47 458 TYR A CA 1
ATOM 3464 C C . TYR A 1 458 ? 18.027 13.875 29.912 1.00 44.47 458 TYR A C 1
ATOM 3466 O O . TYR A 1 458 ? 18.356 14.979 29.484 1.00 44.47 458 TYR A O 1
ATOM 3474 N N . GLU A 1 459 ? 16.810 13.680 30.441 1.00 50.84 459 GLU A N 1
ATOM 3475 C CA . GLU A 1 459 ? 15.772 14.723 30.556 1.00 50.84 459 GLU A CA 1
ATOM 3476 C C . GLU A 1 459 ? 16.108 15.862 31.540 1.00 50.84 459 GLU A C 1
ATOM 3478 O O . GLU A 1 459 ? 15.410 16.884 31.570 1.00 50.84 459 GLU A O 1
ATOM 3483 N N . THR A 1 460 ? 17.158 15.701 32.354 1.00 50.56 460 THR A N 1
ATOM 3484 C CA . THR A 1 460 ? 17.609 16.708 33.332 1.00 50.56 460 THR A CA 1
ATOM 3485 C C . THR A 1 460 ? 18.765 17.590 32.851 1.00 50.56 460 THR A C 1
ATOM 3487 O O . THR A 1 460 ? 19.148 18.512 33.564 1.00 50.56 460 THR A O 1
ATOM 3490 N N . GLU A 1 461 ? 19.292 17.386 31.637 1.00 62.38 461 GLU A N 1
ATOM 3491 C CA . GLU A 1 461 ? 20.471 18.134 31.164 1.00 62.38 461 GLU A CA 1
ATOM 3492 C C . GLU A 1 461 ? 20.172 19.453 30.427 1.00 62.38 461 GLU A C 1
ATOM 3494 O O . GLU A 1 461 ? 21.068 20.291 30.311 1.00 62.38 461 GLU A O 1
ATOM 3499 N N . ILE A 1 462 ? 18.952 19.672 29.916 1.00 84.44 462 ILE A N 1
ATOM 3500 C CA . ILE A 1 462 ? 18.627 20.905 29.175 1.00 84.44 462 ILE A CA 1
ATOM 3501 C C . ILE A 1 462 ? 18.121 21.971 30.145 1.00 84.44 462 ILE A C 1
ATOM 3503 O O . ILE A 1 462 ? 17.051 21.816 30.739 1.00 84.44 462 ILE A O 1
ATOM 3507 N N . SER A 1 463 ? 18.866 23.072 30.264 1.00 88.19 463 SER A N 1
ATOM 3508 C CA . SER A 1 463 ? 18.478 24.209 31.102 1.00 88.19 463 SER A CA 1
ATOM 3509 C C . SER A 1 463 ? 17.141 24.819 30.659 1.00 88.19 463 SER A C 1
ATOM 3511 O O . SER A 1 463 ? 16.812 24.810 29.474 1.00 88.19 463 SER A O 1
ATOM 3513 N N . SER A 1 464 ? 16.388 25.394 31.601 1.00 86.56 464 SER A N 1
ATOM 3514 C CA . SER A 1 464 ? 15.110 26.078 31.331 1.00 86.56 464 SER A CA 1
ATOM 3515 C C . SER A 1 464 ? 15.241 27.164 30.249 1.00 86.56 464 SER A C 1
ATOM 3517 O O . SER A 1 464 ? 14.436 27.220 29.325 1.00 86.56 464 SER A O 1
ATOM 3519 N N . GLN A 1 465 ? 16.326 27.948 30.289 1.00 89.50 465 GLN A N 1
ATOM 3520 C CA . GLN A 1 465 ? 16.624 28.957 29.269 1.00 89.50 465 GLN A CA 1
ATOM 3521 C C . GLN A 1 465 ? 16.835 28.329 27.882 1.00 89.50 465 GLN A C 1
ATOM 3523 O O . GLN A 1 465 ? 16.314 28.819 26.885 1.00 89.50 465 GLN A O 1
ATOM 3528 N N . THR A 1 466 ? 17.568 27.216 27.808 1.00 91.31 466 THR A N 1
ATOM 3529 C CA . THR A 1 466 ? 17.795 26.501 26.544 1.00 91.31 466 THR A CA 1
ATOM 3530 C C . THR A 1 466 ? 16.501 25.895 25.996 1.00 91.31 466 THR A C 1
ATOM 3532 O O . THR A 1 466 ? 16.313 25.871 24.784 1.00 91.31 466 THR A O 1
ATOM 3535 N N . GLN A 1 467 ? 15.591 25.426 26.855 1.00 93.38 467 GLN A N 1
ATOM 3536 C CA . GLN A 1 467 ? 14.276 24.942 26.417 1.00 93.38 467 GLN A CA 1
ATOM 3537 C C . GLN A 1 467 ? 13.468 26.072 25.760 1.00 93.38 467 GLN A C 1
ATOM 3539 O O . GLN A 1 467 ? 12.946 25.873 24.665 1.00 93.38 467 GLN A O 1
ATOM 3544 N N . ASP A 1 468 ? 13.454 27.269 26.356 1.00 94.56 468 ASP A N 1
ATOM 3545 C CA . ASP A 1 468 ? 12.771 28.444 25.791 1.00 94.56 468 ASP A CA 1
ATOM 3546 C C . ASP A 1 468 ? 13.339 28.818 24.413 1.00 94.56 468 ASP A C 1
ATOM 3548 O O . ASP A 1 468 ? 12.596 29.035 23.454 1.00 94.56 468 ASP A O 1
ATOM 3552 N N . GLU A 1 469 ? 14.668 28.825 24.286 1.00 95.56 469 GLU A N 1
ATOM 3553 C CA . GLU A 1 469 ? 15.353 29.071 23.014 1.00 95.56 469 GLU A CA 1
ATOM 3554 C C . GLU A 1 469 ? 15.000 28.017 21.952 1.00 95.56 469 GLU A C 1
ATOM 3556 O O . GLU A 1 469 ? 14.771 28.364 20.791 1.00 95.56 469 GLU A O 1
ATOM 3561 N N . LEU A 1 470 ? 14.916 26.738 22.330 1.00 96.19 470 LEU A N 1
ATOM 3562 C CA . LEU A 1 470 ? 14.552 25.649 21.422 1.00 96.19 470 LEU A CA 1
ATOM 3563 C C . LEU A 1 470 ? 13.101 25.762 20.943 1.00 96.19 470 LEU A C 1
ATOM 3565 O O . LEU A 1 470 ? 12.858 25.623 19.748 1.00 96.19 470 LEU A O 1
ATOM 3569 N N . ILE A 1 471 ? 12.148 26.083 21.820 1.00 96.75 471 ILE A N 1
ATOM 3570 C CA . ILE A 1 471 ? 10.752 26.316 21.415 1.00 96.75 471 ILE A CA 1
ATOM 3571 C C . ILE A 1 471 ? 10.659 27.486 20.427 1.00 96.75 471 ILE A C 1
ATOM 3573 O O . ILE A 1 471 ? 9.995 27.382 19.397 1.00 96.75 471 ILE A O 1
ATOM 3577 N N . GLN A 1 472 ? 11.405 28.567 20.661 1.00 95.75 472 GLN A N 1
ATOM 3578 C CA . GLN A 1 472 ? 11.483 29.685 19.717 1.00 95.75 472 GLN A CA 1
ATOM 3579 C C . GLN A 1 472 ? 12.116 29.284 18.376 1.00 95.75 472 GLN A C 1
ATOM 3581 O O . GLN A 1 472 ? 11.705 29.771 17.321 1.00 95.75 472 GLN A O 1
ATOM 3586 N N . ILE A 1 473 ? 13.100 28.380 18.381 1.00 94.94 473 ILE A N 1
ATOM 3587 C CA . ILE A 1 473 ? 13.663 27.802 17.154 1.00 94.94 473 ILE A CA 1
ATOM 3588 C C . ILE A 1 473 ? 12.602 26.988 16.406 1.00 94.94 473 ILE A C 1
ATOM 3590 O O . ILE A 1 473 ? 12.499 27.146 15.187 1.00 94.94 473 ILE A O 1
ATOM 3594 N N . PHE A 1 474 ? 11.811 26.163 17.102 1.00 96.31 474 PHE A N 1
ATOM 3595 C CA . PHE A 1 474 ? 10.712 25.402 16.505 1.00 96.31 474 PHE A CA 1
ATOM 3596 C C . PHE A 1 474 ? 9.741 26.333 15.776 1.00 96.31 474 PHE A C 1
ATOM 3598 O O . PHE A 1 474 ? 9.549 26.205 14.565 1.00 96.31 474 PHE A O 1
ATOM 3605 N N . LEU A 1 475 ? 9.206 27.323 16.493 1.00 94.19 475 LEU A N 1
ATOM 3606 C CA . LEU A 1 475 ? 8.230 28.272 15.963 1.00 94.19 475 LEU A CA 1
ATOM 3607 C C . LEU A 1 475 ? 8.800 29.075 14.789 1.00 94.19 475 LEU A C 1
ATOM 3609 O O . LEU A 1 475 ? 8.119 29.263 13.795 1.00 94.19 475 LEU A O 1
ATOM 3613 N N . LYS A 1 476 ? 10.080 29.468 14.809 1.00 91.38 476 LYS A N 1
ATOM 3614 C CA . LYS A 1 476 ? 10.684 30.250 13.710 1.00 91.38 476 LYS A CA 1
ATOM 3615 C C . LYS A 1 476 ? 11.095 29.431 12.487 1.00 91.38 476 LYS A C 1
ATOM 3617 O O . LYS A 1 476 ? 11.265 29.997 11.408 1.00 91.38 476 LYS A O 1
ATOM 3622 N N . ARG A 1 477 ? 11.345 28.125 12.632 1.00 91.44 477 ARG A N 1
ATOM 3623 C CA . ARG A 1 477 ? 11.908 27.285 11.552 1.00 91.44 477 ARG A CA 1
ATOM 3624 C C . ARG A 1 477 ? 10.942 26.231 11.011 1.00 91.44 477 ARG A C 1
ATOM 3626 O O . ARG A 1 477 ? 11.109 25.832 9.857 1.00 91.44 477 ARG A O 1
ATOM 3633 N N . VAL A 1 478 ? 9.969 25.787 11.805 1.00 93.81 478 VAL A N 1
ATOM 3634 C CA . VAL A 1 478 ? 8.978 24.767 11.429 1.00 93.81 478 VAL A CA 1
ATOM 3635 C C . VAL A 1 478 ? 7.655 25.413 11.030 1.00 93.81 478 VAL A C 1
ATOM 3637 O O . VAL A 1 478 ? 7.255 25.253 9.877 1.00 93.81 478 VAL A O 1
ATOM 3640 N N . ASN A 1 479 ? 7.017 26.173 11.927 1.00 90.75 479 ASN A N 1
ATOM 3641 C CA . ASN A 1 479 ? 5.663 26.707 11.716 1.00 90.75 479 ASN A CA 1
ATOM 3642 C C . ASN A 1 479 ? 5.494 27.519 10.413 1.00 90.75 479 ASN A C 1
ATOM 3644 O O . ASN A 1 479 ? 4.535 27.253 9.693 1.00 90.75 479 ASN A O 1
ATOM 3648 N N . PRO A 1 480 ? 6.434 28.401 10.005 1.00 90.06 480 PRO A N 1
ATOM 3649 C CA . PRO A 1 480 ? 6.321 29.148 8.749 1.00 90.06 480 PRO A CA 1
ATOM 3650 C C . PRO A 1 480 ? 6.323 28.283 7.484 1.00 90.06 480 PRO A C 1
ATOM 3652 O O . PRO A 1 480 ? 6.040 28.775 6.395 1.00 90.06 480 PRO A O 1
ATOM 3655 N N . ARG A 1 481 ? 6.702 27.003 7.593 1.00 90.12 481 ARG A N 1
ATOM 3656 C CA . ARG A 1 481 ? 6.665 26.025 6.494 1.00 90.12 481 ARG A CA 1
ATOM 3657 C C . ARG A 1 481 ? 5.503 25.055 6.635 1.00 90.12 481 ARG A C 1
ATOM 3659 O O . ARG A 1 481 ? 4.900 24.679 5.636 1.00 90.12 481 ARG A O 1
ATOM 3666 N N . TYR A 1 482 ? 5.268 24.613 7.865 1.00 95.50 482 TYR A N 1
ATOM 3667 C CA . TYR A 1 482 ? 4.331 23.563 8.226 1.00 95.50 482 TYR A CA 1
ATOM 3668 C C . TYR A 1 482 ? 3.523 24.054 9.438 1.00 95.50 482 TYR A C 1
ATOM 3670 O O . TYR A 1 482 ? 3.860 23.709 10.572 1.00 95.50 482 TYR A O 1
ATOM 3678 N N . PRO A 1 483 ? 2.502 24.906 9.233 1.00 94.62 483 PRO A N 1
ATOM 3679 C CA . PRO A 1 483 ? 1.789 25.597 10.312 1.00 94.62 483 PRO A CA 1
ATOM 3680 C C . PRO A 1 483 ? 0.774 24.694 11.036 1.00 94.62 483 PRO A C 1
ATOM 3682 O O . PRO A 1 483 ? -0.343 25.111 11.326 1.00 94.62 483 PRO A O 1
ATOM 3685 N N . PHE A 1 484 ? 1.128 23.436 11.307 1.00 95.75 484 PHE A N 1
ATOM 3686 C CA . PHE A 1 484 ? 0.211 22.441 11.870 1.00 95.75 484 PHE A CA 1
ATOM 3687 C C . PHE A 1 484 ? 0.015 22.561 13.387 1.00 95.75 484 PHE A C 1
ATOM 3689 O O . PHE A 1 484 ? -0.882 21.907 13.904 1.00 95.75 484 PHE A O 1
ATOM 3696 N N . LEU A 1 485 ? 0.806 23.375 14.097 1.00 94.62 485 LEU A N 1
ATOM 3697 C CA . LEU A 1 485 ? 0.589 23.720 15.508 1.00 94.62 485 LEU A CA 1
ATOM 3698 C C . LEU A 1 485 ? 0.259 25.207 15.625 1.00 94.62 485 LEU A C 1
ATOM 3700 O O . LEU A 1 485 ? 1.062 26.040 15.209 1.00 94.62 485 LEU A O 1
ATOM 3704 N N . HIS A 1 486 ? -0.890 25.520 16.224 1.00 92.50 486 HIS A N 1
ATOM 3705 C CA . HIS A 1 486 ? -1.268 26.893 16.551 1.00 92.50 486 HIS A CA 1
ATOM 3706 C C . HIS A 1 486 ? -0.355 27.438 17.659 1.00 92.50 486 HIS A C 1
ATOM 3708 O O . HIS A 1 486 ? -0.272 26.839 18.736 1.00 92.50 486 HIS A O 1
ATOM 3714 N N . GLU A 1 487 ? 0.336 28.548 17.392 1.00 92.50 487 GLU A N 1
ATOM 3715 C CA . GLU A 1 487 ? 1.437 29.054 18.221 1.00 92.50 487 GLU A CA 1
ATOM 3716 C C . GLU A 1 487 ? 1.018 29.321 19.670 1.00 92.50 487 GLU A C 1
ATOM 3718 O O . GLU A 1 487 ? 1.602 28.757 20.594 1.00 92.50 487 GLU A O 1
ATOM 3723 N N . GLU A 1 488 ? -0.031 30.114 19.880 1.00 90.62 488 GLU A N 1
ATOM 3724 C CA . GLU A 1 488 ? -0.496 30.490 21.221 1.00 90.62 488 GLU A CA 1
ATOM 3725 C C . GLU A 1 488 ? -0.943 29.265 22.036 1.00 90.62 488 GLU A C 1
ATOM 3727 O O . GLU A 1 488 ? -0.612 29.129 23.214 1.00 90.62 488 GLU A O 1
ATOM 3732 N N . THR A 1 489 ? -1.655 28.333 21.390 1.00 91.94 489 THR A N 1
ATOM 3733 C CA . THR A 1 489 ? -2.121 27.095 22.034 1.00 91.94 489 THR A CA 1
ATOM 3734 C C . THR A 1 489 ? -0.936 26.233 22.459 1.00 91.94 489 THR A C 1
ATOM 3736 O O . THR A 1 489 ? -0.909 25.716 23.575 1.00 91.94 489 THR A O 1
ATOM 3739 N N . PHE A 1 490 ? 0.066 26.101 21.590 1.00 95.56 490 PHE A N 1
ATOM 3740 C CA . PHE A 1 490 ? 1.259 25.315 21.874 1.00 95.56 490 PHE A CA 1
ATOM 3741 C C . PHE A 1 490 ? 2.139 25.953 22.963 1.00 95.56 490 PHE A C 1
ATOM 3743 O O . PHE A 1 490 ? 2.643 25.241 23.832 1.00 95.56 490 PHE A O 1
ATOM 3750 N N . ILE A 1 491 ? 2.281 27.284 22.973 1.00 96.00 491 ILE A N 1
ATOM 3751 C CA . ILE A 1 491 ? 2.988 28.013 24.038 1.00 96.00 491 ILE A CA 1
ATOM 3752 C C . ILE A 1 491 ? 2.294 27.796 25.385 1.00 96.00 491 ILE A C 1
ATOM 3754 O O . ILE A 1 491 ? 2.962 27.466 26.362 1.00 96.00 491 ILE A O 1
ATOM 3758 N N . ALA A 1 492 ? 0.961 27.865 25.433 1.00 95.19 492 ALA A N 1
ATOM 3759 C CA . ALA A 1 492 ? 0.214 27.586 26.658 1.00 95.19 492 ALA A CA 1
ATOM 3760 C C . ALA A 1 492 ? 0.451 26.152 27.177 1.00 95.19 492 ALA A C 1
ATOM 3762 O O . ALA A 1 492 ? 0.577 25.942 28.385 1.00 95.19 492 ALA A O 1
ATOM 3763 N N . TRP A 1 493 ? 0.559 25.157 26.284 1.00 95.50 493 TRP A N 1
ATOM 3764 C CA . TRP A 1 493 ? 0.929 23.789 26.674 1.00 95.50 493 TRP A CA 1
ATOM 3765 C C . TRP A 1 493 ? 2.337 23.733 27.272 1.00 95.50 493 TRP A C 1
ATOM 3767 O O . TRP A 1 493 ? 2.549 23.070 28.291 1.00 95.50 493 TRP A O 1
ATOM 3777 N N . TYR A 1 494 ? 3.289 24.433 26.655 1.00 95.88 494 TYR A N 1
ATOM 3778 C CA . TYR A 1 494 ? 4.671 24.496 27.118 1.00 95.88 494 TYR A CA 1
ATOM 3779 C C . TYR A 1 494 ? 4.798 25.165 28.493 1.00 95.88 494 TYR A C 1
ATOM 3781 O O . TYR A 1 494 ? 5.445 24.602 29.378 1.00 95.88 494 TYR A O 1
ATOM 3789 N N . ASP A 1 495 ? 4.132 26.298 28.713 1.00 94.94 495 ASP A N 1
ATOM 3790 C CA . ASP A 1 495 ? 4.153 27.013 29.992 1.00 94.94 495 ASP A CA 1
ATOM 3791 C C . ASP A 1 495 ? 3.560 26.168 31.127 1.00 94.94 495 ASP A C 1
ATOM 3793 O O . ASP A 1 495 ? 4.149 26.076 32.209 1.00 94.94 495 ASP A O 1
ATOM 3797 N N . ALA A 1 496 ? 2.443 25.476 30.870 1.00 92.56 496 ALA A N 1
ATOM 3798 C CA . ALA A 1 496 ? 1.824 24.566 31.834 1.00 92.56 496 ALA A CA 1
ATOM 3799 C C . ALA A 1 496 ? 2.756 23.398 32.206 1.00 92.56 496 ALA A C 1
ATOM 3801 O O . ALA A 1 496 ? 2.963 23.103 33.386 1.00 92.56 496 ALA A O 1
ATOM 3802 N N . TRP A 1 497 ? 3.378 22.763 31.209 1.00 92.31 497 TRP A N 1
ATOM 3803 C CA . TRP A 1 497 ? 4.345 21.682 31.421 1.00 92.31 497 TRP A CA 1
ATOM 3804 C C . TRP A 1 497 ? 5.588 22.152 32.184 1.00 92.31 497 TRP A C 1
ATOM 3806 O O . TRP A 1 497 ? 6.058 21.473 33.101 1.00 92.31 497 TRP A O 1
ATOM 3816 N N . LYS A 1 498 ? 6.104 23.338 31.854 1.00 90.88 498 LYS A N 1
ATOM 3817 C CA . LYS A 1 498 ? 7.255 23.950 32.524 1.00 90.88 498 LYS A CA 1
ATOM 3818 C C . LYS A 1 498 ? 6.945 24.269 33.989 1.00 90.88 498 LYS A C 1
ATOM 3820 O O . LYS A 1 498 ? 7.756 23.959 34.863 1.00 90.88 498 LYS A O 1
ATOM 3825 N N . ALA A 1 499 ? 5.770 24.830 34.275 1.00 89.56 499 ALA A N 1
ATOM 3826 C CA . ALA A 1 499 ? 5.312 25.101 35.637 1.00 89.56 499 ALA A CA 1
ATOM 3827 C C . ALA A 1 499 ? 5.174 23.811 36.465 1.00 89.56 499 ALA A C 1
ATOM 3829 O O . ALA A 1 499 ? 5.686 23.742 37.582 1.00 89.56 499 ALA A O 1
ATOM 3830 N N . SER A 1 500 ? 4.566 22.770 35.886 1.00 87.81 500 SER A N 1
ATOM 3831 C CA . SER A 1 500 ? 4.446 21.433 36.484 1.00 87.81 500 SER A CA 1
ATOM 3832 C C . SER A 1 500 ? 5.819 20.853 36.861 1.00 87.81 500 SER A C 1
ATOM 3834 O O . SER A 1 500 ? 6.029 20.454 38.010 1.00 87.81 500 SER A O 1
ATOM 3836 N N . ARG A 1 501 ? 6.807 20.913 35.957 1.00 84.56 501 ARG A N 1
ATOM 3837 C CA . ARG A 1 501 ? 8.178 20.452 36.245 1.00 84.56 501 ARG A CA 1
ATOM 3838 C C . ARG A 1 501 ? 8.877 21.261 37.333 1.00 84.56 501 ARG A C 1
ATOM 3840 O O . ARG A 1 501 ? 9.539 20.663 38.176 1.00 84.56 501 ARG A O 1
ATOM 3847 N N . ASN A 1 502 ? 8.727 22.586 37.340 1.00 84.69 502 ASN A N 1
ATOM 3848 C CA . ASN A 1 502 ? 9.329 23.446 38.366 1.00 84.69 502 ASN A CA 1
ATOM 3849 C C . ASN A 1 502 ? 8.775 23.158 39.770 1.00 84.69 502 ASN A C 1
ATOM 3851 O O . ASN A 1 502 ? 9.499 23.284 40.753 1.00 84.69 502 ASN A O 1
ATOM 3855 N N . LEU A 1 503 ? 7.507 22.749 39.858 1.00 86.69 503 LEU A N 1
ATOM 3856 C CA . LEU A 1 503 ? 6.859 22.343 41.106 1.00 86.69 503 LEU A CA 1
ATOM 3857 C C . LEU A 1 503 ? 7.163 20.886 41.498 1.00 86.69 503 LEU A C 1
ATOM 3859 O O . LEU A 1 503 ? 6.807 20.473 42.598 1.00 86.69 503 LEU A O 1
ATOM 3863 N N . GLY A 1 504 ? 7.808 20.103 40.624 1.00 83.31 504 GLY A N 1
ATOM 3864 C CA . GLY A 1 504 ? 8.069 18.677 40.844 1.00 83.31 504 GLY A CA 1
ATOM 3865 C C . GLY A 1 504 ? 6.811 17.801 40.812 1.00 83.31 504 GLY A C 1
ATOM 3866 O O . GLY A 1 504 ? 6.841 16.677 41.308 1.00 83.31 504 GLY A O 1
ATOM 3867 N N . VAL A 1 505 ? 5.710 18.303 40.246 1.00 86.00 505 VAL A N 1
ATOM 3868 C CA . VAL A 1 505 ? 4.412 17.614 40.176 1.00 86.00 505 VAL A CA 1
ATOM 3869 C C . VAL A 1 505 ? 4.141 17.249 38.717 1.00 86.00 505 VAL A C 1
ATOM 3871 O O . VAL A 1 505 ? 4.277 18.128 37.872 1.00 86.00 505 VAL A O 1
ATOM 3874 N N . PRO A 1 506 ? 3.773 16.002 38.370 1.00 82.50 506 PRO A N 1
ATOM 3875 C CA . PRO A 1 506 ? 3.449 15.642 36.988 1.00 82.50 506 PRO A CA 1
ATOM 3876 C C . PRO A 1 506 ? 2.215 16.399 36.476 1.00 82.50 506 PRO A C 1
ATOM 3878 O O . PRO A 1 506 ? 1.379 16.838 37.266 1.00 82.50 506 PRO A O 1
ATOM 3881 N N . LEU A 1 507 ? 2.085 16.526 35.151 1.00 86.81 507 LEU A N 1
ATOM 3882 C CA . LEU A 1 507 ? 0.854 17.040 34.548 1.00 86.81 507 LEU A CA 1
ATOM 3883 C C . LEU A 1 507 ? -0.348 16.160 34.947 1.00 86.81 507 LEU A C 1
ATOM 3885 O O . LEU A 1 507 ? -0.178 14.939 35.096 1.00 86.81 507 LEU A O 1
ATOM 3889 N N . PRO A 1 508 ? -1.552 16.750 35.085 1.00 88.50 508 PRO A N 1
ATOM 3890 C CA . PRO A 1 508 ? -2.779 15.989 35.296 1.00 88.50 508 PRO A CA 1
ATOM 3891 C C . PRO A 1 508 ? -2.940 14.881 34.239 1.00 88.50 508 PRO A C 1
ATOM 3893 O O . PRO A 1 508 ? -2.529 15.101 33.096 1.00 88.50 508 PRO A O 1
ATOM 3896 N N . PRO A 1 509 ? -3.503 13.704 34.579 1.00 84.38 509 PRO A N 1
ATOM 3897 C CA . PRO A 1 509 ? -3.635 12.566 33.660 1.00 84.38 509 PRO A CA 1
ATOM 3898 C C . PRO A 1 509 ? -4.217 12.927 32.286 1.00 84.38 509 PRO A C 1
ATOM 3900 O O . PRO A 1 509 ? -3.690 12.507 31.259 1.00 84.38 509 PRO A O 1
ATOM 3903 N N . GLU A 1 510 ? -5.242 13.775 32.265 1.00 85.69 510 GLU A N 1
ATOM 3904 C CA . GLU A 1 510 ? -5.929 14.279 31.075 1.00 85.69 510 GLU A CA 1
ATOM 3905 C C . GLU A 1 510 ? -5.079 15.212 30.193 1.00 85.69 510 GLU A C 1
ATOM 3907 O O . GLU A 1 510 ? -5.431 15.465 29.042 1.00 85.69 510 GLU A O 1
ATOM 3912 N N . GLU A 1 511 ? -3.946 15.704 30.699 1.00 89.38 511 GLU A N 1
ATOM 3913 C CA . GLU A 1 511 ? -3.028 16.599 29.988 1.00 89.38 511 GLU A CA 1
ATOM 3914 C C . GLU A 1 511 ? -1.662 15.968 29.691 1.00 89.38 511 GLU A C 1
ATOM 3916 O O . GLU A 1 511 ? -0.809 16.604 29.067 1.00 89.38 511 GLU A O 1
ATOM 3921 N N . GLN A 1 512 ? -1.424 14.719 30.106 1.00 88.69 512 GLN A N 1
ATOM 3922 C CA . GLN A 1 512 ? -0.123 14.058 29.937 1.00 88.69 512 GLN A CA 1
ATOM 3923 C C . GLN A 1 512 ? 0.303 13.941 28.469 1.00 88.69 512 GLN A C 1
ATOM 3925 O O . GLN A 1 512 ? 1.496 14.013 28.169 1.00 88.69 512 GLN A O 1
ATOM 3930 N N . TRP A 1 513 ? -0.656 13.853 27.545 1.00 92.88 513 TRP A N 1
ATOM 3931 C CA . TRP A 1 513 ? -0.405 13.854 26.104 1.00 92.88 513 TRP A CA 1
ATOM 3932 C C . TRP A 1 513 ? 0.332 15.118 25.626 1.00 92.88 513 TRP A C 1
ATOM 3934 O O . TRP A 1 513 ? 1.122 15.038 24.688 1.00 92.88 513 TRP A O 1
ATOM 3944 N N . LYS A 1 514 ? 0.182 16.276 26.291 1.00 94.69 514 LYS A N 1
ATOM 3945 C CA . LYS A 1 514 ? 0.897 17.520 25.930 1.00 94.69 514 LYS A CA 1
ATOM 3946 C C . LYS A 1 514 ? 2.415 17.359 26.041 1.00 94.69 514 LYS A C 1
ATOM 3948 O O . LYS A 1 514 ? 3.166 17.951 25.262 1.00 94.69 514 LYS A O 1
ATOM 3953 N N . ALA A 1 515 ? 2.882 16.515 26.967 1.00 91.94 515 ALA A N 1
ATOM 3954 C CA . ALA A 1 515 ? 4.305 16.238 27.143 1.00 91.94 515 ALA A CA 1
ATOM 3955 C C . ALA A 1 515 ? 4.934 15.609 25.889 1.00 91.94 515 ALA A C 1
ATOM 3957 O O . ALA A 1 515 ? 6.098 15.891 25.601 1.00 91.94 515 ALA A O 1
ATOM 3958 N N . PHE A 1 516 ? 4.175 14.815 25.121 1.00 95.69 516 PHE A N 1
ATOM 3959 C CA . PHE A 1 516 ? 4.624 14.279 23.835 1.00 95.69 516 PHE A CA 1
ATOM 3960 C C . PHE A 1 516 ? 5.008 15.415 22.879 1.00 95.69 516 PHE A C 1
ATOM 3962 O O . PHE A 1 516 ? 6.137 15.461 22.389 1.00 95.69 516 PHE A O 1
ATOM 3969 N N . PHE A 1 517 ? 4.095 16.366 22.663 1.00 96.94 517 PHE A N 1
ATOM 3970 C CA . PHE A 1 517 ? 4.276 17.466 21.713 1.00 96.94 517 PHE A CA 1
ATOM 3971 C C . PHE A 1 517 ? 5.470 18.346 22.080 1.00 96.94 517 PHE A C 1
ATOM 3973 O O . PHE A 1 517 ? 6.271 18.699 21.217 1.00 96.94 517 PHE A O 1
ATOM 3980 N N . ILE A 1 518 ? 5.632 18.644 23.369 1.00 95.81 518 ILE A N 1
ATOM 3981 C CA . ILE A 1 518 ? 6.732 19.473 23.871 1.00 95.81 518 ILE A CA 1
ATOM 3982 C C . ILE A 1 518 ? 8.071 18.753 23.706 1.00 95.81 518 ILE A C 1
ATOM 3984 O O . ILE A 1 518 ? 9.006 19.319 23.140 1.00 95.81 518 ILE A O 1
ATOM 3988 N N . LYS A 1 519 ? 8.172 17.490 24.143 1.00 95.25 519 LYS A N 1
ATOM 3989 C CA . LYS A 1 519 ? 9.404 16.696 23.995 1.00 95.25 519 LYS A CA 1
ATOM 3990 C C . LYS A 1 519 ? 9.787 16.535 22.526 1.00 95.25 519 LYS A C 1
ATOM 3992 O O . LYS A 1 519 ? 10.960 16.682 22.190 1.00 95.25 519 LYS A O 1
ATOM 3997 N N . MET A 1 520 ? 8.812 16.303 21.649 1.00 97.31 520 MET A N 1
ATOM 3998 C CA . MET A 1 520 ? 9.035 16.217 20.207 1.00 97.31 520 MET A CA 1
ATOM 3999 C C . MET A 1 520 ? 9.476 17.547 19.594 1.00 97.31 520 MET A C 1
ATOM 4001 O O . MET A 1 520 ? 10.416 17.561 18.800 1.00 97.31 520 MET A O 1
ATOM 4005 N N . ALA A 1 521 ? 8.862 18.669 19.975 1.00 97.12 521 ALA A N 1
ATOM 4006 C CA . ALA A 1 521 ? 9.283 19.988 19.513 1.00 97.12 521 ALA A CA 1
ATOM 4007 C C . ALA A 1 521 ? 10.722 20.303 19.947 1.00 97.12 521 ALA A C 1
ATOM 4009 O O . ALA A 1 521 ? 11.516 20.772 19.131 1.00 97.12 521 ALA A O 1
ATOM 4010 N N . LEU A 1 522 ? 11.097 19.979 21.190 1.00 96.69 522 LEU A N 1
ATOM 4011 C CA . LEU A 1 522 ? 12.474 20.107 21.681 1.00 96.69 522 LEU A CA 1
ATOM 4012 C C . LEU A 1 522 ? 13.438 19.189 20.913 1.00 96.69 522 LEU A C 1
ATOM 4014 O O . LEU A 1 522 ? 14.494 19.646 20.470 1.00 96.69 522 LEU A O 1
ATOM 4018 N N . ALA A 1 523 ? 13.063 17.924 20.697 1.00 96.62 523 ALA A N 1
ATOM 4019 C CA . ALA A 1 523 ? 13.861 16.958 19.945 1.00 96.62 523 ALA A CA 1
ATOM 4020 C C . ALA A 1 523 ? 14.131 17.443 18.513 1.00 96.62 523 ALA A C 1
ATOM 4022 O O . ALA A 1 523 ? 15.283 17.476 18.077 1.00 96.62 523 ALA A O 1
ATOM 4023 N N . VAL A 1 524 ? 13.096 17.881 17.792 1.00 97.06 524 VAL A N 1
ATOM 4024 C CA . VAL A 1 524 ? 13.228 18.433 16.436 1.00 97.06 524 VAL A CA 1
ATOM 4025 C C . VAL A 1 524 ? 14.070 19.712 16.450 1.00 97.06 524 VAL A C 1
ATOM 4027 O O . VAL A 1 524 ? 14.957 19.866 15.612 1.00 97.06 524 VAL A O 1
ATOM 4030 N N . SER A 1 525 ? 13.863 20.598 17.428 1.00 96.56 525 SER A N 1
ATOM 4031 C CA . SER A 1 525 ? 14.587 21.874 17.552 1.00 96.56 525 SER A CA 1
ATOM 4032 C C . SER A 1 525 ? 16.094 21.700 17.689 1.00 96.56 525 SER A C 1
ATOM 4034 O O . SER A 1 525 ? 16.853 22.427 17.048 1.00 96.56 525 SER A O 1
ATOM 4036 N N . LEU A 1 526 ? 16.534 20.691 18.446 1.00 95.06 526 LEU A N 1
ATOM 4037 C CA . LEU A 1 526 ? 17.950 20.333 18.570 1.00 95.06 526 LEU A CA 1
ATOM 4038 C C . LEU A 1 526 ? 18.577 19.946 17.221 1.00 95.06 526 LEU A C 1
ATOM 4040 O O . LEU A 1 526 ? 19.752 20.218 16.989 1.00 95.06 526 LEU A O 1
ATOM 4044 N N . LEU A 1 527 ? 17.804 19.354 16.305 1.00 94.25 527 LEU A N 1
ATOM 4045 C CA . LEU A 1 527 ? 18.286 18.903 14.992 1.00 94.25 527 LEU A CA 1
ATOM 4046 C C . LEU A 1 527 ? 18.256 19.993 13.916 1.00 94.25 527 LEU A C 1
ATOM 4048 O O . LEU A 1 527 ? 18.968 19.869 12.908 1.00 94.25 527 LEU A O 1
ATOM 4052 N N . ILE A 1 528 ? 17.451 21.040 14.127 1.00 93.50 528 ILE A N 1
ATOM 4053 C CA . ILE A 1 528 ? 17.292 22.181 13.215 1.00 93.50 528 ILE A CA 1
ATOM 4054 C C . ILE A 1 528 ? 17.936 23.467 13.734 1.00 93.50 528 ILE A C 1
ATOM 4056 O O . ILE A 1 528 ? 17.840 24.491 13.054 1.00 93.50 528 ILE A O 1
ATOM 4060 N N . ALA A 1 529 ? 18.574 23.451 14.904 1.00 91.19 529 ALA A N 1
ATOM 4061 C CA . ALA A 1 529 ? 19.294 24.596 15.444 1.00 91.19 529 ALA A CA 1
ATOM 4062 C C . ALA A 1 529 ? 20.414 25.062 14.484 1.00 91.19 529 ALA A C 1
ATOM 4064 O O . ALA A 1 529 ? 20.944 24.267 13.703 1.00 91.19 529 ALA A O 1
ATOM 4065 N N . PRO A 1 530 ? 20.825 26.347 14.515 1.00 87.06 530 PRO A N 1
ATOM 4066 C CA . PRO A 1 530 ? 21.912 26.844 13.663 1.00 87.06 530 PRO A CA 1
ATOM 4067 C C . PRO A 1 530 ? 23.244 26.108 13.868 1.00 87.06 530 PRO A C 1
ATOM 4069 O O . PRO A 1 530 ? 24.102 26.111 12.989 1.00 87.06 530 PRO A O 1
ATOM 4072 N N . ARG A 1 531 ? 23.458 25.524 15.049 1.00 86.19 531 ARG A N 1
ATOM 4073 C CA . ARG A 1 531 ? 24.626 24.708 15.376 1.00 86.19 531 ARG A CA 1
ATOM 4074 C C . ARG A 1 531 ? 24.117 23.429 16.016 1.00 86.19 531 ARG A C 1
ATOM 4076 O O . ARG A 1 531 ? 23.407 23.514 17.008 1.00 86.19 531 ARG A O 1
ATOM 4083 N N . VAL A 1 532 ? 24.480 22.294 15.435 1.00 87.81 532 VAL A N 1
ATOM 4084 C CA . VAL A 1 532 ? 24.096 20.971 15.928 1.00 87.81 532 VAL A CA 1
ATOM 4085 C C . VAL A 1 532 ? 25.379 20.221 16.244 1.00 87.81 532 VAL A C 1
ATOM 4087 O O . VAL A 1 532 ? 26.224 20.047 15.367 1.00 87.81 532 VAL A O 1
ATOM 4090 N N . SER A 1 533 ? 25.551 19.829 17.500 1.00 87.50 533 SER A N 1
ATOM 4091 C CA . SER A 1 533 ? 26.649 18.979 17.952 1.00 87.50 533 SER A CA 1
ATOM 4092 C C . SER A 1 533 ? 26.220 17.510 18.019 1.00 87.50 533 SER A C 1
ATOM 4094 O O . SER A 1 533 ? 25.032 17.189 18.073 1.00 87.50 533 SER A O 1
ATOM 4096 N N . THR A 1 534 ? 27.186 16.592 18.099 1.00 86.50 534 THR A N 1
ATOM 4097 C CA . THR A 1 534 ? 26.905 15.166 18.346 1.00 86.50 534 THR A CA 1
ATOM 4098 C C . THR A 1 534 ? 26.146 14.951 19.660 1.00 86.50 534 THR A C 1
ATOM 4100 O O . THR A 1 534 ? 25.345 14.023 19.764 1.00 86.50 534 THR A O 1
ATOM 4103 N N . ARG A 1 535 ? 26.364 15.814 20.666 1.00 89.25 535 ARG A N 1
ATOM 4104 C CA . ARG A 1 535 ? 25.593 15.790 21.916 1.00 89.25 535 ARG A CA 1
ATOM 4105 C C . ARG A 1 535 ? 24.128 16.127 21.651 1.00 89.25 535 ARG A C 1
ATOM 4107 O O . ARG A 1 535 ? 23.269 15.378 22.097 1.00 89.25 535 ARG A O 1
ATOM 4114 N N . ASP A 1 536 ? 23.850 17.179 20.885 1.00 90.88 536 ASP A N 1
ATOM 4115 C CA . ASP A 1 536 ? 22.477 17.599 20.569 1.00 90.88 536 ASP A CA 1
ATOM 4116 C C . ASP A 1 536 ? 21.708 16.505 19.823 1.00 90.88 536 ASP A C 1
ATOM 4118 O O . ASP A 1 536 ? 20.546 16.253 20.128 1.00 90.88 536 ASP A O 1
ATOM 4122 N N . MET A 1 537 ? 22.367 15.790 18.904 1.00 89.94 537 MET A N 1
ATOM 4123 C CA . MET A 1 537 ? 21.773 14.642 18.207 1.00 89.94 537 MET A CA 1
ATOM 4124 C C . MET A 1 537 ? 21.417 13.499 19.168 1.00 89.94 537 MET A C 1
ATOM 4126 O O . MET A 1 537 ? 20.332 12.931 19.071 1.00 89.94 537 MET A O 1
ATOM 4130 N N . LYS A 1 538 ? 22.296 13.179 20.130 1.00 90.56 538 LYS A N 1
ATOM 4131 C CA . LYS A 1 538 ? 22.026 12.152 21.153 1.00 90.56 538 LYS A CA 1
ATOM 4132 C C . LYS A 1 538 ? 20.887 12.561 22.086 1.00 90.56 538 LYS A C 1
ATOM 4134 O O . LYS A 1 538 ? 20.012 11.748 22.368 1.00 90.56 538 LYS A O 1
ATOM 4139 N N . VAL A 1 539 ? 20.879 13.816 22.534 1.00 93.62 539 VAL A N 1
ATOM 4140 C CA . VAL A 1 539 ? 19.819 14.360 23.397 1.00 93.62 539 VAL A CA 1
ATOM 4141 C C . VAL A 1 539 ? 18.484 14.394 22.651 1.00 93.62 539 VAL A C 1
ATOM 4143 O O . VAL A 1 539 ? 17.466 14.002 23.213 1.00 93.62 539 VAL A O 1
ATOM 4146 N N . SER A 1 540 ? 18.487 14.779 21.374 1.00 94.88 540 SER A N 1
ATOM 4147 C CA . SER A 1 540 ? 17.308 14.723 20.507 1.00 94.88 540 SER A CA 1
ATOM 4148 C C . SER A 1 540 ? 16.743 13.303 20.411 1.00 94.88 540 SER A C 1
ATOM 4150 O O . SER A 1 540 ? 15.561 13.098 20.677 1.00 94.88 540 SER A O 1
ATOM 4152 N N . GLN A 1 541 ? 17.595 12.302 20.159 1.00 93.50 541 GLN A N 1
ATOM 4153 C CA . GLN A 1 541 ? 17.177 10.900 20.100 1.00 93.50 541 GLN A CA 1
ATOM 4154 C C . GLN A 1 541 ? 16.625 10.390 21.443 1.00 93.50 541 GLN A C 1
ATOM 4156 O O . GLN A 1 541 ? 15.656 9.625 21.465 1.00 93.50 541 GLN A O 1
ATOM 4161 N N . ALA A 1 542 ? 17.212 10.808 22.568 1.00 92.69 542 ALA A N 1
ATOM 4162 C CA . ALA A 1 542 ? 16.718 10.467 23.902 1.00 92.69 542 ALA A CA 1
ATOM 4163 C C . ALA A 1 542 ? 15.340 11.095 24.174 1.00 92.69 542 ALA A C 1
ATOM 4165 O O . ALA A 1 542 ? 14.435 10.407 24.646 1.00 92.69 542 ALA A O 1
ATOM 4166 N N . LEU A 1 543 ? 15.152 12.370 23.814 1.00 94.56 543 LEU A N 1
ATOM 4167 C CA . LEU A 1 543 ? 13.862 13.057 23.909 1.00 94.56 543 LEU A CA 1
ATOM 4168 C C . LEU A 1 543 ? 12.804 12.416 23.012 1.00 94.56 543 LEU A C 1
ATOM 4170 O O . LEU A 1 543 ? 11.684 12.225 23.469 1.00 94.56 543 LEU A O 1
ATOM 4174 N N . TYR A 1 544 ? 13.153 12.041 21.779 1.00 94.44 544 TYR A N 1
ATOM 4175 C CA . TYR A 1 544 ? 12.267 11.309 20.873 1.00 94.44 544 TYR A CA 1
ATOM 4176 C C . TYR A 1 544 ? 11.831 9.967 21.476 1.00 94.44 544 TYR A C 1
ATOM 4178 O O . TYR A 1 544 ? 10.642 9.668 21.530 1.00 94.44 544 TYR A O 1
ATOM 4186 N N . SER A 1 545 ? 12.784 9.181 21.987 1.00 92.69 545 SER A N 1
ATOM 4187 C CA . SER A 1 545 ? 12.503 7.867 22.586 1.00 92.69 545 SER A CA 1
ATOM 4188 C C . SER A 1 545 ? 11.629 7.996 23.838 1.00 92.69 545 SER A C 1
ATOM 4190 O O . SER A 1 545 ? 10.705 7.212 24.041 1.00 92.69 545 SER A O 1
ATOM 4192 N N . SER A 1 546 ? 11.876 9.027 24.650 1.00 90.88 546 SER A N 1
ATOM 4193 C CA . SER A 1 546 ? 11.035 9.356 25.798 1.00 90.88 546 SER A CA 1
ATOM 4194 C C . SER A 1 546 ? 9.642 9.837 25.380 1.00 90.88 546 SER A C 1
ATOM 4196 O O . SER A 1 546 ? 8.647 9.387 25.942 1.00 90.88 546 SER A O 1
ATOM 4198 N N . ALA A 1 547 ? 9.533 10.706 24.372 1.00 93.06 547 ALA A N 1
ATOM 4199 C CA . ALA A 1 547 ? 8.247 11.160 23.852 1.00 93.06 547 ALA A CA 1
ATOM 4200 C C . ALA A 1 547 ? 7.418 9.985 23.325 1.00 93.06 547 ALA A C 1
ATOM 4202 O O . ALA A 1 547 ? 6.243 9.885 23.658 1.00 93.06 547 ALA A O 1
ATOM 4203 N N . ALA A 1 548 ? 8.034 9.055 22.591 1.00 88.50 548 ALA A N 1
ATOM 4204 C CA . ALA A 1 548 ? 7.364 7.874 22.053 1.00 88.50 548 ALA A CA 1
ATOM 4205 C C . ALA A 1 548 ? 6.676 7.023 23.139 1.00 88.50 548 ALA A C 1
ATOM 4207 O O . ALA A 1 548 ? 5.625 6.450 22.873 1.00 88.50 548 ALA A O 1
ATOM 4208 N N . SER A 1 549 ? 7.195 7.001 24.374 1.00 85.00 549 SER A N 1
ATOM 4209 C CA . SER A 1 549 ? 6.534 6.324 25.506 1.00 85.00 549 SER A CA 1
ATOM 4210 C C . SER A 1 549 ? 5.214 6.975 25.942 1.00 85.00 549 SER A C 1
ATOM 4212 O O . SER A 1 549 ? 4.380 6.332 26.566 1.00 85.00 549 SER A O 1
ATOM 4214 N N . SER A 1 550 ? 5.012 8.255 25.619 1.00 83.06 550 SER A N 1
ATOM 4215 C CA . SER A 1 550 ? 3.790 9.018 25.907 1.00 83.06 550 SER A CA 1
ATOM 4216 C C . SER A 1 550 ? 2.812 9.033 24.729 1.00 83.06 550 SER A C 1
ATOM 4218 O O . SER A 1 550 ? 1.790 9.711 24.787 1.00 83.06 550 SER A O 1
ATOM 4220 N N . LEU A 1 551 ? 3.117 8.314 23.647 1.00 86.19 551 LEU A N 1
ATOM 4221 C CA . LEU A 1 551 ? 2.295 8.310 22.445 1.00 86.19 551 LEU A CA 1
ATOM 4222 C C . LEU A 1 551 ? 0.941 7.618 22.666 1.00 86.19 551 LEU A C 1
ATOM 4224 O O . LEU A 1 551 ? -0.063 8.077 22.131 1.00 86.19 551 LEU A O 1
ATOM 4228 N N . ASP A 1 552 ? 0.887 6.591 23.515 1.00 85.75 552 ASP A N 1
ATOM 4229 C CA . ASP A 1 552 ? -0.375 5.943 23.896 1.00 85.75 552 ASP A CA 1
ATOM 4230 C C . ASP A 1 552 ? -1.335 6.929 24.577 1.00 85.75 552 ASP A C 1
ATOM 4232 O O . ASP A 1 552 ? -2.540 6.881 24.344 1.00 85.75 552 ASP A O 1
ATOM 4236 N N . ALA A 1 553 ? -0.807 7.885 25.353 1.00 88.25 553 ALA A N 1
ATOM 4237 C CA . ALA A 1 553 ? -1.612 8.943 25.960 1.00 88.25 553 ALA A CA 1
ATOM 4238 C C . ALA A 1 553 ? -2.179 9.913 24.912 1.00 88.25 553 ALA A C 1
ATOM 4240 O O . ALA A 1 553 ? -3.286 10.409 25.089 1.00 88.25 553 ALA A O 1
ATOM 4241 N N . VAL A 1 554 ? -1.452 10.161 23.813 1.00 90.94 554 VAL A N 1
ATOM 4242 C CA . VAL A 1 554 ? -1.968 10.944 22.678 1.00 90.94 554 VAL A CA 1
ATOM 4243 C C . VAL A 1 554 ? -3.090 10.182 21.979 1.00 90.94 554 VAL A C 1
ATOM 4245 O O . VAL A 1 554 ? -4.134 10.766 21.728 1.00 90.94 554 VAL A O 1
ATOM 4248 N N . PHE A 1 555 ? -2.911 8.885 21.709 1.00 86.62 555 PHE A N 1
ATOM 4249 C CA . PHE A 1 555 ? -3.935 8.073 21.040 1.00 86.62 555 PHE A CA 1
ATOM 4250 C C . PHE A 1 555 ? -5.156 7.756 21.906 1.00 86.62 555 PHE A C 1
ATOM 4252 O O . PHE A 1 555 ? -6.208 7.395 21.377 1.00 86.62 555 PHE A O 1
ATOM 4259 N N . ALA A 1 556 ? -5.039 7.899 23.225 1.00 86.62 556 ALA A N 1
ATOM 4260 C CA . ALA A 1 556 ? -6.176 7.858 24.134 1.00 86.62 556 ALA A CA 1
ATOM 4261 C C . ALA A 1 556 ? -7.079 9.101 24.002 1.00 86.62 556 ALA A C 1
ATOM 4263 O O . ALA A 1 556 ? -8.254 9.036 24.365 1.00 86.62 556 ALA A O 1
ATOM 4264 N N . CYS A 1 557 ? -6.569 10.221 23.474 1.00 85.44 557 CYS A N 1
ATOM 4265 C CA . CYS A 1 557 ? -7.399 11.370 23.129 1.00 85.44 557 CYS A CA 1
ATOM 4266 C C . CYS A 1 557 ? -8.244 11.034 21.895 1.00 85.44 557 CYS A C 1
ATOM 4268 O O . CYS A 1 557 ? -7.720 10.632 20.865 1.00 85.44 557 CYS A O 1
ATOM 4270 N N . LEU A 1 558 ? -9.557 11.250 21.943 1.00 83.69 558 LEU A N 1
ATOM 4271 C CA . LEU A 1 558 ? -10.435 11.048 20.781 1.00 83.69 558 LEU A CA 1
ATOM 4272 C C . LEU A 1 558 ? -10.390 12.246 19.808 1.00 83.69 558 LEU A C 1
ATOM 4274 O O . LEU A 1 558 ? -11.425 12.668 19.299 1.00 83.69 558 LEU A O 1
ATOM 4278 N N . ASP A 1 559 ? -9.199 12.805 19.567 1.00 88.69 559 ASP A N 1
ATOM 4279 C CA . ASP A 1 559 ? -8.980 13.933 18.656 1.00 88.69 559 ASP A CA 1
ATOM 4280 C C . ASP A 1 559 ? -8.110 13.497 17.456 1.00 88.69 559 ASP A C 1
ATOM 4282 O O . ASP A 1 559 ? -6.884 13.364 17.565 1.00 88.69 559 ASP A O 1
ATOM 4286 N N . PRO A 1 560 ? -8.719 13.303 16.272 1.00 87.56 560 PRO A N 1
ATOM 4287 C CA . PRO A 1 560 ? -8.003 12.890 15.068 1.00 87.56 560 PRO A CA 1
ATOM 4288 C C . PRO A 1 560 ? -6.955 13.909 14.591 1.00 87.56 560 PRO A C 1
ATOM 4290 O O . PRO A 1 560 ? -5.998 13.539 13.904 1.00 87.56 560 PRO A O 1
ATOM 4293 N N . VAL A 1 561 ? -7.122 15.189 14.938 1.00 92.00 561 VAL A N 1
ATOM 4294 C CA . VAL A 1 561 ? -6.189 16.267 14.593 1.00 92.00 561 VAL A CA 1
ATOM 4295 C C . VAL A 1 561 ? -4.914 16.126 15.417 1.00 92.00 561 VAL A C 1
ATOM 4297 O O . VAL A 1 561 ? -3.823 16.178 14.843 1.00 92.00 561 VAL A O 1
ATOM 4300 N N . LEU A 1 562 ? -5.035 15.846 16.723 1.00 93.19 562 LEU A N 1
ATOM 4301 C CA . LEU A 1 562 ? -3.885 15.567 17.594 1.00 93.19 562 LEU A CA 1
ATOM 4302 C C . LEU A 1 562 ? -3.082 14.363 17.084 1.00 93.19 562 LEU A C 1
ATOM 4304 O O . LEU A 1 562 ? -1.852 14.420 17.033 1.00 93.19 562 LEU A O 1
ATOM 4308 N N . HIS A 1 563 ? -3.751 13.300 16.631 1.00 93.81 563 HIS A N 1
ATOM 4309 C CA . HIS A 1 563 ? -3.081 12.127 16.056 1.00 93.81 563 HIS A CA 1
ATOM 4310 C C . HIS A 1 563 ? -2.250 12.487 14.817 1.00 93.81 563 HIS A C 1
ATOM 4312 O O . HIS A 1 563 ? -1.080 12.109 14.707 1.00 93.81 563 HIS A O 1
ATOM 4318 N N . ALA A 1 564 ? -2.828 13.254 13.888 1.00 95.56 564 ALA A N 1
ATOM 4319 C CA . ALA A 1 564 ? -2.128 13.697 12.687 1.00 95.56 564 ALA A CA 1
ATOM 4320 C C . ALA A 1 564 ? -0.949 14.633 13.018 1.00 95.56 564 ALA A C 1
ATOM 4322 O O . ALA A 1 564 ? 0.144 14.460 12.474 1.00 95.56 564 ALA A O 1
ATOM 4323 N N . GLN A 1 565 ? -1.123 15.574 13.952 1.00 97.19 565 GLN A N 1
ATOM 4324 C CA . GLN A 1 565 ? -0.045 16.449 14.429 1.00 97.19 565 GLN A CA 1
ATOM 4325 C C . GLN A 1 565 ? 1.092 15.654 15.092 1.00 97.19 565 GLN A C 1
ATOM 4327 O O . GLN A 1 565 ? 2.267 15.972 14.888 1.00 97.19 565 GLN A O 1
ATOM 4332 N N . ALA A 1 566 ? 0.770 14.593 15.837 1.00 96.44 566 ALA A N 1
ATOM 4333 C CA . ALA A 1 566 ? 1.770 13.737 16.460 1.00 96.44 566 ALA A CA 1
ATOM 4334 C C . ALA A 1 566 ? 2.625 12.999 15.419 1.00 96.44 566 ALA A C 1
ATOM 4336 O O . ALA A 1 566 ? 3.858 13.021 15.495 1.00 96.44 566 ALA A O 1
ATOM 4337 N N . TYR A 1 567 ? 1.997 12.432 14.386 1.00 95.75 567 TYR A N 1
ATOM 4338 C CA . TYR A 1 567 ? 2.724 11.825 13.268 1.00 95.75 567 TYR A CA 1
ATOM 4339 C C . TYR A 1 567 ? 3.536 12.829 12.452 1.00 95.75 567 TYR A C 1
ATOM 4341 O O . TYR A 1 567 ? 4.629 12.493 11.988 1.00 95.75 567 TYR A O 1
ATOM 4349 N N . LEU A 1 568 ? 3.055 14.063 12.294 1.00 97.88 568 LEU A N 1
ATOM 4350 C CA . LEU A 1 568 ? 3.820 15.131 11.651 1.00 97.88 568 LEU A CA 1
ATOM 4351 C C . LEU A 1 568 ? 5.101 15.448 12.426 1.00 97.88 568 LEU A C 1
ATOM 4353 O O . LEU A 1 568 ? 6.168 15.527 11.820 1.00 97.88 568 LEU A O 1
ATOM 4357 N N . LEU A 1 569 ? 5.040 15.541 13.756 1.00 97.88 569 LEU A N 1
ATOM 4358 C CA . LEU A 1 569 ? 6.229 15.724 14.595 1.00 97.88 569 LEU A CA 1
ATOM 4359 C C . LEU A 1 569 ? 7.202 14.545 14.490 1.00 97.88 569 LEU A C 1
ATOM 4361 O O . LEU A 1 569 ? 8.407 14.754 14.323 1.00 97.88 569 LEU A O 1
ATOM 4365 N N . CYS A 1 570 ? 6.694 13.309 14.528 1.00 96.75 570 CYS A N 1
ATOM 4366 C CA . CYS A 1 570 ? 7.510 12.116 14.295 1.00 96.75 570 CYS A CA 1
ATOM 4367 C C . CYS A 1 570 ? 8.173 12.150 12.914 1.00 96.75 570 CYS A C 1
ATOM 4369 O O . CYS A 1 570 ? 9.347 11.804 12.784 1.00 96.75 570 CYS A O 1
ATOM 4371 N N . THR A 1 571 ? 7.452 12.618 11.893 1.00 97.44 571 THR A N 1
ATOM 4372 C CA . THR A 1 571 ? 7.977 12.767 10.533 1.00 97.44 571 THR A CA 1
ATOM 4373 C C . THR A 1 571 ? 9.083 13.814 10.485 1.00 97.44 571 THR A C 1
ATOM 4375 O O . THR A 1 571 ? 10.137 13.551 9.914 1.00 97.44 571 THR A O 1
ATOM 4378 N N . LEU A 1 572 ? 8.901 14.974 11.124 1.00 97.19 572 LEU A N 1
ATOM 4379 C CA . LEU A 1 572 ? 9.934 16.011 11.185 1.00 97.19 572 LEU A CA 1
ATOM 4380 C C . LEU A 1 572 ? 11.228 15.503 11.823 1.00 97.19 572 LEU A C 1
ATOM 4382 O O . LEU A 1 572 ? 12.304 15.814 11.320 1.00 97.19 572 LEU A O 1
ATOM 4386 N N . HIS A 1 573 ? 11.134 14.691 12.878 1.00 96.62 573 HIS A N 1
ATOM 4387 C CA . HIS A 1 573 ? 12.303 14.032 13.458 1.00 96.62 573 HIS A CA 1
ATOM 4388 C C . HIS A 1 573 ? 12.916 13.012 12.481 1.00 96.62 573 HIS A C 1
ATOM 4390 O O . HIS A 1 573 ? 14.124 13.026 12.238 1.00 96.62 573 HIS A O 1
ATOM 4396 N N . ALA A 1 574 ? 12.085 12.173 11.851 1.00 95.56 574 ALA A N 1
ATOM 4397 C CA . ALA A 1 574 ? 12.524 11.165 10.885 1.00 95.56 574 ALA A CA 1
ATOM 4398 C C . ALA A 1 574 ? 13.268 11.763 9.676 1.00 95.56 574 ALA A C 1
ATOM 4400 O O . ALA A 1 574 ? 14.202 11.138 9.183 1.00 95.56 574 ALA A O 1
ATOM 4401 N N . LEU A 1 575 ? 12.938 12.986 9.235 1.00 95.56 575 LEU A N 1
ATOM 4402 C CA . LEU A 1 575 ? 13.637 13.684 8.140 1.00 95.56 575 LEU A CA 1
ATOM 4403 C C . LEU A 1 575 ? 15.139 13.922 8.402 1.00 95.56 575 LEU A C 1
ATOM 4405 O O . LEU A 1 575 ? 15.867 14.273 7.471 1.00 95.56 575 LEU A O 1
ATOM 4409 N N . HIS A 1 576 ? 15.609 13.749 9.639 1.00 93.69 576 HIS A N 1
ATOM 4410 C CA . HIS A 1 576 ? 17.019 13.842 10.026 1.00 93.69 576 HIS A CA 1
ATOM 4411 C C . HIS A 1 576 ? 17.697 12.480 10.247 1.00 93.69 576 HIS A C 1
ATOM 4413 O O . HIS A 1 576 ? 18.886 12.442 10.576 1.00 93.69 576 HIS A O 1
ATOM 4419 N N . SER A 1 577 ? 16.962 11.379 10.093 1.00 89.00 577 SER A N 1
ATOM 4420 C CA . SER A 1 577 ? 17.491 10.021 10.200 1.00 89.00 577 SER A CA 1
ATOM 4421 C C . SER A 1 577 ? 18.027 9.552 8.841 1.00 89.00 577 SER A C 1
ATOM 4423 O O . SER A 1 577 ? 17.362 9.799 7.831 1.00 89.00 577 SER A O 1
ATOM 4425 N N . PRO A 1 578 ? 19.175 8.847 8.782 1.00 88.94 578 PRO A N 1
ATOM 4426 C CA . PRO A 1 578 ? 19.712 8.268 7.549 1.00 88.94 578 PRO A CA 1
ATOM 4427 C C . PRO A 1 578 ? 18.932 7.007 7.120 1.00 88.94 578 PRO A C 1
ATOM 4429 O O . PRO A 1 578 ? 19.501 5.956 6.843 1.00 88.94 578 PRO A O 1
ATOM 4432 N N . SER A 1 579 ? 17.598 7.083 7.110 1.00 88.31 579 SER A N 1
ATOM 4433 C CA . SER A 1 579 ? 16.703 5.973 6.783 1.00 88.31 579 SER A CA 1
ATOM 4434 C C . SER A 1 579 ? 15.518 6.458 5.958 1.00 88.31 579 SER A C 1
ATOM 4436 O O . SER A 1 579 ? 14.497 6.920 6.474 1.00 88.31 579 SER A O 1
ATOM 4438 N N . SER A 1 580 ? 15.633 6.304 4.645 1.00 88.38 580 SER A N 1
ATOM 4439 C CA . SER A 1 580 ? 14.582 6.678 3.699 1.00 88.38 580 SER A CA 1
ATOM 4440 C C . SER A 1 580 ? 13.302 5.865 3.882 1.00 88.38 580 SER A C 1
ATOM 4442 O O . SER A 1 580 ? 12.212 6.420 3.767 1.00 88.38 580 SER A O 1
ATOM 4444 N N . GLN A 1 581 ? 13.415 4.594 4.283 1.00 87.19 581 GLN A N 1
ATOM 4445 C CA . GLN A 1 581 ? 12.265 3.769 4.662 1.00 87.19 581 GLN A CA 1
ATOM 4446 C C . GLN A 1 581 ? 11.520 4.349 5.871 1.00 87.19 581 GLN A C 1
ATOM 4448 O O . GLN A 1 581 ? 10.291 4.412 5.856 1.00 87.19 581 GLN A O 1
ATOM 4453 N N . THR A 1 582 ? 12.242 4.806 6.900 1.00 90.12 582 THR A N 1
ATOM 4454 C CA . THR A 1 582 ? 11.625 5.425 8.084 1.00 90.12 582 THR A CA 1
ATOM 4455 C C . THR A 1 582 ? 10.920 6.724 7.708 1.00 90.12 582 THR A C 1
ATOM 4457 O O . THR A 1 582 ? 9.780 6.938 8.117 1.00 90.12 582 THR A O 1
ATOM 4460 N N . VAL A 1 583 ? 11.559 7.561 6.880 1.00 92.00 583 VAL A N 1
ATOM 4461 C CA . VAL A 1 583 ? 10.962 8.807 6.374 1.00 92.00 583 VAL A CA 1
ATOM 4462 C C . VAL A 1 583 ? 9.655 8.527 5.630 1.00 92.00 583 VAL A C 1
ATOM 4464 O O . VAL A 1 583 ? 8.641 9.131 5.969 1.00 92.00 583 VAL A O 1
ATOM 4467 N N . LEU A 1 584 ? 9.669 7.599 4.664 1.00 91.50 584 LEU A N 1
ATOM 4468 C CA . LEU A 1 584 ? 8.494 7.216 3.872 1.00 91.50 584 LEU A CA 1
ATOM 4469 C C . LEU A 1 584 ? 7.375 6.648 4.750 1.00 91.50 584 LEU A C 1
ATOM 4471 O O . LEU A 1 584 ? 6.231 7.078 4.653 1.00 91.50 584 LEU A O 1
ATOM 4475 N N . THR A 1 585 ? 7.713 5.736 5.661 1.00 91.50 585 THR A N 1
ATOM 4476 C CA . THR A 1 585 ? 6.733 5.110 6.561 1.00 91.50 585 THR A CA 1
ATOM 4477 C C . THR A 1 585 ? 6.029 6.153 7.425 1.00 91.50 585 THR A C 1
ATOM 4479 O O . THR A 1 585 ? 4.806 6.128 7.554 1.00 91.50 585 THR A O 1
ATOM 4482 N N . MET A 1 586 ? 6.790 7.090 7.998 1.00 91.81 586 MET A N 1
ATOM 4483 C CA . MET A 1 586 ? 6.243 8.076 8.926 1.00 91.81 586 MET A CA 1
ATOM 4484 C C . MET A 1 586 ? 5.326 9.081 8.223 1.00 91.81 586 MET A C 1
ATOM 4486 O O . MET A 1 586 ? 4.233 9.358 8.719 1.00 91.81 586 MET A O 1
ATOM 4490 N N . ILE A 1 587 ? 5.720 9.575 7.042 1.00 96.12 587 ILE A N 1
ATOM 4491 C CA . ILE A 1 587 ? 4.871 10.510 6.296 1.00 96.12 587 ILE A CA 1
ATOM 4492 C C . ILE A 1 587 ? 3.618 9.826 5.742 1.00 96.12 587 ILE A C 1
ATOM 4494 O O . ILE A 1 587 ? 2.532 10.398 5.828 1.00 96.12 587 ILE A O 1
ATOM 4498 N N . SER A 1 588 ? 3.717 8.582 5.262 1.00 92.88 588 SER A N 1
ATOM 4499 C CA . SER A 1 588 ? 2.540 7.829 4.820 1.00 92.88 588 SER A CA 1
ATOM 4500 C C . SER A 1 588 ? 1.573 7.558 5.973 1.00 92.88 588 SER A C 1
ATOM 4502 O O . SER A 1 588 ? 0.362 7.646 5.774 1.00 92.88 588 SER A O 1
ATOM 4504 N N . ALA A 1 589 ? 2.073 7.302 7.189 1.00 89.69 589 ALA A N 1
ATOM 4505 C CA . ALA A 1 589 ? 1.235 7.197 8.384 1.00 89.69 589 ALA A CA 1
ATOM 4506 C C . ALA A 1 589 ? 0.542 8.531 8.722 1.00 89.69 589 ALA A C 1
ATOM 4508 O O . ALA A 1 589 ? -0.660 8.535 8.992 1.00 89.69 589 ALA A O 1
ATOM 4509 N N . ALA A 1 590 ? 1.250 9.664 8.631 1.00 95.31 590 ALA A N 1
ATOM 4510 C CA . ALA A 1 590 ? 0.672 10.992 8.856 1.00 95.31 590 ALA A CA 1
ATOM 4511 C C . ALA A 1 590 ? -0.455 11.315 7.856 1.00 95.31 590 ALA A C 1
ATOM 4513 O O . ALA A 1 590 ? -1.545 11.728 8.258 1.00 95.31 590 ALA A O 1
ATOM 4514 N N . VAL A 1 591 ? -0.227 11.072 6.558 1.00 96.31 591 VAL A N 1
ATOM 4515 C CA . VAL A 1 591 ? -1.250 11.259 5.515 1.00 96.31 591 VAL A CA 1
ATOM 4516 C C . VAL A 1 591 ? -2.415 10.295 5.725 1.00 96.31 591 VAL A C 1
ATOM 4518 O O . VAL A 1 591 ? -3.569 10.706 5.636 1.00 96.31 591 VAL A O 1
ATOM 4521 N N . ARG A 1 592 ? -2.150 9.030 6.076 1.00 90.69 592 ARG A N 1
ATOM 4522 C CA . ARG A 1 592 ? -3.208 8.052 6.359 1.00 90.69 592 ARG A CA 1
ATOM 4523 C C . ARG A 1 592 ? -4.069 8.466 7.549 1.00 90.69 592 ARG A C 1
ATOM 4525 O O . ARG A 1 592 ? -5.283 8.308 7.474 1.00 90.69 592 ARG A O 1
ATOM 4532 N N . CYS A 1 593 ? -3.477 9.041 8.595 1.00 89.75 593 CYS A N 1
ATOM 4533 C CA . CYS A 1 593 ? -4.233 9.609 9.711 1.00 89.75 593 CYS A CA 1
ATOM 4534 C C . CYS A 1 593 ? -5.127 10.762 9.251 1.00 89.75 593 CYS A C 1
ATOM 4536 O O . CYS A 1 593 ? -6.299 10.786 9.610 1.00 89.75 593 CYS A O 1
ATOM 4538 N N . CYS A 1 594 ? -4.625 11.654 8.390 1.00 95.00 594 CYS A N 1
ATOM 4539 C CA . CYS A 1 594 ? -5.445 12.716 7.799 1.00 95.00 594 CYS A CA 1
ATOM 4540 C C . CYS A 1 594 ? -6.610 12.158 6.960 1.00 95.00 594 CYS A C 1
ATOM 4542 O O . CYS A 1 594 ? -7.705 12.715 6.989 1.00 95.00 594 CYS A O 1
ATOM 4544 N N . VAL A 1 595 ? -6.393 11.060 6.227 1.00 92.56 595 VAL A N 1
ATOM 4545 C CA . VAL A 1 595 ? -7.432 10.400 5.418 1.00 92.56 595 VAL A CA 1
ATOM 4546 C C . VAL A 1 595 ? -8.493 9.740 6.296 1.00 92.56 595 VAL A C 1
ATOM 4548 O O . VAL A 1 595 ? -9.678 9.973 6.080 1.00 92.56 595 VAL A O 1
ATOM 4551 N N . ILE A 1 596 ? -8.088 8.976 7.316 1.00 85.25 596 ILE A N 1
ATOM 4552 C CA . ILE A 1 596 ? -9.005 8.344 8.282 1.00 85.25 596 ILE A CA 1
ATOM 4553 C C . ILE A 1 596 ? -9.834 9.408 9.012 1.00 85.25 596 ILE A C 1
ATOM 4555 O O . ILE A 1 596 ? -11.034 9.238 9.200 1.00 85.25 596 ILE A O 1
ATOM 4559 N N . ALA A 1 597 ? -9.205 10.531 9.359 1.00 87.69 597 ALA A N 1
ATOM 4560 C CA . ALA A 1 597 ? -9.846 11.696 9.959 1.00 87.69 597 ALA A CA 1
ATOM 4561 C C . ALA A 1 597 ? -10.652 12.552 8.961 1.00 87.69 597 ALA A C 1
ATOM 4563 O O . ALA A 1 597 ? -11.195 13.584 9.346 1.00 87.69 597 ALA A O 1
ATOM 4564 N N . GLN A 1 598 ? -10.695 12.164 7.681 1.00 92.69 598 GLN A N 1
ATOM 4565 C CA . GLN A 1 598 ? -11.375 12.876 6.596 1.00 92.69 598 GLN A CA 1
ATOM 4566 C C . GLN A 1 598 ? -10.940 14.344 6.419 1.00 92.69 598 GLN A C 1
ATOM 4568 O O . GLN A 1 598 ? -11.645 15.127 5.793 1.00 92.69 598 GLN A O 1
ATOM 4573 N N . LEU A 1 599 ? -9.740 14.725 6.877 1.00 92.81 599 LEU A N 1
ATOM 4574 C CA . LEU A 1 599 ? -9.230 16.106 6.785 1.00 92.81 599 LEU A CA 1
ATOM 4575 C C . LEU A 1 599 ? -8.986 16.580 5.340 1.00 92.81 599 LEU A C 1
ATOM 4577 O O . LEU A 1 599 ? -8.687 17.748 5.125 1.00 92.81 599 LEU A O 1
ATOM 4581 N N . HIS A 1 600 ? -9.082 15.672 4.369 1.00 93.31 600 HIS A N 1
ATOM 4582 C CA . HIS A 1 600 ? -8.948 15.919 2.934 1.00 93.31 600 HIS A CA 1
ATOM 4583 C C . HIS A 1 600 ? -10.288 16.239 2.246 1.00 93.31 600 HIS A C 1
ATOM 4585 O O . HIS A 1 600 ? -10.277 16.655 1.088 1.00 93.31 600 HIS A O 1
ATOM 4591 N N . LEU A 1 601 ? -11.428 16.056 2.928 1.00 88.81 601 LEU A N 1
ATOM 4592 C CA . LEU A 1 601 ? -12.776 16.231 2.376 1.00 88.81 601 LEU A CA 1
ATOM 4593 C C . LEU A 1 601 ? -13.421 17.542 2.848 1.00 88.81 601 LEU A C 1
ATOM 4595 O O . LEU A 1 601 ? -13.286 17.928 4.008 1.00 88.81 601 LEU A O 1
ATOM 4599 N N . SER A 1 602 ? -14.202 18.190 1.979 1.00 77.56 602 SER A N 1
ATOM 4600 C CA . SER A 1 602 ? -14.935 19.427 2.307 1.00 77.56 602 SER A CA 1
ATOM 4601 C C . SER A 1 602 ? -16.161 19.183 3.200 1.00 77.56 602 SER A C 1
ATOM 4603 O O . SER A 1 602 ? -16.594 20.077 3.930 1.00 77.56 602 SER A O 1
ATOM 4605 N N . ALA A 1 603 ? -16.709 17.962 3.202 1.00 65.38 603 ALA A N 1
ATOM 4606 C CA . ALA A 1 603 ? -17.887 17.583 3.990 1.00 65.38 603 ALA A CA 1
ATOM 4607 C C . ALA A 1 603 ? -17.700 17.798 5.505 1.00 65.38 603 ALA A C 1
ATOM 4609 O O . ALA A 1 603 ? -18.656 18.115 6.212 1.00 65.38 603 ALA A O 1
ATOM 4610 N N . VAL A 1 604 ? -16.463 17.699 6.003 1.00 61.25 604 VAL A N 1
ATOM 4611 C CA . VAL A 1 604 ? -16.139 17.893 7.424 1.00 61.25 604 VAL A CA 1
ATOM 4612 C C . VAL A 1 604 ? -16.083 19.383 7.812 1.00 61.25 604 VAL A C 1
ATOM 4614 O O . VAL A 1 604 ? -15.953 19.697 8.989 1.00 61.25 604 VAL A O 1
ATOM 4617 N N . GLU A 1 605 ? -16.152 20.324 6.865 1.00 56.94 605 GLU A N 1
ATOM 4618 C CA . GLU A 1 605 ? -16.103 21.779 7.128 1.00 56.94 605 GLU A CA 1
ATOM 4619 C C . GLU A 1 605 ? -17.485 22.433 7.265 1.00 56.94 605 GLU A C 1
ATOM 4621 O O . GLU A 1 605 ? -17.599 23.549 7.773 1.00 56.94 605 GLU A O 1
ATOM 4626 N N . HIS A 1 606 ? -18.544 21.745 6.831 1.00 55.28 606 HIS A N 1
ATOM 4627 C CA . HIS A 1 606 ? -19.899 22.296 6.729 1.00 55.28 606 HIS A CA 1
ATOM 4628 C C . HIS A 1 606 ? -20.749 22.082 7.992 1.00 55.28 606 HIS A C 1
ATOM 4630 O O . HIS A 1 606 ? -21.974 22.185 7.941 1.00 55.28 606 HIS A O 1
ATOM 4636 N N . GLN A 1 607 ? -20.127 21.805 9.143 1.00 58.88 607 GLN A N 1
ATOM 4637 C CA . GLN A 1 607 ? -20.851 21.761 10.412 1.00 58.88 607 GLN A CA 1
ATOM 4638 C C . GLN A 1 607 ? -21.188 23.199 10.855 1.00 58.88 607 GLN A C 1
ATOM 4640 O O . GLN A 1 607 ? -20.275 23.991 11.089 1.00 58.88 607 GLN A O 1
ATOM 4645 N N . PRO A 1 608 ? -22.476 23.570 10.995 1.00 54.31 608 PRO A N 1
ATOM 4646 C CA . PRO A 1 608 ? -22.904 24.959 11.207 1.00 54.31 608 PRO A CA 1
ATOM 4647 C C . PRO A 1 608 ? -22.462 25.589 12.543 1.00 54.31 608 PRO A C 1
ATOM 4649 O O . PRO A 1 608 ? -22.715 26.770 12.763 1.00 54.31 608 PRO A O 1
ATOM 4652 N N . GLN A 1 609 ? -21.810 24.828 13.428 1.00 58.66 609 GLN A N 1
ATOM 4653 C CA . GLN A 1 609 ? -21.339 25.270 14.747 1.00 58.66 609 GLN A CA 1
ATOM 4654 C C . GLN A 1 609 ? -19.806 25.304 14.883 1.00 58.66 609 GLN A C 1
ATOM 4656 O O . GLN A 1 609 ? -19.309 25.660 15.949 1.00 58.66 609 GLN A O 1
ATOM 4661 N N . GLU A 1 610 ? -19.049 24.937 13.846 1.00 67.69 610 GLU A N 1
ATOM 4662 C CA . GLU A 1 610 ? -17.593 24.824 13.960 1.00 67.69 610 GLU A CA 1
ATOM 4663 C C . GLU A 1 610 ? -16.904 26.192 14.089 1.00 67.69 610 GLU A C 1
ATOM 4665 O O . GLU A 1 610 ? -17.164 27.122 13.316 1.00 67.69 610 GLU A O 1
ATOM 4670 N N . LEU A 1 611 ? -15.972 26.304 15.040 1.00 77.12 611 LEU A N 1
ATOM 4671 C CA . LEU A 1 611 ? -15.161 27.502 15.203 1.00 77.12 611 LEU A CA 1
ATOM 4672 C C . LEU A 1 611 ? -14.183 27.647 14.022 1.00 77.12 611 LEU A C 1
ATOM 4674 O O . LEU A 1 611 ? -13.531 26.690 13.606 1.00 77.12 611 LEU A O 1
ATOM 4678 N N . LEU A 1 612 ? -14.005 28.871 13.510 1.00 80.19 612 LEU A N 1
ATOM 4679 C CA . LEU A 1 612 ? -13.072 29.142 12.405 1.00 80.19 612 LEU A CA 1
ATOM 4680 C C . LEU A 1 612 ? -11.649 28.663 12.724 1.00 80.19 612 LEU A C 1
ATOM 4682 O O . LEU A 1 612 ? -10.950 28.165 11.843 1.00 80.19 612 LEU A O 1
ATOM 4686 N N . CYS A 1 613 ? -11.235 28.807 13.9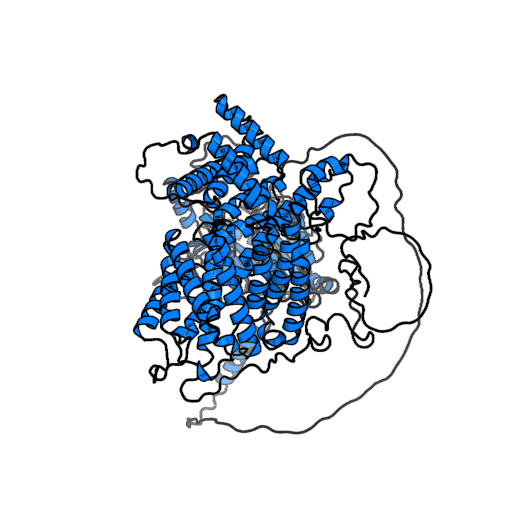84 1.00 82.81 613 CYS A N 1
ATOM 4687 C CA . CYS A 1 613 ? -9.930 28.364 14.451 1.00 82.81 613 CYS A CA 1
ATOM 4688 C C . CYS A 1 613 ? -9.717 26.861 14.243 1.00 82.81 613 CYS A C 1
ATOM 4690 O O . CYS A 1 613 ? -8.705 26.457 13.672 1.00 82.81 613 CYS A O 1
ATOM 4692 N N . GLU A 1 614 ? -10.701 26.041 14.610 1.00 85.50 614 GLU A N 1
ATOM 4693 C CA . GLU A 1 614 ? -10.650 24.587 14.440 1.00 85.50 614 GLU A CA 1
ATOM 4694 C C . GLU A 1 614 ? -10.549 24.219 12.958 1.00 85.50 614 GLU A C 1
ATOM 4696 O O . GLU A 1 614 ? -9.657 23.462 12.567 1.00 85.50 614 GLU A O 1
ATOM 4701 N N . ARG A 1 615 ? -11.360 24.856 12.103 1.00 86.19 615 ARG A N 1
ATOM 4702 C CA . ARG A 1 615 ? -11.304 24.659 10.648 1.00 86.19 615 ARG A CA 1
ATOM 4703 C C . ARG A 1 615 ? -9.927 24.989 10.076 1.00 86.19 615 ARG A C 1
ATOM 4705 O O . ARG A 1 615 ? -9.361 24.200 9.318 1.00 86.19 615 ARG A O 1
ATOM 4712 N N . GLN A 1 616 ? -9.358 26.139 10.443 1.00 89.00 616 GLN A N 1
ATOM 4713 C CA . GLN A 1 616 ? -8.040 26.547 9.952 1.00 89.00 616 GLN A CA 1
ATOM 4714 C C . GLN A 1 616 ? -6.929 25.616 10.445 1.00 89.00 616 GLN A C 1
ATOM 4716 O O . GLN A 1 616 ? -6.042 25.275 9.662 1.00 89.00 616 GLN A O 1
ATOM 4721 N N . ILE A 1 617 ? -6.985 25.144 11.694 1.00 90.94 617 ILE A N 1
ATOM 4722 C CA . ILE A 1 617 ? -6.021 24.167 12.217 1.00 90.94 617 ILE A CA 1
ATOM 4723 C C . ILE A 1 617 ? -6.111 22.856 11.429 1.00 90.94 617 ILE A C 1
ATOM 4725 O O . ILE A 1 617 ? -5.081 22.356 10.977 1.00 90.94 617 ILE A O 1
ATOM 4729 N N . ARG A 1 618 ? -7.317 22.335 11.170 1.00 92.31 618 ARG A N 1
ATOM 4730 C CA . ARG A 1 618 ? -7.517 21.112 10.369 1.00 92.31 618 ARG A CA 1
ATOM 4731 C C . ARG A 1 618 ? -6.927 21.240 8.967 1.00 92.31 618 ARG A C 1
ATOM 4733 O O . ARG A 1 618 ? -6.134 20.386 8.560 1.00 92.31 618 ARG A O 1
ATOM 4740 N N . ARG A 1 619 ? -7.220 22.346 8.269 1.00 93.06 619 ARG A N 1
ATOM 4741 C CA . ARG A 1 619 ? -6.625 22.650 6.955 1.00 93.06 619 ARG A CA 1
ATOM 4742 C C . ARG A 1 619 ? -5.099 22.696 7.038 1.00 93.06 619 ARG A C 1
ATOM 4744 O O . ARG A 1 619 ? -4.415 22.084 6.221 1.00 93.06 619 ARG A O 1
ATOM 4751 N N . ARG A 1 620 ? -4.534 23.389 8.028 1.00 94.81 620 ARG A N 1
ATOM 4752 C CA . ARG A 1 620 ? -3.076 23.518 8.191 1.00 94.81 620 ARG A CA 1
ATOM 4753 C C . ARG A 1 620 ? -2.386 22.193 8.492 1.00 94.81 620 ARG A C 1
ATOM 4755 O O . ARG A 1 620 ? -1.294 21.961 7.973 1.00 94.81 620 ARG A O 1
ATOM 4762 N N . VAL A 1 621 ? -3.012 21.320 9.277 1.00 97.50 621 VAL A N 1
ATOM 4763 C CA . VAL A 1 621 ? -2.526 19.960 9.546 1.00 97.50 621 VAL A CA 1
ATOM 4764 C C . VAL A 1 621 ? -2.484 19.148 8.255 1.00 97.50 621 VAL A C 1
ATOM 4766 O O . VAL A 1 621 ? -1.417 18.650 7.887 1.00 97.50 621 VAL A O 1
ATOM 4769 N N . PHE A 1 622 ? -3.597 19.094 7.517 1.00 97.88 622 PHE A N 1
ATOM 4770 C CA . PHE A 1 622 ? -3.668 18.369 6.249 1.00 97.88 622 PHE A CA 1
ATOM 4771 C C . PHE A 1 622 ? -2.641 18.883 5.232 1.00 97.88 622 PHE A C 1
ATOM 4773 O O . PHE A 1 622 ? -1.838 18.113 4.705 1.00 97.88 622 PHE A O 1
ATOM 4780 N N . TRP A 1 623 ? -2.606 20.194 4.992 1.00 97.44 623 TRP A N 1
ATOM 4781 C CA . TRP A 1 623 ? -1.723 20.779 3.986 1.00 97.44 623 TRP A CA 1
ATOM 4782 C C . TRP A 1 623 ? -0.239 20.746 4.385 1.00 97.44 623 TRP A C 1
ATOM 4784 O O . TRP A 1 623 ? 0.629 20.728 3.509 1.00 97.44 623 TRP A O 1
ATOM 4794 N N . SER A 1 624 ? 0.077 20.661 5.683 1.00 98.31 624 SER A N 1
ATOM 4795 C CA . SER A 1 624 ? 1.439 20.370 6.153 1.00 98.31 624 SER A CA 1
ATOM 4796 C C . SER A 1 624 ? 1.850 18.932 5.835 1.00 98.31 624 SER A C 1
ATOM 4798 O O . SER A 1 624 ? 2.950 18.716 5.323 1.00 98.31 624 SER A O 1
ATOM 4800 N N . ALA A 1 625 ? 0.962 17.956 6.071 1.00 98.31 625 ALA A N 1
ATOM 4801 C CA . ALA A 1 625 ? 1.188 16.562 5.682 1.00 98.31 625 ALA A CA 1
ATOM 4802 C C . ALA A 1 625 ? 1.357 16.433 4.166 1.00 98.31 625 ALA A C 1
ATOM 4804 O O . ALA A 1 625 ? 2.343 15.860 3.708 1.00 98.31 625 ALA A O 1
ATOM 4805 N N . TYR A 1 626 ? 0.473 17.065 3.393 1.00 98.31 626 TYR A N 1
ATOM 4806 C CA . TYR A 1 626 ? 0.576 17.161 1.940 1.00 98.31 626 TYR A CA 1
ATOM 4807 C C . TYR A 1 626 ? 1.948 17.700 1.504 1.00 98.31 626 TYR A C 1
ATOM 4809 O O . TYR A 1 626 ? 2.639 17.082 0.697 1.00 98.31 626 TYR A O 1
ATOM 4817 N N . ALA A 1 627 ? 2.393 18.833 2.059 1.00 97.44 627 ALA A N 1
ATOM 4818 C CA . ALA A 1 627 ? 3.642 19.469 1.646 1.00 97.44 627 ALA A CA 1
ATOM 4819 C C . ALA A 1 627 ? 4.879 18.586 1.897 1.00 97.44 627 ALA A C 1
ATOM 4821 O O . ALA A 1 627 ? 5.797 18.569 1.067 1.00 97.44 627 ALA A O 1
ATOM 4822 N N . ILE A 1 628 ? 4.911 17.856 3.019 1.00 97.75 628 ILE A N 1
ATOM 4823 C CA . ILE A 1 628 ? 6.001 16.926 3.347 1.00 97.75 628 ILE A CA 1
ATOM 4824 C C . ILE A 1 628 ? 5.916 15.664 2.479 1.00 97.75 628 ILE A C 1
ATOM 4826 O O . ILE A 1 628 ? 6.941 15.237 1.951 1.00 97.75 628 ILE A O 1
ATOM 4830 N N . ASP A 1 629 ? 4.721 15.108 2.270 1.00 97.81 629 ASP A N 1
ATOM 4831 C CA . ASP A 1 629 ? 4.506 13.938 1.410 1.00 97.81 629 ASP A CA 1
ATOM 4832 C C . ASP A 1 629 ? 4.959 14.208 -0.023 1.00 97.81 629 ASP A C 1
ATOM 4834 O O . ASP A 1 629 ? 5.732 13.428 -0.579 1.00 97.81 629 ASP A O 1
ATOM 4838 N N . ARG A 1 630 ? 4.593 15.364 -0.594 1.00 96.12 630 ARG A N 1
ATOM 4839 C CA . ARG A 1 630 ? 5.059 15.754 -1.930 1.00 96.12 630 ARG A CA 1
ATOM 4840 C C . ARG A 1 630 ? 6.568 15.931 -1.971 1.00 96.12 630 ARG A C 1
ATOM 4842 O O . ARG A 1 630 ? 7.188 15.425 -2.899 1.00 96.12 630 ARG A O 1
ATOM 4849 N N . LEU A 1 631 ? 7.167 16.595 -0.972 1.00 94.62 631 LEU A N 1
ATOM 4850 C CA . LEU A 1 631 ? 8.626 16.736 -0.854 1.00 94.62 631 LEU A CA 1
ATOM 4851 C C . LEU A 1 631 ? 9.326 15.371 -0.877 1.0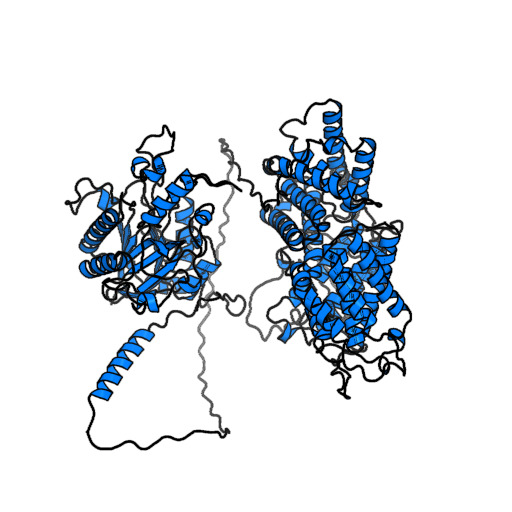0 94.62 631 LEU A C 1
ATOM 4853 O O . LEU A 1 631 ? 10.313 15.212 -1.583 1.00 94.62 631 LEU A O 1
ATOM 4857 N N . VAL A 1 632 ? 8.849 14.413 -0.091 1.00 94.62 632 VAL A N 1
ATOM 4858 C CA . VAL A 1 632 ? 9.450 13.082 0.030 1.00 94.62 632 VAL A CA 1
ATOM 4859 C C . VAL A 1 632 ? 9.240 12.283 -1.262 1.00 94.62 632 VAL A C 1
ATOM 4861 O O . VAL A 1 632 ? 10.199 11.740 -1.807 1.00 94.62 632 VAL A O 1
ATOM 4864 N N . SER A 1 633 ? 8.024 12.285 -1.806 1.00 93.88 633 SER A N 1
ATOM 4865 C CA . SER A 1 633 ? 7.648 11.492 -2.982 1.00 93.88 633 SER A CA 1
ATOM 4866 C C . SER A 1 633 ? 8.479 11.827 -4.220 1.00 93.88 633 SER A C 1
ATOM 4868 O O . SER A 1 633 ? 8.941 10.916 -4.905 1.00 93.88 633 SER A O 1
ATOM 4870 N N . TRP A 1 634 ? 8.762 13.112 -4.483 1.00 91.56 634 TRP A N 1
ATOM 4871 C CA . TRP A 1 634 ? 9.620 13.474 -5.620 1.00 91.56 634 TRP A CA 1
ATOM 4872 C C . TRP A 1 634 ? 11.102 13.154 -5.365 1.00 91.56 634 TRP A C 1
ATOM 4874 O O . TRP A 1 634 ? 11.777 12.696 -6.286 1.00 91.56 634 TRP A O 1
ATOM 4884 N N . VAL A 1 635 ? 11.616 13.348 -4.137 1.00 93.38 635 VAL A N 1
ATOM 4885 C CA . VAL A 1 635 ? 13.027 13.045 -3.807 1.00 93.38 635 VAL A CA 1
ATOM 4886 C C . VAL A 1 635 ? 13.319 11.568 -4.040 1.00 93.38 635 VAL A C 1
ATOM 4888 O O . VAL A 1 635 ? 14.344 11.231 -4.628 1.00 93.38 635 VAL A O 1
ATOM 4891 N N . TYR A 1 636 ? 12.406 10.698 -3.612 1.00 91.31 636 TYR A N 1
ATOM 4892 C CA . TYR A 1 636 ? 12.539 9.248 -3.752 1.00 91.31 636 TYR A CA 1
ATOM 4893 C C . TYR A 1 636 ? 12.001 8.708 -5.079 1.00 91.31 636 TYR A C 1
ATOM 4895 O O . TYR A 1 636 ? 12.252 7.553 -5.413 1.00 91.31 636 TYR A O 1
ATOM 4903 N N . HIS A 1 637 ? 11.307 9.545 -5.854 1.00 90.25 637 HIS A N 1
ATOM 4904 C CA . HIS A 1 637 ? 10.629 9.175 -7.092 1.00 90.25 637 HIS A CA 1
ATOM 4905 C C . HIS A 1 637 ? 9.695 7.968 -6.893 1.00 90.25 6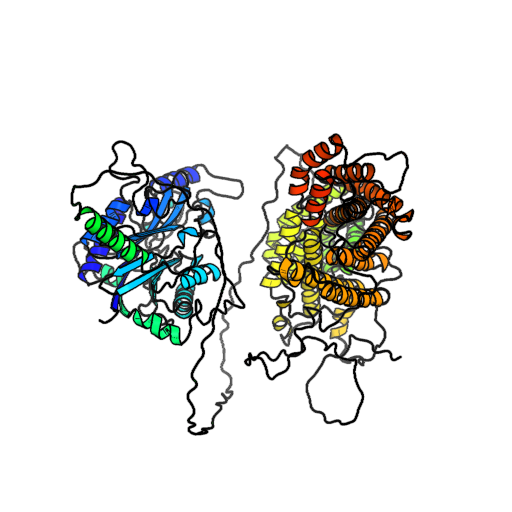37 HIS A C 1
ATOM 4907 O O . HIS A 1 637 ? 9.803 6.936 -7.566 1.00 90.25 637 HIS A O 1
ATOM 4913 N N . VAL A 1 638 ? 8.760 8.129 -5.956 1.00 89.81 638 VAL A N 1
ATOM 4914 C CA . VAL A 1 638 ? 7.688 7.180 -5.619 1.00 89.81 638 VAL A CA 1
ATOM 4915 C C . VAL A 1 638 ? 6.318 7.864 -5.734 1.00 89.81 638 VAL A C 1
ATOM 4917 O O . VAL A 1 638 ? 6.260 9.095 -5.698 1.00 89.81 638 VAL A O 1
ATOM 4920 N N . PRO A 1 639 ? 5.213 7.114 -5.894 1.00 89.75 639 PRO A N 1
ATOM 4921 C CA . PRO A 1 639 ? 3.871 7.691 -5.858 1.00 89.75 639 PRO A CA 1
ATOM 4922 C C . PRO A 1 639 ? 3.590 8.419 -4.538 1.00 89.75 639 PRO A C 1
ATOM 4924 O O . PRO A 1 639 ? 4.063 8.004 -3.481 1.00 89.75 639 PRO A O 1
ATOM 4927 N N . CYS A 1 640 ? 2.793 9.485 -4.608 1.00 92.25 640 CYS A N 1
ATOM 4928 C CA . CYS A 1 640 ? 2.343 10.213 -3.424 1.00 92.25 640 CYS A CA 1
ATOM 4929 C C . CYS A 1 640 ? 1.359 9.373 -2.593 1.00 92.25 640 CYS A C 1
ATOM 4931 O O . CYS A 1 640 ? 0.620 8.561 -3.150 1.00 92.25 640 CYS A O 1
ATOM 4933 N N . SER A 1 641 ? 1.293 9.595 -1.273 1.00 91.88 641 SER A N 1
ATOM 4934 C CA . SER A 1 641 ? 0.447 8.781 -0.375 1.00 91.88 641 SER A CA 1
ATOM 4935 C C . SER A 1 641 ? -1.066 8.976 -0.583 1.00 91.88 641 SER A C 1
ATOM 4937 O O . SER A 1 641 ? -1.856 8.132 -0.161 1.00 91.88 641 SER A O 1
ATOM 4939 N N . LEU A 1 642 ? -1.462 10.094 -1.195 1.00 92.50 642 LEU A N 1
ATOM 4940 C CA . LEU A 1 642 ? -2.834 10.460 -1.567 1.00 92.50 642 LEU A CA 1
ATOM 4941 C C . LEU A 1 642 ? -2.758 11.214 -2.898 1.00 92.50 642 LEU A C 1
ATOM 4943 O O . LEU A 1 642 ? -1.904 12.096 -3.011 1.00 92.50 642 LEU A O 1
ATOM 4947 N N . VAL A 1 643 ? -3.595 10.888 -3.882 1.00 89.88 643 VAL A N 1
ATOM 4948 C CA . VAL A 1 643 ? -3.620 11.586 -5.182 1.00 89.88 643 VAL A CA 1
ATOM 4949 C C . VAL A 1 643 ? -4.365 12.918 -5.072 1.00 89.88 643 VAL A C 1
ATOM 4951 O O . VAL A 1 643 ? -5.187 13.094 -4.177 1.00 89.88 643 VAL A O 1
ATOM 4954 N N . ASP A 1 644 ? -4.035 13.888 -5.928 1.00 89.75 644 ASP A N 1
ATOM 4955 C CA . ASP A 1 644 ? -4.601 15.243 -5.833 1.00 89.75 644 ASP A CA 1
ATOM 4956 C C . ASP A 1 644 ? -6.113 15.252 -6.124 1.00 89.75 644 ASP A C 1
ATOM 4958 O O . ASP A 1 644 ? -6.833 16.080 -5.575 1.00 89.75 644 ASP A O 1
ATOM 4962 N N . GLU A 1 645 ? -6.589 14.319 -6.950 1.00 87.94 645 GLU A N 1
ATOM 4963 C CA . GLU A 1 645 ? -7.990 14.158 -7.351 1.00 87.94 645 GLU A CA 1
ATOM 4964 C C . GLU A 1 645 ? -8.914 13.770 -6.185 1.00 87.94 645 GLU A C 1
ATOM 4966 O O . GLU A 1 645 ? -10.105 14.074 -6.222 1.00 87.94 645 GLU A O 1
ATOM 4971 N N . ASP A 1 646 ? -8.364 13.167 -5.129 1.00 88.00 646 ASP A N 1
ATOM 4972 C CA . ASP A 1 646 ? -9.113 12.787 -3.927 1.00 88.00 646 ASP A CA 1
ATOM 4973 C C . ASP A 1 646 ? -9.203 13.937 -2.901 1.00 88.00 646 ASP A C 1
ATOM 4975 O O . ASP A 1 646 ? -9.809 13.787 -1.842 1.00 88.00 646 ASP A O 1
ATOM 4979 N N . ILE A 1 647 ? -8.591 15.097 -3.170 1.00 90.88 647 ILE A N 1
ATOM 4980 C CA . ILE A 1 647 ? -8.519 16.225 -2.232 1.00 90.88 647 ILE A CA 1
ATOM 4981 C C . ILE A 1 647 ? -9.610 17.248 -2.558 1.00 90.88 647 ILE A C 1
ATOM 4983 O O . ILE A 1 647 ? -9.560 17.922 -3.583 1.00 90.88 647 ILE A O 1
ATOM 4987 N N . GLN A 1 648 ? -10.559 17.420 -1.639 1.00 90.25 648 GLN A N 1
ATOM 4988 C CA . GLN A 1 648 ? -11.655 18.392 -1.757 1.00 90.25 648 GLN A CA 1
ATOM 4989 C C . GLN A 1 648 ? -11.506 19.579 -0.798 1.00 90.25 648 GLN A C 1
ATOM 4991 O O . GLN A 1 648 ? -12.146 20.609 -0.989 1.00 90.25 648 GLN A O 1
ATOM 4996 N N . VAL A 1 649 ? -10.692 19.440 0.253 1.00 88.12 649 VAL A N 1
ATOM 4997 C CA . VAL A 1 649 ? -10.442 20.507 1.226 1.00 88.12 649 VAL A CA 1
ATOM 4998 C C . VAL A 1 649 ? -9.659 21.658 0.589 1.00 88.12 649 VAL A C 1
ATOM 5000 O O . VAL A 1 649 ? -8.683 21.460 -0.139 1.00 88.12 649 VAL A O 1
ATOM 5003 N N . GLU A 1 650 ? -10.053 22.888 0.892 1.00 86.06 650 GLU A N 1
ATOM 5004 C CA . GLU A 1 650 ? -9.347 24.070 0.407 1.00 86.06 650 GLU A CA 1
ATOM 5005 C C . GLU A 1 650 ? -8.037 24.315 1.176 1.00 86.06 650 GLU A C 1
ATOM 5007 O O . GLU A 1 650 ? -7.900 23.918 2.341 1.00 86.06 650 GLU A O 1
ATOM 5012 N N . PRO A 1 651 ? -7.063 25.028 0.577 1.00 88.19 651 PRO A N 1
ATOM 5013 C CA . PRO A 1 651 ? -5.936 25.593 1.310 1.00 88.19 651 PRO A CA 1
ATOM 5014 C C . PRO A 1 651 ? -6.373 26.398 2.543 1.00 88.19 651 PRO A C 1
ATOM 5016 O O . PRO A 1 651 ? -7.436 27.027 2.573 1.00 88.19 651 PRO A O 1
ATOM 5019 N N . PHE A 1 652 ? -5.536 26.389 3.581 1.00 89.19 652 PHE A N 1
ATOM 5020 C CA . PHE A 1 652 ? -5.753 27.252 4.740 1.00 89.19 652 PHE A CA 1
ATOM 5021 C C . PHE A 1 652 ? -5.650 28.732 4.348 1.00 89.19 652 PHE A C 1
ATOM 5023 O O . PHE A 1 652 ? -4.957 29.101 3.399 1.00 89.19 652 PHE A O 1
ATOM 5030 N N . ALA A 1 653 ? -6.349 29.584 5.089 1.00 86.75 653 ALA A N 1
ATOM 5031 C CA . ALA A 1 653 ? -6.373 31.014 4.839 1.00 86.75 653 ALA A CA 1
ATOM 5032 C C . ALA A 1 653 ? -4.990 31.641 5.076 1.00 86.75 653 ALA A C 1
ATOM 5034 O O . ALA A 1 653 ? -4.235 31.235 5.966 1.00 86.75 653 ALA A O 1
ATOM 5035 N N . ASN A 1 654 ? -4.670 32.659 4.278 1.00 87.62 654 ASN A N 1
ATOM 5036 C CA . ASN A 1 654 ? -3.443 33.437 4.406 1.00 87.62 654 ASN A CA 1
ATOM 5037 C C . ASN A 1 654 ? -3.563 34.428 5.577 1.00 87.62 654 ASN A C 1
ATOM 5039 O O . ASN A 1 654 ? -3.765 35.618 5.359 1.00 87.62 654 ASN A O 1
ATOM 5043 N N . MET A 1 655 ? -3.497 33.910 6.803 1.00 86.75 655 MET A N 1
ATOM 5044 C CA . MET A 1 655 ? -3.707 34.649 8.053 1.00 86.75 655 MET A CA 1
ATOM 5045 C C . MET A 1 655 ? -2.602 34.322 9.060 1.00 86.75 655 MET A C 1
ATOM 5047 O O . MET A 1 655 ? -2.120 33.183 9.106 1.00 86.75 655 MET A O 1
ATOM 5051 N N . ASN A 1 656 ? -2.223 35.301 9.879 1.00 87.31 656 ASN A N 1
ATOM 5052 C CA . ASN A 1 656 ? -1.384 35.066 11.054 1.00 87.31 656 ASN A CA 1
ATOM 5053 C C . ASN A 1 656 ? -2.179 34.336 12.154 1.00 87.31 656 ASN A C 1
ATOM 5055 O O . ASN A 1 656 ? -3.405 34.296 12.108 1.00 87.31 656 ASN A O 1
ATOM 5059 N N . ASP A 1 657 ? -1.497 33.700 13.107 1.00 84.94 657 ASP A N 1
ATOM 5060 C CA . ASP A 1 657 ? -2.149 32.879 14.144 1.00 84.94 657 ASP A CA 1
ATOM 5061 C C . ASP A 1 657 ? -3.011 33.716 15.097 1.00 84.94 657 ASP A C 1
ATOM 5063 O O . ASP A 1 657 ? -4.126 33.316 15.423 1.00 84.94 657 ASP A O 1
ATOM 5067 N N . ASP A 1 658 ? -2.543 34.908 15.468 1.00 82.50 658 ASP A N 1
ATOM 5068 C CA . ASP A 1 658 ? -3.279 35.895 16.267 1.00 82.50 658 ASP A CA 1
ATOM 5069 C C . ASP A 1 658 ? -4.587 36.336 15.587 1.00 82.50 658 ASP A C 1
ATOM 5071 O O . ASP A 1 658 ? -5.629 36.475 16.232 1.00 82.50 658 ASP A O 1
ATOM 5075 N N . GLU A 1 659 ? -4.579 36.442 14.259 1.00 81.75 659 GLU A N 1
ATOM 5076 C CA . GLU A 1 659 ? -5.748 36.837 13.468 1.00 81.75 659 GLU A CA 1
ATOM 5077 C C . GLU A 1 659 ? -6.848 35.762 13.443 1.00 81.75 659 GLU A C 1
ATOM 5079 O O . GLU A 1 659 ? -8.019 36.092 13.251 1.00 81.75 659 GLU A O 1
ATOM 5084 N N . ILE A 1 660 ? -6.514 34.479 13.643 1.00 79.31 660 ILE A N 1
ATOM 5085 C CA . ILE A 1 660 ? -7.475 33.364 13.553 1.00 79.31 660 ILE A CA 1
ATOM 5086 C C . ILE A 1 660 ? -8.572 33.483 14.620 1.00 79.31 660 ILE A C 1
ATOM 5088 O O . ILE A 1 660 ? -9.743 33.219 14.333 1.00 79.31 660 ILE A O 1
ATOM 5092 N N . LYS A 1 661 ? -8.208 33.885 15.845 1.00 68.19 661 LYS A N 1
ATOM 5093 C CA . LYS A 1 661 ? -9.160 34.068 16.953 1.00 68.19 661 LYS A CA 1
ATOM 5094 C C . LYS A 1 661 ? -9.911 35.392 16.849 1.00 68.19 661 LYS A C 1
ATOM 5096 O O . LYS A 1 661 ? -11.122 35.426 17.055 1.00 68.19 661 LYS A O 1
ATOM 5101 N N . GLU A 1 662 ? -9.216 36.472 16.496 1.00 63.09 662 GLU A N 1
ATOM 5102 C CA . GLU A 1 662 ? -9.826 37.801 16.363 1.00 63.09 662 GLU A CA 1
ATOM 5103 C C . GLU A 1 662 ? -10.847 37.877 15.223 1.00 63.09 662 GLU A C 1
ATOM 5105 O O . GLU A 1 662 ? -11.807 38.644 15.298 1.00 63.09 662 GLU A O 1
ATOM 5110 N N . TRP A 1 663 ? -10.686 37.052 14.185 1.00 59.88 663 TRP A N 1
ATOM 5111 C CA . TRP A 1 663 ? -11.616 36.990 13.060 1.00 59.88 663 TRP A CA 1
ATOM 5112 C C . TRP A 1 663 ? -13.031 36.572 13.474 1.00 59.88 663 TRP A C 1
ATOM 5114 O O . TRP A 1 663 ? -14.001 37.070 12.912 1.00 59.88 663 TRP A O 1
ATOM 5124 N N . GLN A 1 664 ? -13.181 35.716 14.492 1.00 53.81 664 GLN A N 1
ATOM 5125 C CA . GLN A 1 664 ? -14.502 35.367 15.032 1.00 53.81 664 GLN A CA 1
ATOM 5126 C C . GLN A 1 664 ? -15.183 36.523 15.773 1.00 53.81 664 GLN A C 1
ATOM 5128 O O . GLN A 1 664 ? -16.406 36.530 15.882 1.00 53.81 664 GLN A O 1
ATOM 5133 N N . ALA A 1 665 ? -14.417 37.497 16.271 1.00 49.38 665 ALA A N 1
ATOM 5134 C CA . ALA A 1 665 ? -14.944 38.653 16.991 1.00 49.38 665 ALA A CA 1
ATOM 5135 C C . ALA A 1 665 ? -15.363 39.811 16.063 1.00 49.38 665 ALA A C 1
ATOM 5137 O O . ALA A 1 665 ? -16.035 40.741 16.514 1.00 49.38 665 ALA A O 1
ATOM 5138 N N . ARG A 1 666 ? -14.994 39.779 14.773 1.00 49.81 666 ARG A N 1
ATOM 5139 C CA . ARG A 1 666 ? -15.375 40.808 13.794 1.00 49.81 666 ARG A CA 1
ATOM 5140 C C . ARG A 1 666 ? -16.717 40.454 13.146 1.00 49.81 666 ARG A C 1
ATOM 5142 O O . ARG A 1 666 ? -16.795 39.568 12.304 1.00 49.81 666 ARG A O 1
ATOM 5149 N N . ALA A 1 667 ? -17.771 41.170 13.542 1.00 40.88 667 ALA A N 1
ATOM 5150 C CA . ALA A 1 667 ? -19.096 41.091 12.917 1.00 40.88 667 ALA A CA 1
ATOM 5151 C C . ALA A 1 667 ? -19.147 41.748 11.520 1.00 40.88 667 ALA A C 1
ATOM 5153 O O . ALA A 1 667 ? -20.031 41.428 10.728 1.00 40.88 667 ALA A O 1
ATOM 5154 N N . ASP A 1 668 ? -18.181 42.616 11.208 1.00 42.09 668 ASP A N 1
ATOM 5155 C CA . ASP A 1 668 ? -18.082 43.304 9.924 1.00 42.09 668 ASP A CA 1
ATOM 5156 C C . ASP A 1 668 ? -17.051 42.618 9.024 1.00 42.09 668 ASP A C 1
ATOM 5158 O O . ASP A 1 668 ? -15.857 42.547 9.334 1.00 42.09 668 ASP A O 1
ATOM 5162 N N . ARG A 1 669 ? -17.534 42.100 7.892 1.00 43.66 669 ARG A N 1
ATOM 5163 C CA . ARG A 1 669 ? -16.694 41.648 6.779 1.00 43.66 669 ARG A CA 1
ATOM 5164 C C . ARG A 1 669 ? -15.957 42.871 6.213 1.00 43.66 669 ARG A C 1
ATOM 5166 O O . ARG A 1 669 ? -16.640 43.806 5.804 1.00 43.66 669 ARG A O 1
ATOM 5173 N N . PRO A 1 670 ? -14.616 42.897 6.150 1.00 40.88 670 PRO A N 1
ATOM 5174 C CA . PRO A 1 670 ? -13.929 43.908 5.359 1.00 40.88 670 PRO A CA 1
ATOM 5175 C C . PRO A 1 670 ? -14.229 43.673 3.874 1.00 40.88 670 PRO A C 1
ATOM 5177 O O . PRO A 1 670 ? -14.231 42.525 3.421 1.00 40.88 670 PRO A O 1
ATOM 5180 N N . ASP A 1 671 ? -14.490 44.760 3.150 1.00 37.16 671 ASP A N 1
ATOM 5181 C CA . ASP A 1 671 ? -14.718 44.773 1.708 1.00 37.16 671 ASP A CA 1
ATOM 5182 C C . ASP A 1 671 ? -13.596 44.051 0.943 1.00 37.16 671 ASP A C 1
ATOM 5184 O O . ASP A 1 671 ? -12.403 44.222 1.198 1.00 37.16 671 ASP A O 1
ATOM 5188 N N . LEU A 1 672 ? -14.025 43.213 0.002 1.00 42.47 672 LEU A N 1
ATOM 5189 C CA . LEU A 1 672 ? -13.248 42.281 -0.817 1.00 42.47 672 LEU A CA 1
ATOM 5190 C C . LEU A 1 672 ? -12.471 42.983 -1.949 1.00 42.47 672 LEU A C 1
ATOM 5192 O O . LEU A 1 672 ? -12.574 42.576 -3.103 1.00 42.47 672 LEU A O 1
ATOM 5196 N N . ASP A 1 673 ? -11.698 44.024 -1.639 1.00 41.66 673 ASP A N 1
ATOM 5197 C CA . ASP A 1 673 ? -10.889 44.732 -2.644 1.00 41.66 673 ASP A CA 1
ATOM 5198 C C . ASP A 1 673 ? -9.486 45.105 -2.135 1.00 41.66 673 ASP A C 1
ATOM 5200 O O . ASP A 1 673 ? -9.085 46.266 -2.101 1.00 41.66 673 ASP A O 1
ATOM 5204 N N . GLU A 1 674 ? -8.701 44.104 -1.727 1.00 40.53 674 GLU A N 1
ATOM 5205 C CA . GLU A 1 674 ? -7.246 44.269 -1.625 1.00 40.53 674 GLU A CA 1
ATOM 5206 C C . GLU A 1 674 ? -6.571 43.586 -2.821 1.00 40.53 674 GLU A C 1
ATOM 5208 O O . GLU A 1 674 ? -6.171 42.424 -2.782 1.00 40.53 674 GLU A O 1
ATOM 5213 N N . SER A 1 675 ? -6.384 44.357 -3.892 1.00 44.31 675 SER A N 1
ATOM 5214 C CA . SER A 1 675 ? -5.557 44.040 -5.068 1.00 44.31 675 SER A CA 1
ATOM 5215 C C . SER A 1 675 ? -4.061 43.847 -4.755 1.00 44.31 675 SER A C 1
ATOM 5217 O O . SER A 1 675 ? -3.259 43.583 -5.651 1.00 44.31 675 SER A O 1
ATOM 5219 N N . THR A 1 676 ? -3.662 43.950 -3.482 1.00 47.34 676 THR A N 1
ATOM 5220 C CA . THR A 1 676 ? -2.273 43.814 -3.034 1.00 47.34 676 THR A CA 1
ATOM 5221 C C . THR A 1 676 ? -2.076 42.473 -2.317 1.00 47.34 676 THR A C 1
ATOM 5223 O O . THR A 1 676 ? -2.771 42.201 -1.339 1.00 47.34 676 THR A O 1
ATOM 5226 N N . PRO A 1 677 ? -1.118 41.622 -2.731 1.00 60.25 677 PRO A N 1
ATOM 5227 C CA . PRO A 1 677 ? -0.838 40.374 -2.030 1.00 60.25 677 PRO A CA 1
ATOM 5228 C C . PRO A 1 677 ? -0.345 40.656 -0.604 1.00 60.25 677 PRO A C 1
ATOM 5230 O O . PRO A 1 677 ? 0.782 41.102 -0.380 1.00 60.25 677 PRO A O 1
ATOM 5233 N N . ARG A 1 678 ? -1.207 40.387 0.380 1.00 75.88 678 ARG A N 1
ATOM 5234 C CA . ARG A 1 678 ? -0.892 40.523 1.804 1.00 75.88 678 ARG A CA 1
ATOM 5235 C C . ARG A 1 678 ? 0.077 39.428 2.253 1.00 75.88 678 ARG A C 1
ATOM 5237 O O . ARG A 1 678 ? -0.212 38.238 2.121 1.00 75.88 678 ARG A O 1
ATOM 5244 N N . ARG A 1 679 ? 1.212 39.824 2.837 1.00 85.31 679 ARG A N 1
ATOM 5245 C CA . ARG A 1 679 ? 2.192 38.902 3.434 1.00 85.31 679 ARG A CA 1
ATOM 5246 C C . ARG A 1 679 ? 1.840 38.593 4.889 1.00 85.31 679 ARG A C 1
ATOM 5248 O O . ARG A 1 679 ? 1.633 39.501 5.687 1.00 85.31 679 ARG A O 1
ATOM 5255 N N . THR A 1 680 ? 1.829 37.311 5.226 1.00 89.38 680 THR A N 1
ATOM 5256 C CA . THR A 1 680 ? 1.610 36.751 6.566 1.00 89.38 680 THR A CA 1
ATOM 5257 C C . THR A 1 680 ? 2.667 35.687 6.857 1.00 89.38 680 THR A C 1
ATOM 5259 O O . THR A 1 680 ? 3.421 35.276 5.966 1.00 89.38 680 THR A O 1
ATOM 5262 N N . GLN A 1 681 ? 2.694 35.174 8.085 1.00 88.25 681 GLN A N 1
ATOM 5263 C CA . GLN A 1 681 ? 3.615 34.111 8.489 1.00 88.25 681 GLN A CA 1
ATOM 5264 C C . GLN A 1 681 ? 3.446 32.795 7.716 1.00 88.25 681 GLN A C 1
ATOM 5266 O O . GLN A 1 681 ? 4.365 31.976 7.700 1.00 88.25 681 GLN A O 1
ATOM 5271 N N . VAL A 1 682 ? 2.305 32.595 7.044 1.00 90.25 682 VAL A N 1
ATOM 5272 C CA . VAL A 1 682 ? 2.020 31.387 6.257 1.00 90.25 682 VAL A CA 1
ATOM 5273 C C . VAL A 1 682 ? 1.999 31.620 4.740 1.00 90.25 682 VAL A C 1
ATOM 5275 O O . VAL A 1 682 ? 1.829 30.661 3.984 1.00 90.25 682 VAL A O 1
ATOM 5278 N N . SER A 1 683 ? 2.226 32.851 4.257 1.00 90.75 683 SER A N 1
ATOM 5279 C CA . SER A 1 683 ? 2.200 33.161 2.813 1.00 90.75 683 SER A CA 1
ATOM 5280 C C . SER A 1 683 ? 3.200 32.330 2.013 1.00 90.75 683 SER A C 1
ATOM 5282 O O . SER A 1 683 ? 2.859 31.772 0.967 1.00 90.75 683 SER A O 1
ATOM 5284 N N . SER A 1 684 ? 4.424 32.179 2.529 1.00 91.81 684 SER A N 1
ATOM 5285 C CA . SER A 1 684 ? 5.452 31.367 1.874 1.00 91.81 684 SER A CA 1
ATOM 5286 C C . SER A 1 684 ? 5.093 29.880 1.863 1.00 91.81 684 SER A C 1
ATOM 5288 O O . SER A 1 684 ? 5.365 29.203 0.873 1.00 91.81 684 SER A O 1
ATOM 5290 N N . ALA A 1 685 ? 4.443 29.366 2.916 1.00 92.44 685 ALA A N 1
ATOM 5291 C CA . ALA A 1 685 ? 3.954 27.987 2.955 1.00 92.44 685 ALA A CA 1
ATOM 5292 C C . ALA A 1 685 ? 2.851 27.745 1.915 1.00 92.44 685 A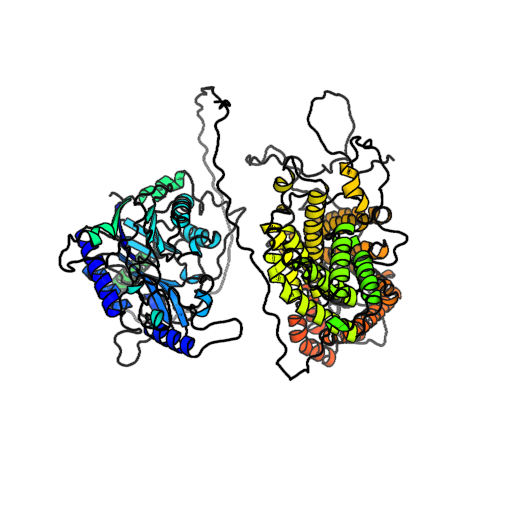LA A C 1
ATOM 5294 O O . ALA A 1 685 ? 2.902 26.745 1.200 1.00 92.44 685 ALA A O 1
ATOM 5295 N N . LEU A 1 686 ? 1.896 28.670 1.766 1.00 92.25 686 LEU A N 1
ATOM 5296 C CA . LEU A 1 686 ? 0.849 28.578 0.741 1.00 92.25 686 LEU A CA 1
ATOM 5297 C C . LEU A 1 686 ? 1.429 28.582 -0.669 1.00 92.25 686 LEU A C 1
ATOM 5299 O O . LEU A 1 686 ? 1.059 27.752 -1.502 1.00 92.25 686 LEU A O 1
ATOM 5303 N N . HIS A 1 687 ? 2.374 29.480 -0.935 1.00 92.88 687 HIS A N 1
ATOM 5304 C CA . HIS A 1 687 ? 3.031 29.535 -2.233 1.00 92.88 687 HIS A CA 1
ATOM 5305 C C . HIS A 1 687 ? 3.869 28.275 -2.505 1.00 92.88 687 HIS A C 1
ATOM 5307 O O . HIS A 1 687 ? 3.830 27.733 -3.612 1.00 92.88 687 HIS A O 1
ATOM 5313 N N . LEU A 1 688 ? 4.539 27.732 -1.481 1.00 93.88 688 LEU A N 1
ATOM 5314 C CA . LEU A 1 688 ? 5.227 26.443 -1.556 1.00 93.88 688 LEU A CA 1
ATOM 5315 C C . LEU A 1 688 ? 4.252 25.302 -1.890 1.00 93.88 688 LEU A C 1
ATOM 5317 O O . LEU A 1 688 ? 4.556 24.496 -2.765 1.00 93.88 688 LEU A O 1
ATOM 5321 N N . ILE A 1 689 ? 3.083 25.237 -1.243 1.00 94.69 689 ILE A N 1
ATOM 5322 C CA . ILE A 1 689 ? 2.045 24.227 -1.512 1.00 94.69 689 ILE A CA 1
ATOM 5323 C C . ILE A 1 689 ? 1.589 24.281 -2.973 1.00 94.69 689 ILE A C 1
ATOM 5325 O O . ILE A 1 689 ? 1.504 23.233 -3.613 1.00 94.69 689 ILE A O 1
ATOM 5329 N N . ARG A 1 690 ? 1.370 25.478 -3.535 1.00 92.31 690 ARG A N 1
ATOM 5330 C CA . ARG A 1 690 ? 1.026 25.637 -4.962 1.00 92.31 690 ARG A CA 1
ATOM 5331 C C . ARG A 1 690 ? 2.089 25.012 -5.863 1.00 92.31 690 ARG A C 1
ATOM 5333 O O . ARG A 1 690 ? 1.760 24.211 -6.732 1.00 92.31 690 ARG A O 1
ATOM 5340 N N . GLY A 1 691 ? 3.363 25.286 -5.598 1.00 94.25 691 GLY A N 1
ATOM 5341 C CA . GLY A 1 691 ? 4.456 24.675 -6.351 1.00 94.25 691 GLY A CA 1
ATOM 5342 C C . GLY A 1 691 ? 4.549 23.155 -6.147 1.00 94.25 691 GLY A C 1
ATOM 5343 O O . GLY A 1 691 ? 4.835 22.414 -7.085 1.00 94.25 691 GLY A O 1
ATOM 5344 N N . ARG A 1 692 ? 4.234 22.648 -4.946 1.00 95.88 692 ARG A N 1
ATOM 5345 C CA . ARG A 1 692 ? 4.152 21.200 -4.680 1.00 95.88 692 ARG A CA 1
ATOM 5346 C C . ARG A 1 692 ? 3.020 20.519 -5.447 1.00 95.88 692 ARG A C 1
ATOM 5348 O O . ARG A 1 692 ? 3.188 19.363 -5.810 1.00 95.88 692 ARG A O 1
ATOM 5355 N N . ARG A 1 693 ? 1.905 21.200 -5.731 1.00 94.88 693 ARG A N 1
ATOM 5356 C CA . ARG A 1 693 ? 0.851 20.688 -6.631 1.00 94.88 693 ARG A CA 1
ATOM 5357 C C . ARG A 1 693 ? 1.342 20.568 -8.074 1.00 94.88 693 ARG A C 1
ATOM 5359 O O . ARG A 1 693 ? 1.073 19.561 -8.718 1.00 94.88 693 ARG A O 1
ATOM 5366 N N . ILE A 1 694 ? 2.147 21.521 -8.553 1.00 95.31 694 ILE A N 1
ATOM 5367 C CA . ILE A 1 694 ? 2.793 21.418 -9.876 1.00 95.31 694 ILE A CA 1
ATOM 5368 C C . ILE A 1 694 ? 3.709 20.186 -9.924 1.00 95.31 694 ILE A C 1
ATOM 5370 O O . ILE A 1 694 ? 3.609 19.379 -10.847 1.00 95.31 694 ILE A O 1
ATOM 5374 N N . GLN A 1 695 ? 4.548 19.989 -8.899 1.00 95.06 695 GLN A N 1
ATOM 5375 C CA . GLN A 1 695 ? 5.377 18.782 -8.785 1.00 95.06 695 GLN A CA 1
ATOM 5376 C C . GLN A 1 695 ? 4.547 17.498 -8.708 1.00 95.06 695 GLN A C 1
ATOM 5378 O O . GLN A 1 695 ? 4.894 16.528 -9.374 1.00 95.06 695 GLN A O 1
ATOM 5383 N N . SER A 1 696 ? 3.460 17.501 -7.928 1.00 94.81 696 SER A N 1
ATOM 5384 C CA . SER A 1 696 ? 2.525 16.377 -7.798 1.00 94.81 696 SER A CA 1
ATOM 5385 C C . SER A 1 696 ? 1.963 15.975 -9.161 1.00 94.81 696 SER A C 1
ATOM 5387 O O . SER A 1 696 ? 2.038 14.809 -9.532 1.00 94.81 696 SER A O 1
ATOM 5389 N N . ARG A 1 697 ? 1.512 16.952 -9.961 1.00 92.69 697 ARG A N 1
ATOM 5390 C CA . ARG A 1 697 ? 0.973 16.732 -11.310 1.00 92.69 697 ARG A CA 1
ATOM 5391 C C . ARG A 1 697 ? 2.012 16.187 -12.290 1.00 92.69 697 ARG A C 1
ATOM 5393 O O . ARG A 1 697 ? 1.710 15.285 -13.063 1.00 92.69 697 ARG A O 1
ATOM 5400 N N . ILE A 1 698 ? 3.238 16.710 -12.268 1.00 94.12 698 ILE A N 1
ATOM 5401 C CA . ILE A 1 698 ? 4.327 16.173 -13.102 1.00 94.12 698 ILE A CA 1
ATOM 5402 C C . ILE A 1 698 ? 4.620 14.725 -12.694 1.00 94.12 698 ILE A C 1
ATOM 5404 O O . ILE A 1 698 ? 4.670 13.840 -13.546 1.00 94.12 698 ILE A O 1
ATOM 5408 N N . LEU A 1 699 ? 4.765 14.475 -11.391 1.00 93.19 699 LEU A N 1
ATOM 5409 C CA . LEU A 1 699 ? 5.065 13.153 -10.857 1.00 93.19 699 LEU A CA 1
ATOM 5410 C C . LEU A 1 699 ? 3.943 12.152 -11.162 1.00 93.19 699 LEU A C 1
ATOM 5412 O O . LEU A 1 699 ? 4.238 11.036 -11.573 1.00 93.19 699 LEU A O 1
ATOM 5416 N N . SER A 1 700 ? 2.671 12.537 -11.027 1.00 91.25 700 SER A N 1
ATOM 5417 C CA . SER A 1 700 ? 1.536 11.657 -11.319 1.00 91.25 700 SER A CA 1
ATOM 5418 C C . SER A 1 700 ? 1.507 11.248 -12.790 1.00 91.25 700 SER A C 1
ATOM 5420 O O . SER A 1 700 ? 1.358 10.061 -13.068 1.00 91.25 700 SER A O 1
ATOM 5422 N N . ILE A 1 701 ? 1.765 12.178 -13.722 1.00 90.88 701 ILE A N 1
ATOM 5423 C CA . ILE A 1 701 ? 1.922 11.879 -15.156 1.00 90.88 701 ILE A CA 1
ATOM 5424 C C . ILE A 1 701 ? 3.070 10.888 -15.377 1.00 90.88 701 ILE A C 1
ATOM 5426 O O . ILE A 1 701 ? 2.906 9.908 -16.102 1.00 90.88 701 ILE A O 1
ATOM 5430 N N . MET A 1 702 ? 4.216 11.115 -14.732 1.00 90.06 702 MET A N 1
ATOM 5431 C CA . MET A 1 702 ? 5.402 10.259 -14.850 1.00 90.06 702 MET A CA 1
ATOM 5432 C C . MET A 1 702 ? 5.217 8.850 -14.277 1.00 90.06 702 MET A C 1
ATOM 5434 O O . MET A 1 702 ? 5.945 7.937 -14.664 1.00 90.06 702 MET A O 1
ATOM 5438 N N . MET A 1 703 ? 4.267 8.665 -13.360 1.00 88.31 703 MET A N 1
ATOM 5439 C CA . MET A 1 703 ? 3.949 7.370 -12.749 1.00 88.31 703 MET A CA 1
ATOM 5440 C C . MET A 1 703 ? 2.850 6.601 -13.490 1.00 88.31 703 MET A C 1
ATOM 5442 O O . MET A 1 703 ? 2.529 5.480 -13.098 1.00 88.31 703 MET A O 1
ATOM 5446 N N . ARG A 1 704 ? 2.264 7.166 -14.554 1.00 85.12 704 ARG A N 1
ATOM 5447 C CA . ARG A 1 704 ? 1.237 6.476 -15.340 1.00 85.12 704 ARG A CA 1
ATOM 5448 C C . ARG A 1 704 ? 1.820 5.274 -16.079 1.00 85.12 704 ARG A C 1
ATOM 5450 O O . ARG A 1 704 ? 2.915 5.340 -16.632 1.00 85.12 704 ARG A O 1
ATOM 5457 N N . ALA A 1 705 ? 1.028 4.208 -16.182 1.00 83.31 705 ALA A N 1
ATOM 5458 C CA . ALA A 1 705 ? 1.397 3.013 -16.942 1.00 83.31 705 ALA A CA 1
ATOM 5459 C C . ALA A 1 705 ? 1.619 3.288 -18.447 1.00 83.31 705 ALA A C 1
ATOM 5461 O O . ALA A 1 705 ? 2.380 2.575 -19.092 1.00 83.31 705 ALA A O 1
ATOM 5462 N N . ASP A 1 706 ? 0.989 4.331 -19.001 1.00 84.75 706 ASP A N 1
ATOM 5463 C CA . ASP A 1 706 ? 1.120 4.759 -20.401 1.00 84.75 706 ASP A CA 1
ATOM 5464 C C . ASP A 1 706 ? 2.163 5.881 -20.612 1.00 84.75 706 ASP A C 1
ATOM 5466 O O . ASP A 1 706 ? 2.236 6.450 -21.706 1.00 84.75 706 ASP A O 1
ATOM 5470 N N . TYR A 1 707 ? 2.984 6.207 -19.598 1.00 88.69 707 TYR A N 1
ATOM 5471 C CA . TYR A 1 707 ? 3.949 7.314 -19.655 1.00 88.69 707 TYR A CA 1
ATOM 5472 C C . TYR A 1 707 ? 4.897 7.216 -20.855 1.00 88.69 707 TYR A C 1
ATOM 5474 O O . TYR A 1 707 ? 5.005 8.170 -21.628 1.00 88.69 707 TYR A O 1
ATOM 5482 N N . ASP A 1 708 ? 5.546 6.065 -21.049 1.00 86.31 708 ASP A N 1
ATOM 5483 C CA . ASP A 1 708 ? 6.542 5.891 -22.115 1.00 86.31 708 ASP A CA 1
ATOM 5484 C C . ASP A 1 708 ? 5.932 6.028 -23.517 1.00 86.31 708 ASP A C 1
ATOM 5486 O O . ASP A 1 708 ? 6.576 6.537 -24.432 1.00 86.31 708 ASP A O 1
ATOM 5490 N N . GLN A 1 709 ? 4.666 5.636 -23.674 1.00 84.94 709 GLN A N 1
ATOM 5491 C CA . GLN A 1 709 ? 3.958 5.653 -24.955 1.00 84.94 709 GLN A CA 1
ATOM 5492 C C . GLN A 1 709 ? 3.417 7.043 -25.305 1.00 84.94 709 GLN A C 1
ATOM 5494 O O . GLN A 1 709 ? 3.467 7.449 -26.463 1.00 84.94 709 GLN A O 1
ATOM 5499 N N . ARG A 1 710 ? 2.877 7.771 -24.319 1.00 80.62 710 ARG A N 1
ATOM 5500 C CA . ARG A 1 710 ? 2.129 9.017 -24.562 1.00 80.62 710 ARG A CA 1
ATOM 5501 C C . ARG A 1 710 ? 2.866 10.290 -24.172 1.00 80.62 710 ARG A C 1
ATOM 5503 O O . ARG A 1 710 ? 2.604 11.339 -24.754 1.00 80.62 710 ARG A O 1
ATOM 5510 N N . PHE A 1 711 ? 3.755 10.223 -23.184 1.00 88.06 711 PHE A N 1
ATOM 5511 C CA . PHE A 1 711 ? 4.315 11.414 -22.542 1.00 88.06 711 PHE A CA 1
ATOM 5512 C C . PHE A 1 711 ? 5.837 11.497 -22.662 1.00 88.06 711 PHE A C 1
ATOM 5514 O O . PHE A 1 711 ? 6.356 12.591 -22.876 1.00 88.06 711 PHE A O 1
ATOM 5521 N N . ALA A 1 712 ? 6.570 10.383 -22.575 1.00 85.94 712 ALA A N 1
ATOM 5522 C CA . ALA A 1 712 ? 8.035 10.408 -22.537 1.00 85.94 712 ALA A CA 1
ATOM 5523 C C . ALA A 1 712 ? 8.660 11.148 -23.733 1.00 85.94 712 ALA A C 1
ATOM 5525 O O . ALA A 1 712 ? 9.542 11.985 -23.525 1.00 85.94 712 ALA A O 1
ATOM 5526 N N . GLY A 1 713 ? 8.157 10.891 -24.947 1.00 82.75 713 GLY A N 1
ATOM 5527 C CA . GLY A 1 713 ? 8.608 11.525 -26.193 1.00 82.75 713 GLY A CA 1
ATOM 5528 C C . GLY A 1 713 ? 7.923 12.851 -26.551 1.00 82.75 713 GLY A C 1
ATOM 5529 O O . GLY A 1 713 ? 8.319 13.490 -27.524 1.00 82.75 713 GLY A O 1
ATOM 5530 N N . SER A 1 714 ? 6.915 13.290 -25.792 1.00 85.81 714 SER A N 1
ATOM 5531 C CA . SER A 1 714 ? 6.169 14.519 -26.088 1.00 85.81 714 SER A CA 1
ATOM 5532 C C . SER A 1 714 ? 6.801 15.729 -25.394 1.00 85.81 714 SER A C 1
ATOM 5534 O O . SER A 1 714 ? 6.899 15.771 -24.168 1.00 85.81 714 SER A O 1
ATOM 5536 N N . HIS A 1 715 ? 7.212 16.733 -26.176 1.00 89.12 715 HIS A N 1
ATOM 5537 C CA . HIS A 1 715 ? 7.708 18.010 -25.647 1.00 89.12 715 HIS A CA 1
ATOM 5538 C C . HIS A 1 715 ? 6.560 18.923 -25.180 1.00 89.12 715 HIS A C 1
ATOM 5540 O O . HIS A 1 715 ? 6.707 19.663 -24.212 1.00 89.12 715 HIS A O 1
ATOM 5546 N N . GLN A 1 716 ? 5.389 18.825 -25.818 1.00 89.62 716 GLN A N 1
ATOM 5547 C CA . GLN A 1 716 ? 4.284 19.775 -25.655 1.00 89.62 716 GLN A CA 1
ATOM 5548 C C . GLN A 1 716 ? 3.743 19.859 -24.224 1.00 89.62 716 GLN A C 1
ATOM 5550 O O . GLN A 1 716 ? 3.565 20.951 -23.689 1.00 89.62 716 GLN A O 1
ATOM 5555 N N . TRP A 1 717 ? 3.550 18.722 -23.550 1.00 91.06 717 TRP A N 1
ATOM 5556 C CA . TRP A 1 717 ? 3.110 18.751 -22.150 1.00 91.06 717 TRP A CA 1
ATOM 5557 C C . TRP A 1 717 ? 4.185 19.306 -21.211 1.00 91.06 717 TRP A C 1
ATOM 5559 O O . TRP A 1 717 ? 3.859 19.851 -20.160 1.00 91.06 717 TRP A O 1
ATOM 5569 N N . ARG A 1 718 ? 5.467 19.180 -21.577 1.00 92.50 718 ARG A N 1
ATOM 5570 C CA . ARG A 1 718 ? 6.569 19.741 -20.793 1.00 92.50 718 ARG A CA 1
ATOM 5571 C C . ARG A 1 718 ? 6.587 21.251 -20.916 1.00 92.50 718 ARG A C 1
ATOM 5573 O O . ARG A 1 718 ? 6.687 21.913 -19.894 1.00 92.50 718 ARG A O 1
ATOM 5580 N N . LEU A 1 719 ? 6.413 21.776 -22.128 1.00 92.31 719 LEU A N 1
ATOM 5581 C CA . LEU A 1 719 ? 6.258 23.211 -22.359 1.00 92.31 719 LEU A CA 1
ATOM 5582 C C . LEU A 1 719 ? 5.060 23.760 -21.576 1.00 92.31 719 LEU A C 1
ATOM 5584 O O . LEU A 1 719 ? 5.229 24.716 -20.829 1.00 92.31 719 LEU A O 1
ATOM 5588 N N . HIS A 1 720 ? 3.909 23.079 -21.618 1.00 92.25 720 HIS A N 1
ATOM 5589 C CA . HIS A 1 720 ? 2.747 23.447 -20.803 1.00 92.25 720 HIS A CA 1
ATOM 5590 C C . HIS A 1 720 ? 3.069 23.501 -19.300 1.00 92.25 720 HIS A C 1
ATOM 5592 O O . HIS A 1 720 ? 2.800 24.493 -18.628 1.00 92.25 720 HIS A O 1
ATOM 5598 N N . MET A 1 721 ? 3.674 22.443 -18.748 1.00 94.31 721 MET A N 1
ATOM 5599 C CA . MET A 1 721 ? 4.025 22.415 -17.325 1.00 94.31 721 MET A CA 1
ATOM 5600 C C . MET A 1 721 ? 5.119 23.432 -16.968 1.00 94.31 721 MET A C 1
ATOM 5602 O O . MET A 1 721 ? 5.157 23.904 -15.832 1.00 94.31 721 MET A O 1
ATOM 5606 N N . LEU A 1 722 ? 5.994 23.781 -17.915 1.00 94.38 722 LEU A N 1
ATOM 5607 C CA . LEU A 1 722 ? 7.011 24.812 -17.751 1.00 94.38 722 LEU A CA 1
ATOM 5608 C C . LEU A 1 722 ? 6.395 26.218 -17.730 1.00 94.38 722 LEU A C 1
ATOM 5610 O O . LEU A 1 722 ? 6.815 27.020 -16.903 1.00 94.38 722 LEU A O 1
ATOM 5614 N N . GLU A 1 723 ? 5.390 26.507 -18.561 1.00 93.06 723 GLU A N 1
ATOM 5615 C CA . GLU A 1 723 ? 4.603 27.753 -18.505 1.00 93.06 723 GLU A CA 1
ATOM 5616 C C . GLU A 1 723 ? 3.951 27.919 -17.130 1.00 93.06 723 GLU A C 1
ATOM 5618 O O . GLU A 1 723 ? 4.218 28.896 -16.435 1.00 93.06 723 GLU A O 1
ATOM 5623 N N . VAL A 1 724 ? 3.229 26.893 -16.666 1.00 92.38 724 VAL A N 1
ATOM 5624 C CA . VAL A 1 724 ? 2.600 26.883 -15.332 1.00 92.38 724 VAL A CA 1
ATOM 5625 C C . VAL A 1 724 ? 3.632 27.111 -14.219 1.00 92.38 724 VAL A C 1
ATOM 5627 O O . VAL A 1 724 ? 3.378 27.805 -13.232 1.00 92.38 724 VAL A O 1
ATOM 5630 N N . LEU A 1 725 ? 4.823 26.526 -14.360 1.00 95.56 725 LEU A N 1
ATOM 5631 C CA . LEU A 1 725 ? 5.910 26.687 -13.402 1.00 95.56 725 LEU A CA 1
ATOM 5632 C C . LEU A 1 725 ? 6.555 28.087 -13.457 1.00 95.56 725 LEU A C 1
ATOM 5634 O O . LEU A 1 725 ? 6.973 28.606 -12.417 1.00 95.56 725 LEU A O 1
ATOM 5638 N N . ASN A 1 726 ? 6.639 28.703 -14.636 1.00 94.81 726 ASN A N 1
ATOM 5639 C CA . ASN A 1 726 ? 7.114 30.075 -14.815 1.00 94.81 726 ASN A CA 1
ATOM 5640 C C . ASN A 1 726 ? 6.148 31.082 -14.188 1.00 94.81 726 ASN A C 1
ATOM 5642 O O . ASN A 1 726 ? 6.599 31.973 -13.470 1.00 94.81 726 ASN A O 1
ATOM 5646 N N . ASP A 1 727 ? 4.842 30.887 -14.369 1.00 91.25 727 ASP A N 1
ATOM 5647 C CA . ASP A 1 727 ? 3.808 31.722 -13.750 1.00 91.25 727 ASP A CA 1
ATOM 5648 C C . ASP A 1 727 ? 3.864 31.632 -12.225 1.00 91.25 727 ASP A C 1
ATOM 5650 O O . ASP A 1 727 ? 3.793 32.642 -11.520 1.00 91.25 727 ASP A O 1
ATOM 5654 N N . TRP A 1 728 ? 4.078 30.423 -11.697 1.00 94.88 728 TRP A N 1
ATOM 5655 C CA . TRP A 1 728 ? 4.329 30.231 -10.272 1.00 94.88 728 TRP A CA 1
ATOM 5656 C C . TRP A 1 728 ? 5.567 31.014 -9.810 1.00 94.88 728 TRP A C 1
ATOM 5658 O O . TRP A 1 728 ? 5.496 31.743 -8.821 1.00 94.88 728 TRP A O 1
ATOM 5668 N N . LYS A 1 729 ? 6.685 30.932 -10.545 1.00 94.81 729 LYS A N 1
ATOM 5669 C CA . LYS A 1 729 ? 7.926 31.654 -10.219 1.00 94.81 729 LYS A CA 1
ATOM 5670 C C . LYS A 1 729 ? 7.765 33.176 -10.292 1.00 94.81 729 LYS A C 1
ATOM 5672 O O . LYS A 1 729 ? 8.384 33.876 -9.496 1.00 94.81 729 LYS A O 1
ATOM 5677 N N . ALA A 1 730 ? 6.951 33.700 -11.206 1.00 92.50 730 ALA A N 1
ATOM 5678 C CA . ALA A 1 730 ? 6.697 35.137 -11.317 1.00 92.50 730 ALA A CA 1
ATOM 5679 C C . ALA A 1 730 ? 6.022 35.714 -10.057 1.00 92.50 730 ALA A C 1
ATOM 5681 O O . ALA A 1 730 ? 6.187 36.887 -9.741 1.00 92.50 730 ALA A O 1
ATOM 5682 N N . GLN A 1 731 ? 5.312 34.879 -9.293 1.00 89.12 731 GLN A N 1
ATOM 5683 C CA . GLN A 1 731 ? 4.610 35.274 -8.071 1.00 89.12 731 GLN A CA 1
ATOM 5684 C C . GLN A 1 731 ? 5.428 35.051 -6.789 1.00 89.12 731 GLN A C 1
ATOM 5686 O O . GLN A 1 731 ? 4.867 35.080 -5.692 1.00 89.12 731 GLN A O 1
ATOM 5691 N N . LEU A 1 732 ? 6.737 34.813 -6.884 1.00 88.12 732 LEU A N 1
ATOM 5692 C CA . LEU A 1 732 ? 7.526 34.400 -5.724 1.00 88.12 732 LEU A CA 1
ATOM 5693 C C . LEU A 1 732 ? 7.808 35.556 -4.751 1.00 88.12 732 LEU A C 1
ATOM 5695 O O . LEU A 1 732 ? 7.569 35.422 -3.552 1.00 88.12 732 LEU A O 1
ATOM 5699 N N . GLU A 1 733 ? 8.221 36.717 -5.267 1.00 89.19 733 GLU A N 1
ATOM 5700 C CA . GLU A 1 733 ? 8.490 37.928 -4.476 1.00 89.19 733 GLU A CA 1
ATOM 5701 C C . GLU A 1 733 ? 7.309 38.369 -3.583 1.00 89.19 733 GLU A C 1
ATOM 5703 O O . GLU A 1 733 ? 7.526 38.627 -2.392 1.00 89.19 733 GLU A O 1
ATOM 5708 N N . PRO A 1 734 ? 6.049 38.448 -4.062 1.00 86.19 734 PRO A N 1
ATOM 5709 C CA . PRO A 1 734 ? 4.942 38.862 -3.202 1.00 86.19 734 PRO A CA 1
ATOM 5710 C C . PRO A 1 734 ? 4.644 37.873 -2.067 1.00 86.19 734 PRO A C 1
ATOM 5712 O O . PRO A 1 734 ? 4.136 38.296 -1.034 1.00 86.19 734 PRO A O 1
ATOM 5715 N N . HIS A 1 735 ? 5.010 36.594 -2.199 1.00 87.75 735 HIS A N 1
ATOM 5716 C CA . HIS A 1 735 ? 4.709 35.552 -1.206 1.00 87.75 735 HIS A CA 1
ATOM 5717 C C . HIS A 1 735 ? 5.915 35.131 -0.349 1.00 87.75 735 HIS A C 1
ATOM 5719 O O . HIS A 1 735 ? 5.782 34.298 0.555 1.00 87.75 735 HIS A O 1
ATOM 5725 N N . SER A 1 736 ? 7.098 35.677 -0.620 1.00 89.56 736 SER A N 1
ATOM 5726 C CA . SER A 1 736 ? 8.307 35.467 0.173 1.00 89.56 736 SER A CA 1
ATOM 5727 C C . SER A 1 736 ? 8.549 36.607 1.156 1.00 89.56 736 SER A C 1
ATOM 5729 O O . SER A 1 736 ? 8.162 37.752 0.934 1.00 89.56 736 SER A O 1
ATOM 5731 N N . ASP A 1 737 ? 9.215 36.281 2.259 1.00 89.00 737 ASP A N 1
ATOM 5732 C CA . ASP A 1 737 ? 9.660 37.257 3.245 1.00 89.00 737 ASP A CA 1
ATOM 5733 C C . ASP A 1 737 ? 11.019 37.846 2.810 1.00 89.00 737 ASP A C 1
ATOM 5735 O O . ASP A 1 737 ? 12.027 37.125 2.822 1.00 89.00 737 ASP A O 1
ATOM 5739 N N . PRO A 1 738 ? 11.083 39.142 2.443 1.00 86.06 738 PRO A N 1
ATOM 5740 C CA . PRO A 1 738 ? 12.317 39.783 1.988 1.00 86.06 738 PRO A CA 1
ATOM 5741 C C . PRO A 1 738 ? 13.353 39.961 3.108 1.00 86.06 738 PRO A C 1
ATOM 5743 O O . PRO A 1 738 ? 14.542 40.130 2.831 1.00 86.06 738 PRO A O 1
ATOM 5746 N N . LEU A 1 739 ? 12.930 39.929 4.377 1.00 87.38 739 LEU A N 1
ATOM 5747 C CA . LEU A 1 739 ? 13.818 40.020 5.538 1.00 87.38 739 LEU A CA 1
ATOM 5748 C C . LEU A 1 739 ? 14.347 38.645 5.958 1.00 87.38 739 LEU A C 1
ATOM 5750 O O . LEU A 1 739 ? 15.371 38.551 6.649 1.00 87.38 739 LEU A O 1
ATOM 5754 N N . SER A 1 740 ? 13.683 37.575 5.525 1.00 88.12 740 SER A N 1
ATOM 5755 C CA . SER A 1 740 ? 14.092 36.215 5.828 1.00 88.12 740 SER A CA 1
ATOM 5756 C C . SER A 1 740 ? 15.419 35.871 5.175 1.00 88.12 740 SER A C 1
ATOM 5758 O O . SER A 1 740 ? 15.666 36.093 3.991 1.00 88.12 740 SER A O 1
ATOM 5760 N N . LYS A 1 741 ? 16.276 35.225 5.962 1.00 85.50 741 LYS A N 1
ATOM 5761 C CA . LYS A 1 741 ? 17.512 34.599 5.481 1.00 85.50 741 LYS A CA 1
ATOM 5762 C C . LYS A 1 741 ? 17.398 33.079 5.419 1.00 85.50 741 LYS A C 1
ATOM 5764 O O . LYS A 1 741 ? 18.390 32.420 5.131 1.00 85.50 741 LYS A O 1
ATOM 5769 N N . GLY A 1 742 ? 16.218 32.527 5.701 1.00 88.12 742 GLY A N 1
ATOM 5770 C CA . GLY A 1 742 ? 15.976 31.093 5.824 1.00 88.12 742 GLY A CA 1
ATOM 5771 C C . GLY A 1 742 ? 14.832 30.620 4.935 1.00 88.12 742 GLY A C 1
ATOM 5772 O O . GLY A 1 742 ? 14.773 30.935 3.749 1.00 88.12 742 GLY A O 1
ATOM 5773 N N . TYR A 1 743 ? 13.928 29.839 5.518 1.00 88.94 743 TYR A N 1
ATOM 5774 C CA . TYR A 1 743 ? 12.945 29.042 4.784 1.00 88.94 743 TYR A CA 1
ATOM 5775 C C . TYR A 1 743 ? 11.830 29.815 4.077 1.00 88.94 743 TYR A C 1
ATOM 5777 O O . TYR A 1 743 ? 11.229 29.276 3.152 1.00 88.94 743 TYR A O 1
ATOM 5785 N N . THR A 1 744 ? 11.560 31.043 4.507 1.00 91.81 744 THR A N 1
ATOM 5786 C CA . THR A 1 744 ? 10.546 31.931 3.915 1.00 91.81 744 THR A CA 1
ATOM 5787 C C . THR A 1 744 ? 11.140 32.906 2.896 1.00 91.81 744 THR A C 1
ATOM 5789 O O . THR A 1 744 ? 10.412 33.686 2.295 1.00 91.81 744 THR A O 1
ATOM 5792 N N . SER A 1 745 ? 12.461 32.869 2.687 1.00 92.88 745 SER A N 1
ATOM 5793 C CA . SER A 1 745 ? 13.137 33.749 1.732 1.00 92.88 745 SER A CA 1
ATOM 5794 C C . SER A 1 745 ? 12.879 33.338 0.284 1.00 92.88 745 SER A C 1
ATOM 5796 O O . SER A 1 745 ? 12.761 32.147 -0.022 1.00 92.88 745 SER A O 1
ATOM 5798 N N . GLU A 1 746 ? 12.900 34.325 -0.610 1.00 92.75 746 GLU A N 1
ATOM 5799 C CA . GLU A 1 746 ? 12.694 34.137 -2.050 1.00 92.75 746 GLU A CA 1
ATOM 5800 C C . GLU A 1 746 ? 13.656 33.090 -2.629 1.00 92.75 746 GLU A C 1
ATOM 5802 O O . GLU A 1 746 ? 13.245 32.144 -3.293 1.00 92.75 746 GLU A O 1
ATOM 5807 N N . GLY A 1 747 ? 14.945 33.178 -2.290 1.00 91.62 747 GLY A N 1
ATOM 5808 C CA . GLY A 1 747 ? 15.940 32.225 -2.782 1.00 91.62 747 GLY A CA 1
ATOM 5809 C C . GLY A 1 747 ? 15.688 30.781 -2.330 1.00 91.62 747 GLY A C 1
ATOM 5810 O O . GLY A 1 747 ? 15.920 29.855 -3.104 1.00 91.62 747 GLY A O 1
ATOM 5811 N N . TRP A 1 748 ? 15.195 30.565 -1.105 1.00 91.81 748 TRP A N 1
ATOM 5812 C CA . TRP A 1 748 ? 14.944 29.213 -0.600 1.00 91.81 748 TRP A CA 1
ATOM 5813 C C . TRP A 1 748 ? 13.680 28.606 -1.207 1.00 91.81 748 TRP A C 1
ATOM 5815 O O . TRP A 1 748 ? 13.702 27.463 -1.664 1.00 91.81 748 TRP A O 1
ATOM 5825 N N . VAL A 1 749 ? 12.579 29.364 -1.233 1.00 91.50 749 VAL A N 1
ATOM 5826 C CA . VAL A 1 749 ? 11.322 28.910 -1.845 1.00 91.50 749 VAL A CA 1
ATOM 5827 C C . VAL A 1 749 ? 11.517 28.723 -3.353 1.00 91.50 749 VAL A C 1
ATOM 5829 O O . VAL A 1 749 ? 11.112 27.701 -3.907 1.00 91.50 749 VAL A O 1
ATOM 5832 N N . GLY A 1 750 ? 12.243 29.638 -3.997 1.00 93.69 750 GLY A N 1
ATOM 5833 C CA . GLY A 1 750 ? 12.557 29.627 -5.424 1.00 93.69 750 GLY A CA 1
ATOM 5834 C C . GLY A 1 750 ? 13.399 28.442 -5.888 1.00 93.69 750 GLY A C 1
ATOM 5835 O O . GLY A 1 750 ? 13.297 28.056 -7.050 1.00 93.69 750 GLY A O 1
ATOM 5836 N N . MET A 1 751 ? 14.154 27.773 -5.006 1.00 94.69 751 MET A N 1
ATOM 5837 C CA . MET A 1 751 ? 14.829 26.516 -5.367 1.00 94.69 751 MET A CA 1
ATOM 5838 C C . MET A 1 751 ? 13.851 25.442 -5.862 1.00 94.69 751 MET A C 1
ATOM 5840 O O . MET A 1 751 ? 14.244 24.594 -6.666 1.00 94.69 751 MET A O 1
ATOM 5844 N N . LEU A 1 752 ? 12.584 25.476 -5.423 1.00 95.50 752 LEU A N 1
ATOM 5845 C CA . LEU A 1 752 ? 11.546 24.561 -5.898 1.00 95.50 752 LEU A CA 1
ATOM 5846 C C . LEU A 1 752 ? 11.381 24.622 -7.420 1.00 95.50 752 LEU A C 1
ATOM 5848 O O . LEU A 1 752 ? 11.192 23.574 -8.034 1.00 95.50 752 LEU A O 1
ATOM 5852 N N . TYR A 1 753 ? 11.504 25.809 -8.024 1.00 97.62 753 TYR A N 1
ATOM 5853 C CA . TYR A 1 753 ? 11.449 25.981 -9.476 1.00 97.62 753 TYR A CA 1
ATOM 5854 C C . TYR A 1 753 ? 12.467 25.067 -10.159 1.00 97.62 753 TYR A C 1
ATOM 5856 O O . TYR A 1 753 ? 12.110 24.207 -10.958 1.00 97.62 753 TYR A O 1
ATOM 5864 N N . ASN A 1 754 ? 13.736 25.190 -9.769 1.00 97.50 754 ASN A N 1
ATOM 5865 C CA . ASN A 1 754 ? 14.821 24.446 -10.396 1.00 97.50 754 ASN A CA 1
ATOM 5866 C C . ASN A 1 754 ? 14.697 22.937 -10.143 1.00 97.50 754 ASN A C 1
ATOM 5868 O O . ASN A 1 754 ? 14.895 22.153 -11.066 1.00 97.50 754 ASN A O 1
ATOM 5872 N N . TYR A 1 755 ? 14.303 22.506 -8.938 1.00 97.19 755 TYR A N 1
ATOM 5873 C CA . TYR A 1 755 ? 14.029 21.083 -8.693 1.00 97.19 755 TYR A CA 1
ATOM 5874 C C . TYR A 1 755 ? 12.897 20.551 -9.575 1.00 97.19 755 TYR A C 1
ATOM 5876 O O . TYR A 1 755 ? 12.961 19.421 -10.051 1.00 97.19 755 TYR A O 1
ATOM 5884 N N . THR A 1 756 ? 11.870 21.366 -9.815 1.00 97.25 756 THR A N 1
ATOM 5885 C CA . THR A 1 756 ? 10.734 20.993 -10.663 1.00 97.25 756 THR A CA 1
ATOM 5886 C C . THR A 1 756 ? 11.127 20.935 -12.136 1.00 97.25 756 THR A C 1
ATOM 5888 O O . THR A 1 756 ? 10.681 20.028 -12.825 1.00 97.25 756 THR A O 1
ATOM 5891 N N . VAL A 1 757 ? 12.027 21.807 -12.606 1.00 96.81 757 VAL A N 1
ATOM 5892 C CA . VAL A 1 757 ? 12.628 21.709 -13.951 1.00 96.81 757 VAL A CA 1
ATOM 5893 C C . VAL A 1 757 ? 13.384 20.388 -14.125 1.00 96.81 757 VAL A C 1
ATOM 5895 O O . VAL A 1 757 ? 13.240 19.736 -15.158 1.00 96.81 757 VAL A O 1
ATOM 5898 N N . LEU A 1 758 ? 14.154 19.959 -13.117 1.00 95.69 758 LEU A N 1
ATOM 5899 C CA . LEU A 1 758 ? 14.870 18.677 -13.163 1.00 95.69 758 LEU A CA 1
ATOM 5900 C C . LEU A 1 758 ? 13.915 17.479 -13.178 1.00 95.69 758 LEU A C 1
ATOM 5902 O O . LEU A 1 758 ? 14.111 16.561 -13.976 1.00 95.69 758 LEU A O 1
ATOM 5906 N N . LEU A 1 759 ? 12.876 17.508 -12.335 1.00 94.50 759 LEU A N 1
ATOM 5907 C CA . LEU A 1 759 ? 11.822 16.493 -12.325 1.00 94.50 759 LEU A CA 1
ATOM 5908 C C . LEU A 1 759 ? 11.099 16.436 -13.674 1.00 94.50 759 LEU A C 1
ATOM 5910 O O . LEU A 1 759 ? 10.857 15.349 -14.187 1.00 94.50 759 LEU A O 1
ATOM 5914 N N . LEU A 1 760 ? 10.794 17.604 -14.248 1.00 94.44 760 LEU A N 1
ATOM 5915 C CA . LEU A 1 760 ? 10.141 17.721 -15.537 1.00 94.44 760 LEU A CA 1
ATOM 5916 C C . LEU A 1 760 ? 11.007 17.064 -16.605 1.00 94.44 760 LEU A C 1
ATOM 5918 O O . LEU A 1 760 ? 10.607 16.046 -17.144 1.00 94.44 760 LEU A O 1
ATOM 5922 N N . TYR A 1 761 ? 12.199 17.577 -16.899 1.00 92.19 761 TYR A N 1
ATOM 5923 C CA . TYR A 1 761 ? 12.936 17.141 -18.085 1.00 92.19 761 TYR A CA 1
ATOM 5924 C C . TYR A 1 761 ? 13.584 15.759 -17.983 1.00 92.19 761 TYR A C 1
ATOM 5926 O O . TYR A 1 761 ? 13.663 15.097 -19.016 1.00 92.19 761 TYR A O 1
ATOM 5934 N N . ARG A 1 762 ? 14.014 15.317 -16.788 1.00 88.88 762 ARG A N 1
ATOM 5935 C CA . ARG A 1 762 ? 14.605 13.988 -16.523 1.00 88.88 762 ARG A CA 1
ATOM 5936 C C . ARG A 1 762 ? 15.541 13.517 -17.657 1.00 88.88 762 ARG A C 1
ATOM 5938 O O . ARG A 1 762 ? 15.108 12.759 -18.530 1.00 88.88 762 ARG A O 1
ATOM 5945 N N . PRO A 1 763 ? 16.814 13.940 -17.677 1.00 91.31 763 PRO A N 1
ATOM 5946 C CA . PRO A 1 763 ? 17.705 13.624 -18.787 1.00 91.31 763 PRO A CA 1
ATOM 5947 C C . PRO A 1 763 ? 17.904 12.111 -18.925 1.00 91.31 763 PRO A C 1
ATOM 5949 O O . PRO A 1 763 ? 18.093 11.400 -17.940 1.00 91.31 763 PRO A O 1
ATOM 5952 N N . THR A 1 764 ? 17.845 11.623 -20.158 1.00 90.06 764 THR A N 1
ATOM 5953 C CA . THR A 1 764 ? 18.052 10.234 -20.587 1.00 90.06 764 THR A CA 1
ATOM 5954 C C . THR A 1 764 ? 18.784 10.250 -21.925 1.00 90.06 764 THR A C 1
ATOM 5956 O O . THR A 1 764 ? 18.753 11.259 -22.628 1.00 90.06 764 THR A O 1
ATOM 5959 N N . LYS A 1 765 ? 19.343 9.122 -22.363 1.00 85.94 765 LYS A N 1
ATOM 5960 C CA . LYS A 1 765 ? 19.919 9.031 -23.715 1.00 85.94 765 LYS A CA 1
ATOM 5961 C C . LYS A 1 765 ? 18.918 9.314 -24.838 1.00 85.94 765 LYS A C 1
ATOM 5963 O O . LYS A 1 765 ? 19.324 9.796 -25.883 1.00 85.94 765 LYS A O 1
ATOM 5968 N N . ALA A 1 766 ? 17.632 9.026 -24.626 1.00 82.69 766 ALA A N 1
ATOM 5969 C CA . ALA A 1 766 ? 16.599 9.147 -25.654 1.00 82.69 766 ALA A CA 1
ATOM 5970 C C . ALA A 1 766 ? 16.061 10.577 -25.828 1.00 82.69 766 ALA A C 1
ATOM 5972 O O . ALA A 1 766 ? 15.618 10.934 -26.915 1.00 82.69 766 ALA A O 1
ATOM 5973 N N . ASN A 1 767 ? 16.072 11.390 -24.766 1.00 85.69 767 ASN A N 1
ATOM 5974 C CA . ASN A 1 767 ? 15.530 12.754 -24.786 1.00 85.69 767 ASN A CA 1
ATOM 5975 C C . ASN A 1 767 ? 16.601 13.845 -24.669 1.00 85.69 767 ASN A C 1
ATOM 5977 O O . ASN A 1 767 ? 16.254 15.023 -24.678 1.00 85.69 767 ASN A O 1
ATOM 5981 N N . MET A 1 768 ? 17.880 13.483 -24.533 1.00 86.62 768 MET A N 1
ATOM 5982 C CA . MET A 1 768 ? 18.952 14.462 -24.399 1.00 86.62 768 MET A CA 1
ATOM 5983 C C . MET A 1 768 ? 19.012 15.335 -25.654 1.00 86.62 768 MET A C 1
ATOM 5985 O O . MET A 1 768 ? 19.316 14.845 -26.732 1.00 86.62 768 MET A O 1
ATOM 5989 N N . SER A 1 769 ? 18.737 16.627 -25.520 1.00 85.56 769 SER A N 1
ATOM 5990 C CA . SER A 1 769 ? 18.896 17.634 -26.573 1.00 85.56 769 SER A CA 1
ATOM 5991 C C . SER A 1 769 ? 19.666 18.835 -26.021 1.00 85.56 769 SER A C 1
ATOM 5993 O O . SER A 1 769 ? 19.886 18.929 -24.809 1.00 85.56 769 SER A O 1
ATOM 5995 N N . GLY A 1 770 ? 20.064 19.775 -26.885 1.00 82.88 770 GLY A N 1
ATOM 5996 C CA . GLY A 1 770 ? 20.709 21.017 -26.439 1.00 82.88 770 GLY A CA 1
ATOM 5997 C C . GLY A 1 770 ? 19.865 21.777 -25.407 1.00 82.88 770 GLY A C 1
ATOM 5998 O O . GLY A 1 770 ? 20.393 22.218 -24.389 1.00 82.88 770 GLY A O 1
ATOM 5999 N N . LEU A 1 771 ? 18.545 21.823 -25.619 1.00 87.06 771 LEU A N 1
ATOM 6000 C CA . LEU A 1 771 ? 17.577 22.446 -24.715 1.00 87.06 771 LEU A CA 1
ATOM 6001 C C . LEU A 1 771 ? 17.525 21.753 -23.345 1.00 87.06 771 LEU A C 1
ATOM 6003 O O . LEU A 1 771 ? 17.647 22.404 -22.307 1.00 87.06 771 LEU A O 1
ATOM 6007 N N . VAL A 1 772 ? 17.340 20.428 -23.340 1.00 89.56 772 VAL A N 1
ATOM 6008 C CA . VAL A 1 772 ? 17.247 19.633 -22.103 1.00 89.56 772 VAL A CA 1
ATOM 6009 C C . VAL A 1 772 ? 18.525 19.782 -21.285 1.00 89.56 772 VAL A C 1
ATOM 6011 O O . VAL A 1 772 ? 18.472 20.025 -20.079 1.00 89.56 772 VAL A O 1
ATOM 6014 N N . MET A 1 773 ? 19.675 19.703 -21.954 1.00 88.50 773 MET A N 1
ATOM 6015 C CA . MET A 1 773 ? 20.979 19.893 -21.335 1.00 88.50 773 MET A CA 1
ATOM 6016 C C . MET A 1 773 ? 21.115 21.291 -20.715 1.00 88.50 773 MET A C 1
ATOM 6018 O O . MET A 1 773 ? 21.516 21.399 -19.557 1.00 88.50 773 MET A O 1
ATOM 6022 N N . GLU A 1 774 ? 20.752 22.357 -21.435 1.00 88.81 774 GLU A N 1
ATOM 6023 C CA . GLU A 1 774 ? 20.823 23.729 -20.918 1.00 88.81 774 GLU A CA 1
ATOM 6024 C C . GLU A 1 774 ? 19.941 23.916 -19.674 1.00 88.81 774 GLU A C 1
ATOM 6026 O O . GLU A 1 774 ? 20.413 24.423 -18.649 1.00 88.81 774 GLU A O 1
ATOM 6031 N N . HIS A 1 775 ? 18.683 23.466 -19.728 1.00 92.25 775 HIS A N 1
ATOM 6032 C CA . HIS A 1 775 ? 17.760 23.551 -18.597 1.00 92.25 775 HIS A CA 1
ATOM 6033 C C . HIS A 1 775 ? 18.278 22.791 -17.376 1.00 92.25 775 HIS A C 1
ATOM 6035 O O . HIS A 1 775 ? 18.286 23.347 -16.274 1.00 92.25 775 HIS A O 1
ATOM 6041 N N . CYS A 1 776 ? 18.742 21.552 -17.558 1.00 95.06 776 CYS A N 1
ATOM 6042 C CA . CYS A 1 776 ? 19.253 20.736 -16.462 1.00 95.06 776 CYS A CA 1
ATOM 6043 C C . CYS A 1 776 ? 20.536 21.316 -15.857 1.00 95.06 776 CYS A C 1
ATOM 6045 O O . CYS A 1 776 ? 20.626 21.435 -14.636 1.00 95.06 776 CYS A O 1
ATOM 6047 N N . ILE A 1 777 ? 21.505 21.741 -16.674 1.00 93.75 777 ILE A N 1
ATOM 6048 C CA . ILE A 1 777 ? 22.767 22.316 -16.180 1.00 93.75 777 ILE A CA 1
ATOM 6049 C C . ILE A 1 777 ? 22.517 23.623 -15.425 1.00 93.75 777 ILE A C 1
ATOM 6051 O O . ILE A 1 777 ? 23.072 23.810 -14.335 1.00 93.75 777 ILE A O 1
ATOM 6055 N N . ARG A 1 778 ? 21.670 24.515 -15.960 1.00 93.94 778 ARG A N 1
ATOM 6056 C CA . ARG A 1 778 ? 21.299 25.770 -15.290 1.00 93.94 778 ARG A CA 1
ATOM 6057 C C . ARG A 1 778 ? 20.616 25.486 -13.954 1.00 93.94 778 ARG A C 1
ATOM 6059 O O . ARG A 1 778 ? 21.066 25.998 -12.932 1.00 93.94 778 ARG A O 1
ATOM 6066 N N . ALA A 1 779 ? 19.610 24.610 -13.943 1.00 96.56 779 ALA A N 1
ATOM 6067 C CA . ALA A 1 779 ? 18.893 24.241 -12.727 1.00 96.56 779 ALA A CA 1
ATOM 6068 C C . ALA A 1 779 ? 19.821 23.618 -11.669 1.00 96.56 779 ALA A C 1
ATOM 6070 O O . ALA A 1 779 ? 19.813 24.064 -10.523 1.00 96.56 779 ALA A O 1
ATOM 6071 N N . CYS A 1 780 ? 20.669 22.648 -12.036 1.00 97.38 780 CYS A N 1
ATOM 6072 C CA . CYS A 1 780 ? 21.634 22.039 -11.114 1.00 97.38 780 CYS A CA 1
ATOM 6073 C C . CYS A 1 780 ? 22.617 23.068 -10.539 1.00 97.38 780 CYS A C 1
ATOM 6075 O O . CYS A 1 780 ? 22.872 23.071 -9.334 1.00 97.38 780 CYS A O 1
ATOM 6077 N N . THR A 1 781 ? 23.147 23.955 -11.387 1.00 95.94 781 THR A N 1
ATOM 6078 C CA . THR A 1 781 ? 24.089 25.011 -10.984 1.00 95.94 781 THR A CA 1
ATOM 6079 C C . THR A 1 781 ? 23.445 25.966 -9.982 1.00 95.94 781 THR A C 1
ATOM 6081 O O . THR A 1 781 ? 24.009 26.219 -8.915 1.00 95.94 781 THR A O 1
ATOM 6084 N N . ASP A 1 782 ? 22.243 26.455 -10.288 1.00 95.56 782 ASP A N 1
ATOM 6085 C CA . ASP A 1 782 ? 21.525 27.397 -9.433 1.00 95.56 782 ASP A CA 1
ATOM 6086 C C . ASP A 1 782 ? 21.144 26.759 -8.092 1.00 95.56 782 ASP A C 1
ATOM 6088 O O . ASP A 1 782 ? 21.300 27.397 -7.048 1.00 95.56 782 ASP A O 1
ATOM 6092 N N . ILE A 1 783 ? 20.712 25.490 -8.084 1.00 97.00 783 ILE A N 1
ATOM 6093 C CA . ILE A 1 783 ? 20.419 24.761 -6.842 1.00 97.00 783 ILE A CA 1
ATOM 6094 C C . ILE A 1 783 ? 21.682 24.608 -5.997 1.00 97.00 783 ILE A C 1
ATOM 6096 O O . ILE A 1 783 ? 21.642 24.955 -4.819 1.00 97.00 783 ILE A O 1
ATOM 6100 N N . ALA A 1 784 ? 22.789 24.115 -6.561 1.00 96.69 784 ALA A N 1
ATOM 6101 C CA . ALA A 1 784 ? 24.014 23.849 -5.805 1.00 96.69 784 ALA A CA 1
ATOM 6102 C C . ALA A 1 784 ? 24.551 25.121 -5.129 1.00 96.69 784 ALA A C 1
ATOM 6104 O O . ALA A 1 784 ? 24.846 25.134 -3.931 1.00 96.69 784 ALA A O 1
ATOM 6105 N N . LEU A 1 785 ? 24.616 26.227 -5.878 1.00 95.50 785 LEU A N 1
ATOM 6106 C CA . LEU A 1 785 ? 25.109 27.507 -5.367 1.00 95.50 785 LEU A CA 1
ATOM 6107 C C . LEU A 1 785 ? 24.156 28.121 -4.335 1.00 95.50 785 LEU A C 1
ATOM 6109 O O . LEU A 1 785 ? 24.603 28.655 -3.313 1.00 95.50 785 LEU A O 1
ATOM 6113 N N . THR A 1 786 ? 22.846 28.025 -4.572 1.00 94.69 786 THR A N 1
ATOM 6114 C CA . THR A 1 786 ? 21.835 28.542 -3.645 1.00 94.69 786 THR A CA 1
ATOM 6115 C C . THR A 1 786 ? 21.822 27.723 -2.358 1.00 94.69 786 THR A C 1
ATOM 6117 O O . THR A 1 786 ? 21.948 28.292 -1.276 1.00 94.69 786 THR A O 1
ATOM 6120 N N . PHE A 1 787 ? 21.779 26.392 -2.445 1.00 95.19 787 PHE A N 1
ATOM 6121 C CA . PHE A 1 787 ? 21.823 25.500 -1.286 1.00 95.19 787 PHE A CA 1
ATOM 6122 C C . PHE A 1 787 ? 23.079 25.744 -0.444 1.00 95.19 787 PHE A C 1
ATOM 6124 O O . PHE A 1 787 ? 22.984 25.889 0.776 1.00 95.19 787 PHE A O 1
ATOM 6131 N N . TRP A 1 788 ? 24.244 25.893 -1.084 1.00 94.88 788 TRP A N 1
ATOM 6132 C CA . TRP A 1 788 ? 25.489 26.222 -0.393 1.00 94.88 788 TRP A CA 1
ATOM 6133 C C . TRP A 1 788 ? 25.428 27.550 0.360 1.00 94.88 788 TRP A C 1
ATOM 6135 O O . TRP A 1 788 ? 25.890 27.627 1.498 1.00 94.88 788 TRP A O 1
ATOM 6145 N N . LYS A 1 789 ? 24.826 28.596 -0.222 1.00 93.81 789 LYS A N 1
ATOM 6146 C CA . LYS A 1 789 ? 24.633 29.889 0.456 1.00 93.81 789 LYS A CA 1
ATOM 6147 C C . LYS A 1 789 ? 23.871 29.718 1.776 1.00 93.81 789 LYS A C 1
ATOM 6149 O O . LYS A 1 789 ? 24.282 30.286 2.794 1.00 93.81 789 LYS A O 1
ATOM 6154 N N . TYR A 1 790 ? 22.801 28.923 1.790 1.00 92.19 790 TYR A N 1
ATOM 6155 C CA . TYR A 1 790 ? 21.997 28.669 2.994 1.00 92.19 790 TYR A CA 1
ATOM 6156 C C . TYR A 1 790 ? 22.686 27.722 3.985 1.00 92.19 790 TYR A C 1
ATOM 6158 O O . TYR A 1 790 ? 22.676 27.986 5.191 1.00 92.19 790 TYR A O 1
ATOM 6166 N N . LEU A 1 791 ? 23.365 26.684 3.486 1.00 91.19 791 LEU A N 1
ATOM 6167 C CA . LEU A 1 791 ? 24.147 25.756 4.305 1.00 91.19 791 LEU A CA 1
ATOM 6168 C C . LEU A 1 791 ? 25.293 26.485 5.023 1.00 91.19 791 LEU A C 1
ATOM 6170 O O . LEU A 1 791 ? 25.424 26.397 6.243 1.00 91.19 791 LEU A O 1
ATOM 6174 N N . LYS A 1 792 ? 26.074 27.286 4.286 1.00 91.19 792 LYS A N 1
ATOM 6175 C CA . LYS A 1 792 ? 27.200 28.073 4.811 1.00 91.19 792 LYS A CA 1
ATOM 6176 C C . LYS A 1 792 ? 26.757 29.094 5.858 1.00 91.19 792 LYS A C 1
ATOM 6178 O O . LYS A 1 792 ? 27.446 29.295 6.856 1.00 91.19 792 LYS A O 1
ATOM 6183 N N . SER A 1 793 ? 25.610 29.737 5.644 1.00 89.81 793 SER A N 1
ATOM 6184 C CA . SER A 1 793 ? 25.054 30.735 6.568 1.00 89.81 793 SER A CA 1
ATOM 6185 C C . SER A 1 793 ? 24.274 30.131 7.746 1.00 89.81 793 SER A C 1
ATOM 6187 O O . SER A 1 793 ? 23.842 30.878 8.628 1.00 89.81 793 SER A O 1
ATOM 6189 N N . ARG A 1 794 ? 24.126 28.795 7.796 1.00 88.69 794 ARG A N 1
ATOM 6190 C CA . ARG A 1 794 ? 23.447 28.033 8.865 1.00 88.69 794 ARG A CA 1
ATOM 6191 C C . ARG A 1 794 ? 21.992 28.457 9.097 1.00 88.69 794 ARG A C 1
ATOM 6193 O O . ARG A 1 794 ? 21.447 28.367 10.205 1.00 88.69 794 ARG A O 1
ATOM 6200 N N . GLN A 1 795 ? 21.360 28.957 8.041 1.00 81.00 795 GLN A N 1
ATOM 6201 C CA . GLN A 1 795 ? 19.991 29.468 8.092 1.00 81.00 795 GLN A CA 1
ATOM 6202 C C . GLN A 1 795 ? 18.951 28.360 7.935 1.00 81.00 795 GLN A C 1
ATOM 6204 O O . GLN A 1 795 ? 17.801 28.537 8.328 1.00 81.00 795 GLN A O 1
ATOM 6209 N N . THR A 1 796 ? 19.364 27.205 7.417 1.00 81.31 796 THR A N 1
ATOM 6210 C CA . THR A 1 796 ? 18.506 26.045 7.198 1.00 81.31 796 THR A CA 1
ATOM 6211 C C . THR A 1 796 ? 19.098 24.799 7.834 1.00 81.31 796 THR A C 1
ATOM 6213 O O . THR A 1 796 ? 20.299 24.701 8.084 1.00 81.31 796 THR A O 1
ATOM 6216 N N . ALA A 1 797 ? 18.225 23.847 8.128 1.00 83.44 797 ALA A N 1
ATOM 6217 C CA . ALA A 1 797 ? 18.589 22.571 8.703 1.00 83.44 797 ALA A CA 1
ATOM 6218 C C . ALA A 1 797 ? 19.066 21.609 7.616 1.00 83.44 797 ALA A C 1
ATOM 6220 O O . ALA A 1 797 ? 18.636 21.668 6.462 1.00 83.44 797 ALA A O 1
ATOM 6221 N N . GLN A 1 798 ? 19.942 20.697 8.017 1.00 85.94 798 GLN A N 1
ATOM 6222 C CA . GLN A 1 798 ? 20.426 19.621 7.167 1.00 85.94 798 GLN A CA 1
ATOM 6223 C C . GLN A 1 798 ? 19.460 18.442 7.309 1.00 85.94 798 GLN A C 1
ATOM 6225 O O . GLN A 1 798 ? 19.372 17.829 8.375 1.00 85.94 798 GLN A O 1
ATOM 6230 N N . LEU A 1 799 ? 18.706 18.171 6.246 1.00 92.56 799 LEU A N 1
ATOM 6231 C CA . LEU A 1 799 ? 17.743 17.072 6.164 1.00 92.56 799 LEU A CA 1
ATOM 6232 C C . LEU A 1 799 ? 18.326 15.942 5.317 1.00 92.56 799 LEU A C 1
ATOM 6234 O O . LEU A 1 799 ? 18.991 16.219 4.317 1.00 92.56 799 LEU A O 1
ATOM 6238 N N . TRP A 1 800 ? 18.011 14.695 5.661 1.00 94.50 800 TRP A N 1
ATOM 6239 C CA . TRP A 1 800 ? 18.419 13.524 4.886 1.00 94.50 800 TRP A CA 1
ATOM 6240 C C . TRP A 1 800 ? 17.900 13.577 3.435 1.00 94.50 800 TRP A C 1
ATOM 6242 O O . TRP A 1 800 ? 18.717 13.506 2.517 1.00 94.50 800 TRP A O 1
ATOM 6252 N N . PRO A 1 801 ? 16.608 13.875 3.165 1.00 93.81 801 PRO A N 1
ATOM 6253 C CA . PRO A 1 801 ? 16.148 14.124 1.793 1.00 93.81 801 PRO A CA 1
ATOM 6254 C C . PRO A 1 801 ? 16.864 15.291 1.098 1.00 93.81 801 PRO A C 1
ATOM 6256 O O . PRO A 1 801 ? 17.001 15.299 -0.123 1.00 93.81 801 PRO A O 1
ATOM 6259 N N . GLY A 1 802 ? 17.333 16.281 1.866 1.00 92.62 802 GLY A N 1
ATOM 6260 C CA . GLY A 1 802 ? 18.135 17.388 1.348 1.00 92.62 802 GLY A CA 1
ATOM 6261 C C . GLY A 1 802 ? 19.483 16.906 0.816 1.00 92.62 802 GLY A C 1
ATOM 6262 O O . GLY A 1 802 ? 19.850 17.274 -0.293 1.00 92.62 802 GLY A O 1
ATOM 6263 N N . LEU A 1 803 ? 20.173 16.030 1.554 1.00 94.75 803 LEU A N 1
ATOM 6264 C CA . LEU A 1 803 ? 21.408 15.379 1.105 1.00 94.75 803 LEU A CA 1
ATOM 6265 C C . LEU A 1 803 ? 21.184 14.600 -0.190 1.00 94.75 803 LEU A C 1
ATOM 6267 O O . LEU A 1 803 ? 21.901 14.816 -1.163 1.00 94.75 803 LEU A O 1
ATOM 6271 N N . LEU A 1 804 ? 20.158 13.747 -0.225 1.00 95.25 804 LEU A N 1
ATOM 6272 C CA . LEU A 1 804 ? 19.848 12.937 -1.407 1.00 95.25 804 LEU A CA 1
ATOM 6273 C C . LEU A 1 804 ? 19.489 13.800 -2.620 1.00 95.25 804 LEU A C 1
ATOM 6275 O O . LEU A 1 804 ? 19.894 13.489 -3.737 1.00 95.25 804 LEU A O 1
ATOM 6279 N N . SER A 1 805 ? 18.807 14.927 -2.397 1.00 95.06 805 SER A N 1
ATOM 6280 C CA . SER A 1 805 ? 18.552 15.917 -3.447 1.00 95.06 805 SER A CA 1
ATOM 6281 C C . SER A 1 805 ? 19.859 16.505 -3.988 1.00 95.06 805 SER A C 1
ATOM 6283 O O . SER A 1 805 ? 20.016 16.616 -5.199 1.00 95.06 805 SER A O 1
ATOM 6285 N N . GLN A 1 806 ? 20.815 16.855 -3.116 1.00 95.81 806 GLN A N 1
ATOM 6286 C CA . GLN A 1 806 ? 22.115 17.406 -3.527 1.00 95.81 806 GLN A CA 1
ATOM 6287 C C . GLN A 1 806 ? 22.989 16.374 -4.257 1.00 95.81 806 GLN A C 1
ATOM 6289 O O . GLN A 1 806 ? 23.644 16.703 -5.244 1.00 95.81 806 GLN A O 1
ATOM 6294 N N . PHE A 1 807 ? 22.952 15.111 -3.833 1.00 96.75 807 PHE A N 1
ATOM 6295 C CA . PHE A 1 807 ? 23.574 14.023 -4.582 1.00 96.75 807 PHE A CA 1
ATOM 6296 C C . PHE A 1 807 ? 22.928 13.881 -5.970 1.00 96.75 807 PHE A C 1
ATOM 6298 O O . PHE A 1 807 ? 23.625 13.894 -6.982 1.00 96.75 807 PHE A O 1
ATOM 6305 N N . GLY A 1 808 ? 21.593 13.858 -6.038 1.00 96.44 808 GLY A N 1
ATOM 6306 C CA . GLY A 1 808 ? 20.841 13.744 -7.288 1.00 96.44 808 GLY A CA 1
ATOM 6307 C C . GLY A 1 808 ? 21.121 14.868 -8.292 1.00 96.44 808 GLY A C 1
ATOM 6308 O O . GLY A 1 808 ? 21.350 14.581 -9.468 1.00 96.44 808 GLY A O 1
ATOM 6309 N N . ILE A 1 809 ? 21.174 16.138 -7.860 1.00 96.81 809 ILE A N 1
ATOM 6310 C CA . ILE A 1 809 ? 21.540 17.244 -8.770 1.00 96.81 809 ILE A CA 1
ATOM 6311 C C . ILE A 1 809 ? 22.989 17.123 -9.252 1.00 96.81 809 ILE A C 1
ATOM 6313 O O . ILE A 1 809 ? 23.271 17.453 -10.402 1.00 96.81 809 ILE A O 1
ATOM 6317 N N . GLY A 1 810 ? 23.896 16.640 -8.395 1.00 97.25 810 GLY A N 1
ATOM 6318 C CA . GLY A 1 810 ? 25.299 16.431 -8.730 1.00 97.25 810 GLY A CA 1
ATOM 6319 C C . GLY A 1 810 ? 25.452 15.373 -9.818 1.00 97.25 810 GLY A C 1
ATOM 6320 O O . GLY A 1 810 ? 26.065 15.639 -10.849 1.00 97.25 810 GLY A O 1
ATOM 6321 N N . ILE A 1 811 ? 24.815 14.216 -9.637 1.00 97.44 811 ILE A N 1
ATOM 6322 C CA . ILE A 1 811 ? 24.791 13.147 -10.642 1.00 97.44 811 ILE A CA 1
ATOM 6323 C C . ILE A 1 811 ? 24.131 13.617 -11.937 1.00 97.44 811 ILE A C 1
ATOM 6325 O O . ILE A 1 811 ? 24.667 13.371 -13.011 1.00 97.44 811 ILE A O 1
ATOM 6329 N N . THR A 1 812 ? 23.021 14.354 -11.855 1.00 97.12 812 THR A N 1
ATOM 6330 C CA . THR A 1 812 ? 22.341 14.896 -13.043 1.00 97.12 812 THR A CA 1
ATOM 6331 C C . THR A 1 812 ? 23.240 15.865 -13.817 1.00 97.12 812 THR A C 1
ATOM 6333 O O . THR A 1 812 ? 23.292 15.813 -15.046 1.00 97.12 812 THR A O 1
ATOM 6336 N N . LEU A 1 813 ? 23.983 16.727 -13.112 1.00 96.00 813 LEU A N 1
ATOM 6337 C CA . LEU A 1 813 ? 24.938 17.659 -13.714 1.00 96.00 813 LEU A CA 1
ATOM 6338 C C . LEU A 1 813 ? 26.071 16.912 -14.427 1.00 96.00 813 LEU A C 1
ATOM 6340 O O . LEU A 1 813 ? 26.361 17.204 -15.586 1.00 96.00 813 LEU A O 1
ATOM 6344 N N . LEU A 1 814 ? 26.677 15.930 -13.755 1.00 95.38 814 LEU A N 1
ATOM 6345 C CA . LEU A 1 814 ? 27.745 15.108 -14.324 1.00 95.38 814 LEU A CA 1
ATOM 6346 C C . LEU A 1 814 ? 27.257 14.285 -15.519 1.00 95.38 814 LEU A C 1
ATOM 6348 O O . LEU A 1 814 ? 27.945 14.233 -16.533 1.00 95.38 814 LEU A O 1
ATOM 6352 N N . TYR A 1 815 ? 26.045 13.736 -15.454 1.00 95.00 815 TYR A N 1
ATOM 6353 C CA . TYR A 1 815 ? 25.432 12.991 -16.551 1.00 95.00 815 TYR A CA 1
ATOM 6354 C C . TYR A 1 815 ? 25.215 13.860 -17.797 1.00 95.00 815 TYR A C 1
ATOM 6356 O O . TYR A 1 815 ? 25.542 13.446 -18.908 1.00 95.00 815 TYR A O 1
ATOM 6364 N N . CYS A 1 816 ? 24.736 15.099 -17.628 1.00 92.19 816 CYS A N 1
ATOM 6365 C CA . CYS A 1 816 ? 24.603 16.043 -18.743 1.00 92.19 816 CYS A CA 1
ATOM 6366 C C . CYS A 1 816 ? 25.957 16.339 -19.410 1.00 92.19 816 CYS A C 1
ATOM 6368 O O . CYS A 1 816 ? 26.037 16.412 -20.634 1.00 92.19 816 CYS A O 1
ATOM 6370 N N . LEU A 1 817 ? 27.030 16.469 -18.621 1.00 89.94 817 LEU A N 1
ATOM 6371 C CA . LEU A 1 817 ? 28.385 16.667 -19.146 1.00 89.94 817 LEU A CA 1
ATOM 6372 C C . LEU A 1 817 ? 28.938 15.396 -19.806 1.00 89.94 817 LEU A C 1
ATOM 6374 O O . LEU A 1 817 ? 29.577 15.484 -20.851 1.00 89.94 817 LEU A O 1
ATOM 6378 N N . TRP A 1 818 ? 28.679 14.222 -19.234 1.00 90.19 818 TRP A N 1
ATOM 6379 C CA . TRP A 1 818 ? 29.117 12.927 -19.759 1.00 90.19 818 TRP A CA 1
ATOM 6380 C C . TRP A 1 818 ? 28.543 12.644 -21.157 1.00 90.19 818 TRP A C 1
ATOM 6382 O O . TRP A 1 818 ? 29.259 12.157 -22.033 1.00 90.19 818 TRP A O 1
ATOM 6392 N N . MET A 1 819 ? 27.289 13.040 -21.401 1.00 87.19 819 MET A N 1
ATOM 6393 C CA . MET A 1 819 ? 26.578 12.811 -22.665 1.00 87.19 819 MET A CA 1
ATOM 6394 C C . MET A 1 819 ? 27.147 13.567 -23.878 1.00 87.19 819 MET A C 1
ATOM 6396 O O . MET A 1 819 ? 26.930 13.130 -25.007 1.00 87.19 819 MET A O 1
ATOM 6400 N N . VAL A 1 820 ? 27.863 14.684 -23.684 1.00 79.44 820 VAL A N 1
ATOM 6401 C CA . VAL A 1 820 ? 28.322 15.557 -24.784 1.00 79.44 820 VAL A CA 1
ATOM 6402 C C . VAL A 1 820 ? 29.811 15.892 -24.637 1.00 79.44 820 VAL A C 1
ATOM 6404 O O . VAL A 1 820 ? 30.224 16.380 -23.577 1.00 79.44 820 VAL A O 1
ATOM 6407 N N . PRO A 1 821 ? 30.630 15.708 -25.693 1.00 78.12 821 PRO A N 1
ATOM 6408 C CA . PRO A 1 821 ? 32.060 15.974 -25.615 1.00 78.12 821 PRO A CA 1
ATOM 6409 C C . PRO A 1 821 ? 32.323 17.467 -25.371 1.00 78.12 821 PRO A C 1
ATOM 6411 O O . PRO A 1 821 ? 31.612 18.305 -25.936 1.00 78.12 821 PRO A O 1
ATOM 6414 N N . PRO A 1 822 ? 33.374 17.837 -24.609 1.00 78.88 822 PRO A N 1
ATOM 6415 C CA . PRO A 1 822 ? 33.677 19.233 -24.287 1.00 78.88 822 PRO A CA 1
ATOM 6416 C C . PRO A 1 822 ? 33.741 20.181 -25.495 1.00 78.88 822 PRO A C 1
ATOM 6418 O O . PRO A 1 822 ? 33.335 21.333 -25.385 1.00 78.88 822 PRO A O 1
ATOM 6421 N N . SER A 1 823 ? 34.192 19.692 -26.656 1.00 74.50 823 SER A N 1
ATOM 6422 C CA . SER A 1 823 ? 34.310 20.468 -27.900 1.00 74.50 823 SER A CA 1
ATOM 6423 C C . SER A 1 823 ? 32.975 20.880 -28.531 1.00 74.50 823 SER A C 1
ATOM 6425 O O . SER A 1 823 ? 32.947 21.840 -29.293 1.00 74.50 823 SER A O 1
ATOM 6427 N N . HIS A 1 824 ? 31.879 20.179 -28.225 1.00 74.19 824 HIS A N 1
ATOM 6428 C CA . HIS A 1 824 ? 30.546 20.432 -28.792 1.00 74.19 824 HIS A CA 1
ATOM 6429 C C . HIS A 1 824 ? 29.599 21.126 -27.799 1.00 74.19 824 HIS A C 1
ATOM 6431 O O . HIS A 1 824 ? 28.419 21.317 -28.091 1.00 74.19 824 HIS A O 1
ATOM 6437 N N . ARG A 1 825 ? 30.090 21.497 -26.610 1.00 79.88 825 ARG A N 1
ATOM 6438 C CA . ARG A 1 825 ? 29.303 22.210 -25.596 1.00 79.88 825 ARG A CA 1
ATOM 6439 C C . ARG A 1 825 ? 29.218 23.698 -25.944 1.00 79.88 825 ARG A C 1
ATOM 6441 O O . ARG A 1 825 ? 30.229 24.290 -26.325 1.00 79.88 825 ARG A O 1
ATOM 6448 N N . SER A 1 826 ? 28.037 24.299 -25.779 1.00 77.19 826 SER A N 1
ATOM 6449 C CA . SER A 1 826 ? 27.820 25.730 -26.033 1.00 77.19 826 SER A CA 1
ATOM 6450 C C . SER A 1 826 ? 28.647 26.619 -25.095 1.00 77.19 826 SER A C 1
ATOM 6452 O O . SER A 1 826 ? 29.160 26.166 -24.067 1.00 77.19 826 SER A O 1
ATOM 6454 N N . VAL A 1 827 ? 28.759 27.908 -25.428 1.00 75.75 827 VAL A N 1
ATOM 6455 C CA . VAL A 1 827 ? 29.515 28.887 -24.629 1.00 75.75 827 VAL A CA 1
ATOM 6456 C C . VAL A 1 827 ? 28.943 29.013 -23.211 1.00 75.75 827 VAL A C 1
ATOM 6458 O O . VAL A 1 827 ? 29.706 29.124 -22.251 1.00 75.75 827 VAL A O 1
ATOM 6461 N N . GLU A 1 828 ? 27.620 28.920 -23.041 1.00 71.44 828 GLU A N 1
ATOM 6462 C CA . GLU A 1 828 ? 26.975 28.942 -21.722 1.00 71.44 828 GLU A CA 1
ATOM 6463 C C . GLU A 1 828 ? 27.392 27.743 -20.857 1.00 71.44 828 GLU A C 1
ATOM 6465 O O . GLU A 1 828 ? 27.581 27.882 -19.646 1.00 71.44 828 GLU A O 1
ATOM 6470 N N . ILE A 1 829 ? 27.589 26.576 -21.478 1.00 74.94 829 ILE A N 1
ATOM 6471 C CA . ILE A 1 829 ? 27.977 25.321 -20.815 1.00 74.94 829 ILE A CA 1
ATOM 6472 C C . ILE A 1 829 ? 29.488 25.274 -20.523 1.00 74.94 829 ILE A C 1
ATOM 6474 O O . ILE A 1 829 ? 29.944 24.522 -19.666 1.00 74.94 829 ILE A O 1
ATOM 6478 N N . GLN A 1 830 ? 30.288 26.123 -21.164 1.00 72.44 830 GLN A N 1
ATOM 6479 C CA . GLN A 1 830 ? 31.708 26.295 -20.835 1.00 72.44 830 GLN A CA 1
ATOM 6480 C C . GLN A 1 830 ? 31.936 27.318 -19.705 1.00 72.44 830 GLN A C 1
ATOM 6482 O O . GLN A 1 830 ? 33.072 27.684 -19.401 1.00 72.44 830 GLN A O 1
ATOM 6487 N N . SER A 1 831 ? 30.865 27.783 -19.050 1.00 81.50 831 SER A N 1
ATOM 6488 C CA . SER A 1 831 ? 30.957 28.760 -17.968 1.00 81.50 831 SER A CA 1
ATOM 6489 C C . SER A 1 831 ? 31.766 28.235 -16.769 1.00 81.50 831 SER A C 1
ATOM 6491 O O . SER A 1 831 ? 31.491 27.141 -16.265 1.00 81.50 831 SER A O 1
ATOM 6493 N N . PRO A 1 832 ? 32.660 29.053 -16.173 1.00 84.12 832 PRO A N 1
ATOM 6494 C CA . PRO A 1 832 ? 33.378 28.689 -14.946 1.00 84.12 832 PRO A CA 1
ATOM 6495 C C . PRO A 1 832 ? 32.447 28.445 -13.743 1.00 84.12 832 PRO A C 1
ATOM 6497 O O . PRO A 1 832 ? 32.854 27.869 -12.725 1.00 84.12 832 PRO A O 1
ATOM 6500 N N . LYS A 1 833 ? 31.175 28.861 -13.842 1.00 87.94 833 LYS A N 1
ATOM 6501 C CA . LYS A 1 833 ? 30.139 28.574 -12.844 1.00 87.94 833 LYS A CA 1
ATOM 6502 C C . LYS A 1 833 ? 29.878 27.075 -12.687 1.00 87.94 833 LYS A C 1
ATOM 6504 O O . LYS A 1 833 ? 29.631 26.648 -11.566 1.00 87.94 833 LYS A O 1
ATOM 6509 N N . ILE A 1 834 ? 30.012 26.277 -13.747 1.00 91.06 834 ILE A N 1
ATOM 6510 C CA . ILE A 1 834 ? 29.754 24.828 -13.702 1.00 91.06 834 ILE A CA 1
ATOM 6511 C C . ILE A 1 834 ? 30.833 24.109 -12.894 1.00 91.06 834 ILE A C 1
ATOM 6513 O O . ILE A 1 834 ? 30.517 23.390 -11.951 1.00 91.06 834 ILE A O 1
ATOM 6517 N N . GLY A 1 835 ? 32.113 24.392 -13.160 1.00 90.81 835 GLY A N 1
ATOM 6518 C CA . GLY A 1 835 ? 33.207 23.867 -12.333 1.00 90.81 835 GLY A CA 1
ATOM 6519 C C . GLY A 1 835 ? 33.137 24.351 -10.876 1.00 90.81 835 GLY A C 1
ATOM 6520 O O . GLY A 1 835 ? 33.592 23.674 -9.955 1.00 90.81 835 GLY A O 1
ATOM 6521 N N . THR A 1 836 ? 32.540 25.520 -10.631 1.00 94.44 836 THR A N 1
ATOM 6522 C CA . THR A 1 836 ? 32.250 25.991 -9.268 1.00 94.44 836 THR A CA 1
ATOM 6523 C C . THR A 1 836 ? 31.104 25.208 -8.629 1.00 94.44 836 THR A C 1
ATOM 6525 O O . THR A 1 836 ? 31.226 24.829 -7.467 1.00 94.44 836 THR A O 1
ATOM 6528 N N . ALA A 1 837 ? 30.034 24.910 -9.366 1.00 95.50 837 ALA A N 1
ATOM 6529 C CA . ALA A 1 837 ? 28.921 24.094 -8.889 1.00 95.50 837 ALA A CA 1
ATOM 6530 C C . ALA A 1 837 ? 29.349 22.657 -8.561 1.00 95.50 837 ALA A C 1
ATOM 6532 O O . ALA A 1 837 ? 29.012 22.181 -7.486 1.00 95.50 837 ALA A O 1
ATOM 6533 N N . ILE A 1 838 ? 30.163 22.007 -9.403 1.00 96.06 838 ILE A N 1
ATOM 6534 C CA . ILE A 1 838 ? 30.683 20.647 -9.148 1.00 96.06 838 ILE A CA 1
ATOM 6535 C C . ILE A 1 838 ? 31.480 20.609 -7.839 1.00 96.06 838 ILE A C 1
ATOM 6537 O O . ILE A 1 838 ? 31.178 19.815 -6.950 1.00 96.06 838 ILE A O 1
ATOM 6541 N N . ARG A 1 839 ? 32.435 21.535 -7.669 1.00 96.06 839 ARG A N 1
ATOM 6542 C CA . ARG A 1 839 ? 33.193 21.664 -6.412 1.00 96.06 839 ARG A CA 1
ATOM 6543 C C . ARG A 1 839 ? 32.284 21.964 -5.225 1.00 96.06 839 ARG A C 1
ATOM 6545 O O . ARG A 1 839 ? 32.504 21.458 -4.134 1.00 96.06 839 ARG A O 1
ATOM 6552 N N . THR A 1 840 ? 31.254 22.779 -5.436 1.00 96.88 840 THR A N 1
ATOM 6553 C CA . THR A 1 840 ? 30.273 23.101 -4.397 1.00 96.88 840 THR A CA 1
ATOM 6554 C C . THR A 1 840 ? 29.473 21.863 -3.987 1.00 96.88 840 THR A C 1
ATOM 6556 O O . THR A 1 840 ? 29.305 21.647 -2.793 1.00 96.88 840 THR A O 1
ATOM 6559 N N . CYS A 1 841 ? 29.043 21.015 -4.928 1.00 97.31 841 CYS A N 1
ATOM 6560 C CA . CYS A 1 841 ? 28.389 19.739 -4.631 1.00 97.31 841 CYS A CA 1
ATOM 6561 C C . CYS A 1 841 ? 29.303 18.805 -3.829 1.00 97.31 841 CYS A C 1
ATOM 6563 O O . CYS A 1 841 ? 28.858 18.287 -2.809 1.00 97.31 841 CYS A O 1
ATOM 6565 N N . SER A 1 842 ? 30.575 18.658 -4.221 1.00 96.81 842 SER A N 1
ATOM 6566 C CA . SER A 1 842 ? 31.565 17.867 -3.467 1.00 96.81 842 SER A CA 1
ATOM 6567 C C . SER A 1 842 ? 31.692 18.370 -2.023 1.00 96.81 842 SER A C 1
ATOM 6569 O O . SER A 1 842 ? 31.523 17.610 -1.070 1.00 96.81 842 SER A O 1
ATOM 6571 N N . VAL A 1 843 ? 31.841 19.688 -1.834 1.00 96.56 843 VAL A N 1
ATOM 6572 C CA . VAL A 1 843 ? 31.913 20.302 -0.498 1.00 96.56 843 VAL A CA 1
ATOM 6573 C C . VAL A 1 843 ? 30.619 20.102 0.297 1.00 96.56 843 VAL A C 1
ATOM 6575 O O . VAL A 1 843 ? 30.679 19.804 1.488 1.00 96.56 843 VAL A O 1
ATOM 6578 N N . ILE A 1 844 ? 29.446 20.254 -0.326 1.00 95.31 844 ILE A N 1
ATOM 6579 C CA . ILE A 1 844 ? 28.158 20.007 0.335 1.00 95.31 844 ILE A CA 1
ATOM 6580 C C . ILE A 1 844 ? 28.081 18.553 0.807 1.00 95.31 844 ILE A C 1
ATOM 6582 O O . ILE A 1 844 ? 27.743 18.319 1.965 1.00 95.31 844 ILE A O 1
ATOM 6586 N N . LEU A 1 845 ? 28.396 17.587 -0.059 1.00 95.81 845 LEU A N 1
ATOM 6587 C CA . LEU A 1 845 ? 28.347 16.164 0.277 1.00 95.81 845 LEU A CA 1
ATOM 6588 C C . LEU A 1 845 ? 29.362 15.811 1.366 1.00 95.81 845 LEU A C 1
ATOM 6590 O O . LEU A 1 845 ? 29.006 15.092 2.294 1.00 95.81 845 LEU A O 1
ATOM 6594 N N . ALA A 1 846 ? 30.566 16.384 1.328 1.00 94.44 846 ALA A N 1
ATOM 6595 C CA . ALA A 1 846 ? 31.557 16.238 2.389 1.00 94.44 846 ALA A CA 1
ATOM 6596 C C . ALA A 1 846 ? 31.020 16.741 3.737 1.00 94.44 846 ALA A C 1
ATOM 6598 O O . ALA A 1 846 ? 30.960 15.970 4.694 1.00 94.44 846 ALA A O 1
ATOM 6599 N N . VAL A 1 847 ? 30.521 17.983 3.791 1.00 91.56 847 VAL A N 1
ATOM 6600 C CA . VAL A 1 847 ? 29.952 18.583 5.012 1.00 91.56 847 VAL A CA 1
ATOM 6601 C C . VAL A 1 847 ? 28.765 17.778 5.544 1.00 91.56 847 VAL A C 1
ATOM 6603 O O . VAL A 1 847 ? 28.614 17.624 6.752 1.00 91.56 847 VAL A O 1
ATOM 6606 N N . LEU A 1 848 ? 27.896 17.272 4.667 1.00 90.62 848 LEU A N 1
ATOM 6607 C CA . LEU A 1 848 ? 26.739 16.486 5.090 1.00 90.62 848 LEU A CA 1
ATOM 6608 C C . LEU A 1 848 ? 27.119 15.052 5.504 1.00 90.62 848 LEU A C 1
ATOM 6610 O O . LEU A 1 848 ? 26.472 14.501 6.394 1.00 90.62 848 LEU A O 1
ATOM 6614 N N . SER A 1 849 ? 28.175 14.469 4.925 1.00 91.19 849 SER A N 1
ATOM 6615 C CA . SER A 1 849 ? 28.695 13.144 5.303 1.00 91.19 849 SER A CA 1
ATOM 6616 C C . SER A 1 849 ? 29.317 13.117 6.701 1.00 91.19 849 SER A C 1
ATOM 6618 O O . SER A 1 849 ? 29.264 12.090 7.366 1.00 91.19 849 SER A O 1
ATOM 6620 N N . GLU A 1 850 ? 29.801 14.255 7.214 1.00 87.88 850 GLU A N 1
ATOM 6621 C CA . GLU A 1 850 ? 30.249 14.357 8.615 1.00 87.88 850 GLU A CA 1
ATOM 6622 C C . GLU A 1 850 ? 29.112 14.092 9.615 1.00 87.88 850 GLU A C 1
ATOM 6624 O O . GLU A 1 850 ? 29.356 13.664 10.744 1.00 87.88 850 GLU A O 1
ATOM 6629 N N . ARG A 1 851 ? 27.860 14.355 9.215 1.00 85.44 851 ARG A N 1
ATOM 6630 C CA . ARG A 1 851 ? 26.679 14.137 10.059 1.00 85.44 851 ARG A CA 1
ATOM 6631 C C . ARG A 1 851 ? 26.154 12.703 9.982 1.00 85.44 851 ARG A C 1
ATOM 6633 O O . ARG A 1 851 ? 25.617 12.219 10.978 1.00 85.44 851 ARG A O 1
ATOM 6640 N N . TRP A 1 852 ? 26.285 12.054 8.827 1.00 89.00 852 TRP A N 1
ATOM 6641 C CA . TRP A 1 852 ? 25.795 10.698 8.568 1.00 89.00 852 TRP A CA 1
ATOM 6642 C C . TRP A 1 852 ? 26.856 9.900 7.815 1.00 89.00 852 TRP A C 1
ATOM 6644 O O . TRP A 1 852 ? 27.086 10.133 6.626 1.00 89.00 852 TRP A O 1
ATOM 6654 N N . THR A 1 853 ? 27.469 8.927 8.485 1.00 88.38 853 THR A N 1
ATOM 6655 C CA . THR A 1 853 ? 28.488 8.059 7.874 1.00 88.38 853 THR A CA 1
ATOM 6656 C C . THR A 1 853 ? 27.901 7.211 6.743 1.00 88.38 853 THR A C 1
ATOM 6658 O O . THR A 1 853 ? 28.589 6.854 5.789 1.00 88.38 853 THR A O 1
ATOM 6661 N N . GLU A 1 854 ? 26.591 6.955 6.771 1.00 90.19 854 GLU A N 1
ATOM 6662 C CA . GLU A 1 854 ? 25.843 6.301 5.699 1.00 90.19 854 GLU A CA 1
ATOM 6663 C C . GLU A 1 854 ? 25.900 7.073 4.371 1.00 90.19 854 GLU A C 1
ATOM 6665 O O . GLU A 1 854 ? 25.689 6.474 3.319 1.00 90.19 854 GLU A O 1
ATOM 6670 N N . ALA A 1 855 ? 26.214 8.374 4.391 1.00 91.62 855 ALA A N 1
ATOM 6671 C CA . ALA A 1 855 ? 26.353 9.200 3.194 1.00 91.62 855 ALA A CA 1
ATOM 6672 C C . ALA A 1 855 ? 27.774 9.235 2.605 1.00 91.62 855 ALA A C 1
ATOM 6674 O O . ALA A 1 855 ? 27.945 9.770 1.509 1.00 91.62 855 ALA A O 1
ATOM 6675 N N . GLU A 1 856 ? 28.784 8.664 3.272 1.00 94.00 856 GLU A N 1
ATOM 6676 C CA . GLU A 1 856 ? 30.159 8.606 2.746 1.00 94.00 856 GLU A CA 1
ATOM 6677 C C . GLU A 1 856 ? 30.239 7.969 1.346 1.00 94.00 856 GLU A C 1
ATOM 6679 O O . GLU A 1 856 ? 30.860 8.581 0.476 1.00 94.00 856 GLU A O 1
ATOM 6684 N N . PRO A 1 857 ? 29.543 6.846 1.045 1.00 94.44 857 PRO A N 1
ATOM 6685 C CA . PRO A 1 857 ? 29.524 6.295 -0.311 1.00 94.44 857 PRO A CA 1
ATOM 6686 C C . PRO A 1 857 ? 29.012 7.282 -1.365 1.00 94.44 857 PRO A C 1
ATOM 6688 O O . PRO A 1 857 ? 29.485 7.270 -2.494 1.00 94.44 857 PRO A O 1
ATOM 6691 N N . LEU A 1 858 ? 28.052 8.148 -1.017 1.00 95.69 858 LEU A N 1
ATOM 6692 C CA . LEU A 1 858 ? 27.476 9.119 -1.954 1.00 95.69 858 LEU A CA 1
ATOM 6693 C C . LEU A 1 858 ? 28.478 10.221 -2.302 1.00 95.69 858 LEU A C 1
ATOM 6695 O O . LEU A 1 858 ? 28.584 10.609 -3.464 1.00 95.69 858 LEU A O 1
ATOM 6699 N N . ARG A 1 859 ? 29.229 10.700 -1.304 1.00 96.12 859 ARG A N 1
ATOM 6700 C CA . ARG A 1 859 ? 30.338 11.639 -1.508 1.00 96.12 859 ARG A CA 1
ATOM 6701 C C . ARG A 1 859 ? 31.409 11.009 -2.397 1.00 96.12 859 ARG A C 1
ATOM 6703 O O . ARG A 1 859 ? 31.742 11.579 -3.428 1.00 96.12 859 ARG A O 1
ATOM 6710 N N . ASP A 1 860 ? 31.885 9.822 -2.027 1.00 95.56 860 ASP A N 1
ATOM 6711 C CA . ASP A 1 860 ? 33.000 9.161 -2.711 1.00 95.56 860 ASP A CA 1
ATOM 6712 C C . ASP A 1 860 ? 32.660 8.828 -4.170 1.00 95.56 860 ASP A C 1
ATOM 6714 O O . ASP A 1 860 ? 33.470 9.056 -5.066 1.00 95.56 860 ASP A O 1
ATOM 6718 N N . ILE A 1 861 ? 31.439 8.347 -4.437 1.00 96.19 861 ILE A N 1
ATOM 6719 C CA . ILE A 1 861 ? 30.959 8.122 -5.808 1.00 96.19 861 ILE A CA 1
ATOM 6720 C C . ILE A 1 861 ? 30.936 9.428 -6.598 1.00 96.19 861 ILE A C 1
ATOM 6722 O O . ILE A 1 861 ? 31.378 9.453 -7.746 1.00 96.19 861 ILE A O 1
ATOM 6726 N N . PHE A 1 862 ? 30.399 10.503 -6.013 1.00 97.25 862 PHE A N 1
ATOM 6727 C CA . PHE A 1 862 ? 30.330 11.789 -6.697 1.00 97.25 862 PHE A CA 1
ATOM 6728 C C . PHE A 1 862 ? 31.726 12.312 -7.051 1.00 97.25 862 PHE A C 1
ATOM 6730 O O . PHE A 1 862 ? 31.931 12.718 -8.192 1.00 97.25 862 PHE A O 1
ATOM 6737 N N . ASP A 1 863 ? 32.677 12.261 -6.116 1.00 96.06 863 ASP A N 1
ATOM 6738 C CA . ASP A 1 863 ? 34.048 12.735 -6.334 1.00 96.06 863 ASP A CA 1
ATOM 6739 C C . ASP A 1 863 ? 34.763 11.906 -7.416 1.00 96.06 863 ASP A C 1
ATOM 6741 O O . ASP A 1 863 ? 35.321 12.476 -8.353 1.00 96.06 863 ASP A O 1
ATOM 6745 N N . LEU A 1 864 ? 34.640 10.571 -7.385 1.00 95.06 864 LEU A N 1
ATOM 6746 C CA . LEU A 1 864 ? 35.202 9.692 -8.422 1.00 95.06 864 LEU A CA 1
ATOM 6747 C C . LEU A 1 864 ? 34.652 10.002 -9.822 1.00 95.06 864 LEU A C 1
ATOM 6749 O O . LEU A 1 864 ? 35.402 9.998 -10.803 1.00 95.06 864 LEU A O 1
ATOM 6753 N N . LEU A 1 865 ? 33.347 10.263 -9.933 1.00 94.12 865 LEU A N 1
ATOM 6754 C CA . LEU A 1 865 ? 32.722 10.646 -11.200 1.00 94.12 865 LEU A CA 1
ATOM 6755 C C . LEU A 1 865 ? 33.150 12.051 -11.640 1.00 94.12 865 LEU A C 1
ATOM 6757 O O . LEU A 1 865 ? 33.431 12.259 -12.820 1.00 94.12 865 LEU A O 1
ATOM 6761 N N . ALA A 1 866 ? 33.216 13.006 -10.711 1.00 93.69 866 ALA A N 1
ATOM 6762 C CA . ALA A 1 866 ? 33.608 14.385 -10.987 1.00 93.69 866 ALA A CA 1
ATOM 6763 C C . ALA A 1 866 ? 35.060 14.493 -11.478 1.00 93.69 866 ALA A C 1
ATOM 6765 O O . ALA A 1 866 ? 35.329 15.293 -12.373 1.00 93.69 866 ALA A O 1
ATOM 6766 N N . ASP A 1 867 ? 35.962 13.666 -10.946 1.00 90.44 867 ASP A N 1
ATOM 6767 C CA . ASP A 1 867 ? 37.357 13.586 -11.389 1.00 90.44 867 ASP A CA 1
ATOM 6768 C C . ASP A 1 867 ? 37.494 12.914 -12.762 1.00 90.44 867 ASP A C 1
ATOM 6770 O O . ASP A 1 867 ? 38.382 13.253 -13.545 1.00 90.44 867 ASP A O 1
ATOM 6774 N N . SER A 1 868 ? 36.604 11.967 -13.073 1.00 87.50 868 SER A N 1
ATOM 6775 C CA . SER A 1 868 ? 36.669 11.183 -14.311 1.00 87.50 868 SER A CA 1
ATOM 6776 C C . SER A 1 868 ? 36.041 11.894 -15.513 1.00 87.50 868 SER A C 1
ATOM 6778 O O . SER A 1 868 ? 36.472 11.678 -16.645 1.00 87.50 868 SER A O 1
ATOM 6780 N N . ILE A 1 869 ? 35.015 12.726 -15.297 1.00 88.25 869 ILE A N 1
ATOM 6781 C CA . ILE A 1 869 ? 34.235 13.352 -16.373 1.00 88.25 869 ILE A CA 1
ATOM 6782 C C . ILE A 1 869 ? 34.837 14.720 -16.741 1.00 88.25 869 ILE A C 1
ATOM 6784 O O . ILE A 1 869 ? 34.825 15.647 -15.927 1.00 88.25 869 ILE A O 1
ATOM 6788 N N . PRO A 1 870 ? 35.308 14.920 -17.987 1.00 80.06 870 PRO A N 1
ATOM 6789 C CA . PRO A 1 870 ? 35.990 16.151 -18.363 1.00 80.06 870 PRO A CA 1
ATOM 6790 C C . PRO A 1 870 ? 35.019 17.337 -18.433 1.00 80.06 870 PRO A C 1
ATOM 6792 O O . PRO A 1 870 ? 34.087 17.368 -19.244 1.00 80.06 870 PRO A O 1
ATOM 6795 N N . VAL A 1 871 ? 35.269 18.363 -17.613 1.00 80.75 871 VAL A N 1
ATOM 6796 C CA . VAL A 1 871 ? 34.517 19.633 -17.631 1.00 80.75 871 VAL A CA 1
ATOM 6797 C C . VAL A 1 871 ? 34.999 20.548 -18.759 1.00 80.75 871 VAL A C 1
ATOM 6799 O O . VAL A 1 871 ? 34.180 21.120 -19.477 1.00 80.75 871 VAL A O 1
ATOM 6802 N N . TYR A 1 872 ? 36.315 20.643 -18.954 1.00 74.50 872 TYR A N 1
ATOM 6803 C CA . TYR A 1 872 ? 36.942 21.464 -19.991 1.00 74.50 872 TYR A CA 1
ATOM 6804 C C . TYR A 1 872 ? 37.642 20.589 -21.029 1.00 74.50 872 TYR A C 1
ATOM 6806 O O . TYR A 1 872 ? 38.069 19.470 -20.740 1.00 74.50 872 TYR A O 1
ATOM 6814 N N . TRP A 1 873 ? 37.761 21.110 -22.248 1.00 64.38 873 TRP A N 1
ATOM 6815 C CA . TRP A 1 873 ? 38.541 20.464 -23.294 1.00 64.38 873 TRP A CA 1
ATOM 6816 C C . TRP A 1 873 ? 40.040 20.661 -23.025 1.00 64.38 873 TRP A C 1
ATOM 6818 O O . TRP A 1 873 ? 40.477 21.792 -22.813 1.00 64.38 873 TRP A O 1
ATOM 6828 N N . SER A 1 874 ? 40.818 19.576 -23.045 1.00 62.16 874 SER A N 1
ATOM 6829 C CA . SER A 1 874 ? 42.284 19.606 -22.988 1.00 62.16 874 SER A CA 1
ATOM 6830 C C . SER A 1 874 ? 42.854 18.728 -24.109 1.00 62.16 874 SER A C 1
ATOM 6832 O O . SER A 1 874 ? 42.356 17.610 -24.277 1.00 62.16 874 SER A O 1
ATOM 6834 N N . PRO A 1 875 ? 43.888 19.176 -24.848 1.00 55.34 875 PRO A N 1
ATOM 6835 C CA . PRO A 1 875 ? 44.582 18.348 -25.837 1.00 55.34 875 PRO A CA 1
ATOM 6836 C C . PRO A 1 875 ? 45.231 17.093 -25.226 1.00 55.34 875 PRO A C 1
ATOM 6838 O O . PRO A 1 875 ? 45.417 16.110 -25.936 1.00 55.34 875 PRO A O 1
ATOM 6841 N N . ASP A 1 876 ? 45.532 17.119 -23.921 1.00 53.53 876 ASP A N 1
ATOM 6842 C CA . ASP A 1 876 ? 46.166 16.016 -23.182 1.00 53.53 876 ASP A CA 1
ATOM 6843 C C . ASP A 1 876 ? 45.179 14.913 -22.748 1.00 53.53 876 ASP A C 1
ATOM 6845 O O . ASP A 1 876 ? 45.607 13.821 -22.383 1.00 53.53 876 ASP A O 1
ATOM 6849 N N . ASN A 1 877 ? 43.858 15.146 -22.819 1.00 57.06 877 ASN A N 1
ATOM 6850 C CA . ASN A 1 877 ? 42.822 14.164 -22.445 1.00 57.06 877 ASN A CA 1
ATOM 6851 C C . ASN A 1 877 ? 42.596 13.090 -23.536 1.00 57.06 877 ASN A C 1
ATOM 6853 O O . ASN A 1 877 ? 41.463 12.676 -23.787 1.00 57.06 877 ASN A O 1
ATOM 6857 N N . GLY A 1 878 ? 43.660 12.681 -24.232 1.00 50.25 878 GLY A N 1
ATOM 6858 C CA . GLY A 1 878 ? 43.608 11.732 -25.342 1.00 50.25 878 GLY A CA 1
ATOM 6859 C C . GLY A 1 878 ? 42.978 10.383 -24.967 1.00 50.25 878 GLY A C 1
ATOM 6860 O O . GLY A 1 878 ? 43.195 9.862 -23.878 1.00 50.25 878 GLY A O 1
ATOM 6861 N N . GLU A 1 879 ? 42.208 9.825 -25.906 1.00 52.41 879 GLU A N 1
ATOM 6862 C CA . GLU A 1 879 ? 41.782 8.412 -26.004 1.00 52.41 879 GLU A CA 1
ATOM 6863 C C . GLU A 1 879 ? 40.985 7.768 -24.849 1.00 52.41 879 GLU A C 1
ATOM 6865 O O . GLU A 1 879 ? 40.608 6.603 -24.971 1.00 52.41 879 GLU A O 1
ATOM 6870 N N . ALA A 1 880 ? 40.645 8.469 -23.763 1.00 60.09 880 ALA A N 1
ATOM 6871 C CA . ALA A 1 880 ? 39.786 7.887 -22.727 1.00 60.09 880 ALA A CA 1
ATOM 6872 C C . ALA A 1 880 ? 38.350 7.691 -23.255 1.00 60.09 880 ALA A C 1
ATOM 6874 O O . ALA A 1 880 ? 37.594 8.652 -23.400 1.00 60.09 880 ALA A O 1
ATOM 6875 N N . SER A 1 881 ? 37.976 6.441 -23.555 1.00 67.31 881 SER A N 1
ATOM 6876 C CA . SER A 1 881 ? 36.634 6.084 -24.039 1.00 67.31 881 SER A CA 1
ATOM 6877 C C . SER A 1 881 ? 35.613 5.888 -22.923 1.00 67.31 881 SER A C 1
ATOM 6879 O O . SER A 1 881 ? 34.429 5.887 -23.219 1.00 67.31 881 SER A O 1
ATOM 6881 N N . HIS A 1 882 ? 36.042 5.754 -21.666 1.00 77.50 882 HIS A N 1
ATOM 6882 C CA . HIS A 1 882 ? 35.186 5.482 -20.509 1.00 77.50 882 HIS A CA 1
ATOM 6883 C C . HIS A 1 882 ? 35.859 5.937 -19.201 1.00 77.50 882 HIS A C 1
ATOM 6885 O O . HIS A 1 882 ? 37.017 6.363 -19.190 1.00 77.50 882 HIS A O 1
ATOM 6891 N N . ILE A 1 883 ? 35.121 5.859 -18.092 1.00 84.69 883 ILE A N 1
ATOM 6892 C CA . ILE A 1 883 ? 35.642 6.065 -16.730 1.00 84.69 883 ILE A CA 1
ATOM 6893 C C . ILE A 1 883 ? 36.693 4.992 -16.407 1.00 84.69 883 ILE A C 1
ATOM 6895 O O . ILE A 1 883 ? 36.559 3.858 -16.849 1.00 84.69 883 ILE A O 1
ATOM 6899 N N . SER A 1 884 ? 37.730 5.317 -15.622 1.00 85.81 884 SER A N 1
ATOM 6900 C CA . SER A 1 884 ? 38.783 4.340 -15.299 1.00 85.81 884 SER A CA 1
ATOM 6901 C C . SER A 1 884 ? 38.206 3.061 -14.673 1.00 85.81 884 SER A C 1
ATOM 6903 O O . SER A 1 884 ? 37.341 3.143 -13.799 1.00 85.81 884 SER A O 1
ATOM 6905 N N . VAL A 1 885 ? 38.712 1.886 -15.076 1.00 85.44 885 VAL A N 1
ATOM 6906 C CA . VAL A 1 885 ? 38.244 0.577 -14.569 1.00 85.44 885 VAL A CA 1
ATOM 6907 C C . VAL A 1 885 ? 38.278 0.528 -13.038 1.00 85.44 885 VAL A C 1
ATOM 6909 O O . VAL A 1 885 ? 37.314 0.111 -12.411 1.00 85.44 885 VAL A O 1
ATOM 6912 N N . SER A 1 886 ? 39.336 1.067 -12.422 1.00 88.50 886 SER A N 1
ATOM 6913 C CA . SER A 1 886 ? 39.452 1.141 -10.960 1.00 88.50 886 SER A CA 1
ATOM 6914 C C . SER A 1 886 ? 38.354 1.997 -10.314 1.00 88.50 886 SER A C 1
ATOM 6916 O O . SER A 1 886 ? 37.841 1.635 -9.253 1.00 88.50 886 SER A O 1
ATOM 6918 N N . SER A 1 887 ? 37.998 3.136 -10.919 1.00 90.25 887 SER A N 1
ATOM 6919 C CA . SER A 1 887 ? 36.908 3.992 -10.432 1.00 90.25 887 SER A CA 1
ATOM 6920 C C . SER A 1 887 ? 35.553 3.309 -10.621 1.00 90.25 887 SER A C 1
ATOM 6922 O O . SER A 1 887 ? 34.733 3.325 -9.705 1.00 90.25 887 SER A O 1
ATOM 6924 N N . ALA A 1 888 ? 35.331 2.675 -11.777 1.00 90.06 888 ALA A N 1
ATOM 6925 C CA . ALA A 1 888 ? 34.108 1.939 -12.080 1.00 90.06 888 ALA A CA 1
ATOM 6926 C C . ALA A 1 888 ? 33.893 0.775 -11.098 1.00 90.06 888 ALA A C 1
ATOM 6928 O O . ALA A 1 888 ? 32.834 0.703 -10.480 1.00 90.06 888 ALA A O 1
ATOM 6929 N N . ASP A 1 889 ? 34.911 -0.058 -10.863 1.00 91.50 889 ASP A N 1
ATOM 6930 C CA . ASP A 1 889 ? 34.862 -1.173 -9.907 1.00 91.50 889 ASP A CA 1
ATOM 6931 C C . ASP A 1 889 ? 34.568 -0.691 -8.479 1.00 91.50 889 ASP A C 1
ATOM 6933 O O . ASP A 1 889 ? 33.770 -1.293 -7.756 1.00 91.50 889 ASP A O 1
ATOM 6937 N N . THR A 1 890 ? 35.164 0.437 -8.078 1.00 93.56 890 THR A N 1
ATOM 6938 C CA . THR A 1 890 ? 34.919 1.042 -6.760 1.00 93.56 890 THR A CA 1
ATOM 6939 C C . THR A 1 890 ? 33.468 1.510 -6.623 1.00 93.56 890 THR A C 1
ATOM 6941 O O . THR A 1 890 ? 32.812 1.208 -5.625 1.00 93.56 890 THR A O 1
ATOM 6944 N N . ILE A 1 891 ? 32.933 2.207 -7.633 1.00 93.50 891 ILE A N 1
ATOM 6945 C CA . ILE A 1 891 ? 31.536 2.665 -7.628 1.00 93.50 891 ILE A CA 1
ATOM 6946 C C . ILE A 1 891 ? 30.577 1.466 -7.633 1.00 93.50 891 ILE A C 1
ATOM 6948 O O . ILE A 1 891 ? 29.624 1.450 -6.852 1.00 93.50 891 ILE A O 1
ATOM 6952 N N . GLN A 1 892 ? 30.854 0.437 -8.439 1.00 91.19 892 GLN A N 1
ATOM 6953 C CA . GLN A 1 892 ? 30.086 -0.813 -8.481 1.00 91.19 892 GLN A CA 1
ATOM 6954 C C . GLN A 1 892 ? 30.059 -1.508 -7.112 1.00 91.19 892 GLN A C 1
ATOM 6956 O O . GLN A 1 892 ? 28.996 -1.931 -6.655 1.00 91.19 892 GLN A O 1
ATOM 6961 N N . GLY A 1 893 ? 31.191 -1.539 -6.400 1.00 92.50 893 GLY A N 1
ATOM 6962 C CA . GLY A 1 893 ? 31.274 -2.054 -5.031 1.00 92.50 893 GLY A CA 1
ATOM 6963 C C . GLY A 1 893 ? 30.396 -1.298 -4.023 1.00 92.50 893 GLY A C 1
ATOM 6964 O O . GLY A 1 893 ? 29.902 -1.893 -3.062 1.00 92.50 893 GLY A O 1
ATOM 6965 N N . TYR A 1 894 ? 30.139 -0.006 -4.249 1.00 93.38 894 TYR A N 1
ATOM 6966 C CA . TYR A 1 894 ? 29.250 0.799 -3.409 1.00 93.38 894 TYR A CA 1
ATOM 6967 C C . TYR A 1 894 ? 27.756 0.647 -3.745 1.00 93.38 894 TYR A C 1
ATOM 6969 O O . TYR A 1 894 ? 26.922 0.886 -2.864 1.00 93.38 894 TYR A O 1
ATOM 6977 N N . LEU A 1 895 ? 27.386 0.220 -4.962 1.00 89.56 895 LEU A N 1
ATOM 6978 C CA . LEU A 1 895 ? 25.986 0.182 -5.418 1.00 89.56 895 LEU A CA 1
ATOM 6979 C C . LEU A 1 895 ? 25.014 -0.568 -4.486 1.00 89.56 895 LEU A C 1
ATOM 6981 O O . LEU A 1 895 ? 23.907 -0.057 -4.293 1.00 89.56 895 LEU A O 1
ATOM 6985 N N . PRO A 1 896 ? 25.362 -1.707 -3.849 1.00 88.38 896 PRO A N 1
ATOM 6986 C CA . PRO A 1 896 ? 24.455 -2.366 -2.906 1.00 88.38 896 PRO A CA 1
ATOM 6987 C C . PRO A 1 896 ? 24.085 -1.481 -1.706 1.00 88.38 896 PRO A C 1
ATOM 6989 O O . PRO A 1 896 ? 22.918 -1.412 -1.319 1.00 88.38 896 PRO A O 1
ATOM 6992 N N . ARG A 1 897 ? 25.058 -0.745 -1.147 1.00 88.19 897 ARG A N 1
ATOM 6993 C CA . ARG A 1 897 ? 24.840 0.177 -0.014 1.00 88.19 897 ARG A CA 1
ATOM 6994 C C . ARG A 1 897 ? 24.002 1.380 -0.434 1.00 88.19 897 ARG A C 1
ATOM 6996 O O . ARG A 1 897 ? 23.085 1.776 0.273 1.00 88.19 897 ARG A O 1
ATOM 7003 N N . VAL A 1 898 ? 24.298 1.924 -1.609 1.00 88.00 898 VAL A N 1
ATOM 7004 C CA . VAL A 1 898 ? 23.585 3.058 -2.211 1.00 88.00 898 VAL A CA 1
ATOM 7005 C C . VAL A 1 898 ? 22.132 2.690 -2.526 1.00 88.00 898 VAL A C 1
ATOM 7007 O O . VAL A 1 898 ? 21.224 3.474 -2.273 1.00 88.00 898 VAL A O 1
ATOM 7010 N N . THR A 1 899 ? 21.881 1.467 -2.994 1.00 85.88 899 THR A N 1
ATOM 7011 C CA . THR A 1 899 ? 20.522 0.965 -3.253 1.00 85.88 899 THR A CA 1
ATOM 7012 C C . THR A 1 899 ? 19.716 0.828 -1.958 1.00 85.88 899 THR A C 1
ATOM 7014 O O . THR A 1 899 ? 18.539 1.182 -1.929 1.00 85.88 899 THR A O 1
ATOM 7017 N N . ALA A 1 900 ? 20.347 0.396 -0.859 1.00 84.38 900 ALA A N 1
ATOM 7018 C CA . ALA A 1 900 ? 19.702 0.289 0.454 1.00 84.38 900 ALA A CA 1
ATOM 7019 C C . ALA A 1 900 ? 19.278 1.649 1.048 1.00 84.38 900 ALA A C 1
ATOM 7021 O O . ALA A 1 900 ? 18.355 1.707 1.857 1.00 84.38 900 ALA A O 1
ATOM 7022 N N . ILE A 1 901 ? 19.902 2.749 0.611 1.00 85.56 901 ILE A N 1
ATOM 7023 C CA . ILE A 1 901 ? 19.508 4.123 0.964 1.00 85.56 901 ILE A CA 1
ATOM 7024 C C . ILE A 1 901 ? 18.193 4.538 0.266 1.00 85.56 901 ILE A C 1
ATOM 7026 O O . ILE A 1 901 ? 17.619 5.561 0.614 1.00 85.56 901 ILE A O 1
ATOM 7030 N N . VAL A 1 902 ? 17.651 3.733 -0.658 1.00 73.00 902 VAL A N 1
ATOM 7031 C CA . VAL A 1 902 ? 16.445 4.049 -1.447 1.00 73.00 902 VAL A CA 1
ATOM 7032 C C . VAL A 1 902 ? 16.653 5.338 -2.242 1.00 73.00 902 VAL A C 1
ATOM 7034 O O . VAL A 1 902 ? 16.025 6.365 -2.001 1.00 73.00 902 VAL A O 1
ATOM 7037 N N . ILE A 1 903 ? 17.585 5.309 -3.191 1.00 76.38 903 ILE A N 1
ATOM 7038 C CA . ILE A 1 903 ? 17.835 6.452 -4.076 1.00 76.38 903 ILE A CA 1
ATOM 7039 C C . ILE A 1 903 ? 16.857 6.434 -5.247 1.00 76.38 903 ILE A C 1
ATOM 7041 O O . ILE A 1 903 ? 16.486 5.378 -5.755 1.00 76.38 903 ILE A O 1
ATOM 7045 N N . ASN A 1 904 ? 16.471 7.631 -5.689 1.00 89.25 904 ASN A N 1
ATOM 7046 C CA . ASN A 1 904 ? 15.712 7.860 -6.909 1.00 89.25 904 ASN A CA 1
ATOM 7047 C C . ASN A 1 904 ? 16.228 6.979 -8.065 1.00 89.25 904 ASN A C 1
ATOM 7049 O O . ASN A 1 904 ? 17.407 7.035 -8.435 1.00 89.25 904 ASN A O 1
ATOM 7053 N N . LYS A 1 905 ? 15.323 6.190 -8.655 1.00 89.88 905 LYS A N 1
ATOM 7054 C CA . LYS A 1 905 ? 15.636 5.217 -9.713 1.00 89.88 905 LYS A CA 1
ATOM 7055 C C . LYS A 1 905 ? 16.337 5.835 -10.928 1.00 89.88 905 LYS A C 1
ATOM 7057 O O . LYS A 1 905 ? 17.126 5.168 -11.589 1.00 89.88 905 LYS A O 1
ATOM 7062 N N . ASP A 1 906 ? 16.093 7.112 -11.202 1.00 90.69 906 ASP A N 1
ATOM 7063 C CA . ASP A 1 906 ? 16.679 7.833 -12.334 1.00 90.69 906 ASP A CA 1
ATOM 7064 C C . ASP A 1 906 ? 18.134 8.177 -12.093 1.00 90.69 906 ASP A C 1
ATOM 7066 O O . ASP A 1 906 ? 18.962 8.057 -12.992 1.00 90.69 906 ASP A O 1
ATOM 7070 N N . ILE A 1 907 ? 18.441 8.564 -10.858 1.00 94.81 907 ILE A N 1
ATOM 7071 C CA . ILE A 1 907 ? 19.806 8.820 -10.414 1.00 94.81 907 ILE A CA 1
ATOM 7072 C C . ILE A 1 907 ? 20.594 7.510 -10.440 1.00 94.81 907 ILE A C 1
ATOM 7074 O O . ILE A 1 907 ? 21.697 7.480 -10.979 1.00 94.81 907 ILE A O 1
ATOM 7078 N N . MET A 1 908 ? 20.002 6.410 -9.959 1.00 94.31 908 MET A N 1
ATOM 7079 C CA . MET A 1 908 ? 20.613 5.078 -10.049 1.00 94.31 908 MET A CA 1
ATOM 7080 C C . MET A 1 908 ? 20.883 4.664 -11.497 1.00 94.31 908 MET A C 1
ATOM 7082 O O . MET A 1 908 ? 21.973 4.186 -11.799 1.00 94.31 908 MET A O 1
ATOM 7086 N N . ARG A 1 909 ? 19.936 4.903 -12.411 1.00 94.69 909 ARG A N 1
ATOM 7087 C CA . ARG A 1 909 ? 20.133 4.648 -13.843 1.00 94.69 909 ARG A CA 1
ATOM 7088 C C . ARG A 1 909 ? 21.308 5.457 -14.402 1.00 94.69 909 ARG A C 1
ATOM 7090 O O . ARG A 1 909 ? 22.176 4.876 -15.040 1.00 94.69 909 ARG A O 1
ATOM 7097 N N . MET A 1 910 ? 21.369 6.767 -14.141 1.00 95.19 910 MET A N 1
ATOM 7098 C CA . MET A 1 910 ? 22.475 7.621 -14.604 1.00 95.19 910 MET A CA 1
ATOM 7099 C C . MET A 1 910 ? 23.836 7.149 -14.074 1.00 95.19 910 MET A C 1
ATOM 7101 O O . MET A 1 910 ? 24.807 7.135 -14.825 1.00 95.19 910 MET A O 1
ATOM 7105 N N . LEU A 1 911 ? 23.908 6.735 -12.803 1.00 94.44 911 LEU A N 1
ATOM 7106 C CA . LEU A 1 911 ? 25.122 6.167 -12.204 1.00 94.44 911 LEU A CA 1
ATOM 7107 C C . LEU A 1 911 ? 25.566 4.886 -12.915 1.00 94.44 911 LEU A C 1
ATOM 7109 O O . LEU A 1 911 ? 26.741 4.740 -13.250 1.00 94.44 911 LEU A O 1
ATOM 7113 N N . ILE A 1 912 ? 24.633 3.962 -13.151 1.00 93.50 912 ILE A N 1
ATOM 7114 C CA . ILE A 1 912 ? 24.922 2.690 -13.821 1.00 93.50 912 ILE A CA 1
ATOM 7115 C C . ILE A 1 912 ? 25.393 2.949 -15.255 1.00 93.50 912 ILE A C 1
ATOM 7117 O O . ILE A 1 912 ? 26.431 2.427 -15.650 1.00 93.50 912 ILE A O 1
ATOM 7121 N N . GLU A 1 913 ? 24.699 3.801 -16.010 1.00 93.75 913 GLU A N 1
ATOM 7122 C CA . GLU A 1 913 ? 25.083 4.140 -17.386 1.00 93.75 913 GLU A CA 1
ATOM 7123 C C . GLU A 1 913 ? 26.490 4.758 -17.450 1.00 93.75 913 GLU A C 1
ATOM 7125 O O . GLU A 1 913 ? 27.319 4.288 -18.221 1.00 93.75 913 GLU A O 1
ATOM 7130 N N . MET A 1 914 ? 26.805 5.748 -16.601 1.00 93.06 914 MET A N 1
ATOM 7131 C CA . MET A 1 914 ? 28.129 6.393 -16.605 1.00 93.06 914 MET A CA 1
ATOM 7132 C C . MET A 1 914 ? 29.274 5.450 -16.213 1.00 93.06 914 MET A C 1
ATOM 7134 O O . MET A 1 914 ? 30.412 5.689 -16.605 1.00 93.06 914 MET A O 1
ATOM 7138 N N . THR A 1 915 ? 28.998 4.412 -15.418 1.00 91.88 915 THR A N 1
ATOM 7139 C CA . THR A 1 915 ? 30.030 3.498 -14.898 1.00 91.88 915 THR A CA 1
ATOM 7140 C C . THR A 1 915 ? 30.207 2.228 -15.715 1.00 91.88 915 THR A C 1
ATOM 7142 O O . THR A 1 915 ? 31.243 1.584 -15.592 1.00 91.88 915 THR A O 1
ATOM 7145 N N . THR A 1 916 ? 29.215 1.848 -16.522 1.00 90.50 916 THR A N 1
ATOM 7146 C CA . THR A 1 916 ? 29.235 0.589 -17.286 1.00 90.50 916 THR A CA 1
ATOM 7147 C C . THR A 1 916 ? 29.421 0.786 -18.784 1.00 90.50 916 THR A C 1
ATOM 7149 O O . THR A 1 916 ? 29.702 -0.184 -19.486 1.00 90.50 916 THR A O 1
ATOM 7152 N N . GLU A 1 917 ? 29.287 2.014 -19.284 1.00 89.88 917 GLU A N 1
ATOM 7153 C CA . GLU A 1 917 ? 29.318 2.300 -20.715 1.00 89.88 917 GLU A CA 1
ATOM 7154 C C . GLU A 1 917 ? 30.440 3.261 -21.107 1.00 89.88 917 GLU A C 1
ATOM 7156 O O . GLU A 1 917 ? 30.875 4.112 -20.327 1.00 89.88 917 GLU A O 1
ATOM 7161 N N . ASP A 1 918 ? 30.877 3.142 -22.363 1.00 84.94 918 ASP A N 1
ATOM 7162 C CA . ASP A 1 918 ? 31.731 4.140 -22.999 1.00 84.94 918 ASP A CA 1
ATOM 7163 C C . ASP A 1 918 ? 31.004 5.488 -23.119 1.00 84.94 918 ASP A C 1
ATOM 7165 O O . ASP A 1 918 ? 29.776 5.565 -23.228 1.00 84.94 918 ASP A O 1
ATOM 7169 N N . TYR A 1 919 ? 31.783 6.567 -23.170 1.00 83.94 919 TYR A N 1
ATOM 7170 C CA . TYR A 1 919 ? 31.303 7.892 -23.516 1.00 83.94 919 TYR A CA 1
ATOM 7171 C C . TYR A 1 919 ? 30.479 7.827 -24.814 1.00 83.94 919 TYR A C 1
ATOM 7173 O O . TYR A 1 919 ? 30.978 7.325 -25.827 1.00 83.94 919 TYR A O 1
ATOM 7181 N N . PRO A 1 920 ? 29.256 8.392 -24.848 1.00 80.12 920 PRO A N 1
ATOM 7182 C CA . PRO A 1 920 ? 28.356 8.270 -26.001 1.00 80.12 920 PRO A CA 1
ATOM 7183 C C . PRO A 1 920 ? 28.920 8.799 -27.327 1.00 80.12 920 PRO A C 1
ATOM 7185 O O . PRO A 1 920 ? 28.442 8.439 -28.399 1.00 80.12 920 PRO A O 1
ATOM 7188 N N . TRP A 1 921 ? 29.934 9.657 -27.249 1.00 74.69 921 TRP A N 1
ATOM 7189 C CA . TRP A 1 921 ? 30.616 10.311 -28.364 1.00 74.69 921 TRP A CA 1
ATOM 7190 C C . TRP A 1 921 ? 31.951 9.648 -28.750 1.00 74.69 921 TRP A C 1
ATOM 7192 O O . TRP A 1 921 ? 32.612 10.097 -29.691 1.00 74.69 921 TRP A O 1
ATOM 7202 N N . ALA A 1 922 ? 32.368 8.581 -28.063 1.00 67.88 922 ALA A N 1
ATOM 7203 C CA . ALA A 1 922 ? 33.522 7.790 -28.471 1.00 67.88 922 ALA A CA 1
ATOM 7204 C C . ALA A 1 922 ? 33.249 7.100 -29.829 1.00 67.88 922 ALA A C 1
ATOM 7206 O O . ALA A 1 922 ? 32.130 6.678 -30.127 1.00 67.88 922 ALA A O 1
ATOM 7207 N N . ALA A 1 923 ? 34.276 6.999 -30.681 1.00 59.78 923 ALA A N 1
ATOM 7208 C CA . ALA A 1 923 ? 34.219 6.369 -32.012 1.00 59.78 923 ALA A CA 1
ATOM 7209 C C . ALA A 1 923 ? 33.302 7.038 -33.069 1.00 59.78 923 ALA A C 1
ATOM 7211 O O . ALA A 1 923 ? 32.831 6.371 -33.989 1.00 59.78 923 ALA A O 1
ATOM 7212 N N . GLY A 1 924 ? 33.063 8.354 -32.982 1.00 56.81 924 GLY A N 1
ATOM 7213 C CA . GLY A 1 924 ? 32.367 9.111 -34.037 1.00 56.81 924 GLY A CA 1
ATOM 7214 C C . GLY A 1 924 ? 30.864 8.830 -34.143 1.00 56.81 924 GLY A C 1
ATOM 7215 O O . GLY A 1 924 ? 30.248 9.161 -35.156 1.00 56.81 924 GLY A O 1
ATOM 7216 N N . ARG A 1 925 ? 30.265 8.220 -33.112 1.00 55.91 925 ARG A N 1
ATOM 7217 C CA . ARG A 1 925 ? 28.813 8.038 -33.029 1.00 55.91 925 ARG A CA 1
ATOM 7218 C C . ARG A 1 925 ? 28.164 9.404 -32.777 1.00 55.91 925 ARG A C 1
ATOM 7220 O O . ARG A 1 925 ? 28.507 10.047 -31.783 1.00 55.91 925 ARG A O 1
ATOM 7227 N N . PRO A 1 926 ? 27.260 9.883 -33.650 1.00 53.06 926 PRO A N 1
ATOM 7228 C CA . PRO A 1 926 ? 26.494 11.077 -33.338 1.00 53.06 926 PRO A CA 1
ATOM 7229 C C . PRO A 1 926 ? 25.668 10.802 -32.081 1.00 53.06 926 PRO A C 1
ATOM 7231 O O . PRO A 1 926 ? 25.042 9.747 -31.957 1.00 53.06 926 PRO A O 1
ATOM 7234 N N . VAL A 1 927 ? 25.663 11.752 -31.146 1.00 56.75 927 VAL A N 1
ATOM 7235 C CA . VAL A 1 927 ? 24.672 11.752 -30.070 1.00 56.75 927 VAL A CA 1
ATOM 7236 C C . VAL A 1 927 ? 23.321 11.868 -30.773 1.00 56.75 927 VAL A C 1
ATOM 7238 O O . VAL A 1 927 ? 23.060 12.888 -31.410 1.00 56.75 927 VAL A O 1
ATOM 7241 N N . ASN A 1 928 ? 22.496 10.817 -30.725 1.00 53.88 928 ASN A N 1
ATOM 7242 C CA . ASN A 1 928 ? 21.103 10.880 -31.170 1.00 53.88 928 ASN A CA 1
ATOM 7243 C C . ASN A 1 928 ? 20.370 11.827 -30.219 1.00 53.88 928 ASN A C 1
ATOM 7245 O O . ASN A 1 928 ? 19.784 11.403 -29.226 1.00 53.88 928 ASN A O 1
ATOM 7249 N N . GLY A 1 929 ? 20.506 13.124 -30.478 1.00 54.78 929 GLY A N 1
ATOM 7250 C CA . GLY A 1 929 ? 19.872 14.153 -29.687 1.00 54.78 929 GLY A CA 1
ATOM 7251 C C . GLY A 1 929 ? 18.375 14.136 -29.957 1.00 54.78 929 GLY A C 1
ATOM 7252 O O . GLY A 1 929 ? 17.962 14.054 -31.112 1.00 54.78 929 GLY A O 1
ATOM 7253 N N . GLY A 1 930 ? 17.553 14.210 -28.914 1.00 57.50 930 GLY A N 1
ATOM 7254 C CA . GLY A 1 930 ? 16.120 14.433 -29.088 1.00 57.50 930 GLY A CA 1
ATOM 7255 C C . GLY A 1 930 ? 15.867 15.685 -29.942 1.00 57.50 930 GLY A C 1
ATOM 7256 O O . GLY A 1 930 ? 16.601 16.667 -29.838 1.00 57.50 930 GLY A O 1
ATOM 7257 N N . ASN A 1 931 ? 14.816 15.674 -30.765 1.00 69.50 931 ASN A N 1
ATOM 7258 C CA . ASN A 1 931 ? 14.496 16.746 -31.727 1.00 69.50 931 ASN A CA 1
ATOM 7259 C C . ASN A 1 931 ? 13.959 18.051 -31.087 1.00 69.50 931 ASN A C 1
ATOM 7261 O O . ASN A 1 931 ? 13.340 18.852 -31.778 1.00 69.50 931 ASN A O 1
ATOM 7265 N N . TRP A 1 932 ? 14.125 18.258 -29.777 1.00 85.25 932 TRP A N 1
ATOM 7266 C CA . TRP A 1 932 ? 13.514 19.383 -29.055 1.00 85.25 932 TRP A CA 1
ATOM 7267 C C . TRP A 1 932 ? 14.389 20.636 -29.108 1.00 85.25 932 TRP A C 1
ATOM 7269 O O . TRP A 1 932 ? 15.578 20.578 -28.766 1.00 85.25 932 TRP A O 1
ATOM 7279 N N . SER A 1 933 ? 13.781 21.763 -29.480 1.00 82.56 933 SER A N 1
ATOM 7280 C CA . SER A 1 933 ? 14.435 23.053 -29.715 1.00 82.56 933 SER A CA 1
ATOM 7281 C C . SER A 1 933 ? 13.958 24.131 -28.737 1.00 82.56 933 SER A C 1
ATOM 7283 O O . SER A 1 933 ? 12.816 24.123 -28.289 1.00 82.56 933 SER A O 1
ATOM 7285 N N . SER A 1 934 ? 14.812 25.117 -28.447 1.00 79.00 934 SER A N 1
ATOM 7286 C CA . SER A 1 934 ? 14.436 26.324 -27.691 1.00 79.00 934 SER A CA 1
ATOM 7287 C C . SER A 1 934 ? 13.446 27.233 -28.426 1.00 79.00 934 SER A C 1
ATOM 7289 O O . SER A 1 934 ? 12.874 28.129 -27.813 1.00 79.00 934 SER A O 1
ATOM 7291 N N . SER A 1 935 ? 13.244 27.012 -29.727 1.00 82.50 935 SER A N 1
ATOM 7292 C CA . SER A 1 935 ? 12.216 27.681 -30.529 1.00 82.50 935 SER A CA 1
ATOM 7293 C C . SER A 1 935 ? 10.833 27.037 -30.415 1.00 82.50 935 SER A C 1
ATOM 7295 O O . SER A 1 935 ? 9.880 27.580 -30.968 1.00 82.50 935 SER A O 1
ATOM 7297 N N . ASP A 1 936 ? 10.724 25.867 -29.778 1.00 85.12 936 ASP A N 1
ATOM 7298 C CA . ASP A 1 936 ? 9.445 25.180 -29.616 1.00 85.12 936 ASP A CA 1
ATOM 7299 C C . ASP A 1 936 ? 8.555 25.982 -28.656 1.00 85.12 936 ASP A C 1
ATOM 7301 O O . ASP A 1 936 ? 8.983 26.377 -27.571 1.00 85.12 936 ASP A O 1
ATOM 7305 N N . VAL A 1 937 ? 7.303 26.209 -29.051 1.00 85.00 937 VAL A N 1
ATOM 7306 C CA . VAL A 1 937 ? 6.297 26.905 -28.237 1.00 85.00 937 VAL A CA 1
ATOM 7307 C C . VAL A 1 937 ? 5.168 25.931 -27.929 1.00 85.00 937 VAL A C 1
ATOM 7309 O O . VAL A 1 937 ? 4.827 25.087 -28.764 1.00 85.00 937 VAL A O 1
ATOM 7312 N N . HIS A 1 938 ? 4.602 26.029 -26.726 1.00 89.00 938 HIS A N 1
ATOM 7313 C CA . HIS A 1 938 ? 3.470 25.203 -26.338 1.00 89.00 938 HIS A CA 1
ATOM 7314 C C . HIS A 1 938 ? 2.295 25.419 -27.304 1.00 89.00 938 HIS A C 1
ATOM 7316 O O . HIS A 1 938 ? 1.823 26.537 -27.514 1.00 89.00 938 HIS A O 1
ATOM 7322 N N . ASN A 1 939 ? 1.810 24.324 -27.880 1.00 87.38 939 ASN A N 1
ATOM 7323 C CA . ASN A 1 939 ? 0.615 24.278 -28.703 1.00 87.38 939 ASN A CA 1
ATOM 7324 C C . ASN A 1 939 ? -0.441 23.415 -28.005 1.00 87.38 939 ASN A C 1
ATOM 7326 O O . ASN A 1 939 ? -0.299 22.193 -27.905 1.00 87.38 939 ASN A O 1
ATOM 7330 N N . ALA A 1 940 ? -1.540 24.041 -27.577 1.00 81.19 940 ALA A N 1
ATOM 7331 C CA . ALA A 1 940 ? -2.628 23.353 -26.883 1.00 81.19 940 ALA A CA 1
ATOM 7332 C C . ALA A 1 940 ? -3.243 22.214 -27.727 1.00 81.19 940 ALA A C 1
ATOM 7334 O O . ALA A 1 940 ? -3.670 21.198 -27.184 1.00 81.19 940 ALA A O 1
ATOM 7335 N N . HIS A 1 941 ? -3.234 22.336 -29.059 1.00 77.69 941 HIS A N 1
ATOM 7336 C CA . HIS A 1 941 ? -3.750 21.311 -29.972 1.00 77.69 941 HIS A CA 1
ATOM 7337 C C . HIS A 1 941 ? -2.830 20.097 -30.132 1.00 77.69 941 HIS A C 1
ATOM 7339 O O . HIS A 1 941 ? -3.262 19.075 -30.649 1.00 77.69 941 HIS A O 1
ATOM 7345 N N . GLU A 1 942 ? -1.574 20.178 -29.711 1.00 78.94 942 GLU A N 1
ATOM 7346 C CA . GLU A 1 942 ? -0.627 19.055 -29.756 1.00 78.94 942 GLU A CA 1
ATOM 7347 C C . GLU A 1 942 ? -0.287 18.548 -28.349 1.00 78.94 942 GLU A C 1
ATOM 7349 O O . GLU A 1 942 ? 0.398 17.537 -28.177 1.00 78.94 942 GLU A O 1
ATOM 7354 N N . CYS A 1 943 ? -0.766 19.249 -27.320 1.00 82.06 943 CYS A N 1
ATOM 7355 C CA . CYS A 1 943 ? -0.528 18.906 -25.936 1.00 82.06 943 CYS A CA 1
ATOM 7356 C C . CYS A 1 943 ? -1.506 17.812 -25.474 1.00 82.06 943 CYS A C 1
ATOM 7358 O O . CYS A 1 943 ? -2.719 18.043 -25.424 1.00 82.06 943 CYS A O 1
ATOM 7360 N N . PRO A 1 944 ? -1.008 16.637 -25.037 1.00 79.81 944 PRO A N 1
ATOM 7361 C CA . PRO A 1 944 ? -1.864 15.551 -24.559 1.00 79.81 944 PRO A CA 1
ATOM 7362 C C . PRO A 1 944 ? -2.625 15.902 -23.270 1.00 79.81 944 PRO A C 1
ATOM 7364 O O . PRO A 1 944 ? -3.535 15.169 -22.894 1.00 79.81 944 PRO A O 1
ATOM 7367 N N . LEU A 1 945 ? -2.257 16.998 -22.592 1.00 80.94 945 LEU A N 1
ATOM 7368 C CA . LEU A 1 945 ? -2.959 17.514 -21.413 1.00 80.94 945 LEU A CA 1
ATOM 7369 C C . LEU A 1 945 ? -4.060 18.525 -21.762 1.00 80.94 945 LEU A C 1
ATOM 7371 O O . LEU A 1 945 ? -5.010 18.652 -20.998 1.00 80.94 945 LEU A O 1
ATOM 7375 N N . CYS A 1 946 ? -3.950 19.229 -22.892 1.00 72.25 946 CYS A N 1
ATOM 7376 C CA . CYS A 1 946 ? -4.912 20.254 -23.317 1.00 72.25 946 CYS A CA 1
ATOM 7377 C C . CYS A 1 946 ? -5.999 19.700 -24.252 1.00 72.25 946 CYS A C 1
ATOM 7379 O O . CYS A 1 946 ? -7.053 20.305 -24.409 1.00 72.25 946 CYS A O 1
ATOM 7381 N N . TRP A 1 947 ? -5.782 18.523 -24.843 1.00 47.19 947 TRP A N 1
ATOM 7382 C CA . TRP A 1 947 ? -6.747 17.872 -25.737 1.00 47.19 947 TRP A CA 1
ATOM 7383 C C . TRP A 1 947 ? -8.054 17.424 -25.059 1.00 47.19 947 TRP A C 1
ATOM 7385 O O . TRP A 1 947 ? -9.034 17.143 -25.742 1.00 47.19 947 TRP A O 1
ATOM 7395 N N . GLY A 1 948 ? -8.091 17.362 -23.725 1.00 42.84 948 GLY A N 1
ATOM 7396 C CA . GLY A 1 948 ? -9.278 16.961 -22.963 1.00 42.84 948 GLY A CA 1
ATOM 7397 C C . GLY A 1 948 ? -10.376 18.027 -22.845 1.00 42.84 948 GLY A C 1
ATOM 7398 O O . GLY A 1 948 ? -11.455 17.701 -22.365 1.00 42.84 948 GLY A O 1
ATOM 7399 N N . THR A 1 949 ? -10.133 19.278 -23.258 1.00 40.81 949 THR A N 1
ATOM 7400 C CA . THR A 1 949 ? -11.051 20.416 -23.024 1.00 40.81 949 THR A CA 1
ATOM 7401 C C . THR A 1 949 ? -11.670 21.030 -24.286 1.00 40.81 949 THR A C 1
ATOM 7403 O O . THR A 1 949 ? -12.452 21.969 -24.182 1.00 40.81 949 THR A O 1
ATOM 7406 N N . ARG A 1 950 ? -11.405 20.491 -25.484 1.00 40.09 950 ARG A N 1
ATOM 7407 C CA . ARG A 1 950 ? -12.097 20.869 -26.734 1.00 40.09 950 ARG A CA 1
ATOM 7408 C C . ARG A 1 950 ? -12.550 19.615 -27.481 1.00 40.09 950 ARG A C 1
ATOM 7410 O O . ARG A 1 950 ? -11.807 19.092 -28.305 1.00 40.09 950 ARG A O 1
ATOM 7417 N N . ALA A 1 951 ? -13.763 19.137 -27.217 1.00 32.81 951 ALA A N 1
ATOM 7418 C CA . ALA A 1 951 ? -14.399 18.121 -28.053 1.00 32.81 951 ALA A CA 1
ATOM 7419 C C . ALA A 1 951 ? -15.567 18.735 -28.835 1.00 32.81 951 ALA A C 1
ATOM 7421 O O . ALA A 1 951 ? -16.474 19.329 -28.258 1.00 32.81 951 ALA A O 1
ATOM 7422 N N . ASP A 1 952 ? -15.519 18.571 -30.157 1.00 34.09 952 ASP A N 1
ATOM 7423 C CA . ASP A 1 952 ? -16.631 18.766 -31.086 1.00 34.09 952 ASP A CA 1
ATOM 7424 C C . ASP A 1 952 ? -17.819 17.872 -30.651 1.00 34.09 952 ASP A C 1
ATOM 7426 O O . ASP A 1 952 ? -17.664 16.643 -30.599 1.00 34.09 952 ASP A O 1
ATOM 7430 N N . PRO A 1 953 ? -18.992 18.442 -30.309 1.00 33.66 953 PRO A N 1
ATOM 7431 C CA . PRO A 1 953 ? -20.101 17.707 -29.694 1.00 33.66 953 PRO A CA 1
ATOM 7432 C C . PRO A 1 953 ? -20.763 16.669 -30.619 1.00 33.66 953 PRO A C 1
ATOM 7434 O O . PRO A 1 953 ? -21.632 15.923 -30.176 1.00 33.66 953 PRO A O 1
ATOM 7437 N N . ALA A 1 954 ? -20.363 16.577 -31.892 1.00 32.88 954 ALA A N 1
ATOM 7438 C CA . ALA A 1 954 ? -20.997 15.702 -32.877 1.00 32.88 954 ALA A CA 1
ATOM 7439 C C . ALA A 1 954 ? -20.351 14.307 -33.052 1.00 32.88 954 ALA A C 1
ATOM 7441 O O . ALA A 1 954 ? -20.846 13.525 -33.866 1.00 32.88 954 ALA A O 1
ATOM 7442 N N . LYS A 1 955 ? -19.259 13.962 -32.344 1.00 30.17 955 LYS A N 1
ATOM 7443 C CA . LYS A 1 955 ? -18.516 12.698 -32.592 1.00 30.17 955 LYS A CA 1
ATOM 7444 C C . LYS A 1 955 ? -18.195 11.809 -31.381 1.00 30.17 955 LYS A C 1
ATOM 7446 O O . LYS A 1 955 ? -17.390 10.891 -31.524 1.00 30.17 955 LYS A O 1
ATOM 7451 N N . LEU A 1 956 ? -18.847 11.983 -30.231 1.00 28.31 956 LEU A N 1
ATOM 7452 C CA . LEU A 1 956 ? -18.694 11.083 -29.074 1.00 28.31 956 LEU A CA 1
ATOM 7453 C C . LEU A 1 956 ? -20.061 10.660 -28.500 1.00 28.31 956 LEU A C 1
ATOM 7455 O O . LEU A 1 956 ? -20.966 11.493 -28.446 1.00 28.31 956 LEU A O 1
ATOM 7459 N N . PRO A 1 957 ? -20.244 9.396 -28.059 1.00 25.41 957 PRO A N 1
ATOM 7460 C CA . PRO A 1 957 ? -21.439 8.992 -27.322 1.00 25.41 957 PRO A CA 1
ATOM 7461 C C . PRO A 1 957 ? -21.469 9.701 -25.963 1.00 25.41 957 PRO A C 1
ATOM 7463 O O . PRO A 1 957 ? -20.454 9.776 -25.272 1.00 25.41 957 PRO A O 1
ATOM 7466 N N . SER A 1 958 ? -22.637 10.213 -25.586 1.00 26.72 958 SER A N 1
ATOM 7467 C CA . SER A 1 958 ? -22.865 10.992 -24.369 1.00 26.72 958 SER A CA 1
ATOM 7468 C C . SER A 1 958 ? -22.534 10.200 -23.098 1.00 26.72 958 SER A C 1
ATOM 7470 O O . SER A 1 958 ? -23.299 9.323 -22.692 1.00 26.72 958 SER A O 1
ATOM 7472 N N . VAL A 1 959 ? -21.428 10.547 -22.439 1.00 26.81 959 VAL A N 1
ATOM 7473 C CA . VAL A 1 959 ? -21.150 10.184 -21.045 1.00 26.81 959 VAL A CA 1
ATOM 7474 C C . VAL A 1 959 ? -21.373 11.443 -20.216 1.00 26.81 959 VAL A C 1
ATOM 7476 O O . VAL A 1 959 ? -20.621 12.407 -20.326 1.00 26.81 959 VAL A O 1
ATOM 7479 N N . GLY A 1 960 ? -22.458 11.452 -19.442 1.00 29.31 960 GLY A N 1
ATOM 7480 C CA . GLY A 1 960 ? -22.819 12.562 -18.570 1.00 29.31 960 GLY A CA 1
ATOM 7481 C C . GLY A 1 960 ? -21.882 12.645 -17.372 1.00 29.31 960 GLY A C 1
ATOM 7482 O O . GLY A 1 960 ? -21.965 11.820 -16.472 1.00 29.31 960 GLY A O 1
ATOM 7483 N N . PHE A 1 961 ? -21.023 13.658 -17.364 1.00 26.25 961 PHE A N 1
ATOM 7484 C CA . PHE A 1 961 ? -20.446 14.231 -16.155 1.00 26.25 961 PHE A CA 1
ATOM 7485 C C . PHE A 1 961 ? -20.335 15.737 -16.379 1.00 26.25 961 PHE A C 1
ATOM 7487 O O . PHE A 1 961 ? -19.401 16.213 -17.021 1.00 26.25 961 PHE A O 1
ATOM 7494 N N . ASP A 1 962 ? -21.319 16.476 -15.866 1.00 23.27 962 ASP A N 1
ATOM 7495 C CA . ASP A 1 962 ? -21.193 17.915 -15.662 1.00 23.27 962 ASP A CA 1
ATOM 7496 C C . ASP A 1 962 ? -20.122 18.135 -14.589 1.00 23.27 962 ASP A C 1
ATOM 7498 O O . ASP A 1 962 ? -20.322 17.863 -13.402 1.00 23.27 962 ASP A O 1
ATOM 7502 N N . ALA A 1 963 ? -18.946 18.580 -15.024 1.00 27.08 963 ALA A N 1
ATOM 7503 C CA . ALA A 1 963 ? -17.871 19.008 -14.146 1.00 27.08 963 ALA A CA 1
ATOM 7504 C C . ALA A 1 963 ? -18.255 20.352 -13.509 1.00 27.08 963 ALA A C 1
ATOM 7506 O O . ALA A 1 963 ? -17.947 21.425 -14.025 1.00 27.08 963 ALA A O 1
ATOM 7507 N N . GLY A 1 964 ? -18.950 20.289 -12.374 1.00 24.02 964 GLY A N 1
ATOM 7508 C CA . GLY A 1 964 ? -19.230 21.450 -11.538 1.00 24.02 964 GLY A CA 1
ATOM 7509 C C . GLY A 1 964 ? -17.946 22.054 -10.958 1.00 24.02 964 GLY A C 1
ATOM 7510 O O . GLY A 1 964 ? -17.252 21.417 -10.174 1.00 24.02 964 GLY A O 1
ATOM 7511 N N . ILE A 1 965 ? -17.639 23.283 -11.382 1.00 30.14 965 ILE A N 1
ATOM 7512 C CA . ILE A 1 965 ? -17.009 24.391 -10.635 1.00 30.14 965 ILE A CA 1
ATOM 7513 C C . ILE A 1 965 ? -16.054 23.971 -9.490 1.00 30.14 965 ILE A C 1
ATOM 7515 O O . ILE A 1 965 ? -16.335 24.183 -8.315 1.00 30.14 965 ILE A O 1
ATOM 7519 N N . LEU A 1 966 ? -14.887 23.415 -9.830 1.00 27.30 966 LEU A N 1
ATOM 7520 C CA . LEU A 1 966 ? -13.724 23.284 -8.921 1.00 27.30 966 LEU A CA 1
ATOM 7521 C C . LEU A 1 966 ? -12.409 23.762 -9.567 1.00 27.30 966 LEU A C 1
ATOM 7523 O O . LEU A 1 966 ? -11.327 23.648 -8.991 1.00 27.30 966 LEU A O 1
ATOM 7527 N N . TRP A 1 967 ? -12.511 24.352 -10.757 1.00 29.62 967 TRP A N 1
ATOM 7528 C CA . TRP A 1 967 ? -11.402 24.872 -11.545 1.00 29.62 967 TRP A CA 1
ATOM 7529 C C . TRP A 1 967 ? -11.711 26.333 -11.878 1.00 29.62 967 TRP A C 1
ATOM 7531 O O . TRP A 1 967 ? -12.756 26.586 -12.478 1.00 29.62 967 TRP A O 1
ATOM 7541 N N . PRO A 1 968 ? -10.857 27.313 -11.534 1.00 26.25 968 PRO A N 1
ATOM 7542 C CA . PRO A 1 968 ? -10.917 28.598 -12.211 1.00 26.25 968 PRO A CA 1
ATOM 7543 C C . PRO A 1 968 ? -10.695 28.321 -13.700 1.00 26.25 968 PRO A C 1
ATOM 7545 O O . PRO A 1 968 ? -9.678 27.731 -14.073 1.00 26.25 968 PRO A O 1
ATOM 7548 N N . GLY A 1 969 ? -11.674 28.672 -14.534 1.00 24.14 969 GLY A N 1
ATOM 7549 C CA . GLY A 1 969 ? -11.547 28.587 -15.981 1.00 24.14 969 GLY A CA 1
ATOM 7550 C C . GLY A 1 969 ? -10.367 29.440 -16.435 1.00 24.14 969 GLY A C 1
ATOM 7551 O O . GLY A 1 969 ? -10.381 30.656 -16.280 1.00 24.14 969 GLY A O 1
ATOM 7552 N N . PHE A 1 970 ? -9.336 28.795 -16.972 1.00 31.89 970 PHE A N 1
ATOM 7553 C CA . PHE A 1 970 ? -8.260 29.459 -17.699 1.00 31.89 970 PHE A CA 1
ATOM 7554 C C . PHE A 1 970 ? -8.647 29.491 -19.174 1.00 31.89 970 PHE A C 1
ATOM 7556 O O . PHE A 1 970 ? -8.107 28.739 -19.981 1.00 31.89 970 PHE A O 1
ATOM 7563 N N . ASP A 1 971 ? -9.628 30.325 -19.506 1.00 26.64 971 ASP A N 1
ATOM 7564 C CA . ASP A 1 971 ? -9.945 30.656 -20.889 1.00 26.64 971 ASP A CA 1
ATOM 7565 C C . ASP A 1 971 ? -10.044 32.176 -21.004 1.00 26.64 971 ASP A C 1
ATOM 7567 O O . ASP A 1 971 ? -10.971 32.779 -20.480 1.00 26.64 971 ASP A O 1
ATOM 7571 N N . HIS A 1 972 ? -9.029 32.792 -21.614 1.00 26.77 972 HIS A N 1
ATOM 7572 C CA . HIS A 1 972 ? -9.136 34.072 -22.313 1.00 26.77 972 HIS A CA 1
ATOM 7573 C C . HIS A 1 972 ? -7.886 34.289 -23.169 1.00 26.77 972 HIS A C 1
ATOM 7575 O O . HIS A 1 972 ? -6.861 34.794 -22.716 1.00 26.77 972 HIS A O 1
ATOM 7581 N N . ARG A 1 973 ? -8.010 33.929 -24.446 1.00 26.53 973 ARG A N 1
ATOM 7582 C CA . ARG A 1 973 ? -7.612 34.777 -25.577 1.00 26.53 973 ARG A CA 1
ATOM 7583 C C . ARG A 1 973 ? -8.282 34.226 -26.828 1.00 26.53 973 ARG A C 1
ATOM 7585 O O . ARG A 1 973 ? -7.773 33.288 -27.431 1.00 26.53 973 ARG A O 1
ATOM 7592 N N . THR A 1 974 ? -9.434 34.788 -27.184 1.00 30.33 974 THR A N 1
ATOM 7593 C CA . THR A 1 974 ? -9.752 35.259 -28.545 1.00 30.33 974 THR A CA 1
ATOM 7594 C C . THR A 1 974 ? -11.177 35.826 -28.601 1.00 30.33 974 THR A C 1
ATOM 7596 O O . THR A 1 974 ? -12.134 35.164 -28.220 1.00 30.33 974 THR A O 1
ATOM 7599 N N . ASP A 1 975 ? -11.222 37.069 -29.082 1.00 28.25 975 ASP A N 1
ATOM 7600 C CA . ASP A 1 975 ? -12.289 37.785 -29.791 1.00 28.25 975 ASP A CA 1
ATOM 7601 C C . ASP A 1 975 ? -13.462 38.444 -29.026 1.00 28.25 975 ASP A C 1
ATOM 7603 O O . ASP A 1 975 ? -14.323 37.807 -28.423 1.00 28.25 975 ASP A O 1
ATOM 7607 N N . ASP A 1 976 ? -13.458 39.782 -29.126 1.00 32.66 976 ASP A N 1
ATOM 7608 C CA . ASP A 1 976 ? -14.531 40.748 -28.860 1.00 32.66 976 ASP A CA 1
ATOM 7609 C C . ASP A 1 976 ? -15.817 40.438 -29.654 1.00 32.66 976 ASP A C 1
ATOM 7611 O O . ASP A 1 976 ? -15.746 40.211 -30.860 1.00 32.66 976 ASP A O 1
ATOM 7615 N N . ASP A 1 977 ? -16.989 40.512 -29.003 1.00 27.09 977 ASP A N 1
ATOM 7616 C CA . ASP A 1 977 ? -18.055 41.486 -29.327 1.00 27.09 977 ASP A CA 1
ATOM 7617 C C . ASP A 1 977 ? -19.351 41.265 -28.496 1.00 27.09 977 ASP A C 1
ATOM 7619 O O . ASP A 1 977 ? -19.996 40.221 -28.548 1.00 27.09 977 ASP A O 1
ATOM 7623 N N . SER A 1 978 ? -19.813 42.345 -27.850 1.00 24.77 978 SER A N 1
ATOM 7624 C CA . SER A 1 978 ? -21.215 42.700 -27.508 1.00 24.77 978 SER A CA 1
ATOM 7625 C C . SER A 1 978 ? -22.015 42.019 -26.354 1.00 24.77 978 SER A C 1
ATOM 7627 O O . SER A 1 978 ? -22.432 40.872 -26.417 1.00 24.77 978 SER A O 1
ATOM 7629 N N . PHE A 1 979 ? -22.327 42.848 -25.337 1.00 22.86 979 PHE A N 1
ATOM 7630 C CA . PHE A 1 979 ? -23.581 43.019 -24.553 1.00 22.86 979 PHE A CA 1
ATOM 7631 C C . PHE A 1 979 ? -24.507 41.823 -24.193 1.00 22.86 979 PHE A C 1
ATOM 7633 O O . PHE A 1 979 ? -25.214 41.311 -25.052 1.00 22.86 979 PHE A O 1
ATOM 7640 N N . ALA A 1 980 ? -24.740 41.585 -22.886 1.00 22.50 980 ALA A N 1
ATOM 7641 C CA . ALA A 1 980 ? -25.927 42.046 -22.118 1.00 22.50 980 ALA A CA 1
ATOM 7642 C C . ALA A 1 980 ? -26.164 41.244 -20.809 1.00 22.50 980 ALA A C 1
ATOM 7644 O O . ALA A 1 980 ? -26.068 40.024 -20.762 1.00 22.50 980 ALA A O 1
ATOM 7645 N N . VAL A 1 981 ? -26.511 41.983 -19.752 1.00 24.53 981 VAL A N 1
ATOM 7646 C CA . VAL A 1 981 ? -26.782 41.588 -18.355 1.00 24.53 981 VAL A CA 1
ATOM 7647 C C . VAL A 1 981 ? -28.153 40.914 -18.190 1.00 24.53 981 VAL A C 1
ATOM 7649 O O . VAL A 1 981 ? -29.099 41.415 -18.779 1.00 24.53 981 VAL A O 1
ATOM 7652 N N . PHE A 1 982 ? -28.279 39.893 -17.322 1.00 22.66 982 PHE A N 1
ATOM 7653 C CA . PHE A 1 982 ? -29.319 39.784 -16.270 1.00 22.66 982 PHE A CA 1
ATOM 7654 C C . PHE A 1 982 ? -28.913 38.762 -15.186 1.00 22.66 982 PHE A C 1
ATOM 7656 O O . PHE A 1 982 ? -28.332 37.722 -15.480 1.00 22.66 982 PHE A O 1
ATOM 7663 N N . ALA A 1 983 ? -29.181 39.124 -13.930 1.00 24.81 983 ALA A N 1
ATOM 7664 C CA . ALA A 1 983 ? -28.762 38.474 -12.688 1.00 24.81 983 ALA A CA 1
ATOM 7665 C C . ALA A 1 983 ? -29.849 37.553 -12.100 1.00 24.81 983 ALA A C 1
ATOM 7667 O O . ALA A 1 983 ? -31.021 37.851 -12.299 1.00 24.81 983 ALA A O 1
ATOM 7668 N N . GLU A 1 984 ? -29.454 36.520 -11.334 1.00 23.55 984 GLU A N 1
ATOM 7669 C CA . GLU A 1 984 ? -29.964 36.210 -9.973 1.00 23.55 984 GLU A CA 1
ATOM 7670 C C . GLU A 1 984 ? -29.259 34.980 -9.320 1.00 23.55 984 GLU A C 1
ATOM 7672 O O . GLU A 1 984 ? -29.260 33.877 -9.855 1.00 23.55 984 GLU A O 1
ATOM 7677 N N . GLU A 1 985 ? -28.644 35.244 -8.154 1.00 23.83 985 GLU A N 1
ATOM 7678 C CA . GLU A 1 985 ? -28.491 34.444 -6.909 1.00 23.83 985 GLU A CA 1
ATOM 7679 C C . GLU A 1 985 ? -27.806 33.047 -6.838 1.00 23.83 985 GLU A C 1
ATOM 7681 O O . GLU A 1 985 ? -28.448 32.011 -6.990 1.00 23.83 985 GLU A O 1
ATOM 7686 N N . SER A 1 986 ? -26.536 33.011 -6.368 1.00 21.50 986 SER A N 1
ATOM 7687 C CA . SER A 1 986 ? -26.019 32.243 -5.188 1.00 21.50 986 SER A CA 1
ATOM 7688 C C . SER A 1 986 ? -24.470 32.332 -5.059 1.00 21.50 986 SER A C 1
ATOM 7690 O O . SER A 1 986 ? -23.800 32.605 -6.053 1.00 21.50 986 SER A O 1
ATOM 7692 N N . PRO A 1 987 ? -23.868 32.198 -3.852 1.00 23.56 987 PRO A N 1
ATOM 7693 C CA . PRO A 1 987 ? -22.670 32.949 -3.460 1.00 23.56 987 PRO A CA 1
ATOM 7694 C C . PRO A 1 987 ? -21.346 32.278 -3.861 1.00 23.56 987 PRO A C 1
ATOM 7696 O O . PRO A 1 987 ? -20.968 31.234 -3.336 1.00 23.56 987 PRO A O 1
ATOM 7699 N N . LEU A 1 988 ? -20.607 32.939 -4.751 1.00 23.11 988 LEU A N 1
ATOM 7700 C CA . LEU A 1 988 ? -19.202 32.666 -5.059 1.00 23.11 988 LEU A CA 1
ATOM 7701 C C . LEU A 1 988 ? -18.302 33.373 -4.035 1.00 23.11 988 LEU A C 1
ATOM 7703 O O . LEU A 1 988 ? -18.601 34.496 -3.638 1.00 23.11 988 LEU A O 1
ATOM 7707 N N . PHE A 1 989 ? -17.202 32.730 -3.632 1.00 23.02 989 PHE A N 1
ATOM 7708 C CA . PHE A 1 989 ? -16.052 33.351 -2.962 1.00 23.02 989 PHE A CA 1
ATOM 7709 C C . PHE A 1 989 ? -15.122 33.952 -4.037 1.00 23.02 989 PHE A C 1
ATOM 7711 O O . PHE A 1 989 ? -14.446 33.184 -4.724 1.00 23.02 989 PHE A O 1
ATOM 7718 N N . PRO A 1 990 ? -15.036 35.285 -4.210 1.00 24.80 990 PRO A N 1
ATOM 7719 C CA . PRO A 1 990 ? -14.073 35.908 -5.105 1.00 24.80 990 PRO A CA 1
ATOM 7720 C C . PRO A 1 990 ? -12.948 36.538 -4.277 1.00 24.80 990 PRO A C 1
ATOM 7722 O O . PRO A 1 990 ? -13.193 37.347 -3.389 1.00 24.80 990 PRO A O 1
ATOM 7725 N N . GLY A 1 991 ? -11.700 36.178 -4.555 1.00 24.28 991 GLY A N 1
ATOM 7726 C CA . GLY A 1 991 ? -10.564 36.871 -3.947 1.00 24.28 991 GLY A CA 1
ATOM 7727 C C . GLY A 1 991 ? -9.307 36.030 -3.895 1.00 24.28 991 GLY A C 1
ATOM 7728 O O . GLY A 1 991 ? -8.884 35.641 -2.811 1.00 24.28 991 GLY A O 1
ATOM 7729 N N . LEU A 1 992 ? -8.719 35.714 -5.057 1.00 28.19 992 LEU A N 1
ATOM 7730 C CA . LEU A 1 992 ? -7.335 35.220 -5.123 1.00 28.19 992 LEU A CA 1
ATOM 7731 C C . LEU A 1 992 ? -6.682 35.291 -6.515 1.00 28.19 992 LEU A C 1
ATOM 7733 O O . LEU A 1 992 ? -5.793 34.499 -6.814 1.00 28.19 992 LEU A O 1
ATOM 7737 N N . LEU A 1 993 ? -7.071 36.264 -7.342 1.00 28.59 993 LEU A N 1
ATOM 7738 C CA . LEU A 1 993 ? -6.306 36.711 -8.509 1.00 28.59 993 LEU A CA 1
ATOM 7739 C C . LEU A 1 993 ? -6.492 38.227 -8.623 1.00 28.59 993 LEU A C 1
ATOM 7741 O O . LEU A 1 993 ? -7.588 38.694 -8.915 1.00 28.59 993 LEU A O 1
ATOM 7745 N N . GLY A 1 994 ? -5.437 38.989 -8.335 1.00 24.58 994 GLY A N 1
ATOM 7746 C CA . GLY A 1 994 ? -5.408 40.416 -8.632 1.00 24.58 994 GLY A CA 1
ATOM 7747 C C . GLY A 1 994 ? -5.299 40.602 -10.140 1.00 24.58 994 GLY A C 1
ATOM 7748 O O . GLY A 1 994 ? -4.284 40.247 -10.736 1.00 24.58 994 GLY A O 1
ATOM 7749 N N . SER A 1 995 ? -6.352 41.134 -10.747 1.00 24.00 995 SER A N 1
ATOM 7750 C CA . SER A 1 995 ? -6.296 41.791 -12.046 1.00 24.00 995 SER A CA 1
ATOM 7751 C C . SER A 1 995 ? -5.437 43.047 -11.932 1.00 24.00 995 SER A C 1
ATOM 7753 O O . SER A 1 995 ? -5.733 43.895 -11.092 1.00 24.00 995 SER A O 1
ATOM 7755 N N . ILE A 1 996 ? -4.436 43.214 -12.794 1.00 23.77 996 ILE A N 1
ATOM 7756 C CA . ILE A 1 996 ? -4.002 44.552 -13.204 1.00 23.77 996 ILE A CA 1
ATOM 7757 C C . ILE A 1 996 ? -3.855 44.540 -14.725 1.00 23.77 996 ILE A C 1
ATOM 7759 O O . ILE A 1 996 ? -3.093 43.756 -15.287 1.00 23.77 996 ILE A O 1
ATOM 7763 N N . GLU A 1 997 ? -4.658 45.399 -15.345 1.00 21.72 997 GLU A N 1
ATOM 7764 C CA . GLU A 1 997 ? -4.648 45.794 -16.748 1.00 21.72 997 GLU A CA 1
ATOM 7765 C C . GLU A 1 997 ? -3.266 46.333 -17.157 1.00 21.72 997 GLU A C 1
ATOM 7767 O O . GLU A 1 997 ? -2.732 47.211 -16.478 1.00 21.72 997 GLU A O 1
ATOM 7772 N N . PHE A 1 998 ? -2.680 45.784 -18.229 1.00 25.06 998 PHE A N 1
ATOM 7773 C CA . PHE A 1 998 ? -2.234 46.471 -19.458 1.00 25.06 998 PHE A CA 1
ATOM 7774 C C . PHE A 1 998 ? -1.512 45.500 -20.402 1.00 25.06 998 PHE A C 1
ATOM 7776 O O . PHE A 1 998 ? -0.601 44.773 -19.941 1.00 25.06 998 PHE A O 1
#

Radius of gyration: 35.36 Å; chains: 1; bounding box: 93×99×93 Å

Foldseek 3Di:
DFLKAKEKEFAAAAAQALVVLLVLVLLLLLLCLVVRHAEYEAFWANQLHDLFQDPLCDDVVDHDPLSVVLLVVSLVSFWALLAAPQGPWVCSLVVVDDDDPPDPHRTPCVQVSLQVSCQVSNHWYKYWGQYDHDPATFTKIWTQGNPRGTQAMWTAQDDDDSVVVHHDGTAPLRQQWGWDATPNHTFTEGEHEACSLVVVLSLLLSLLLVGQEYEYRYQDQDPVVLVSQLVSLQQSLHKYWYYYYWDFQLRNHCSSCVPDPDPDDRRHTSGFWFTFIAGNNSHTQGGGQTNAHCVVFPDSPDSVGPSSVSRMDMDMDRSCSSVVSVVVPRCNPPVVPCVVDPDDGPNHDSHHDPPCPVVVVVVVVVVVVVVVVDDPPDDDDDDDDDDDDDDDDDDDDDDDDDDDDDDDDDDDDDDDDDDDDDDDDDDDDDDDDDDDAFDDDDDDDDDDPDPDDPDDPLVPPQDPVNLVVLLVLLCVFPCLQQVLDQNVVLVVLVVQCVVCVVVVHHDDLLSLLNLLVSLLSSLLSQQKPLDHDPVSPVSSVVSNVVSVVCVVSQSVDPDLSSVLVSLLSLLSNCQADLALPSNQSSLLSSLVSLVVVVLQAPVVVPDPPDQQLVNLSSLSSNLSSLLSQLLSCLLLLHAGSDAPVSGHRDHHDQDESVVSVVVVVDPDDPDQDDLALDEYSHLLNVLLSQLSVLSSVLSVLVPDPCNVPQPLQDCQQLLVSLVVLVVSLVCQVSSADCPAPACRHSLNSVLSSLSSLCSSLLDDLQAAALVNLVSLLVSLLSNLVSVLSCSVSSRGGDTSSNLLSLLLSLLSNLLSLLQDDQVPRDPVLLDVSSVVSLVSSLVVLVVSCVSPVLSVLSSLLSVLSSVQRDSHDDPVPPDQFARDLVSLVSNVVCLVSVVSSSGHVSSVVSSCPRSPGTRCPPPNHPSPHRPDDPPDHRDLVSHPVNVVPDDDPPPDDDDDDDPPDPDDDPDDDDDDDDDDDDDDDDDDDDHDDNDDDD

InterPro domains:
  IPR000132 Nitrilase/cyanide hydratase, conserved site [PS00920] (36-51)
  IPR000132 Nitrilase/cyanide hydratase, conserved site [PS00921] (190-203)
  IPR003010 Carbon-nitrogen hydrolase [PF00795] (6-323)
  IPR003010 Carbon-nitrogen hydrolase [PS50263] (5-319)
  IPR007219 Xylanolytic transcriptional activator, regulatory domain [PF04082] (471-729)
  IPR007219 Xylanolytic transcriptional activator, regulatory domain [SM00906] (583-658)
  IPR036526 Carbon-nitrogen hydrolase superfamily [G3DSA:3.60.110.10] (1-331)
  IPR036526 Carbon-nitrogen hydrolase superfamily [SSF56317] (4-346)
  IPR044149 Nitrilase/Cyanide hydratase [PTHR46044] (2-353)
  IPR044149 Nitrilase/Cyanide hydratase [cd07564] (5-346)

pLDDT: mean 80.09, std 23.82, range [19.39, 98.88]

Secondary structure (DSSP, 8-state):
---EEEEEEE-----SSHHHHHHHHHHHHHHHHHTT-SEEEPPTTTBT---TT--TTEETTEE-HHHHHHHHHHHHHSB--S--TT--THHHHTT-SPPPTT-SSSSSSHHHHHHHHHHHHT-EEEEEEEEEETTEEEEEEEEEETTTEEEEEEE-SS--GGGGGTBPPPPGGGGPPEEEEETTEEEEEEE--GGGGG-HHHHHHHHHTT-SEEE--BS---TTHHHHHHHHHHHHTSEEEE-B-EEEGGGS-HHHHTT------TTSEEEEEEEEEE-TTS-EEEEEEES--TT--S-TT-TT-HHHHHHEEEEEEETHHHHHHHTT--TTTTTS-TTT----BTTB--SPPPTTHHHHHHHHHHHHHHHHT---------------------------------------------PPPP-------------PPP----PPP------------GGGSS-HHHHHHHHHHHHHHTTTT---S-HHHHHHHHHHHHHHHHTT-PPPGGGTTHHHHHHHHHHHHHHHSSS--HHHHHHHHHHHHHHHHTHHHHHTS--HHHHHHHHHHHHHHHTTSS-HHHHHHHHHHHHHHHHHTTTT-GGGG--TT--HHHHHHHHHHHHHHHHHHHHHHHHHT---SS-GGG--SPPPPS--HHHHHHGGG--SPPPS---S----TTHHHHHHHHHHHHHHHHHHHHTSTTHHHHTTT-SHHHHHHHHHHHHHHHTHHHHS-TT-SSTTSHHHHHHHHHHHHHHHH---TTT--HHHHHHHHHHHHHHHHHHHHHHHHT-S---HHHHHHHHHHHHHHHHHHHTS-GGGS-TTTT-HHHHHHHHHHHHHHHHHHTT-GGGHHHHHHHHHHHHHS-SS--TT-TT--SS-HHHHHHHHHHHHHHHHT---HHHHHHHHHHHHS--TTGGG------S--TT----TTT-TTTGGG---TTSS--------S-S------S-----------------S------

Organism: Aspergillus awamori (NCBI:txid105351)

Sequence (998 aa):
MPQKLTVAVAQASTQSTLAATLAALERVTRHAAARGVHLILFPEAYLGGYPRTCDFGTAVGARGAHGRDQFLEYFHAAVDLGDTPTGAGDDWVNRRLPLPRGKEYRGDGTREALEKISRETGVFIVCGVIERAGGSLYCSAIYVDPRDGALGKRRKVMPTASERLIWAQGSPSTLKAVTTELNGVRLTIGAAICWENYMPMLRQSLYSQNVNLYLAPTADARDTWLPLMRTVAGEGRTFVLSANQCVRRRELPGWITANSQDKHNGDDYVCRGGSCIVGPLGEVLSDPIWEVSTDDVTDASDPNDPAMAAALSITEIDMEDCERGRLDLDVAGSYSRNDSFKLTVDGLDLNPPPLYARALEERIIELESQQHGSTDPTLEPGPTPGLRKTDVHPTESLEPPQGRITRAQTEEATFPAIRLSSHGPGDGEGTQAGSTPSITILPPLHTPQSGSLEGTNYETEISSQTQDELIQIFLKRVNPRYPFLHEETFIAWYDAWKASRNLGVPLPPEEQWKAFFIKMALAVSLLIAPRVSTRDMKVSQALYSSAASSLDAVFACLDPVLHAQAYLLCTLHALHSPSSQTVLTMISAAVRCCVIAQLHLSAVEHQPQELLCERQIRRRVFWSAYAIDRLVSWVYHVPCSLVDEDIQVEPFANMNDDEIKEWQARADRPDLDESTPRRTQVSSALHLIRGRRIQSRILSIMMRADYDQRFAGSHQWRLHMLEVLNDWKAQLEPHSDPLSKGYTSEGWVGMLYNYTVLLLYRPTKANMSGLVMEHCIRACTDIALTFWKYLKSRQTAQLWPGLLSQFGIGITLLYCLWMVPPSHRSVEIQSPKIGTAIRTCSVILAVLSERWTEAEPLRDIFDLLADSIPVYWSPDNGEASHISVSSADTIQGYLPRVTAIVINKDIMRMLIEMTTEDYPWAAGRPVNGGNWSSSDVHNAHECPLCWGTRADPAKLPSVGFDAGILWPGFDHRTDDDSFAVFAEESPLFPGLLGSIEF